Protein 3TJ0 (pdb70)

Sequence (915 aa):
TEIKKSVYNMVVKLGEFYNQMMVKAGLNDDMERNLIQNAHAVERILLAATDDKKHNKTGGTFYKMVRDDKTIYFSPIRITFLKEEVKTMYKTTMGSDGFSGLNHIMIGHSQMNDVCFQRSKALKRVGLDPSLISTFAGSTIPRRSGATGVAIKGGGTLVAEAIRFIGRAMADRGLLRDIKAKTAYEKILLNLKNKCSAPQQKALVDQVIGSRNPGIADIEDLTLLARSMVVVRPSVASKVVLPISIYAKIPQLGFNVEEYSMVGYEAMALYNMATPVSILRMGDDAKDKSQLFFMSCFGAAYEDLRVLSALTGTEFKPRSALKCKGFHVPAKEQVEGMGAALMSIKLQFWAPMTRSGGNEVGGDGGSGQISCSPVFAVERPIALSKQAVRRMLSMNIEGRDADVKGNLLKMMNDSMAKKTSGNAFIGKKMFQISDKNKTNPVEIQIKQTIPNFFFGRDPTEIKKSVYNMVVKLGEFYNQMMVKAGLNDDMERNLIQNAHAVERILLAATDDNKTGGTFYKMVRDDKTIYFSPIRITFLKEEVKTMYKTTMGSDGFSGLNHIMIGHSQMNDVCFQRSKALKRVGLDPSLISTFAGSTIPRRSGATGVAIKGGGTLVAEAIRFIGRAMADRGLLRDIKAKTAYEKILLNLKNKCSAPQQKALVDQVIGSRNPGIADIEDLTLLARSMVVVRPSVASKVVLPISIYAKIPQLGFNVEEYSMVGYEAMALYNMATPVSILRMGDDAKDKSQLFFMSCFGAAYEDLRVLSALTGTEFKPRSALKCKGFHVPAKEQVEGMGAALMSIKLQFWAPMTRSGGNEVGGDGGSGQISCSPVFAVERPIALSKQAVRRMLSMNIEGRDADVKGNLLKMMNDSMAKKTSGNAFIGKKMFQISDKNKTNPVEIQIKQTIPNFFFGRDT

Organism: NCBI:txid554810

Foldseek 3Di:
DCVQLVVLLLLLLLLVLLQVVVVVVVADPLVQLQALQSLVQVLCQQLVLQDDDPVQKDKGWGWHWDPPPDDTFIAIDIDIGHSVVSNCSSCVSNPPSSLVNNLLSLLLVQLLCLLQDQCLVLCCVLDAHSPLSLQQRQLPRDCSSPPVSLQQGGLSSLLSVLSVVLVVCVVPVCCCVPVPVVVVNVVSLVSRLQQFDAQLLVLLSVVCNVDSRRDVVNNVSSSLSSVLCVLVPGWHDWFFGARSSLSSCVCVLPDDDRGAGRQDLRSQLSVASGWHKAFFDPWADLQLVLVSNVSSRGSCQFFFQLVVCVFQVHHDAAPVPRTGHRRDDDPVDGDTGGDMGTSPGHTQWAFGHDRGSDWDPVQFDDPDDFFDDDDDDDDDDGHGTDSHVLSVVLDDDPDPSDDSSVSSVSVSVSSPVPDDDRDDPPPGAIGGSVDDPCPDGDDDDTDDPHGTHNNDDD/DVLCLLVVLLQLLLLLVLLVVLCVVVVADDLVQLLALQSLVFLLCLQLVLVDDAKDGGWGWHWDDDPVDIFIATDIDIDGSVCSNVSSCVSNPPCSLVNNLQSLLLVQLLCLQFDQCLPVCVVLPAHSPLSLQQGQLPGDCSSPPVSCLQGGLSSLLSVLSVVLVVCVVPPPPCVVVPVNVVSVVSLVSPLVQAFALLLVLLSVVCNPDSRRDPSNNVSSRLSSVLCVQVPGFHAWWFGDRSSLSNCVVVLPCQVSGHDRQFLSSQVSVQSRWHKAFFDPFADLQLVLVSNVSSRRSCQFPWQQVVCQQQVHHHDAPVVRTGHRRDDDPVDGDGGGDMDTNPTHTQWDFGGGRHPAKADCACCPPPDAFDDDDDDDDDDGRGRPRNVLNDVLNDDPDDPVCSSVSSVVVSVVSVPPPDDIDGPPPGFIGGSVDDPPPDGDDDDTDPPGDTHNHDDPD

Structure (mmCIF, N/CA/C/O backbone):
data_3TJ0
#
_entry.id   3TJ0
#
_cell.length_a   106.951
_cell.length_b   123.342
_cell.length_c   198.083
_cell.angle_alpha   90.00
_cell.angle_beta   90.00
_cell.angle_gamma   90.00
#
_symmetry.space_group_name_H-M   'I 2 2 2'
#
loop_
_atom_site.group_PDB
_atom_site.id
_atom_site.type_symbol
_atom_site.label_atom_id
_atom_site.label_alt_id
_atom_site.label_comp_id
_atom_site.label_asym_id
_atom_site.label_entity_id
_atom_site.label_seq_id
_atom_site.pdbx_PDB_ins_code
_atom_site.Cartn_x
_atom_site.Cartn_y
_atom_site.Cartn_z
_atom_site.occupancy
_atom_site.B_iso_or_equiv
_atom_site.auth_seq_id
_atom_site.auth_comp_id
_atom_site.auth_asym_id
_atom_site.auth_atom_id
_atom_site.pdbx_PDB_model_num
ATOM 1 N N . THR A 1 75 ? 50.848 5.322 29.747 1.00 93.36 73 THR A N 1
ATOM 2 C CA . THR A 1 75 ? 52.095 5.044 30.452 1.00 105.50 73 THR A CA 1
ATOM 3 C C . THR A 1 75 ? 53.143 6.123 30.190 1.00 104.30 73 THR A C 1
ATOM 4 O O . THR A 1 75 ? 53.352 7.010 31.018 1.00 96.20 73 THR A O 1
ATOM 8 N N . GLU A 1 76 ? 53.806 6.040 29.040 1.00 103.20 74 GLU A N 1
ATOM 9 C CA . GLU A 1 76 ? 54.797 7.040 28.662 1.00 98.58 74 GLU A CA 1
ATOM 10 C C . GLU A 1 76 ? 54.155 8.160 27.850 1.00 96.57 74 GLU A C 1
ATOM 11 O O . GLU A 1 76 ? 54.791 9.175 27.563 1.00 93.23 74 GLU A O 1
ATOM 17 N N . ILE A 1 77 ? 52.892 7.970 27.483 1.00 100.01 75 ILE A N 1
ATOM 18 C CA . ILE A 1 77 ? 52.170 8.952 26.683 1.00 94.75 75 ILE A CA 1
ATOM 19 C C . ILE A 1 77 ? 51.961 10.244 27.466 1.00 89.60 75 ILE A C 1
ATOM 20 O O . ILE A 1 77 ? 52.033 11.338 26.903 1.00 82.31 75 ILE A O 1
ATOM 25 N N . LYS A 1 78 ? 51.699 10.110 28.764 1.00 87.18 76 LYS A N 1
ATOM 26 C CA . LYS A 1 78 ? 51.523 11.265 29.636 1.00 81.56 76 LYS A CA 1
ATOM 27 C C . LYS A 1 78 ? 52.763 12.146 29.589 1.00 81.67 76 LYS A C 1
ATOM 28 O O . LYS A 1 78 ? 52.667 13.370 29.485 1.00 75.71 76 LYS A O 1
ATOM 34 N N . LYS A 1 79 ? 53.927 11.509 29.671 1.00 84.39 77 LYS A N 1
ATOM 35 C CA . LYS A 1 79 ? 55.201 12.210 29.609 1.00 78.66 77 LYS A CA 1
ATOM 36 C C . LYS A 1 79 ? 55.290 13.007 28.315 1.00 72.92 77 LYS A C 1
ATOM 37 O O . LYS A 1 79 ? 55.898 14.077 28.269 1.00 65.77 77 LYS A O 1
ATOM 43 N N . SER A 1 80 ? 54.673 12.477 27.266 1.00 74.59 78 SER A N 1
ATOM 44 C CA . SER A 1 80 ? 54.674 13.128 25.964 1.00 77.80 78 SER A CA 1
ATOM 45 C C . SER A 1 80 ? 53.760 14.348 25.968 1.00 75.57 78 SER A C 1
ATOM 46 O O . SER A 1 80 ? 54.129 15.418 25.481 1.00 69.29 78 SER A O 1
ATOM 49 N N . VAL A 1 81 ? 52.565 14.175 26.522 1.00 80.31 79 VAL A N 1
ATOM 50 C CA . VAL A 1 81 ? 51.589 15.253 26.617 1.00 74.28 79 VAL A CA 1
ATOM 51 C C . VAL A 1 81 ? 52.070 16.357 27.557 1.00 75.38 79 VAL A C 1
ATOM 52 O O . VAL A 1 81 ? 51.781 17.536 27.346 1.00 70.28 79 VAL A O 1
ATOM 56 N N . TYR A 1 82 ? 52.807 15.968 28.592 1.00 78.04 80 TYR A N 1
ATOM 57 C CA . TYR A 1 82 ? 53.348 16.925 29.550 1.00 74.95 80 TYR A CA 1
ATOM 58 C C . TYR A 1 82 ? 54.190 17.988 28.852 1.00 76.12 80 TYR A C 1
ATOM 59 O O . TYR A 1 82 ? 53.923 19.182 28.975 1.00 71.72 80 TYR A O 1
ATOM 68 N N . ASN A 1 83 ? 55.204 17.547 28.116 1.00 77.90 81 ASN A N 1
ATOM 69 C CA . ASN A 1 83 ? 56.064 18.468 27.384 1.00 77.50 81 ASN A CA 1
ATOM 70 C C . ASN A 1 83 ? 55.280 19.294 26.372 1.00 74.09 81 ASN A C 1
ATOM 71 O O . ASN A 1 83 ? 55.617 20.447 26.099 1.00 67.84 81 ASN A O 1
ATOM 76 N N . MET A 1 84 ? 54.224 18.698 25.828 1.00 72.81 82 MET A N 1
ATOM 77 C CA . MET A 1 84 ? 53.386 19.369 24.843 1.00 66.24 82 MET A CA 1
ATOM 78 C C . MET A 1 84 ? 52.783 20.642 25.428 1.00 68.28 82 MET A C 1
ATOM 79 O O . MET A 1 84 ? 52.860 21.709 24.819 1.00 63.14 82 MET A O 1
ATOM 84 N N . VAL A 1 85 ? 52.193 20.528 26.614 1.00 73.39 83 VAL A N 1
ATOM 85 C CA . VAL A 1 85 ? 51.554 21.672 27.261 1.00 71.66 83 VAL A CA 1
ATOM 86 C C . VAL A 1 85 ? 52.572 22.651 27.842 1.00 69.81 83 VAL A C 1
ATOM 87 O O . VAL A 1 85 ? 52.401 23.866 27.742 1.00 68.33 83 VAL A O 1
ATOM 91 N N . VAL A 1 86 ? 53.630 22.119 28.446 1.00 66.35 84 VAL A N 1
ATOM 92 C CA . VAL A 1 86 ? 54.674 22.958 29.020 1.00 64.03 84 VAL A CA 1
ATOM 93 C C . VAL A 1 86 ? 55.230 23.919 27.976 1.00 67.78 84 VAL A C 1
ATOM 94 O O . VAL A 1 86 ? 55.334 25.121 28.220 1.00 66.12 84 VAL A O 1
ATOM 98 N N . LYS A 1 87 ? 55.580 23.379 26.811 1.00 69.14 85 LYS A N 1
ATOM 99 C CA . LYS A 1 87 ? 56.123 24.183 25.721 1.00 67.94 85 LYS A CA 1
ATOM 100 C C . LYS A 1 87 ? 55.153 25.284 25.302 1.00 69.61 85 LYS A C 1
ATOM 101 O O . LYS A 1 87 ? 55.563 26.414 25.037 1.00 67.72 85 LYS A O 1
ATOM 107 N N . LEU A 1 88 ? 53.868 24.946 25.236 1.00 65.35 86 LEU A N 1
ATOM 108 C CA . LEU A 1 88 ? 52.838 25.929 24.923 1.00 63.34 86 LEU A CA 1
ATOM 109 C C . LEU A 1 88 ? 52.910 27.098 25.897 1.00 65.58 86 LEU A C 1
ATOM 110 O O . LEU A 1 88 ? 52.780 28.258 25.503 1.00 60.59 86 LEU A O 1
ATOM 115 N N . GLY A 1 89 ? 53.120 26.782 27.171 1.00 65.08 87 GLY A N 1
ATOM 116 C CA . GLY A 1 89 ? 53.276 27.800 28.192 1.00 61.79 87 GLY A CA 1
ATOM 117 C C . GLY A 1 89 ? 54.529 28.620 27.961 1.00 62.54 87 GLY A C 1
ATOM 118 O O . GLY A 1 89 ? 54.497 29.851 28.014 1.00 59.46 87 GLY A O 1
ATOM 119 N N . GLU A 1 90 ? 55.636 27.932 27.702 1.00 62.47 88 GLU A N 1
ATOM 120 C CA . GLU A 1 90 ? 56.899 28.596 27.408 1.00 61.03 88 GLU A CA 1
ATOM 121 C C . GLU A 1 90 ? 56.714 29.613 26.294 1.00 62.80 88 GLU A C 1
ATOM 122 O O . GLU A 1 90 ? 57.202 30.740 26.381 1.00 62.02 88 GLU A O 1
ATOM 128 N N . PHE A 1 91 ? 56.004 29.209 25.246 1.00 65.19 89 PHE A N 1
ATOM 129 C CA . PHE A 1 91 ? 55.723 30.103 24.132 1.00 63.32 89 PHE A CA 1
ATOM 130 C C . PHE A 1 91 ? 54.961 31.333 24.607 1.00 65.17 89 PHE A C 1
ATOM 131 O O . PHE A 1 91 ? 55.282 32.456 24.220 1.00 61.28 89 PHE A O 1
ATOM 139 N N . TYR A 1 92 ? 53.953 31.116 25.449 1.00 64.41 90 TYR A N 1
ATOM 140 C CA . TYR A 1 92 ? 53.157 32.215 25.984 1.00 61.52 90 TYR A CA 1
ATOM 141 C C . TYR A 1 92 ? 54.037 33.208 26.733 1.00 60.88 90 TYR A C 1
ATOM 142 O O . TYR A 1 92 ? 53.922 34.419 26.542 1.00 58.47 90 TYR A O 1
ATOM 151 N N . ASN A 1 93 ? 54.915 32.686 27.585 1.00 58.68 91 ASN A N 1
ATOM 152 C CA . ASN A 1 93 ? 55.856 33.523 28.319 1.00 61.69 91 ASN A CA 1
ATOM 153 C C . ASN A 1 93 ? 56.659 34.428 27.394 1.00 63.42 91 ASN A C 1
ATOM 154 O O . ASN A 1 93 ? 56.546 35.651 27.460 1.00 61.24 91 ASN A O 1
ATOM 159 N N . GLN A 1 94 ? 57.467 33.823 26.529 1.00 64.37 92 GLN A N 1
ATOM 160 C CA . GLN A 1 94 ? 58.281 34.586 25.591 1.00 64.57 92 GLN A CA 1
ATOM 161 C C . GLN A 1 94 ? 57.430 35.430 24.648 1.00 58.14 92 GLN A C 1
ATOM 162 O O . GLN A 1 94 ? 57.883 36.455 24.140 1.00 56.95 92 GLN A O 1
ATOM 168 N N . MET A 1 95 ? 56.196 34.996 24.423 1.00 58.91 93 MET A N 1
ATOM 169 C CA . MET A 1 95 ? 55.281 35.732 23.562 1.00 61.45 93 MET A CA 1
ATOM 170 C C . MET A 1 95 ? 54.872 37.033 24.239 1.00 62.91 93 MET A C 1
ATOM 171 O O . MET A 1 95 ? 54.884 38.100 23.625 1.00 56.73 93 MET A O 1
ATOM 176 N N . MET A 1 96 ? 54.511 36.932 25.514 1.00 66.92 94 MET A N 1
ATOM 177 C CA . MET A 1 96 ? 54.137 38.100 26.298 1.00 65.49 94 MET A CA 1
ATOM 178 C C . MET A 1 96 ? 55.342 39.005 26.525 1.00 69.90 94 MET A C 1
ATOM 179 O O . MET A 1 96 ? 55.207 40.228 26.583 1.00 68.88 94 MET A O 1
ATOM 184 N N . VAL A 1 97 ? 56.518 38.398 26.656 1.00 63.92 95 VAL A N 1
ATOM 185 C CA . VAL A 1 97 ? 57.755 39.153 26.816 1.00 65.43 95 VAL A CA 1
ATOM 186 C C . VAL A 1 97 ? 57.953 40.096 25.635 1.00 68.37 95 VAL A C 1
ATOM 187 O O . VAL A 1 97 ? 58.343 41.251 25.807 1.00 69.99 95 VAL A O 1
ATOM 191 N N . LYS A 1 98 ? 57.679 39.594 24.435 1.00 65.14 96 LYS A N 1
ATOM 192 C CA . LYS A 1 98 ? 57.737 40.414 23.232 1.00 67.98 96 LYS A CA 1
ATOM 193 C C . LYS A 1 98 ? 56.818 41.620 23.381 1.00 68.07 96 LYS A C 1
ATOM 194 O O . LYS A 1 98 ? 57.213 42.753 23.107 1.00 64.91 96 LYS A O 1
ATOM 200 N N . ALA A 1 99 ? 55.593 41.365 23.830 1.00 71.52 97 ALA A N 1
ATOM 201 C CA . ALA A 1 99 ? 54.595 42.415 24.000 1.00 72.97 97 ALA A CA 1
ATOM 202 C C . ALA A 1 99 ? 55.000 43.416 25.079 1.00 74.16 97 ALA A C 1
ATOM 203 O O . ALA A 1 99 ? 54.538 44.558 25.086 1.00 71.17 97 ALA A O 1
ATOM 205 N N . GLY A 1 100 ? 55.866 42.981 25.989 1.00 74.55 98 GLY A N 1
ATOM 206 C CA . GLY A 1 100 ? 56.303 43.820 27.091 1.00 74.74 98 GLY A CA 1
ATOM 207 C C . GLY A 1 100 ? 55.402 43.675 28.304 1.00 76.29 98 GLY A C 1
ATOM 208 O O . GLY A 1 100 ? 55.339 44.560 29.158 1.00 76.31 98 GLY A O 1
ATOM 209 N N . LEU A 1 101 ? 54.695 42.553 28.373 1.00 74.52 99 LEU A N 1
ATOM 210 C CA . LEU A 1 101 ? 53.795 42.286 29.486 1.00 68.48 99 LEU A CA 1
ATOM 211 C C . LEU A 1 101 ? 54.417 41.263 30.430 1.00 72.79 99 LEU A C 1
ATOM 212 O O . LEU A 1 101 ? 54.597 40.098 30.077 1.00 72.61 99 LEU A O 1
ATOM 217 N N . ASN A 1 102 ? 54.730 41.713 31.639 1.00 73.04 100 ASN A N 1
ATOM 218 C CA . ASN A 1 102 ? 55.538 40.939 32.576 1.00 70.11 100 ASN A CA 1
ATOM 219 C C . ASN A 1 102 ? 54.840 40.623 33.896 1.00 75.89 100 ASN A C 1
ATOM 220 O O . ASN A 1 102 ? 54.691 39.457 34.260 1.00 77.55 100 ASN A O 1
ATOM 225 N N . ASP A 1 103 ? 54.433 41.664 34.615 1.00 81.91 101 ASP A N 1
ATOM 226 C CA . ASP A 1 103 ? 53.839 41.497 35.936 1.00 84.23 101 ASP A CA 1
ATOM 227 C C . ASP A 1 103 ? 52.760 40.417 35.915 1.00 79.47 101 ASP A C 1
ATOM 228 O O . ASP A 1 103 ? 51.932 40.366 35.007 1.00 74.25 101 ASP A O 1
ATOM 233 N N . ASP A 1 104 ? 52.787 39.554 36.927 1.00 80.04 102 ASP A N 1
ATOM 234 C CA . ASP A 1 104 ? 51.943 38.361 36.972 1.00 79.45 102 ASP A CA 1
ATOM 235 C C . ASP A 1 104 ? 50.462 38.649 36.753 1.00 80.12 102 ASP A C 1
ATOM 236 O O . ASP A 1 104 ? 49.728 37.800 36.246 1.00 75.79 102 ASP A O 1
ATOM 241 N N . MET A 1 105 ? 50.024 39.843 37.139 1.00 81.60 103 MET A N 1
ATOM 242 C CA . MET A 1 105 ? 48.636 40.237 36.943 1.00 83.37 103 MET A CA 1
ATOM 243 C C . MET A 1 105 ? 48.288 40.155 35.460 1.00 79.67 103 MET A C 1
ATOM 244 O O . MET A 1 105 ? 47.163 39.816 35.091 1.00 77.70 103 MET A O 1
ATOM 249 N N . GLU A 1 106 ? 49.266 40.470 34.616 1.00 83.23 104 GLU A N 1
ATOM 250 C CA . GLU A 1 106 ? 49.111 40.372 33.168 1.00 75.23 104 GLU A CA 1
ATOM 251 C C . GLU A 1 106 ? 49.289 38.942 32.667 1.00 69.81 104 GLU A C 1
ATOM 252 O O . GLU A 1 106 ? 48.556 38.490 31.789 1.00 73.02 104 GLU A O 1
ATOM 258 N N . ARG A 1 107 ? 50.268 38.236 33.223 1.00 67.23 105 ARG A N 1
ATOM 259 C CA . ARG A 1 107 ? 50.560 36.871 32.796 1.00 69.41 105 ARG A CA 1
ATOM 260 C C . ARG A 1 107 ? 49.380 35.932 33.025 1.00 65.19 105 ARG A C 1
ATOM 261 O O . ARG A 1 107 ? 49.091 35.068 32.197 1.00 61.86 105 ARG A O 1
ATOM 269 N N . ASN A 1 108 ? 48.698 36.107 34.151 1.00 65.38 106 ASN A N 1
ATOM 270 C CA . ASN A 1 108 ? 47.608 35.216 34.525 1.00 66.21 106 ASN A CA 1
ATOM 271 C C . ASN A 1 108 ? 46.271 35.586 33.892 1.00 64.11 106 ASN A C 1
ATOM 272 O O . ASN A 1 108 ? 45.333 34.787 33.892 1.00 61.62 106 ASN A O 1
ATOM 277 N N . LEU A 1 109 ? 46.185 36.797 33.354 1.00 62.32 107 LEU A N 1
ATOM 278 C CA . LEU A 1 109 ? 44.969 37.240 32.687 1.00 63.70 107 LEU A CA 1
ATOM 279 C C . LEU A 1 109 ? 44.649 36.308 31.520 1.00 64.03 107 LEU A C 1
ATOM 280 O O . LEU A 1 109 ? 45.474 36.116 30.627 1.00 61.56 107 LEU A O 1
ATOM 285 N N . ILE A 1 110 ? 43.447 35.739 31.521 1.00 64.18 108 ILE A N 1
ATOM 286 C CA . ILE A 1 110 ? 43.063 34.793 30.478 1.00 63.86 108 ILE A CA 1
ATOM 287 C C . ILE A 1 110 ? 42.782 35.508 29.161 1.00 61.02 108 ILE A C 1
ATOM 288 O O . ILE A 1 110 ? 42.803 34.894 28.096 1.00 61.90 108 ILE A O 1
ATOM 293 N N . GLN A 1 111 ? 42.514 36.807 29.241 1.00 61.36 109 GLN A N 1
ATOM 294 C CA . GLN A 1 111 ? 42.310 37.616 28.048 1.00 61.61 109 GLN A CA 1
ATOM 295 C C . GLN A 1 111 ? 43.597 37.686 27.238 1.00 61.30 109 GLN A C 1
ATOM 296 O O . GLN A 1 111 ? 43.583 37.523 26.018 1.00 66.75 109 GLN A O 1
ATOM 302 N N . ASN A 1 112 ? 44.708 37.927 27.925 1.00 61.03 110 ASN A N 1
ATOM 303 C CA . ASN A 1 112 ? 46.012 37.974 27.278 1.00 62.35 110 ASN A CA 1
ATOM 304 C C . ASN A 1 112 ? 46.372 36.636 26.645 1.00 60.76 110 ASN A C 1
ATOM 305 O O . ASN A 1 112 ? 46.988 36.587 25.581 1.00 60.45 110 ASN A O 1
ATOM 310 N N . ALA A 1 113 ? 45.989 35.552 27.312 1.00 57.07 111 ALA A N 1
ATOM 311 C CA . ALA A 1 113 ? 46.136 34.214 26.755 1.00 53.94 111 ALA A CA 1
ATOM 312 C C . ALA A 1 113 ? 45.425 34.136 25.410 1.00 64.89 111 ALA A C 1
ATOM 313 O O . ALA A 1 113 ? 46.050 33.905 24.376 1.00 68.49 111 ALA A O 1
ATOM 315 N N . HIS A 1 114 ? 44.110 34.331 25.438 1.00 66.58 112 HIS A N 1
ATOM 316 C CA . HIS A 1 114 ? 43.297 34.320 24.228 1.00 62.66 112 HIS A CA 1
ATOM 317 C C . HIS A 1 114 ? 43.931 35.185 23.145 1.00 62.74 112 HIS A C 1
ATOM 318 O O . HIS A 1 114 ? 43.909 34.834 21.966 1.00 65.51 112 HIS A O 1
ATOM 325 N N . ALA A 1 115 ? 44.492 36.318 23.555 1.00 63.37 113 ALA A N 1
ATOM 326 C CA . ALA A 1 115 ? 45.122 37.252 22.630 1.00 64.02 113 ALA A CA 1
ATOM 327 C C . ALA A 1 115 ? 46.232 36.598 21.809 1.00 66.46 113 ALA A C 1
ATOM 328 O O . ALA A 1 115 ? 46.200 36.632 20.578 1.00 65.40 113 ALA A O 1
ATOM 330 N N . VAL A 1 116 ? 47.211 36.006 22.488 1.00 65.47 114 VAL A N 1
ATOM 331 C CA . VAL A 1 116 ? 48.326 35.368 21.793 1.00 68.71 114 VAL A CA 1
ATOM 332 C C . VAL A 1 116 ? 47.881 34.080 21.109 1.00 70.27 114 VAL A C 1
ATOM 333 O O . VAL A 1 116 ? 48.513 33.621 20.158 1.00 70.68 114 VAL A O 1
ATOM 337 N N . GLU A 1 117 ? 46.788 33.502 21.596 1.00 67.93 115 GLU A N 1
ATOM 338 C CA . GLU A 1 117 ? 46.223 32.312 20.975 1.00 69.51 115 GLU A CA 1
ATOM 339 C C . GLU A 1 117 ? 45.589 32.661 19.632 1.00 66.32 115 GLU A C 1
ATOM 340 O O . GLU A 1 117 ? 45.577 31.844 18.712 1.00 65.84 115 GLU A O 1
ATOM 346 N N . ARG A 1 118 ? 45.064 33.877 19.525 1.00 64.03 116 ARG A N 1
ATOM 347 C CA . ARG A 1 118 ? 44.556 34.372 18.252 1.00 67.89 116 ARG A CA 1
ATOM 348 C C . ARG A 1 118 ? 45.711 34.681 17.311 1.00 68.49 116 ARG A C 1
ATOM 349 O O . ARG A 1 118 ? 45.730 34.232 16.166 1.00 71.06 116 ARG A O 1
ATOM 357 N N . ILE A 1 119 ? 46.677 35.447 17.806 1.00 66.54 117 ILE A N 1
ATOM 358 C CA . ILE A 1 119 ? 47.815 35.862 16.997 1.00 69.00 117 ILE A CA 1
ATOM 359 C C . ILE A 1 119 ? 48.620 34.661 16.510 1.00 67.20 117 ILE A C 1
ATOM 360 O O . ILE A 1 119 ? 49.264 34.717 15.463 1.00 68.56 117 ILE A O 1
ATOM 365 N N . LEU A 1 120 ? 48.570 33.574 17.271 1.00 66.71 118 LEU A N 1
ATOM 366 C CA . LEU A 1 120 ? 49.268 32.349 16.901 1.00 66.56 118 LEU A CA 1
ATOM 367 C C . LEU A 1 120 ? 48.526 31.605 15.798 1.00 70.07 118 LEU A C 1
ATOM 368 O O . LEU A 1 120 ? 49.044 31.440 14.693 1.00 74.40 118 LEU A O 1
ATOM 373 N N . LEU A 1 121 ? 47.315 31.151 16.110 1.00 68.05 119 LEU A N 1
ATOM 374 C CA . LEU A 1 121 ? 46.505 30.399 15.158 1.00 67.97 119 LEU A CA 1
ATOM 375 C C . LEU A 1 121 ? 46.380 31.126 13.825 1.00 74.66 119 LEU A C 1
ATOM 376 O O . LEU A 1 121 ? 46.383 30.500 12.764 1.00 73.41 119 LEU A O 1
ATOM 381 N N . ALA A 1 122 ? 46.273 32.449 13.885 1.00 74.13 120 ALA A N 1
ATOM 382 C CA . ALA A 1 122 ? 46.183 33.259 12.678 1.00 78.15 120 ALA A CA 1
ATOM 383 C C . ALA A 1 122 ? 47.482 33.205 11.876 1.00 80.41 120 ALA A C 1
ATOM 384 O O . ALA A 1 122 ? 47.460 33.093 10.651 1.00 84.86 120 ALA A O 1
ATOM 386 N N . ALA A 1 123 ? 48.610 33.279 12.575 1.00 74.88 121 ALA A N 1
ATOM 387 C CA . ALA A 1 123 ? 49.915 33.304 11.921 1.00 77.29 121 ALA A CA 1
ATOM 388 C C . ALA A 1 123 ? 50.321 31.944 11.360 1.00 74.59 121 ALA A C 1
ATOM 389 O O . ALA A 1 123 ? 51.148 31.862 10.453 1.00 76.37 121 ALA A O 1
ATOM 391 N N . THR A 1 124 ? 49.742 30.878 11.902 1.00 73.11 122 THR A N 1
ATOM 392 C CA . THR A 1 124 ? 50.075 29.528 11.459 1.00 75.79 122 THR A CA 1
ATOM 393 C C . THR A 1 124 ? 49.135 29.039 10.362 1.00 81.98 122 THR A C 1
ATOM 394 O O . THR A 1 124 ? 49.235 27.898 9.911 1.00 82.31 122 THR A O 1
ATOM 398 N N . ASP A 1 125 ? 48.221 29.908 9.940 1.00 85.50 123 ASP A N 1
ATOM 399 C CA . ASP A 1 125 ? 47.258 29.566 8.899 1.00 89.34 123 ASP A CA 1
ATOM 400 C C . ASP A 1 125 ? 47.241 30.610 7.786 1.00 92.22 123 ASP A C 1
ATOM 401 O O . ASP A 1 125 ? 47.151 31.809 8.050 1.00 96.59 123 ASP A O 1
ATOM 406 N N . ASP A 1 126 ? 47.329 30.148 6.543 1.00 95.39 124 ASP A N 1
ATOM 407 C CA . ASP A 1 126 ? 47.276 31.037 5.388 1.00 110.39 124 ASP A CA 1
ATOM 408 C C . ASP A 1 126 ? 45.911 31.713 5.279 1.00 117.04 124 ASP A C 1
ATOM 409 O O . ASP A 1 126 ? 44.875 31.048 5.281 1.00 107.15 124 ASP A O 1
ATOM 414 N N . LYS A 1 127 ? 45.918 33.039 5.178 1.00 122.27 125 LYS A N 1
ATOM 415 C CA . LYS A 1 127 ? 44.683 33.810 5.125 1.00 116.52 125 LYS A CA 1
ATOM 416 C C . LYS A 1 127 ? 44.512 34.447 3.750 1.00 129.92 125 LYS A C 1
ATOM 417 O O . LYS A 1 127 ? 43.710 33.980 2.940 1.00 131.15 125 LYS A O 1
ATOM 423 N N . LYS A 1 128 ? 45.287 35.501 3.499 1.00 134.91 126 LYS A N 1
ATOM 424 C CA . LYS A 1 128 ? 45.327 36.195 2.209 1.00 132.50 126 LYS A CA 1
ATOM 425 C C . LYS A 1 128 ? 45.745 37.652 2.384 1.00 130.64 126 LYS A C 1
ATOM 426 O O . LYS A 1 128 ? 45.101 38.560 1.857 1.00 126.61 126 LYS A O 1
ATOM 432 N N . HIS A 1 149 ? 50.110 45.178 5.821 1.00 111.25 147 HIS A N 1
ATOM 433 C CA . HIS A 1 149 ? 49.478 43.882 5.608 1.00 116.05 147 HIS A CA 1
ATOM 434 C C . HIS A 1 149 ? 50.373 42.747 6.092 1.00 115.91 147 HIS A C 1
ATOM 435 O O . HIS A 1 149 ? 51.483 42.982 6.565 1.00 112.92 147 HIS A O 1
ATOM 442 N N . ASN A 1 150 ? 49.869 41.522 5.974 1.00 115.91 148 ASN A N 1
ATOM 443 C CA . ASN A 1 150 ? 50.583 40.313 6.392 1.00 115.88 148 ASN A CA 1
ATOM 444 C C . ASN A 1 150 ? 51.153 40.366 7.813 1.00 118.76 148 ASN A C 1
ATOM 445 O O . ASN A 1 150 ? 52.190 39.768 8.101 1.00 111.16 148 ASN A O 1
ATOM 450 N N . LYS A 1 151 ? 50.459 41.077 8.696 1.00 120.31 149 LYS A N 1
ATOM 451 C CA . LYS A 1 151 ? 50.829 41.124 10.107 1.00 108.91 149 LYS A CA 1
ATOM 452 C C . LYS A 1 151 ? 49.585 41.011 10.984 1.00 109.44 149 LYS A C 1
ATOM 453 O O . LYS A 1 151 ? 48.658 41.813 10.868 1.00 116.95 149 LYS A O 1
ATOM 459 N N . THR A 1 152 ? 49.570 40.012 11.860 1.00 107.34 150 THR A N 1
ATOM 460 C CA . THR A 1 152 ? 48.410 39.764 12.710 1.00 99.00 150 THR A CA 1
ATOM 461 C C . THR A 1 152 ? 48.586 40.361 14.102 1.00 94.89 150 THR A C 1
ATOM 462 O O . THR A 1 152 ? 49.570 40.088 14.790 1.00 91.47 150 THR A O 1
ATOM 466 N N . GLY A 1 153 ? 47.627 41.188 14.506 1.00 101.89 151 GLY A N 1
ATOM 467 C CA . GLY A 1 153 ? 47.639 41.786 15.828 1.00 102.24 151 GLY A CA 1
ATOM 468 C C . GLY A 1 153 ? 46.581 41.200 16.744 1.00 94.61 151 GLY A C 1
ATOM 469 O O . GLY A 1 153 ? 45.979 40.169 16.438 1.00 87.75 151 GLY A O 1
ATOM 470 N N . GLY A 1 154 ? 46.353 41.864 17.871 1.00 92.71 152 GLY A N 1
ATOM 471 C CA . GLY A 1 154 ? 45.354 41.425 18.828 1.00 93.21 152 GLY A CA 1
ATOM 472 C C . GLY A 1 154 ? 45.242 42.381 19.999 1.00 94.84 152 GLY A C 1
ATOM 473 O O . GLY A 1 154 ? 46.135 43.195 20.228 1.00 91.70 152 GLY A O 1
ATOM 474 N N . THR A 1 155 ? 44.141 42.286 20.740 1.00 93.24 153 THR A N 1
ATOM 475 C CA . THR A 1 155 ? 43.919 43.157 21.888 1.00 85.06 153 THR A CA 1
ATOM 476 C C . THR A 1 155 ? 44.529 42.568 23.156 1.00 88.10 153 THR A C 1
ATOM 477 O O . THR A 1 155 ? 44.229 41.434 23.533 1.00 83.26 153 THR A O 1
ATOM 481 N N . PHE A 1 156 ? 45.387 43.351 23.805 1.00 89.65 154 PHE A N 1
ATOM 482 C CA . PHE A 1 156 ? 46.056 42.934 25.032 1.00 79.54 154 PHE A CA 1
ATOM 483 C C . PHE A 1 156 ? 45.721 43.899 26.160 1.00 80.23 154 PHE A C 1
ATOM 484 O O . PHE A 1 156 ? 45.280 45.020 25.916 1.00 85.41 154 PHE A O 1
ATOM 492 N N . TYR A 1 157 ? 45.929 43.463 27.396 1.00 76.55 155 TYR A N 1
ATOM 493 C CA . TYR A 1 157 ? 45.611 44.297 28.547 1.00 75.05 155 TYR A CA 1
ATOM 494 C C . TYR A 1 157 ? 46.802 44.454 29.484 1.00 80.30 155 TYR A C 1
ATOM 495 O O . TYR A 1 157 ? 47.353 43.470 29.979 1.00 74.56 155 TYR A O 1
ATOM 504 N N . LYS A 1 158 ? 47.198 45.703 29.716 1.00 88.82 156 LYS A N 1
ATOM 505 C CA . LYS A 1 158 ? 48.292 46.006 30.630 1.00 89.27 156 LYS A CA 1
ATOM 506 C C . LYS A 1 158 ? 47.751 46.199 32.042 1.00 96.51 156 LYS A C 1
ATOM 507 O O . LYS A 1 158 ? 46.542 46.136 32.267 1.00 93.39 156 LYS A O 1
ATOM 513 N N . MET A 1 159 ? 48.648 46.444 32.989 1.00 98.36 157 MET A N 1
ATOM 514 C CA . MET A 1 159 ? 48.247 46.645 34.375 1.00 94.91 157 MET A CA 1
ATOM 515 C C . MET A 1 159 ? 48.526 48.075 34.822 1.00 102.08 157 MET A C 1
ATOM 516 O O . MET A 1 159 ? 49.681 48.480 34.958 1.00 102.71 157 MET A O 1
ATOM 521 N N . VAL A 1 160 ? 47.461 48.841 35.036 1.00 104.86 158 VAL A N 1
ATOM 522 C CA . VAL A 1 160 ? 47.588 50.193 35.565 1.00 109.57 158 VAL A CA 1
ATOM 523 C C . VAL A 1 160 ? 47.469 50.135 37.083 1.00 116.45 158 VAL A C 1
ATOM 524 O O . VAL A 1 160 ? 46.530 49.543 37.617 1.00 108.16 158 VAL A O 1
ATOM 528 N N . ARG A 1 161 ? 48.427 50.739 37.778 1.00 121.62 159 ARG A N 1
ATOM 529 C CA . ARG A 1 161 ? 48.491 50.596 39.226 1.00 122.80 159 ARG A CA 1
ATOM 530 C C . ARG A 1 161 ? 47.458 51.451 39.953 1.00 131.29 159 ARG A C 1
ATOM 531 O O . ARG A 1 161 ? 46.494 50.917 40.504 1.00 134.60 159 ARG A O 1
ATOM 539 N N . ASP A 1 162 ? 47.656 52.768 39.961 1.00 133.86 160 ASP A N 1
ATOM 540 C CA . ASP A 1 162 ? 46.736 53.660 40.663 1.00 138.70 160 ASP A CA 1
ATOM 541 C C . ASP A 1 162 ? 46.829 53.407 42.171 1.00 136.27 160 ASP A C 1
ATOM 542 O O . ASP A 1 162 ? 46.165 54.059 42.978 1.00 131.21 160 ASP A O 1
ATOM 547 N N . ASP A 1 163 ? 47.689 52.455 42.524 1.00 137.38 161 ASP A N 1
ATOM 548 C CA . ASP A 1 163 ? 47.767 51.869 43.858 1.00 133.71 161 ASP A CA 1
ATOM 549 C C . ASP A 1 163 ? 46.417 51.275 44.238 1.00 132.71 161 ASP A C 1
ATOM 550 O O . ASP A 1 163 ? 45.720 50.740 43.381 1.00 134.00 161 ASP A O 1
ATOM 555 N N . LYS A 1 164 ? 46.043 51.375 45.511 1.00 130.52 162 LYS A N 1
ATOM 556 C CA . LYS A 1 164 ? 44.743 50.876 45.964 1.00 129.83 162 LYS A CA 1
ATOM 557 C C . LYS A 1 164 ? 44.385 49.534 45.313 1.00 129.56 162 LYS A C 1
ATOM 558 O O . LYS A 1 164 ? 45.125 48.557 45.438 1.00 123.08 162 LYS A O 1
ATOM 564 N N . THR A 1 165 ? 43.246 49.500 44.625 1.00 132.62 163 THR A N 1
ATOM 565 C CA . THR A 1 165 ? 42.821 48.325 43.866 1.00 128.84 163 THR A CA 1
ATOM 566 C C . THR A 1 165 ? 43.562 48.254 42.528 1.00 122.77 163 THR A C 1
ATOM 567 O O . THR A 1 165 ? 44.355 49.135 42.204 1.00 119.66 163 THR A O 1
ATOM 571 N N . ILE A 1 166 ? 43.288 47.215 41.743 1.00 118.04 164 ILE A N 1
ATOM 572 C CA . ILE A 1 166 ? 43.995 47.009 40.481 1.00 109.62 164 ILE A CA 1
ATOM 573 C C . ILE A 1 166 ? 43.067 47.122 39.270 1.00 110.61 164 ILE A C 1
ATOM 574 O O . ILE A 1 166 ? 41.873 46.832 39.360 1.00 113.73 164 ILE A O 1
ATOM 579 N N . TYR A 1 167 ? 43.626 47.542 38.137 1.00 110.49 165 TYR A N 1
ATOM 580 C CA . TYR A 1 167 ? 42.846 47.736 36.917 1.00 102.01 165 TYR A CA 1
ATOM 581 C C . TYR A 1 167 ? 43.648 47.378 35.667 1.00 98.62 165 TYR A C 1
ATOM 582 O O . TYR A 1 167 ? 44.876 47.287 35.711 1.00 99.88 165 TYR A O 1
ATOM 591 N N . PHE A 1 168 ? 42.946 47.177 34.555 1.00 95.37 166 PHE A N 1
ATOM 592 C CA . PHE A 1 168 ? 43.584 46.819 33.290 1.00 90.13 166 PHE A CA 1
ATOM 593 C C . PHE A 1 168 ? 43.135 47.731 32.153 1.00 87.44 166 PHE A C 1
ATOM 594 O O . PHE A 1 168 ? 42.017 48.244 32.162 1.00 91.25 166 PHE A O 1
ATOM 602 N N . SER A 1 169 ? 44.012 47.924 31.172 1.00 88.95 167 SER A N 1
ATOM 603 C CA . SER A 1 169 ? 43.702 48.766 30.020 1.00 90.09 167 SER A CA 1
ATOM 604 C C . SER A 1 169 ? 44.071 48.089 28.700 1.00 84.79 167 SER A C 1
ATOM 605 O O . SER A 1 169 ? 45.078 47.386 28.615 1.00 74.62 167 SER A O 1
ATOM 608 N N . PRO A 1 170 ? 43.250 48.310 27.661 1.00 84.37 168 PRO A N 1
ATOM 609 C CA . PRO A 1 170 ? 43.440 47.696 26.344 1.00 87.29 168 PRO A CA 1
ATOM 610 C C . PRO A 1 170 ? 44.663 48.262 25.628 1.00 92.89 168 PRO A C 1
ATOM 611 O O . PRO A 1 170 ? 44.978 49.444 25.777 1.00 93.66 168 PRO A O 1
ATOM 615 N N . ILE A 1 171 ? 45.343 47.415 24.862 1.00 89.66 169 ILE A N 1
ATOM 616 C CA . ILE A 1 171 ? 46.589 47.795 24.209 1.00 87.00 169 ILE A CA 1
ATOM 617 C C . ILE A 1 171 ? 46.509 47.685 22.689 1.00 93.76 169 ILE A C 1
ATOM 618 O O . ILE A 1 171 ? 46.646 48.682 21.981 1.00 101.51 169 ILE A O 1
ATOM 623 N N . ARG A 1 172 ? 46.290 46.470 22.194 1.00 92.53 170 ARG A N 1
ATOM 624 C CA . ARG A 1 172 ? 46.267 46.225 20.755 1.00 99.28 170 ARG A CA 1
ATOM 625 C C . ARG A 1 172 ? 47.603 46.552 20.084 1.00 95.19 170 ARG A C 1
ATOM 626 O O . ARG A 1 172 ? 47.733 47.553 19.381 1.00 96.22 170 ARG A O 1
ATOM 634 N N . ILE A 1 173 ? 48.607 45.717 20.342 1.00 94.56 171 ILE A N 1
ATOM 635 C CA . ILE A 1 173 ? 49.859 45.783 19.596 1.00 100.91 171 ILE A CA 1
ATOM 636 C C . ILE A 1 173 ? 49.784 44.842 18.399 1.00 104.56 171 ILE A C 1
ATOM 637 O O . ILE A 1 173 ? 48.778 44.159 18.199 1.00 99.55 171 ILE A O 1
ATOM 642 N N . THR A 1 174 ? 50.852 44.803 17.609 1.00 106.42 172 THR A N 1
ATOM 643 C CA . THR A 1 174 ? 50.887 43.951 16.426 1.00 102.30 172 THR A CA 1
ATOM 644 C C . THR A 1 174 ? 52.171 43.127 16.364 1.00 95.67 172 THR A C 1
ATOM 645 O O . THR A 1 174 ? 53.224 43.561 16.831 1.00 88.15 172 THR A O 1
ATOM 649 N N . PHE A 1 175 ? 52.065 41.931 15.795 1.00 94.61 173 PHE A N 1
ATOM 650 C CA . PHE A 1 175 ? 53.214 41.053 15.606 1.00 93.94 173 PHE A CA 1
ATOM 651 C C . PHE A 1 175 ? 53.433 40.804 14.117 1.00 98.67 173 PHE A C 1
ATOM 652 O O . PHE A 1 175 ? 52.688 41.313 13.278 1.00 101.38 173 PHE A O 1
ATOM 660 N N . LEU A 1 176 ? 54.456 40.019 13.793 1.00 95.69 174 LEU A N 1
ATOM 661 C CA . LEU A 1 176 ? 54.686 39.594 12.418 1.00 95.34 174 LEU A CA 1
ATOM 662 C C . LEU A 1 176 ? 54.504 38.085 12.305 1.00 91.90 174 LEU A C 1
ATOM 663 O O . LEU A 1 176 ? 55.126 37.320 13.043 1.00 84.15 174 LEU A O 1
ATOM 668 N N . LYS A 1 177 ? 53.650 37.666 11.376 1.00 94.63 175 LYS A N 1
ATOM 669 C CA . LYS A 1 177 ? 53.300 36.257 11.232 1.00 90.62 175 LYS A CA 1
ATOM 670 C C . LYS A 1 177 ? 54.522 35.345 11.198 1.00 90.28 175 LYS A C 1
ATOM 671 O O . LYS A 1 177 ? 54.579 34.349 11.917 1.00 85.16 175 LYS A O 1
ATOM 677 N N . GLU A 1 178 ? 55.499 35.688 10.366 1.00 85.94 176 GLU A N 1
ATOM 678 C CA . GLU A 1 178 ? 56.673 34.840 10.193 1.00 88.91 176 GLU A CA 1
ATOM 679 C C . GLU A 1 178 ? 57.519 34.769 11.466 1.00 91.98 176 GLU A C 1
ATOM 680 O O . GLU A 1 178 ? 58.054 33.713 11.807 1.00 83.79 176 GLU A O 1
ATOM 686 N N . GLU A 1 179 ? 57.636 35.894 12.165 1.00 92.18 177 GLU A N 1
ATOM 687 C CA . GLU A 1 179 ? 58.363 35.934 13.429 1.00 84.45 177 GLU A CA 1
ATOM 688 C C . GLU A 1 179 ? 57.715 34.990 14.432 1.00 85.63 177 GLU A C 1
ATOM 689 O O . GLU A 1 179 ? 58.393 34.194 15.081 1.00 84.59 177 GLU A O 1
ATOM 695 N N . VAL A 1 180 ? 56.396 35.092 14.551 1.00 89.55 178 VAL A N 1
ATOM 696 C CA . VAL A 1 180 ? 55.631 34.248 15.459 1.00 84.32 178 VAL A CA 1
ATOM 697 C C . VAL A 1 180 ? 55.664 32.796 14.996 1.00 82.22 178 VAL A C 1
ATOM 698 O O . VAL A 1 180 ? 55.726 31.873 15.811 1.00 76.77 178 VAL A O 1
ATOM 702 N N . LYS A 1 181 ? 55.636 32.605 13.681 1.00 82.63 179 LYS A N 1
ATOM 703 C CA . LYS A 1 181 ? 55.578 31.274 13.087 1.00 79.72 179 LYS A CA 1
ATOM 704 C C . LYS A 1 181 ? 56.861 30.492 13.351 1.00 74.83 179 LYS A C 1
ATOM 705 O O . LYS A 1 181 ? 56.822 29.298 13.651 1.00 68.81 179 LYS A O 1
ATOM 711 N N . THR A 1 182 ? 57.999 31.169 13.242 1.00 76.45 180 THR A N 1
ATOM 712 C CA . THR A 1 182 ? 59.282 30.538 13.527 1.00 83.59 180 THR A CA 1
ATOM 713 C C . THR A 1 182 ? 59.494 30.398 15.031 1.00 74.87 180 THR A C 1
ATOM 714 O O . THR A 1 182 ? 59.946 29.358 15.511 1.00 69.28 180 THR A O 1
ATOM 718 N N . MET A 1 183 ? 59.155 31.450 15.769 1.00 75.74 181 MET A N 1
ATOM 719 C CA . MET A 1 183 ? 59.282 31.447 17.221 1.00 74.49 181 MET A CA 1
ATOM 720 C C . MET A 1 183 ? 58.545 30.261 17.833 1.00 75.65 181 MET A C 1
ATOM 721 O O . MET A 1 183 ? 59.018 29.653 18.794 1.00 71.14 181 MET A O 1
ATOM 726 N N . TYR A 1 184 ? 57.386 29.937 17.269 1.00 77.57 182 TYR A N 1
ATOM 727 C CA . TYR A 1 184 ? 56.561 28.846 17.777 1.00 73.89 182 TYR A CA 1
ATOM 728 C C . TYR A 1 184 ? 57.172 27.476 17.496 1.00 75.44 182 TYR A C 1
ATOM 729 O O . TYR A 1 184 ? 57.276 26.641 18.394 1.00 71.46 182 TYR A O 1
ATOM 738 N N . LYS A 1 185 ? 57.571 27.248 16.248 1.00 78.76 183 LYS A N 1
ATOM 739 C CA . LYS A 1 185 ? 58.106 25.951 15.847 1.00 73.00 183 LYS A CA 1
ATOM 740 C C . LYS A 1 185 ? 59.434 25.641 16.528 1.00 71.63 183 LYS A C 1
ATOM 741 O O . LYS A 1 185 ? 59.728 24.485 16.832 1.00 69.86 183 LYS A O 1
ATOM 747 N N . THR A 1 186 ? 60.234 26.677 16.755 1.00 70.44 184 THR A N 1
ATOM 748 C CA . THR A 1 186 ? 61.507 26.527 17.451 1.00 67.74 184 THR A CA 1
ATOM 749 C C . THR A 1 186 ? 61.304 25.870 18.810 1.00 71.89 184 THR A C 1
ATOM 750 O O . THR A 1 186 ? 61.811 24.779 19.067 1.00 72.44 184 THR A O 1
ATOM 754 N N . THR A 1 187 ? 60.565 26.553 19.679 1.00 71.35 185 THR A N 1
ATOM 755 C CA . THR A 1 187 ? 60.301 26.061 21.027 1.00 71.64 185 THR A CA 1
ATOM 756 C C . THR A 1 187 ? 59.413 24.817 21.040 1.00 67.32 185 THR A C 1
ATOM 757 O O . THR A 1 187 ? 59.531 23.969 21.926 1.00 64.97 185 THR A O 1
ATOM 761 N N . MET A 1 188 ? 58.522 24.708 20.061 1.00 70.95 186 MET A N 1
ATOM 762 C CA . MET A 1 188 ? 57.577 23.598 20.031 1.00 75.16 186 MET A CA 1
ATOM 763 C C . MET A 1 188 ? 58.215 22.296 19.550 1.00 77.39 186 MET A C 1
ATOM 764 O O . MET A 1 188 ? 58.048 21.246 20.173 1.00 77.43 186 MET A O 1
ATOM 769 N N . GLY A 1 189 ? 58.951 22.371 18.446 1.00 77.68 187 GLY A N 1
ATOM 770 C CA . GLY A 1 189 ? 59.585 21.199 17.870 1.00 74.89 187 GLY A CA 1
ATOM 771 C C . GLY A 1 189 ? 58.595 20.232 17.247 1.00 74.38 187 GLY A C 1
ATOM 772 O O . GLY A 1 189 ? 57.722 20.631 16.479 1.00 75.11 187 GLY A O 1
ATOM 773 N N . SER A 1 190 ? 58.736 18.954 17.582 1.00 75.01 188 SER A N 1
ATOM 774 C CA . SER A 1 190 ? 57.889 17.907 17.018 1.00 76.68 188 SER A CA 1
ATOM 775 C C . SER A 1 190 ? 56.459 17.966 17.547 1.00 82.98 188 SER A C 1
ATOM 776 O O . SER A 1 190 ? 55.564 17.306 17.017 1.00 85.13 188 SER A O 1
ATOM 779 N N . ASP A 1 191 ? 56.252 18.752 18.597 1.00 86.54 189 ASP A N 1
ATOM 780 C CA . ASP A 1 191 ? 54.937 18.881 19.216 1.00 85.28 189 ASP A CA 1
ATOM 781 C C . ASP A 1 191 ? 54.137 20.030 18.610 1.00 84.29 189 ASP A C 1
ATOM 782 O O . ASP A 1 191 ? 53.040 20.345 19.071 1.00 85.18 189 ASP A O 1
ATOM 787 N N . GLY A 1 192 ? 54.696 20.655 17.578 1.00 84.94 190 GLY A N 1
ATOM 788 C CA . GLY A 1 192 ? 54.082 21.815 16.957 1.00 85.89 190 GLY A CA 1
ATOM 789 C C . GLY A 1 192 ? 52.630 21.637 16.553 1.00 86.74 190 GLY A C 1
ATOM 790 O O . GLY A 1 192 ? 51.774 22.438 16.931 1.00 77.51 190 GLY A O 1
ATOM 791 N N . PHE A 1 193 ? 52.345 20.587 15.788 1.00 88.31 191 PHE A N 1
ATOM 792 C CA . PHE A 1 193 ? 50.994 20.369 15.278 1.00 85.14 191 PHE A CA 1
ATOM 793 C C . PHE A 1 193 ? 49.985 20.102 16.392 1.00 79.57 191 PHE A C 1
ATOM 794 O O . PHE A 1 193 ? 48.985 20.809 16.511 1.00 81.22 191 PHE A O 1
ATOM 802 N N . SER A 1 194 ? 50.253 19.088 17.209 1.00 79.05 192 SER A N 1
ATOM 803 C CA . SER A 1 194 ? 49.342 18.713 18.287 1.00 79.50 192 SER A CA 1
ATOM 804 C C . SER A 1 194 ? 49.062 19.892 19.211 1.00 74.12 192 SER A C 1
ATOM 805 O O . SER A 1 194 ? 48.020 19.946 19.866 1.00 65.41 192 SER A O 1
ATOM 808 N N . GLY A 1 195 ? 50.001 20.833 19.257 1.00 75.21 193 GLY A N 1
ATOM 809 C CA . GLY A 1 195 ? 49.855 22.016 20.082 1.00 71.93 193 GLY A CA 1
ATOM 810 C C . GLY A 1 195 ? 48.733 22.911 19.595 1.00 67.06 193 GLY A C 1
ATOM 811 O O . GLY A 1 195 ? 47.886 23.341 20.378 1.00 66.98 193 GLY A O 1
ATOM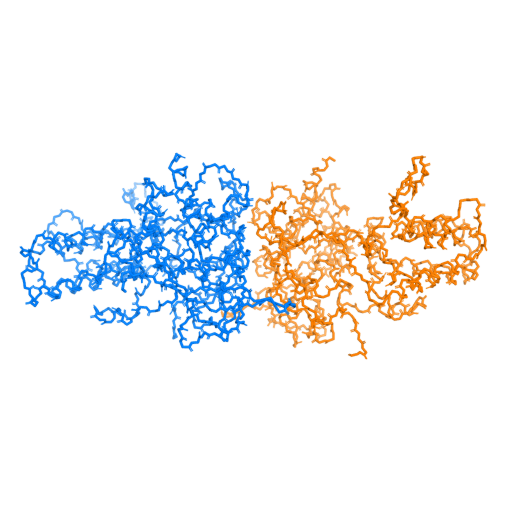 812 N N . LEU A 1 196 ? 48.725 23.191 18.295 1.00 67.01 194 LEU A N 1
ATOM 813 C CA . LEU A 1 196 ? 47.692 24.030 17.701 1.00 63.77 194 LEU A CA 1
ATOM 814 C C . LEU A 1 196 ? 46.323 23.369 17.803 1.00 62.31 194 LEU A C 1
ATOM 815 O O . LEU A 1 196 ? 45.322 24.031 18.077 1.00 62.29 194 LEU A O 1
ATOM 820 N N . ASN A 1 197 ? 46.286 22.060 17.578 1.00 63.09 195 ASN A N 1
ATOM 821 C CA . ASN A 1 197 ? 45.048 21.299 17.689 1.00 64.67 195 ASN A CA 1
ATOM 822 C C . ASN A 1 197 ? 44.465 21.385 19.093 1.00 61.31 195 ASN A C 1
ATOM 823 O O . ASN A 1 197 ? 43.257 21.541 19.269 1.00 57.11 195 ASN A O 1
ATOM 828 N N . HIS A 1 198 ? 45.337 21.285 20.090 1.00 67.59 196 HIS A N 1
ATOM 829 C CA . HIS A 1 198 ? 44.935 21.410 21.484 1.00 59.90 196 HIS A CA 1
ATOM 830 C C . HIS A 1 198 ? 44.206 22.731 21.702 1.00 59.13 196 HIS A C 1
ATOM 831 O O . HIS A 1 198 ? 43.028 22.750 22.056 1.00 61.12 196 HIS A O 1
ATOM 838 N N . ILE A 1 199 ? 44.920 23.832 21.484 1.00 55.11 197 ILE A N 1
ATOM 839 C CA . ILE A 1 199 ? 44.369 25.170 21.665 1.00 56.82 197 ILE A CA 1
ATOM 840 C C . ILE A 1 199 ? 43.015 25.334 20.978 1.00 59.60 197 ILE A C 1
ATOM 841 O O . ILE A 1 199 ? 42.084 25.898 21.552 1.00 61.71 197 ILE A O 1
ATOM 846 N N . MET A 1 200 ? 42.910 24.840 19.749 1.00 60.02 198 MET A N 1
ATOM 847 C CA . MET A 1 200 ? 41.666 24.943 18.990 1.00 64.14 198 MET A CA 1
ATOM 848 C C . MET A 1 200 ? 40.525 24.173 19.646 1.00 59.83 198 MET A C 1
ATOM 849 O O . MET A 1 200 ? 39.374 24.611 19.612 1.00 59.78 198 MET A O 1
ATOM 854 N N . ILE A 1 201 ? 40.845 23.024 20.232 1.00 59.93 199 ILE A N 1
ATOM 855 C CA . ILE A 1 201 ? 39.855 22.245 20.965 1.00 64.62 199 ILE A CA 1
ATOM 856 C C . ILE A 1 201 ? 39.378 23.026 22.186 1.00 62.68 199 ILE A C 1
ATOM 857 O O . ILE A 1 201 ? 38.244 22.865 22.640 1.00 57.21 199 ILE A O 1
ATOM 862 N N . GLY A 1 202 ? 40.253 23.878 22.712 1.00 61.65 200 GLY A N 1
ATOM 863 C CA . GLY A 1 202 ? 39.901 24.735 23.827 1.00 59.51 200 GLY A CA 1
ATOM 864 C C . GLY A 1 202 ? 38.921 25.814 23.410 1.00 58.09 200 GLY A C 1
ATOM 865 O O . GLY A 1 202 ? 37.878 25.993 24.040 1.00 59.88 200 GLY A O 1
ATOM 866 N N . HIS A 1 203 ? 39.254 26.530 22.339 1.00 59.49 201 HIS A N 1
ATOM 867 C CA . HIS A 1 203 ? 38.392 27.589 21.825 1.00 58.77 201 HIS A CA 1
ATOM 868 C C . HIS A 1 203 ? 36.991 27.075 21.519 1.00 61.37 201 HIS A C 1
ATOM 869 O O . HIS A 1 203 ? 36.002 27.728 21.840 1.00 61.86 201 HIS A O 1
ATOM 876 N N . SER A 1 204 ? 36.911 25.903 20.897 1.00 61.91 202 SER A N 1
ATOM 877 C CA . SER A 1 204 ? 35.619 25.313 20.566 1.00 64.07 202 SER A CA 1
ATOM 878 C C . SER A 1 204 ? 34.825 24.988 21.827 1.00 64.78 202 SER A C 1
ATOM 879 O O . SER A 1 204 ? 33.614 25.204 21.882 1.00 68.82 202 SER A O 1
ATOM 882 N N . GLN A 1 205 ? 35.512 24.471 22.840 1.00 60.19 203 GLN A N 1
ATOM 883 C CA . GLN A 1 205 ? 34.860 24.134 24.098 1.00 60.55 203 GLN A CA 1
ATOM 884 C C . GLN A 1 205 ? 34.363 25.383 24.824 1.00 59.58 203 GLN A C 1
ATOM 885 O O . GLN A 1 205 ? 33.386 25.327 25.571 1.00 58.66 203 GLN A O 1
ATOM 891 N N . MET A 1 206 ? 35.039 26.506 24.602 1.00 54.05 204 MET A N 1
ATOM 892 C CA . MET A 1 206 ? 34.630 27.768 25.207 1.00 52.86 204 MET A CA 1
ATOM 893 C C . MET A 1 206 ? 33.466 28.386 24.447 1.00 60.68 204 MET A C 1
ATOM 894 O O . MET A 1 206 ? 32.606 29.038 25.037 1.00 65.75 204 MET A O 1
ATOM 899 N N . ASN A 1 207 ? 33.443 28.179 23.134 1.00 67.35 205 ASN A N 1
ATOM 900 C CA . ASN A 1 207 ? 32.367 28.701 22.299 1.00 68.79 205 ASN A CA 1
ATOM 901 C C . ASN A 1 207 ? 31.046 27.987 22.542 1.00 66.78 205 ASN A C 1
ATOM 902 O O . ASN A 1 207 ? 29.987 28.610 22.528 1.00 77.96 205 ASN A O 1
ATOM 907 N N . ASP A 1 208 ? 31.110 26.678 22.757 1.00 60.22 206 ASP A N 1
ATOM 908 C CA . ASP A 1 208 ? 29.914 25.910 23.076 1.00 69.43 206 ASP A CA 1
ATOM 909 C C . ASP A 1 208 ? 29.247 26.487 24.320 1.00 71.90 206 ASP A C 1
ATOM 910 O O . ASP A 1 208 ? 28.020 26.564 24.403 1.00 70.93 206 ASP A O 1
ATOM 915 N N . VAL A 1 209 ? 30.069 26.892 25.283 1.00 70.09 207 VAL A N 1
ATOM 916 C CA . VAL A 1 209 ? 29.588 27.493 26.521 1.00 64.77 207 VAL A CA 1
ATOM 917 C C . VAL A 1 209 ? 29.082 28.923 26.329 1.00 68.99 207 VAL A C 1
ATOM 918 O O . VAL A 1 209 ? 27.969 29.257 26.735 1.00 68.20 207 VAL A O 1
ATOM 922 N N . CYS A 1 210 ? 29.904 29.757 25.700 1.00 68.89 208 CYS A N 1
ATOM 923 C CA . CYS A 1 210 ? 29.634 31.191 25.611 1.00 70.09 208 CYS A CA 1
ATOM 924 C C . CYS A 1 210 ? 28.739 31.585 24.441 1.00 73.61 208 CYS A C 1
ATOM 925 O O . CYS A 1 210 ? 28.432 32.763 24.260 1.00 76.64 208 CYS A O 1
ATOM 928 N N . PHE A 1 211 ? 28.324 30.609 23.642 1.00 74.22 209 PHE A N 1
ATOM 929 C CA . PHE A 1 211 ? 27.497 30.906 22.478 1.00 72.39 209 PHE A CA 1
ATOM 930 C C . PHE A 1 211 ? 26.397 29.882 22.246 1.00 72.52 209 PHE A C 1
ATOM 931 O O . PHE A 1 211 ? 26.636 28.674 22.280 1.00 65.85 209 PHE A O 1
ATOM 939 N N . GLN A 1 212 ? 25.189 30.383 22.010 1.00 80.61 210 GLN A N 1
ATOM 940 C CA . GLN A 1 212 ? 24.069 29.541 21.619 1.00 79.90 210 GLN A CA 1
ATOM 941 C C . GLN A 1 212 ? 24.043 29.482 20.098 1.00 76.49 210 GLN A C 1
ATOM 942 O O . GLN A 1 212 ? 23.816 30.491 19.430 1.00 81.48 210 GLN A O 1
ATOM 948 N N . ARG A 1 213 ? 24.279 28.293 19.557 1.00 77.60 211 ARG A N 1
ATOM 949 C CA . ARG A 1 213 ? 24.442 28.108 18.117 1.00 83.85 211 ARG A CA 1
ATOM 950 C C . ARG A 1 213 ? 23.126 27.805 17.400 1.00 83.54 211 ARG A C 1
ATOM 951 O O . ARG A 1 213 ? 23.120 27.482 16.212 1.00 82.79 211 ARG A O 1
ATOM 959 N N . SER A 1 214 ? 22.020 27.903 18.131 1.00 76.17 212 SER A N 1
ATOM 960 C CA . SER A 1 214 ? 20.707 27.520 17.618 1.00 73.17 212 SER A CA 1
ATOM 961 C C . SER A 1 214 ? 20.390 28.096 16.237 1.00 75.58 212 SER A C 1
ATOM 962 O O . SER A 1 214 ? 19.735 27.440 15.427 1.00 69.59 212 SER A O 1
ATOM 965 N N . LYS A 1 215 ? 20.844 29.316 15.965 1.00 82.30 213 LYS A N 1
ATOM 966 C CA . LYS A 1 215 ? 20.643 29.907 14.644 1.00 82.75 213 LYS A CA 1
ATOM 967 C C . LYS A 1 215 ? 21.296 29.052 13.563 1.00 80.31 213 LYS A C 1
ATOM 968 O O . LYS A 1 215 ? 20.673 28.732 12.550 1.00 79.70 213 LYS A O 1
ATOM 974 N N . ALA A 1 216 ? 22.554 28.684 13.785 1.00 81.70 214 ALA A N 1
ATOM 975 C CA . ALA A 1 216 ? 23.266 27.797 12.875 1.00 75.00 214 ALA A CA 1
ATOM 976 C C . ALA A 1 216 ? 22.545 26.457 12.763 1.00 70.60 214 ALA A C 1
ATOM 977 O O . ALA A 1 216 ? 22.656 25.762 11.754 1.00 73.93 214 ALA A O 1
ATOM 979 N N . LEU A 1 217 ? 21.805 26.101 13.807 1.00 73.25 215 LEU A N 1
ATOM 980 C CA . LEU A 1 217 ? 21.044 24.858 13.817 1.00 70.15 215 LEU A CA 1
ATOM 981 C C . LEU A 1 217 ? 19.792 24.947 12.952 1.00 74.10 215 LEU A C 1
ATOM 982 O O . LEU A 1 217 ? 19.265 23.926 12.522 1.00 69.51 215 LEU A O 1
ATOM 987 N N . LYS A 1 218 ? 19.308 26.166 12.726 1.00 78.26 216 LYS A N 1
ATOM 988 C CA . LYS A 1 218 ? 18.121 26.388 11.900 1.00 73.35 216 LYS A CA 1
ATOM 989 C C . LYS A 1 218 ? 18.402 26.447 10.395 1.00 72.31 216 LYS A C 1
ATOM 990 O O . LYS A 1 218 ? 17.498 26.237 9.588 1.00 79.43 216 LYS A O 1
ATOM 996 N N . ARG A 1 219 ? 19.648 26.730 10.022 1.00 67.88 217 ARG A N 1
ATOM 997 C CA . ARG A 1 219 ? 20.015 26.870 8.612 1.00 69.45 217 ARG A CA 1
ATOM 998 C C . ARG A 1 219 ? 20.085 25.506 7.933 1.00 69.98 217 ARG A C 1
ATOM 999 O O . ARG A 1 219 ? 19.667 25.331 6.793 1.00 77.48 217 ARG A O 1
ATOM 1007 N N . VAL A 1 220 ? 20.622 24.542 8.664 1.00 67.55 218 VAL A N 1
ATOM 1008 C CA . VAL A 1 220 ? 20.676 23.149 8.255 1.00 65.90 218 VAL A CA 1
ATOM 1009 C C . VAL A 1 220 ? 19.382 22.555 8.768 1.00 66.41 218 VAL A C 1
ATOM 1010 O O . VAL A 1 220 ? 19.175 21.342 8.759 1.00 64.70 218 VAL A O 1
ATOM 1014 N N . GLY A 1 221 ? 18.493 23.451 9.180 1.00 68.02 219 GLY A N 1
ATOM 1015 C CA . GLY A 1 221 ? 17.766 23.318 10.420 1.00 76.06 219 GLY A CA 1
ATOM 1016 C C . GLY A 1 221 ? 17.132 22.026 10.868 1.00 78.12 219 GLY A C 1
ATOM 1017 O O . GLY A 1 221 ? 16.342 21.381 10.178 1.00 68.32 219 GLY A O 1
ATOM 1018 N N . LEU A 1 222 ? 17.534 21.673 12.084 1.00 76.40 220 LEU A N 1
ATOM 1019 C CA . LEU A 1 222 ? 16.866 20.712 12.928 1.00 84.54 220 LEU A CA 1
ATOM 1020 C C . LEU A 1 222 ? 16.227 21.593 13.989 1.00 87.58 220 LEU A C 1
ATOM 1021 O O . LEU A 1 222 ? 16.325 22.819 13.912 1.00 80.97 220 LEU A O 1
ATOM 1026 N N . ASP A 1 223 ? 15.579 20.991 14.979 1.00 81.77 221 ASP A N 1
ATOM 1027 C CA . ASP A 1 223 ? 15.002 21.772 16.068 1.00 86.91 221 ASP A CA 1
ATOM 1028 C C . ASP A 1 223 ? 16.074 22.649 16.718 1.00 84.76 221 ASP A C 1
ATOM 1029 O O . ASP A 1 223 ? 17.251 22.287 16.729 1.00 74.70 221 ASP A O 1
ATOM 1034 N N . PRO A 1 224 ? 15.670 23.814 17.249 1.00 82.76 222 PRO A N 1
ATOM 1035 C CA . PRO A 1 224 ? 16.609 24.714 17.929 1.00 67.05 222 PRO A CA 1
ATOM 1036 C C . PRO A 1 224 ? 17.167 24.052 19.184 1.00 72.92 222 PRO A C 1
ATOM 1037 O O . PRO A 1 224 ? 18.199 24.471 19.709 1.00 69.91 222 PRO A O 1
ATOM 1041 N N . SER A 1 225 ? 16.473 23.021 19.655 1.00 79.93 223 SER A N 1
ATOM 1042 C CA . SER A 1 225 ? 17.002 22.141 20.686 1.00 68.79 223 SER A CA 1
ATOM 1043 C C . SER A 1 225 ? 17.929 21.175 19.967 1.00 74.14 223 SER A C 1
ATOM 1044 O O . SER A 1 225 ? 18.273 21.407 18.809 1.00 82.99 223 SER A O 1
ATOM 1047 N N . LEU A 1 226 ? 18.355 20.112 20.642 1.00 71.57 224 LEU A N 1
ATOM 1048 C CA . LEU A 1 226 ? 19.335 19.199 20.056 1.00 75.81 224 LEU A CA 1
ATOM 1049 C C . LEU A 1 226 ? 20.716 19.834 20.134 1.00 73.58 224 LEU A C 1
ATOM 1050 O O . LEU A 1 226 ? 21.712 19.236 19.729 1.00 68.41 224 LEU A O 1
ATOM 1055 N N . ILE A 1 227 ? 20.758 21.062 20.643 1.00 71.30 225 ILE A N 1
ATOM 1056 C CA . ILE A 1 227 ? 22.003 21.800 20.800 1.00 60.74 225 ILE A CA 1
ATOM 1057 C C . ILE A 1 227 ? 23.050 20.968 21.532 1.00 55.44 225 ILE A C 1
ATOM 1058 O O . ILE A 1 227 ? 24.245 21.096 21.274 1.00 56.97 225 ILE A O 1
ATOM 1063 N N . SER A 1 228 ? 22.595 20.113 22.443 1.00 56.09 226 SER A N 1
ATOM 1064 C CA . SER A 1 228 ? 23.500 19.266 23.213 1.00 64.26 226 SER A CA 1
ATOM 1065 C C . SER A 1 228 ? 24.324 18.338 22.321 1.00 66.23 226 SER A C 1
ATOM 1066 O O . SER A 1 228 ? 25.378 17.848 22.728 1.00 70.69 226 SER A O 1
ATOM 1069 N N . THR A 1 229 ? 23.838 18.093 21.109 1.00 61.55 227 THR A N 1
ATOM 1070 C CA . THR A 1 229 ? 24.559 17.258 20.151 1.00 70.72 227 THR A CA 1
ATOM 1071 C C . THR A 1 229 ? 25.377 18.093 19.165 1.00 65.77 227 THR A C 1
ATOM 1072 O O . THR A 1 229 ? 26.044 17.555 18.284 1.00 62.17 227 THR A O 1
ATOM 1076 N N . PHE A 1 230 ? 25.321 19.411 19.326 1.00 62.53 228 PHE A N 1
ATOM 1077 C CA . PHE A 1 230 ? 25.954 20.338 18.392 1.00 58.54 228 PHE A CA 1
ATOM 1078 C C . PHE A 1 230 ? 27.357 20.756 18.828 1.00 58.37 228 PHE A C 1
ATOM 1079 O O . PHE A 1 230 ? 27.962 21.647 18.233 1.00 58.57 228 PHE A O 1
ATOM 1087 N N . ALA A 1 231 ? 27.856 20.125 19.884 1.00 57.97 229 ALA A N 1
ATOM 1088 C CA . ALA A 1 231 ? 29.164 20.463 20.437 1.00 59.99 229 ALA A CA 1
ATOM 1089 C C . ALA A 1 231 ? 30.271 20.463 19.386 1.00 54.14 229 ALA A C 1
ATOM 1090 O O . ALA A 1 231 ? 30.328 19.585 18.528 1.00 55.76 229 ALA A O 1
ATOM 1092 N N . GLY A 1 232 ? 31.148 21.460 19.465 1.00 61.68 230 GLY A N 1
ATOM 1093 C CA . GLY A 1 232 ? 32.304 21.542 18.591 1.00 60.01 230 GLY A CA 1
ATOM 1094 C C . GLY A 1 232 ? 31.958 21.843 17.147 1.00 60.17 230 GLY A C 1
ATOM 1095 O O . GLY A 1 232 ? 32.508 21.236 16.229 1.00 63.74 230 GLY A O 1
ATOM 1096 N N . SER A 1 233 ? 31.034 22.774 16.941 1.00 61.45 231 SER A N 1
ATOM 1097 C CA . SER A 1 233 ? 30.650 23.173 15.593 1.00 59.27 231 SER A CA 1
ATOM 1098 C C . SER A 1 233 ? 31.462 24.366 15.096 1.00 57.02 231 SER A C 1
ATOM 1099 O O . SER A 1 233 ? 31.405 24.721 13.919 1.00 57.70 231 SER A O 1
ATOM 1102 N N . THR A 1 234 ? 32.220 24.980 15.998 1.00 53.94 232 THR A N 1
ATOM 1103 C CA . THR A 1 234 ? 32.995 26.171 15.665 1.00 54.04 232 THR A CA 1
ATOM 1104 C C . THR A 1 234 ? 34.454 25.863 15.334 1.00 60.17 232 THR A C 1
ATOM 1105 O O . THR A 1 234 ? 35.224 26.763 14.997 1.00 58.81 232 THR A O 1
ATOM 1109 N N . ILE A 1 235 ? 34.830 24.592 15.426 1.00 62.02 233 ILE A N 1
ATOM 1110 C CA . ILE A 1 235 ? 36.226 24.201 15.247 1.00 61.41 233 ILE A CA 1
ATOM 1111 C C . ILE A 1 235 ? 36.631 24.145 13.774 1.00 69.17 233 ILE A C 1
ATOM 1112 O O . ILE A 1 235 ? 35.958 23.512 12.958 1.00 68.77 233 ILE A O 1
ATOM 1117 N N . PRO A 1 236 ? 37.738 24.822 13.430 1.00 71.61 234 PRO A N 1
ATOM 1118 C CA . PRO A 1 236 ? 38.230 24.895 12.051 1.00 69.49 234 PRO A CA 1
ATOM 1119 C C . PRO A 1 236 ? 38.586 23.523 11.488 1.00 75.21 234 PRO A C 1
ATOM 1120 O O . PRO A 1 236 ? 38.785 22.570 12.243 1.00 71.99 234 PRO A O 1
ATOM 1124 N N . ARG A 1 237 ? 38.658 23.436 10.163 1.00 74.61 235 ARG A N 1
ATOM 1125 C CA . ARG A 1 237 ? 38.950 22.184 9.476 1.00 67.01 235 ARG A CA 1
ATOM 1126 C C . ARG A 1 237 ? 40.366 21.702 9.784 1.00 67.74 235 ARG A C 1
ATOM 1127 O O . ARG A 1 237 ? 40.663 20.510 9.687 1.00 64.61 235 ARG A O 1
ATOM 1135 N N . ARG A 1 238 ? 41.230 22.638 10.168 1.00 69.20 236 ARG A N 1
ATOM 1136 C CA . ARG A 1 238 ? 42.631 22.349 10.465 1.00 65.02 236 ARG A CA 1
ATOM 1137 C C . ARG A 1 238 ? 42.809 21.202 11.457 1.00 68.34 236 ARG A C 1
ATOM 1138 O O . ARG A 1 238 ? 43.720 20.385 11.319 1.00 67.22 236 ARG A O 1
ATOM 1146 N N . SER A 1 239 ? 41.943 21.154 12.463 1.00 72.81 237 SER A N 1
ATOM 1147 C CA . SER A 1 239 ? 42.081 20.192 13.553 1.00 72.24 237 SER A CA 1
ATOM 1148 C C . SER A 1 239 ? 42.140 18.747 13.063 1.00 74.33 237 SER A C 1
ATOM 1149 O O . SER A 1 239 ? 42.727 17.886 13.719 1.00 74.39 237 SER A O 1
ATOM 1152 N N . GLY A 1 240 ? 41.531 18.485 11.912 1.00 64.89 238 GLY A N 1
ATOM 1153 C CA . GLY A 1 240 ? 41.524 17.148 11.348 1.00 65.21 238 GLY A CA 1
ATOM 1154 C C . GLY A 1 240 ? 40.886 16.113 12.258 1.00 66.95 238 GLY A C 1
ATOM 1155 O O . GLY A 1 240 ? 39.956 16.414 13.009 1.00 63.34 238 GLY A O 1
ATOM 1156 N N . ALA A 1 241 ? 41.397 14.887 12.189 1.00 64.04 239 ALA A N 1
ATOM 1157 C CA . ALA A 1 241 ? 40.827 13.763 12.926 1.00 65.00 239 ALA A CA 1
ATOM 1158 C C . ALA A 1 241 ? 40.777 14.009 14.430 1.00 64.55 239 ALA A C 1
ATOM 1159 O O . ALA A 1 241 ? 39.911 13.477 15.125 1.00 58.47 239 ALA A O 1
ATOM 1161 N N . THR A 1 242 ? 41.711 14.811 14.929 1.00 70.60 240 THR A N 1
ATOM 1162 C CA . THR A 1 242 ? 41.757 15.119 16.353 1.00 76.94 240 THR A CA 1
ATOM 1163 C C . THR A 1 242 ? 40.650 16.100 16.732 1.00 70.74 240 THR A C 1
ATOM 1164 O O . THR A 1 242 ? 40.097 16.035 17.830 1.00 67.76 240 THR A O 1
ATOM 1168 N N . GLY A 1 243 ? 40.320 17.000 15.811 1.00 64.13 241 GLY A N 1
ATOM 1169 C CA . GLY A 1 243 ? 39.273 17.977 16.044 1.00 63.14 241 GLY A CA 1
ATOM 1170 C C . GLY A 1 243 ? 37.880 17.398 15.887 1.00 69.60 241 GLY A C 1
ATOM 1171 O O . GLY A 1 243 ? 36.956 17.777 16.609 1.00 67.31 241 GLY A O 1
ATOM 1172 N N . VAL A 1 244 ? 37.728 16.479 14.940 1.00 70.97 242 VAL A N 1
ATOM 1173 C CA . VAL A 1 244 ? 36.444 15.833 14.701 1.00 61.72 242 VAL A CA 1
ATOM 1174 C C . VAL A 1 244 ? 36.077 14.923 15.874 1.00 62.95 242 VAL A C 1
ATOM 1175 O O . VAL A 1 244 ? 34.935 14.482 15.999 1.00 61.24 242 VAL A O 1
ATOM 1179 N N . ALA A 1 245 ? 37.053 14.657 16.737 1.00 59.88 243 ALA A N 1
ATOM 1180 C CA . ALA A 1 245 ? 36.839 13.808 17.903 1.00 60.21 243 ALA A CA 1
ATOM 1181 C C . ALA A 1 245 ? 35.954 14.491 18.943 1.00 67.43 243 ALA A C 1
ATOM 1182 O O . ALA A 1 245 ? 35.206 13.831 19.666 1.00 63.15 243 ALA A O 1
ATOM 1184 N N . ILE A 1 246 ? 36.045 15.816 19.014 1.00 67.96 244 ILE A N 1
ATOM 1185 C CA . ILE A 1 246 ? 35.263 16.588 19.973 1.00 61.44 244 ILE A CA 1
ATOM 1186 C C . ILE A 1 246 ? 33.938 17.041 19.373 1.00 63.63 244 ILE A C 1
ATOM 1187 O O . ILE A 1 246 ? 33.115 17.647 20.059 1.00 65.12 244 ILE A O 1
ATOM 1192 N N . LYS A 1 247 ? 33.738 16.757 18.090 1.00 64.39 245 LYS A N 1
ATOM 1193 C CA . LYS A 1 247 ? 32.516 17.162 17.402 1.00 61.88 245 LYS A CA 1
ATOM 1194 C C . LYS A 1 247 ? 31.322 16.320 17.834 1.00 59.43 245 LYS A C 1
ATOM 1195 O O . LYS A 1 247 ? 31.412 15.098 17.922 1.00 55.88 245 LYS A O 1
ATOM 1201 N N . GLY A 1 248 ? 30.203 16.982 18.103 1.00 58.99 246 GLY A N 1
ATOM 1202 C CA . GLY A 1 248 ? 28.985 16.288 18.473 1.00 61.48 246 GLY A CA 1
ATOM 1203 C C . GLY A 1 248 ? 28.353 15.621 17.268 1.00 63.25 246 GLY A C 1
ATOM 1204 O O . GLY A 1 248 ? 28.658 15.971 16.126 1.00 58.99 246 GLY A O 1
ATOM 1205 N N . GLY A 1 249 ? 27.474 14.656 17.519 1.00 62.52 247 GLY A N 1
ATOM 1206 C CA . GLY A 1 249 ? 26.790 13.955 16.449 1.00 59.33 247 GLY A CA 1
ATOM 1207 C C . GLY A 1 249 ? 26.018 14.912 15.563 1.00 60.63 247 GLY A C 1
ATOM 1208 O O . GLY A 1 249 ? 25.949 14.734 14.347 1.00 56.64 247 GLY A O 1
ATOM 1209 N N . GLY A 1 250 ? 25.433 15.932 16.182 1.00 59.43 248 GLY A N 1
ATOM 1210 C CA . GLY A 1 250 ? 24.685 16.940 15.455 1.00 60.77 248 GLY A CA 1
ATOM 1211 C C . GLY A 1 250 ? 25.569 17.774 14.551 1.00 58.30 248 GLY A C 1
ATOM 1212 O O . GLY A 1 250 ? 25.161 18.164 13.458 1.00 54.81 248 GLY A O 1
ATOM 1213 N N . THR A 1 251 ? 26.786 18.051 15.008 1.00 58.94 249 THR A N 1
ATOM 1214 C CA . THR A 1 251 ? 27.733 18.827 14.218 1.00 58.90 249 THR A CA 1
ATOM 1215 C C . THR A 1 251 ? 28.042 18.138 12.892 1.00 59.65 249 THR A C 1
ATOM 1216 O O . THR A 1 251 ? 28.061 18.781 11.843 1.00 60.27 249 THR A O 1
ATOM 1220 N N . LEU A 1 252 ? 28.281 16.831 12.942 1.00 57.68 250 LEU A N 1
ATOM 1221 C CA . LEU A 1 252 ? 28.555 16.064 11.731 1.00 60.20 250 LEU A CA 1
ATOM 1222 C C . LEU A 1 252 ? 27.319 15.986 10.840 1.00 62.44 250 LEU A C 1
ATOM 1223 O O . LEU A 1 252 ? 27.409 16.150 9.623 1.00 57.09 250 LEU A O 1
ATOM 1228 N N . VAL A 1 253 ? 26.168 15.734 11.455 1.00 61.74 251 VAL A N 1
ATOM 1229 C CA . VAL A 1 253 ? 24.905 15.701 10.728 1.00 57.98 251 VAL A CA 1
ATOM 1230 C C . VAL A 1 253 ? 24.678 17.020 9.996 1.00 58.55 251 VAL A C 1
ATOM 1231 O O . VAL A 1 253 ? 24.208 17.039 8.859 1.00 59.68 251 VAL A O 1
ATOM 1235 N N . ALA A 1 254 ? 25.023 18.122 10.652 1.00 60.26 252 ALA A N 1
ATOM 1236 C CA . ALA A 1 254 ? 24.896 19.442 10.047 1.00 61.61 252 ALA A CA 1
ATOM 1237 C C . ALA A 1 254 ? 25.823 19.568 8.844 1.00 64.53 252 ALA A C 1
ATOM 1238 O O . ALA A 1 254 ? 25.401 19.983 7.765 1.00 65.09 252 ALA A O 1
ATOM 1240 N N . GLU A 1 255 ? 27.087 19.205 9.038 1.00 62.50 253 GLU A N 1
ATOM 1241 C CA . GLU A 1 255 ? 28.074 19.265 7.966 1.00 64.26 253 GLU A CA 1
ATOM 1242 C C . GLU A 1 255 ? 27.659 18.393 6.785 1.00 69.26 253 GLU A C 1
ATOM 1243 O O . GLU A 1 255 ? 27.747 18.813 5.630 1.00 67.17 253 GLU A O 1
ATOM 1249 N N . ALA A 1 256 ? 27.207 17.178 7.082 1.00 66.75 254 ALA A N 1
ATOM 1250 C CA . ALA A 1 256 ? 26.756 16.251 6.049 1.00 63.08 254 ALA A CA 1
ATOM 1251 C C . ALA A 1 256 ? 25.613 16.854 5.243 1.00 64.45 254 ALA A C 1
ATOM 1252 O O . ALA A 1 256 ? 25.676 16.925 4.017 1.00 67.20 254 ALA A O 1
ATOM 1254 N N . ILE A 1 257 ? 24.567 17.284 5.941 1.00 67.46 255 ILE A N 1
ATOM 1255 C CA . ILE A 1 257 ? 23.423 17.911 5.293 1.00 67.87 255 ILE A CA 1
ATOM 1256 C C . ILE A 1 257 ? 23.869 19.092 4.438 1.00 65.35 255 ILE A C 1
ATOM 1257 O O . ILE A 1 257 ? 23.460 19.222 3.285 1.00 60.80 255 ILE A O 1
ATOM 1262 N N . ARG A 1 258 ? 24.714 19.946 5.009 1.00 68.38 256 ARG A N 1
ATOM 1263 C CA . ARG A 1 258 ? 25.260 21.081 4.275 1.00 69.62 256 ARG A CA 1
ATOM 1264 C C . ARG A 1 258 ? 25.816 20.622 2.935 1.00 72.75 256 ARG A C 1
ATOM 1265 O O . ARG A 1 258 ? 25.549 21.230 1.898 1.00 72.01 256 ARG A O 1
ATOM 1273 N N . PHE A 1 259 ? 26.591 19.543 2.966 1.00 73.10 257 PHE A N 1
ATOM 1274 C CA . PHE A 1 259 ? 27.193 18.995 1.758 1.00 73.82 257 PHE A CA 1
ATOM 1275 C C . PHE A 1 259 ? 26.127 18.530 0.773 1.00 66.64 257 PHE A C 1
ATOM 1276 O O . PHE A 1 259 ? 26.096 18.973 -0.374 1.00 66.48 257 PHE A O 1
ATOM 1284 N N . ILE A 1 260 ? 25.255 17.640 1.234 1.00 68.44 258 ILE A N 1
ATOM 1285 C CA . ILE A 1 260 ? 24.212 17.067 0.390 1.00 66.17 258 ILE A CA 1
ATOM 1286 C C . ILE A 1 260 ? 23.401 18.145 -0.324 1.00 64.05 258 ILE A C 1
ATOM 1287 O O . ILE A 1 260 ? 22.982 17.963 -1.466 1.00 64.84 258 ILE A O 1
ATOM 1292 N N . GLY A 1 261 ? 23.189 19.268 0.353 1.00 65.67 259 GLY A N 1
ATOM 1293 C CA . GLY A 1 261 ? 22.443 20.373 -0.219 1.00 62.59 259 GLY A CA 1
ATOM 1294 C C . GLY A 1 261 ? 23.191 21.069 -1.342 1.00 67.31 259 GLY A C 1
ATOM 1295 O O . GLY A 1 261 ? 22.645 21.276 -2.424 1.00 72.13 259 GLY A O 1
ATOM 1296 N N . ARG A 1 262 ? 24.444 21.432 -1.087 1.00 70.90 260 ARG A N 1
ATOM 1297 C CA . ARG A 1 262 ? 25.256 22.103 -2.095 1.00 67.89 260 ARG A CA 1
ATOM 1298 C C . ARG A 1 262 ? 25.545 21.163 -3.259 1.00 67.57 260 ARG A C 1
ATOM 1299 O O . ARG A 1 262 ? 25.835 21.607 -4.371 1.00 64.85 260 ARG A O 1
ATOM 1307 N N . ALA A 1 263 ? 25.461 19.863 -2.993 1.00 67.14 261 ALA A N 1
ATOM 1308 C CA . ALA A 1 263 ? 25.720 18.846 -4.005 1.00 65.74 261 ALA A CA 1
ATOM 1309 C C . ALA A 1 263 ? 24.539 18.691 -4.960 1.00 73.68 261 ALA A C 1
ATOM 1310 O O . ALA A 1 263 ? 24.704 18.245 -6.096 1.00 74.02 261 ALA A O 1
ATOM 1312 N N . MET A 1 264 ? 23.348 19.057 -4.496 1.00 70.90 262 MET A N 1
ATOM 1313 C CA . MET A 1 264 ? 22.161 18.996 -5.340 1.00 72.94 262 MET A CA 1
ATOM 1314 C C . MET A 1 264 ? 22.122 20.168 -6.314 1.00 70.27 262 MET A C 1
ATOM 1315 O O . MET A 1 264 ? 21.589 20.052 -7.417 1.00 67.49 262 MET A O 1
ATOM 1320 N N . ALA A 1 265 ? 22.694 21.294 -5.900 1.00 68.12 263 ALA A N 1
ATOM 1321 C CA . ALA A 1 265 ? 22.806 22.457 -6.770 1.00 71.57 263 ALA A CA 1
ATOM 1322 C C . ALA A 1 265 ? 23.897 22.200 -7.804 1.00 77.89 263 ALA A C 1
ATOM 1323 O O . ALA A 1 265 ? 23.624 22.115 -9.001 1.00 83.95 263 ALA A O 1
ATOM 1325 N N . ASP A 1 266 ? 25.133 22.081 -7.333 1.00 74.53 264 ASP A N 1
ATOM 1326 C CA . ASP A 1 266 ? 26.239 21.667 -8.185 1.00 74.66 264 ASP A CA 1
ATOM 1327 C C . ASP A 1 266 ? 26.570 20.206 -7.902 1.00 70.51 264 ASP A C 1
ATOM 1328 O O . ASP A 1 266 ? 27.112 19.875 -6.850 1.00 73.51 264 ASP A O 1
ATOM 1333 N N . ARG A 1 267 ? 26.255 19.337 -8.854 1.00 69.09 265 ARG A N 1
ATOM 1334 C CA . ARG A 1 267 ? 26.400 17.901 -8.655 1.00 69.73 265 ARG A CA 1
ATOM 1335 C C . ARG A 1 267 ? 27.819 17.442 -8.974 1.00 69.79 265 ARG A C 1
ATOM 1336 O O . ARG A 1 267 ? 28.136 16.254 -8.888 1.00 72.93 265 ARG A O 1
ATOM 1344 N N . GLY A 1 268 ? 28.674 18.393 -9.335 1.00 69.87 266 GLY A N 1
ATOM 1345 C CA . GLY A 1 268 ? 30.057 18.090 -9.648 1.00 73.29 266 GLY A CA 1
ATOM 1346 C C . GLY A 1 268 ? 30.906 17.858 -8.412 1.00 82.00 266 GLY A C 1
ATOM 1347 O O . GLY A 1 268 ? 32.097 17.566 -8.514 1.00 82.03 266 GLY A O 1
ATOM 1348 N N . LEU A 1 269 ? 30.292 17.987 -7.239 1.00 81.11 267 LEU A N 1
ATOM 1349 C CA . LEU A 1 269 ? 31.002 17.766 -5.984 1.00 72.01 267 LEU A CA 1
ATOM 1350 C C . LEU A 1 269 ? 31.245 16.279 -5.752 1.00 75.30 267 LEU A C 1
ATOM 1351 O O . LEU A 1 269 ? 32.235 15.892 -5.134 1.00 85.78 267 LEU A O 1
ATOM 1356 N N . LEU A 1 270 ? 30.335 15.449 -6.250 1.00 76.80 268 LEU A N 1
ATOM 1357 C CA . LEU A 1 270 ? 30.475 14.002 -6.137 1.00 80.00 268 LEU A CA 1
ATOM 1358 C C . LEU A 1 270 ? 31.575 13.497 -7.063 1.00 82.84 268 LEU A C 1
ATOM 1359 O O . LEU A 1 270 ? 32.213 12.480 -6.791 1.00 81.61 268 LEU A O 1
ATOM 1364 N N . ARG A 1 271 ? 31.791 14.220 -8.157 1.00 86.71 269 ARG A N 1
ATOM 1365 C CA . ARG A 1 271 ? 32.778 13.839 -9.160 1.00 91.36 269 ARG A CA 1
ATOM 1366 C C . ARG A 1 271 ? 34.160 14.376 -8.787 1.00 91.09 269 ARG A C 1
ATOM 1367 O O . ARG A 1 271 ? 35.139 14.156 -9.501 1.00 94.10 269 ARG A O 1
ATOM 1375 N N . ASP A 1 272 ? 34.233 15.073 -7.658 1.00 86.26 270 ASP A N 1
ATOM 1376 C CA . ASP A 1 272 ? 35.466 15.732 -7.238 1.00 92.41 270 ASP A CA 1
ATOM 1377 C C . ASP A 1 272 ? 36.483 14.760 -6.638 1.00 95.45 270 ASP A C 1
ATOM 1378 O O . ASP A 1 272 ? 37.691 14.961 -6.767 1.00 99.06 270 ASP A O 1
ATOM 1383 N N . ILE A 1 273 ? 35.983 13.726 -5.966 1.00 88.94 271 ILE A N 1
ATOM 1384 C CA . ILE A 1 273 ? 36.824 12.701 -5.344 1.00 91.04 271 ILE A CA 1
ATOM 1385 C C . ILE A 1 273 ? 37.608 13.248 -4.153 1.00 87.36 271 ILE A C 1
ATOM 1386 O O . ILE A 1 273 ? 38.156 12.488 -3.355 1.00 85.70 271 ILE A O 1
ATOM 1391 N N . LYS A 1 274 ? 37.644 14.570 -4.030 1.00 87.87 272 LYS A N 1
ATOM 1392 C CA . LYS A 1 274 ? 38.302 15.212 -2.902 1.00 86.00 272 LYS A CA 1
ATOM 1393 C C . LYS A 1 274 ? 37.257 15.518 -1.840 1.00 87.64 272 LYS A C 1
ATOM 1394 O O . LYS A 1 274 ? 37.300 14.978 -0.734 1.00 87.06 272 LYS A O 1
ATOM 1400 N N . ALA A 1 275 ? 36.313 16.388 -2.185 1.00 89.72 273 ALA A N 1
ATOM 1401 C CA . ALA A 1 275 ? 35.185 16.677 -1.312 1.00 82.96 273 ALA A CA 1
ATOM 1402 C C . ALA A 1 275 ? 34.311 15.435 -1.178 1.00 76.08 273 ALA A C 1
ATOM 1403 O O . ALA A 1 275 ? 33.539 15.305 -0.228 1.00 73.81 273 ALA A O 1
ATOM 1405 N N . LYS A 1 276 ? 34.443 14.525 -2.138 1.00 76.25 274 LYS A N 1
ATOM 1406 C CA . LYS A 1 276 ? 33.691 13.276 -2.123 1.00 77.29 274 LYS A CA 1
ATOM 1407 C C . LYS A 1 276 ? 34.123 12.390 -0.962 1.00 76.72 274 LYS A C 1
ATOM 1408 O O . LYS A 1 276 ? 33.287 11.857 -0.233 1.00 76.79 274 LYS A O 1
ATOM 1414 N N . THR A 1 277 ? 35.432 12.231 -0.796 1.00 78.90 275 THR A N 1
ATOM 1415 C CA . THR A 1 277 ? 35.968 11.448 0.311 1.00 80.35 275 THR A CA 1
ATOM 1416 C C . THR A 1 277 ? 35.710 12.157 1.636 1.00 75.09 275 THR A C 1
ATOM 1417 O O . THR A 1 277 ? 35.392 11.519 2.639 1.00 70.65 275 THR A O 1
ATOM 1421 N N . ALA A 1 278 ? 35.845 13.480 1.630 1.00 74.37 276 ALA A N 1
ATOM 1422 C CA . ALA A 1 278 ? 35.549 14.285 2.808 1.00 71.87 276 ALA A CA 1
ATOM 1423 C C . ALA A 1 278 ? 34.115 14.043 3.266 1.00 70.42 276 ALA A C 1
ATOM 1424 O O . ALA A 1 278 ? 33.844 13.930 4.462 1.00 64.69 276 ALA A O 1
ATOM 1426 N N . TYR A 1 279 ? 33.201 13.962 2.304 1.00 76.45 277 TYR A N 1
ATOM 1427 C CA . TYR A 1 279 ? 31.804 13.676 2.597 1.00 70.14 277 TYR A CA 1
ATOM 1428 C C . TYR A 1 279 ? 31.653 12.270 3.163 1.00 67.83 277 TYR A C 1
ATOM 1429 O O . TYR A 1 279 ? 31.073 12.079 4.230 1.00 69.30 277 TYR A O 1
ATOM 1438 N N . GLU A 1 280 ? 32.188 11.289 2.445 1.00 68.23 278 GLU A N 1
ATOM 1439 C CA . GLU A 1 280 ? 32.112 9.898 2.875 1.00 68.67 278 GLU A CA 1
ATOM 1440 C C . GLU A 1 280 ? 32.703 9.703 4.268 1.00 70.55 278 GLU A C 1
ATOM 1441 O O . GLU A 1 280 ? 32.243 8.853 5.031 1.00 69.22 278 GLU A O 1
ATOM 1447 N N . LYS A 1 281 ? 33.720 10.494 4.597 1.00 69.48 279 LYS A N 1
ATOM 1448 C CA . LYS A 1 281 ? 34.380 10.383 5.893 1.00 66.14 279 LYS A CA 1
ATOM 1449 C C . LYS A 1 281 ? 33.502 10.935 7.009 1.00 62.76 279 LYS A C 1
ATOM 1450 O O . LYS A 1 281 ? 33.521 10.429 8.127 1.00 66.67 279 LYS A O 1
ATOM 1456 N N . ILE A 1 282 ? 32.736 11.977 6.702 1.00 64.88 280 ILE A N 1
ATOM 1457 C CA . ILE A 1 282 ? 31.779 12.518 7.659 1.00 61.58 280 ILE A CA 1
ATOM 1458 C C . ILE A 1 282 ? 30.809 11.424 8.087 1.00 61.37 280 ILE A C 1
ATOM 1459 O O . ILE A 1 282 ? 30.522 11.261 9.273 1.00 62.08 280 ILE A O 1
ATOM 1464 N N . LEU A 1 283 ? 30.314 10.672 7.109 1.00 61.60 281 LEU A N 1
ATOM 1465 C CA . LEU A 1 283 ? 29.390 9.575 7.374 1.00 63.58 281 LEU A CA 1
ATOM 1466 C C . LEU A 1 283 ? 30.065 8.449 8.147 1.00 67.44 281 LEU A C 1
ATOM 1467 O O . LEU A 1 283 ? 29.416 7.752 8.924 1.00 70.16 281 LEU A O 1
ATOM 1472 N N . LEU A 1 284 ? 31.363 8.264 7.917 1.00 70.13 282 LEU A N 1
ATOM 1473 C CA . LEU A 1 284 ? 32.123 7.230 8.616 1.00 67.99 282 LEU A CA 1
ATOM 1474 C C . LEU A 1 284 ? 32.570 7.687 10.002 1.00 62.79 282 LEU A C 1
ATOM 1475 O O . LEU A 1 284 ? 32.824 6.868 10.883 1.00 63.78 282 LEU A O 1
ATOM 1480 N N . ASN A 1 285 ? 32.642 9.001 10.192 1.00 61.22 283 ASN A N 1
ATOM 1481 C CA . ASN A 1 285 ? 32.952 9.578 11.492 1.00 58.05 283 ASN A CA 1
ATOM 1482 C C . ASN A 1 285 ? 31.728 9.407 12.365 1.00 66.49 283 ASN A C 1
ATOM 1483 O O . ASN A 1 285 ? 31.778 8.764 13.412 1.00 67.65 283 ASN A O 1
ATOM 1488 N N . LEU A 1 286 ? 30.627 10.006 11.932 1.00 69.46 284 LEU A N 1
ATOM 1489 C CA . LEU A 1 286 ? 29.328 9.672 12.486 1.00 64.19 284 LEU A CA 1
ATOM 1490 C C . LEU A 1 286 ? 29.167 8.164 12.320 1.00 64.93 284 LEU A C 1
ATOM 1491 O O . LEU A 1 286 ? 29.716 7.577 11.388 1.00 71.61 284 LEU A O 1
ATOM 1496 N N . LYS A 1 287 ? 28.443 7.539 13.240 1.00 56.86 285 LYS A N 1
ATOM 1497 C CA . LYS A 1 287 ? 28.328 6.082 13.308 1.00 65.71 285 LYS A CA 1
ATOM 1498 C C . LYS A 1 287 ? 29.555 5.447 13.956 1.00 75.32 285 LYS A C 1
ATOM 1499 O O . LYS A 1 287 ? 29.503 4.303 14.407 1.00 79.97 285 LYS A O 1
ATOM 1505 N N . ASN A 1 288 ? 30.656 6.188 14.012 1.00 73.51 286 ASN A N 1
ATOM 1506 C CA . ASN A 1 288 ? 31.752 5.820 14.893 1.00 68.89 286 ASN A CA 1
ATOM 1507 C C . ASN A 1 288 ? 31.403 6.338 16.274 1.00 71.83 286 ASN A C 1
ATOM 1508 O O . ASN A 1 288 ? 31.653 5.685 17.287 1.00 84.48 286 ASN A O 1
ATOM 1513 N N . LYS A 1 289 ? 30.809 7.526 16.293 1.00 68.31 287 LYS A N 1
ATOM 1514 C CA . LYS A 1 289 ? 30.354 8.144 17.526 1.00 71.10 287 LYS A CA 1
ATOM 1515 C C . LYS A 1 289 ? 29.050 7.498 17.980 1.00 74.95 287 LYS A C 1
ATOM 1516 O O . LYS A 1 289 ? 28.805 7.345 19.176 1.00 82.61 287 LYS A O 1
ATOM 1522 N N . CYS A 1 290 ? 28.218 7.113 17.017 1.00 72.10 288 CYS A N 1
ATOM 1523 C CA . CYS A 1 290 ? 26.941 6.480 17.327 1.00 74.17 288 CYS A CA 1
ATOM 1524 C C . CYS A 1 290 ? 27.129 5.124 17.998 1.00 77.21 288 CYS A C 1
ATOM 1525 O O . CYS A 1 290 ? 27.871 4.273 17.509 1.00 76.86 288 CYS A O 1
ATOM 1528 N N . SER A 1 291 ? 26.448 4.937 19.122 1.00 72.40 289 SER A N 1
ATOM 1529 C CA . SER A 1 291 ? 26.520 3.692 19.874 1.00 73.49 289 SER A CA 1
ATOM 1530 C C . SER A 1 291 ? 25.436 2.712 19.432 1.00 77.66 289 SER A C 1
ATOM 1531 O O . SER A 1 291 ? 25.734 1.622 18.946 1.00 79.92 289 SER A O 1
ATOM 1534 N N . ALA A 1 292 ? 24.180 3.106 19.617 1.00 81.39 290 ALA A N 1
ATOM 1535 C CA . ALA A 1 292 ? 23.042 2.253 19.282 1.00 84.04 290 ALA A CA 1
ATOM 1536 C C 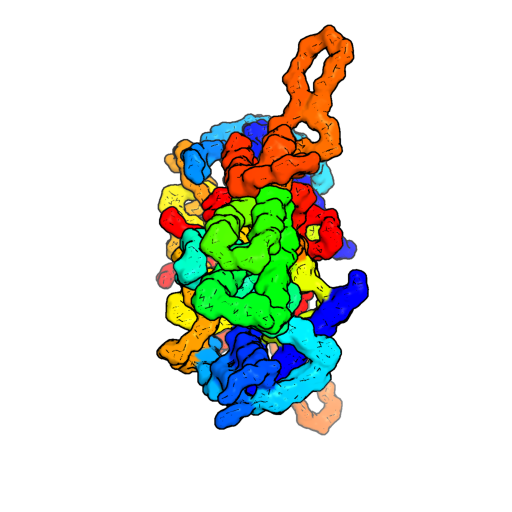. ALA A 1 292 ? 23.103 1.735 17.848 1.00 78.98 290 ALA A C 1
ATOM 1537 O O . ALA A 1 292 ? 23.382 2.493 16.919 1.00 75.96 290 ALA A O 1
ATOM 1539 N N . PRO A 1 293 ? 22.838 0.431 17.671 1.00 81.36 291 PRO A N 1
ATOM 1540 C CA . PRO A 1 293 ? 22.830 -0.229 16.362 1.00 82.00 291 PRO A CA 1
ATOM 1541 C C . PRO A 1 293 ? 21.843 0.421 15.397 1.00 81.46 291 PRO A C 1
ATOM 1542 O O . PRO A 1 293 ? 22.175 0.621 14.228 1.00 77.20 291 PRO A O 1
ATOM 1546 N N . GLN A 1 294 ? 20.646 0.742 15.881 1.00 80.98 292 GLN A N 1
ATOM 1547 C CA . GLN A 1 294 ? 19.634 1.384 15.049 1.00 75.61 292 GLN A CA 1
ATOM 1548 C C . GLN A 1 294 ? 20.158 2.687 14.455 1.00 73.39 292 GLN A C 1
ATOM 1549 O O . GLN A 1 294 ? 19.763 3.084 13.360 1.00 74.04 292 GLN A O 1
ATOM 1555 N N . GLN A 1 295 ? 21.050 3.349 15.186 1.00 74.38 293 GLN A N 1
ATOM 1556 C CA . GLN A 1 295 ? 21.658 4.586 14.712 1.00 71.88 293 GLN A CA 1
ATOM 1557 C C . GLN A 1 295 ? 22.744 4.300 13.679 1.00 75.88 293 GLN A C 1
ATOM 1558 O O . GLN A 1 295 ? 22.999 5.116 12.794 1.00 75.42 293 GLN A O 1
ATOM 1564 N N . LYS A 1 296 ? 23.377 3.137 13.794 1.00 74.51 294 LYS A N 1
ATOM 1565 C CA . LYS A 1 296 ? 24.371 2.711 12.815 1.00 70.85 294 LYS A CA 1
ATOM 1566 C C . LYS A 1 296 ? 23.687 2.289 11.522 1.00 72.77 294 LYS A C 1
ATOM 1567 O O . LYS A 1 296 ? 24.120 2.654 10.430 1.00 73.57 294 LYS A O 1
ATOM 1573 N N . ALA A 1 297 ? 22.616 1.515 11.653 1.00 73.34 295 ALA A N 1
ATOM 1574 C CA . ALA A 1 297 ? 21.859 1.055 10.496 1.00 72.65 295 ALA A CA 1
ATOM 1575 C C . ALA A 1 297 ? 21.447 2.227 9.611 1.00 70.90 295 ALA A C 1
ATOM 1576 O O . ALA A 1 297 ? 21.631 2.191 8.395 1.00 74.41 295 ALA A O 1
ATOM 1578 N N . LEU A 1 298 ? 20.890 3.263 10.230 1.00 72.24 296 LEU A N 1
ATOM 1579 C CA . LEU A 1 298 ? 20.440 4.444 9.502 1.00 69.90 296 LEU A CA 1
ATOM 1580 C C . LEU A 1 298 ? 21.564 5.051 8.674 1.00 69.44 296 LEU A C 1
ATOM 1581 O O . LEU A 1 298 ? 21.488 5.096 7.447 1.00 72.13 296 LEU A O 1
ATOM 1586 N N . VAL A 1 299 ? 22.600 5.530 9.354 1.00 68.27 297 VAL A N 1
ATOM 1587 C CA . VAL A 1 299 ? 23.739 6.140 8.679 1.00 71.50 297 VAL A CA 1
ATOM 1588 C C . VAL A 1 299 ? 24.314 5.214 7.605 1.00 69.36 297 VAL A C 1
ATOM 1589 O O . VAL A 1 299 ? 24.766 5.676 6.558 1.00 66.19 297 VAL A O 1
ATOM 1593 N N . ASP A 1 300 ? 24.284 3.909 7.863 1.00 69.05 298 ASP A N 1
ATOM 1594 C CA . ASP A 1 300 ? 24.709 2.923 6.872 1.00 66.26 298 ASP A CA 1
ATOM 1595 C C . ASP A 1 300 ? 23.883 3.048 5.598 1.00 70.08 298 ASP A C 1
ATOM 1596 O O . ASP A 1 300 ? 24.425 3.073 4.493 1.00 76.69 298 ASP A O 1
ATOM 1601 N N . GLN A 1 301 ? 22.567 3.120 5.764 1.00 68.53 299 GLN A N 1
ATOM 1602 C CA . GLN A 1 301 ? 21.662 3.319 4.642 1.00 66.46 299 GLN A CA 1
ATOM 1603 C C . GLN A 1 301 ? 22.021 4.591 3.879 1.00 74.89 299 GLN A C 1
ATOM 1604 O O . GLN A 1 301 ? 22.005 4.611 2.647 1.00 81.83 299 GLN A O 1
ATOM 1610 N N . VAL A 1 302 ? 22.351 5.647 4.616 1.00 73.31 300 VAL A N 1
ATOM 1611 C CA . VAL A 1 302 ? 22.742 6.913 4.006 1.00 72.66 300 VAL A CA 1
ATOM 1612 C C . VAL A 1 302 ? 23.993 6.729 3.152 1.00 76.41 300 VAL A C 1
ATOM 1613 O O . VAL A 1 302 ? 24.165 7.392 2.128 1.00 75.23 300 VAL A O 1
ATOM 1617 N N . ILE A 1 303 ? 24.861 5.818 3.578 1.00 78.12 301 ILE A N 1
ATOM 1618 C CA . ILE A 1 303 ? 26.074 5.503 2.836 1.00 77.38 301 ILE A CA 1
ATOM 1619 C C . ILE A 1 303 ? 25.740 4.691 1.593 1.00 82.05 301 ILE A C 1
ATOM 1620 O O . ILE A 1 303 ? 26.359 4.859 0.543 1.00 91.48 301 ILE A O 1
ATOM 1625 N N . GLY A 1 304 ? 24.748 3.814 1.719 1.00 82.38 302 GLY A N 1
ATOM 1626 C CA . GLY A 1 304 ? 24.370 2.917 0.642 1.00 90.27 302 GLY A CA 1
ATOM 1627 C C . GLY A 1 304 ? 23.846 3.610 -0.602 1.00 89.13 302 GLY A C 1
ATOM 1628 O O . GLY A 1 304 ? 23.699 2.984 -1.652 1.00 94.24 302 GLY A O 1
ATOM 1629 N N . SER A 1 305 ? 23.567 4.905 -0.489 1.00 86.11 303 SER A N 1
ATOM 1630 C CA . SER A 1 305 ? 23.057 5.675 -1.616 1.00 91.28 303 SER A CA 1
ATOM 1631 C C . SER A 1 305 ? 24.194 6.349 -2.373 1.00 101.52 303 SER A C 1
ATOM 1632 O O . SER A 1 305 ? 24.863 7.235 -1.841 1.00 110.13 303 SER A O 1
ATOM 1635 N N . ARG A 1 306 ? 24.410 5.927 -3.615 1.00 103.60 304 ARG A N 1
ATOM 1636 C CA . ARG A 1 306 ? 25.463 6.507 -4.440 1.00 108.77 304 ARG A CA 1
ATOM 1637 C C . ARG A 1 306 ? 25.116 7.946 -4.805 1.00 104.79 304 ARG A C 1
ATOM 1638 O O . ARG A 1 306 ? 25.990 8.811 -4.859 1.00 102.21 304 ARG A O 1
ATOM 1646 N N . ASN A 1 307 ? 23.833 8.194 -5.054 1.00 97.05 305 ASN A N 1
ATOM 1647 C CA . ASN A 1 307 ? 23.353 9.547 -5.315 1.00 101.60 305 ASN A CA 1
ATOM 1648 C C . ASN A 1 307 ? 22.623 10.128 -4.110 1.00 102.28 305 ASN A C 1
ATOM 1649 O O . ASN A 1 307 ? 21.499 9.728 -3.807 1.00 109.67 305 ASN A O 1
ATOM 1654 N N . PRO A 1 308 ? 23.264 11.081 -3.419 1.00 103.01 306 PRO A N 1
ATOM 1655 C CA . PRO A 1 308 ? 22.669 11.763 -2.265 1.00 94.37 306 PRO A CA 1
ATOM 1656 C C . PRO A 1 308 ? 21.451 12.579 -2.672 1.00 90.85 306 PRO A C 1
ATOM 1657 O O . PRO A 1 308 ? 21.430 13.149 -3.763 1.00 94.45 306 PRO A O 1
ATOM 1661 N N . GLY A 1 309 ? 20.451 12.631 -1.798 1.00 85.17 307 GLY A N 1
ATOM 1662 C CA . GLY A 1 309 ? 19.226 13.358 -2.076 1.00 86.91 307 GLY A CA 1
ATOM 1663 C C . GLY A 1 309 ? 18.523 13.772 -0.801 1.00 85.29 307 GLY A C 1
ATOM 1664 O O . GLY A 1 309 ? 19.047 13.572 0.295 1.00 91.46 307 GLY A O 1
ATOM 1665 N N . ILE A 1 310 ? 17.336 14.355 -0.941 1.00 88.24 308 ILE A N 1
ATOM 1666 C CA . ILE A 1 310 ? 16.561 14.800 0.213 1.00 90.81 308 ILE A CA 1
ATOM 1667 C C . ILE A 1 310 ? 16.178 13.623 1.108 1.00 83.85 308 ILE A C 1
ATOM 1668 O O . ILE A 1 310 ? 16.103 13.758 2.329 1.00 77.05 308 ILE A O 1
ATOM 1673 N N . ALA A 1 311 ? 15.942 12.469 0.490 1.00 86.35 309 ALA A N 1
ATOM 1674 C CA . ALA A 1 311 ? 15.581 11.261 1.223 1.00 80.54 309 ALA A CA 1
ATOM 1675 C C . ALA A 1 311 ? 16.615 10.937 2.294 1.00 79.86 309 ALA A C 1
ATOM 1676 O O . ALA A 1 311 ? 16.291 10.363 3.333 1.00 83.06 309 ALA A O 1
ATOM 1678 N N . ASP A 1 312 ? 17.864 11.307 2.033 1.00 79.39 310 ASP A N 1
ATOM 1679 C CA . ASP A 1 312 ? 18.938 11.093 2.994 1.00 77.55 310 ASP A CA 1
ATOM 1680 C C . ASP A 1 312 ? 18.877 12.130 4.108 1.00 75.09 310 ASP A C 1
ATOM 1681 O O . ASP A 1 312 ? 19.059 11.803 5.280 1.00 74.21 310 ASP A O 1
ATOM 1686 N N . ILE A 1 313 ? 18.614 13.379 3.736 1.00 72.51 311 ILE A N 1
ATOM 1687 C CA . ILE A 1 313 ? 18.481 14.452 4.713 1.00 70.20 311 ILE A CA 1
ATOM 1688 C C . ILE A 1 313 ? 17.423 14.104 5.757 1.00 75.73 311 ILE A C 1
ATOM 1689 O O . ILE A 1 313 ? 17.594 14.385 6.943 1.00 75.51 311 ILE A O 1
ATOM 1694 N N . GLU A 1 314 ? 16.333 13.486 5.312 1.00 76.41 312 GLU A N 1
ATOM 1695 C CA . GLU A 1 314 ? 15.286 13.049 6.227 1.00 74.25 312 GLU A CA 1
ATOM 1696 C C . GLU A 1 314 ? 15.833 12.033 7.224 1.00 71.92 312 GLU A C 1
ATOM 1697 O O . GLU A 1 314 ? 15.538 12.099 8.417 1.00 72.66 312 GLU A O 1
ATOM 1703 N N . ASP A 1 315 ? 16.634 11.096 6.728 1.00 68.03 313 ASP A N 1
ATOM 1704 C CA . ASP A 1 315 ? 17.220 10.066 7.575 1.00 69.17 313 ASP A CA 1
ATOM 1705 C C . ASP A 1 315 ? 18.182 10.670 8.593 1.00 72.54 313 ASP A C 1
ATOM 1706 O O . ASP A 1 315 ? 18.199 10.272 9.758 1.00 69.41 313 ASP A O 1
ATOM 1711 N N . LEU A 1 316 ? 18.982 11.633 8.146 1.00 72.03 314 LEU A N 1
ATOM 1712 C CA . LEU A 1 316 ? 19.963 12.276 9.014 1.00 65.67 314 LEU A CA 1
ATOM 1713 C C . LEU A 1 316 ? 19.300 13.158 10.063 1.00 68.48 314 LEU A C 1
ATOM 1714 O O . LEU A 1 316 ? 19.772 13.245 11.196 1.00 73.82 314 LEU A O 1
ATOM 1719 N N . THR A 1 317 ? 18.210 13.816 9.685 1.00 69.08 315 THR A N 1
ATOM 1720 C CA . THR A 1 317 ? 17.471 14.641 10.629 1.00 65.86 315 THR A CA 1
ATOM 1721 C C . THR A 1 317 ? 16.884 13.763 11.725 1.00 63.42 315 THR A C 1
ATOM 1722 O O . THR A 1 317 ? 16.973 14.088 12.907 1.00 66.78 315 THR A O 1
ATOM 1726 N N . LEU A 1 318 ? 16.293 12.643 11.323 1.00 64.79 316 LEU A N 1
ATOM 1727 C CA . LEU A 1 318 ? 15.724 11.698 12.275 1.00 66.54 316 LEU A CA 1
ATOM 1728 C C . LEU A 1 318 ? 16.822 11.087 13.134 1.00 66.89 316 LEU A C 1
ATOM 1729 O O . LEU A 1 318 ? 16.588 10.706 14.280 1.00 68.93 316 LEU A O 1
ATOM 1734 N N . LEU A 1 319 ? 18.022 10.995 12.570 1.00 67.28 317 LEU A N 1
ATOM 1735 C CA . LEU A 1 319 ? 19.174 10.492 13.308 1.00 70.84 317 LEU A CA 1
ATOM 1736 C C . LEU A 1 319 ? 19.608 11.498 14.365 1.00 65.75 317 LEU A C 1
ATOM 1737 O O . LEU A 1 319 ? 19.815 11.142 15.524 1.00 65.95 317 LEU A O 1
ATOM 1742 N N . ALA A 1 320 ? 19.744 12.754 13.954 1.00 64.66 318 ALA A N 1
ATOM 1743 C CA . ALA A 1 320 ? 20.154 13.826 14.854 1.00 66.79 318 ALA A CA 1
ATOM 1744 C C . ALA A 1 320 ? 19.281 13.865 16.103 1.00 72.80 318 ALA A C 1
ATOM 1745 O O . ALA A 1 320 ? 19.771 14.072 17.215 1.00 68.58 318 ALA A O 1
ATOM 1747 N N . ARG A 1 321 ? 17.983 13.660 15.909 1.00 67.89 319 ARG A N 1
ATOM 1748 C CA . ARG A 1 321 ? 17.026 13.690 17.005 1.00 60.84 319 ARG A CA 1
ATOM 1749 C C . ARG A 1 321 ? 17.177 12.477 17.917 1.00 64.52 319 ARG A C 1
ATOM 1750 O O . ARG A 1 321 ? 17.023 12.584 19.132 1.00 70.47 319 ARG A O 1
ATOM 1758 N N . SER A 1 322 ? 17.481 11.325 17.331 1.00 64.94 320 SER A N 1
ATOM 1759 C CA . SER A 1 322 ? 17.646 10.104 18.112 1.00 65.52 320 SER A CA 1
ATOM 1760 C C . SER A 1 322 ? 18.929 10.145 18.939 1.00 70.37 320 SER A C 1
ATOM 1761 O O . SER A 1 322 ? 19.110 9.346 19.857 1.00 71.44 320 SER A O 1
ATOM 1764 N N . MET A 1 323 ? 19.815 11.080 18.611 1.00 68.20 321 MET A N 1
ATOM 1765 C CA . MET A 1 323 ? 21.073 11.221 19.334 1.00 68.65 321 MET A CA 1
ATOM 1766 C C . MET A 1 323 ? 20.868 11.925 20.671 1.00 73.12 321 MET A C 1
ATOM 1767 O O . MET A 1 323 ? 21.762 11.948 21.518 1.00 75.36 321 MET A O 1
ATOM 1772 N N . VAL A 1 324 ? 19.687 12.507 20.850 1.00 71.12 322 VAL A N 1
ATOM 1773 C CA . VAL A 1 324 ? 19.320 13.112 22.124 1.00 67.50 322 VAL A CA 1
ATOM 1774 C C . VAL A 1 324 ? 18.876 12.041 23.117 1.00 70.36 322 VAL A C 1
ATOM 1775 O O . VAL A 1 324 ? 19.194 12.108 24.303 1.00 68.66 322 VAL A O 1
ATOM 1779 N N . VAL A 1 325 ? 18.137 11.055 22.618 1.00 69.53 323 VAL A N 1
ATOM 1780 C CA . VAL A 1 325 ? 17.711 9.924 23.436 1.00 66.26 323 VAL A CA 1
ATOM 1781 C C . VAL A 1 325 ? 18.900 9.010 23.702 1.00 68.14 323 VAL A C 1
ATOM 1782 O O . VAL A 1 325 ? 19.191 8.665 24.847 1.00 75.81 323 VAL A O 1
ATOM 1786 N N . VAL A 1 326 ? 19.578 8.615 22.631 1.00 69.46 324 VAL A N 1
ATOM 1787 C CA . VAL A 1 326 ? 20.821 7.864 22.740 1.00 77.48 324 VAL A CA 1
ATOM 1788 C C . VAL A 1 326 ? 21.970 8.716 22.212 1.00 79.57 324 VAL A C 1
ATOM 1789 O O . VAL A 1 326 ? 22.082 8.954 21.010 1.00 77.75 324 VAL A O 1
ATOM 1793 N N . ARG A 1 327 ? 22.826 9.165 23.123 1.00 77.78 325 ARG A N 1
ATOM 1794 C CA . ARG A 1 327 ? 23.875 10.124 22.796 1.00 76.26 325 ARG A CA 1
ATOM 1795 C C . ARG A 1 327 ? 25.115 9.446 22.224 1.00 80.16 325 ARG A C 1
ATOM 1796 O O . ARG A 1 327 ? 25.527 8.390 22.703 1.00 78.73 325 ARG A O 1
ATOM 1804 N N . PRO A 1 328 ? 25.713 10.059 21.189 1.00 81.48 326 PRO A N 1
ATOM 1805 C CA . PRO A 1 328 ? 26.928 9.543 20.552 1.00 75.54 326 PRO A CA 1
ATOM 1806 C C . PRO A 1 328 ? 28.144 9.741 21.448 1.00 77.96 326 PRO A C 1
ATOM 1807 O O . PRO A 1 328 ? 28.013 10.268 22.552 1.00 77.59 326 PRO A O 1
ATOM 1811 N N . SER A 1 329 ? 29.313 9.326 20.972 1.00 75.41 327 SER A N 1
ATOM 1812 C CA . SER A 1 329 ? 30.535 9.425 21.757 1.00 69.88 327 SER A CA 1
ATOM 1813 C C . SER A 1 329 ? 31.391 10.597 21.299 1.00 70.84 327 SER A C 1
ATOM 1814 O O . SER A 1 329 ? 31.966 10.572 20.213 1.00 76.77 327 SER A O 1
ATOM 1817 N N . VAL A 1 330 ? 31.474 11.619 22.143 1.00 68.52 328 VAL A N 1
ATOM 1818 C CA . VAL A 1 330 ? 32.271 12.802 21.859 1.00 71.51 328 VAL A CA 1
ATOM 1819 C C . VAL A 1 330 ? 33.417 12.915 22.857 1.00 73.45 328 VAL A C 1
ATOM 1820 O O . VAL A 1 330 ? 33.228 12.714 24.053 1.00 77.35 328 VAL A O 1
ATOM 1824 N N . ALA A 1 331 ? 34.608 13.237 22.365 1.00 77.15 329 ALA A N 1
ATOM 1825 C CA . ALA A 1 331 ? 35.768 13.364 23.236 1.00 71.00 329 ALA A CA 1
ATOM 1826 C C . ALA A 1 331 ? 35.630 14.593 24.127 1.00 73.34 329 ALA A C 1
ATOM 1827 O O . ALA A 1 331 ? 35.434 15.706 23.639 1.00 76.79 329 ALA A O 1
ATOM 1829 N N . SER A 1 332 ? 35.724 14.382 25.435 1.00 77.57 330 SER A N 1
ATOM 1830 C CA . SER A 1 332 ? 35.659 15.476 26.396 1.00 72.64 330 SER A CA 1
ATOM 1831 C C . SER A 1 332 ? 37.020 15.649 27.060 1.00 65.34 330 SER A C 1
ATOM 1832 O O . SER A 1 332 ? 37.473 14.776 27.799 1.00 69.62 330 SER A O 1
ATOM 1835 N N . LYS A 1 333 ? 37.671 16.775 26.790 1.00 60.40 331 LYS A N 1
ATOM 1836 C CA . LYS A 1 333 ? 39.019 17.012 27.292 1.00 63.02 331 LYS A CA 1
ATOM 1837 C C . LYS A 1 333 ? 39.126 18.329 28.053 1.00 59.81 331 LYS A C 1
ATOM 1838 O O . LYS A 1 333 ? 38.352 19.258 27.818 1.00 55.70 331 LYS A O 1
ATOM 1844 N N . VAL A 1 334 ? 40.089 18.400 28.967 1.00 55.95 332 VAL A N 1
ATOM 1845 C CA . VAL A 1 334 ? 40.367 19.635 29.689 1.00 53.33 332 VAL A CA 1
ATOM 1846 C C . VAL A 1 334 ? 41.441 20.435 28.967 1.00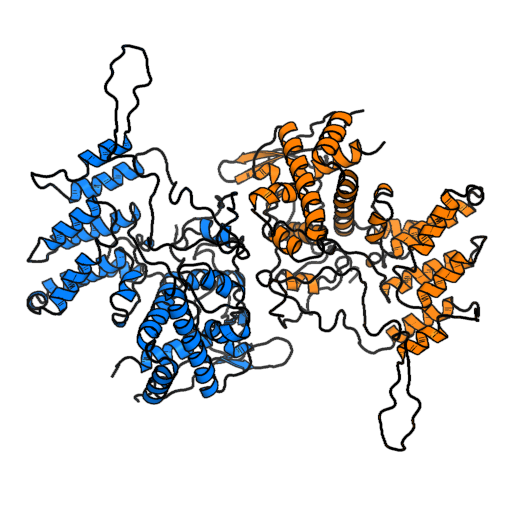 57.08 332 VAL A C 1
ATOM 1847 O O . VAL A 1 334 ? 42.588 20.000 28.858 1.00 59.57 332 VAL A O 1
ATOM 1851 N N . VAL A 1 335 ? 41.060 21.606 28.471 1.00 57.00 333 VAL A N 1
ATOM 1852 C CA . VAL A 1 335 ? 42.005 22.498 27.815 1.00 59.16 333 VAL A CA 1
ATOM 1853 C C . VAL A 1 335 ? 41.996 23.855 28.509 1.00 58.91 333 VAL A C 1
ATOM 1854 O O . VAL A 1 335 ? 40.953 24.500 28.622 1.00 63.34 333 VAL A O 1
ATOM 1858 N N . LEU A 1 336 ? 43.166 24.284 28.969 1.00 54.51 334 LEU A N 1
ATOM 1859 C CA . LEU A 1 336 ? 43.288 25.519 29.730 1.00 55.06 334 LEU A CA 1
ATOM 1860 C C . LEU A 1 336 ? 44.077 26.546 28.934 1.00 56.94 334 LEU A C 1
ATOM 1861 O O . LEU A 1 336 ? 44.891 26.182 28.087 1.00 62.02 334 LEU A O 1
ATOM 1866 N N . PRO A 1 337 ? 43.836 27.837 29.200 1.00 54.08 335 PRO A N 1
ATOM 1867 C CA . PRO A 1 337 ? 44.609 28.885 28.527 1.00 57.68 335 PRO A CA 1
ATOM 1868 C C . PRO A 1 337 ? 46.096 28.711 28.817 1.00 62.85 335 PRO A C 1
ATOM 1869 O O . PRO A 1 337 ? 46.460 28.368 29.942 1.00 57.45 335 PRO A O 1
ATOM 1873 N N . ILE A 1 338 ? 46.938 28.940 27.813 1.00 67.80 336 ILE A N 1
ATOM 1874 C CA . ILE A 1 338 ? 48.374 28.707 27.948 1.00 64.47 336 ILE A CA 1
ATOM 1875 C C . ILE A 1 338 ? 49.011 29.568 29.034 1.00 63.82 336 ILE A C 1
ATOM 1876 O O . ILE A 1 338 ? 50.145 29.321 29.444 1.00 66.30 336 ILE A O 1
ATOM 1881 N N . SER A 1 339 ? 48.281 30.579 29.493 1.00 62.26 337 SER A N 1
ATOM 1882 C CA . SER A 1 339 ? 48.743 31.411 30.596 1.00 63.44 337 SER A CA 1
ATOM 1883 C C . SER A 1 339 ? 48.961 30.544 31.831 1.00 67.19 337 SER A C 1
ATOM 1884 O O . SER A 1 339 ? 49.871 30.786 32.624 1.00 68.48 337 SER A O 1
ATOM 1887 N N . ILE A 1 340 ? 48.114 29.531 31.987 1.00 64.44 338 ILE A N 1
ATOM 1888 C CA . ILE A 1 340 ? 48.236 28.593 33.095 1.00 62.19 338 ILE A CA 1
ATOM 1889 C C . ILE A 1 340 ? 49.339 27.572 32.829 1.00 63.16 338 ILE A C 1
ATOM 1890 O O . ILE A 1 340 ? 50.090 27.211 33.734 1.00 63.55 338 ILE A O 1
ATOM 1895 N N . TYR A 1 341 ? 49.431 27.108 31.586 1.00 65.15 339 TYR A N 1
ATOM 1896 C CA . TYR A 1 341 ? 50.479 26.168 31.200 1.00 62.77 339 TYR A CA 1
ATOM 1897 C C . TYR A 1 341 ? 51.849 26.774 31.466 1.00 62.57 339 TYR A C 1
ATOM 1898 O O . TYR A 1 341 ? 52.797 26.071 31.813 1.00 61.90 339 TYR A O 1
ATOM 1907 N N . ALA A 1 342 ? 51.943 28.089 31.305 1.00 61.00 340 ALA A N 1
ATOM 1908 C CA . ALA A 1 342 ? 53.195 28.802 31.515 1.00 63.21 340 ALA A CA 1
ATOM 1909 C C . ALA A 1 342 ? 53.653 28.725 32.968 1.00 66.64 340 ALA A C 1
ATOM 1910 O O . ALA A 1 342 ? 54.840 28.866 33.260 1.00 72.16 340 ALA A O 1
ATOM 1912 N N . LYS A 1 343 ? 52.707 28.497 33.874 1.00 67.49 341 LYS A N 1
ATOM 1913 C CA . LYS A 1 343 ? 53.002 28.474 35.303 1.00 65.24 341 LYS A CA 1
ATOM 1914 C C . LYS A 1 343 ? 53.292 27.067 35.822 1.00 64.98 341 LYS A C 1
ATOM 1915 O O . LYS A 1 343 ? 53.529 26.878 37.012 1.00 69.58 341 LYS A O 1
ATOM 1921 N N . ILE A 1 344 ? 53.273 26.084 34.928 1.00 67.80 342 ILE A N 1
ATOM 1922 C CA . ILE A 1 344 ? 53.534 24.701 35.320 1.00 67.91 342 ILE A CA 1
ATOM 1923 C C . ILE A 1 344 ? 54.845 24.554 36.094 1.00 71.68 342 ILE A C 1
ATOM 1924 O O . ILE A 1 344 ? 54.875 23.909 37.142 1.00 77.11 342 ILE A O 1
ATOM 1929 N N . PRO A 1 345 ? 55.935 25.152 35.584 1.00 75.21 343 PRO A N 1
ATOM 1930 C CA . PRO A 1 345 ? 57.201 25.120 36.325 1.00 75.36 343 PRO A CA 1
ATOM 1931 C C . PRO A 1 345 ? 57.110 25.869 37.654 1.00 74.70 343 PRO A C 1
ATOM 1932 O O . PRO A 1 345 ? 57.666 25.411 38.651 1.00 77.81 343 PRO A O 1
ATOM 1936 N N . GLN A 1 346 ? 56.415 27.003 37.664 1.00 70.36 344 GLN A N 1
ATOM 1937 C CA . GLN A 1 346 ? 56.353 27.853 38.851 1.00 68.13 344 GLN A CA 1
ATOM 1938 C C . GLN A 1 346 ? 55.473 27.295 39.970 1.00 70.64 344 GLN A C 1
ATOM 1939 O O . GLN A 1 346 ? 55.655 27.645 41.135 1.00 82.44 344 GLN A O 1
ATOM 1945 N N . LEU A 1 347 ? 54.517 26.441 39.622 1.00 74.41 345 LEU A N 1
ATOM 1946 C CA . LEU A 1 347 ? 53.776 25.721 40.646 1.00 75.85 345 LEU A CA 1
ATOM 1947 C C . LEU A 1 347 ? 54.783 24.822 41.343 1.00 89.05 345 LEU A C 1
ATOM 1948 O O . LEU A 1 347 ? 54.728 24.621 42.556 1.00 106.34 345 LEU A O 1
ATOM 1953 N N . GLY A 1 348 ? 55.703 24.283 40.551 1.00 87.16 346 GLY A N 1
ATOM 1954 C CA . GLY A 1 348 ? 56.927 23.698 41.065 1.00 107.44 346 GLY A CA 1
ATOM 1955 C C . GLY A 1 348 ? 56.860 22.269 41.562 1.00 125.76 346 GLY A C 1
ATOM 1956 O O . GLY A 1 348 ? 57.891 21.603 41.661 1.00 123.60 346 GLY A O 1
ATOM 1957 N N . PHE A 1 349 ? 55.663 21.786 41.873 1.00 127.37 347 PHE A N 1
ATOM 1958 C CA . PHE A 1 349 ? 55.534 20.407 42.324 1.00 129.90 347 PHE A CA 1
ATOM 1959 C C . PHE A 1 349 ? 54.974 19.533 41.215 1.00 125.28 347 PHE A C 1
ATOM 1960 O O . PHE A 1 349 ? 53.784 19.587 40.908 1.00 124.29 347 PHE A O 1
ATOM 1968 N N . ASN A 1 350 ? 55.843 18.717 40.628 1.00 126.65 348 ASN A N 1
ATOM 1969 C CA . ASN A 1 350 ? 55.439 17.791 39.582 1.00 125.48 348 ASN A CA 1
ATOM 1970 C C . ASN A 1 350 ? 56.418 16.641 39.396 1.00 119.87 348 ASN A C 1
ATOM 1971 O O . ASN A 1 350 ? 57.593 16.736 39.755 1.00 104.44 348 ASN A O 1
ATOM 1976 N N . VAL A 1 351 ? 55.913 15.553 38.828 1.00 121.61 349 VAL A N 1
ATOM 1977 C CA . VAL A 1 351 ? 56.750 14.568 38.173 1.00 119.16 349 VAL A CA 1
ATOM 1978 C C . VAL A 1 351 ? 56.619 14.969 36.714 1.00 113.18 349 VAL A C 1
ATOM 1979 O O . VAL A 1 351 ? 55.983 15.981 36.416 1.00 108.08 349 VAL A O 1
ATOM 1983 N N . GLU A 1 352 ? 57.197 14.211 35.793 1.00 111.68 350 GLU A N 1
ATOM 1984 C CA . GLU A 1 352 ? 57.015 14.563 34.394 1.00 102.13 350 GLU A CA 1
ATOM 1985 C C . GLU A 1 352 ? 55.972 13.656 33.753 1.00 95.43 350 GLU A C 1
ATOM 1986 O O . GLU A 1 352 ? 56.236 12.493 33.451 1.00 103.19 350 GLU A O 1
ATOM 1992 N N . GLU A 1 353 ? 54.784 14.218 33.550 1.00 89.22 351 GLU A N 1
ATOM 1993 C CA . GLU A 1 353 ? 53.683 13.549 32.867 1.00 88.95 351 GLU A CA 1
ATOM 1994 C C . GLU A 1 353 ? 52.448 14.438 32.958 1.00 84.18 351 GLU A C 1
ATOM 1995 O O . GLU A 1 353 ? 52.369 15.307 33.827 1.00 83.86 351 GLU A O 1
ATOM 2001 N N . TYR A 1 354 ? 51.483 14.220 32.073 1.00 80.63 352 TYR A N 1
ATOM 2002 C CA . TYR A 1 354 ? 50.256 15.007 32.095 1.00 71.88 352 TYR A CA 1
ATOM 2003 C C . TYR A 1 354 ? 49.092 14.256 31.458 1.00 73.92 352 TYR A C 1
ATOM 2004 O O . TYR A 1 354 ? 49.283 13.470 30.528 1.00 74.23 352 TYR A O 1
ATOM 2013 N N . SER A 1 355 ? 47.887 14.501 31.962 1.00 70.62 353 SER A N 1
ATOM 2014 C CA . SER A 1 355 ? 46.684 13.930 31.371 1.00 67.15 353 SER A CA 1
ATOM 2015 C C . SER A 1 355 ? 45.573 14.968 31.287 1.00 64.46 353 SER A C 1
ATOM 2016 O O . SER A 1 355 ? 45.126 15.492 32.306 1.00 64.59 353 SER A O 1
ATOM 2019 N N . MET A 1 356 ? 45.129 15.259 30.069 1.00 63.38 354 MET A N 1
ATOM 2020 C CA . MET A 1 356 ? 44.025 16.186 29.862 1.00 64.39 354 MET A CA 1
ATOM 2021 C C . MET A 1 356 ? 42.710 15.430 29.973 1.00 64.65 354 MET A C 1
ATOM 2022 O O . MET A 1 356 ? 41.633 16.026 30.017 1.00 60.89 354 MET A O 1
ATOM 2027 N N . VAL A 1 357 ? 42.816 14.105 29.992 1.00 66.36 355 VAL A N 1
ATOM 2028 C CA . VAL A 1 357 ? 41.668 13.223 30.161 1.00 64.93 355 VAL A CA 1
ATOM 2029 C C . VAL A 1 357 ? 41.533 12.762 31.614 1.00 68.26 355 VAL A C 1
ATOM 2030 O O . VAL A 1 357 ? 40.641 11.980 31.946 1.00 66.69 355 VAL A O 1
ATOM 2034 N N . GLY A 1 358 ? 42.408 13.265 32.482 1.00 63.26 356 GLY A N 1
ATOM 2035 C CA . GLY A 1 358 ? 42.558 12.702 33.813 1.00 56.32 356 GLY A CA 1
ATOM 2036 C C . GLY A 1 358 ? 43.092 13.637 34.883 1.00 61.98 356 GLY A C 1
ATOM 2037 O O . GLY A 1 358 ? 43.197 14.848 34.684 1.00 60.69 356 GLY A O 1
ATOM 2038 N N . TYR A 1 359 ? 43.419 13.053 36.033 1.00 60.49 357 TYR A N 1
ATOM 2039 C CA . TYR A 1 359 ? 43.770 13.798 37.241 1.00 64.75 357 TYR A CA 1
ATOM 2040 C C . TYR A 1 359 ? 44.768 14.937 37.036 1.00 63.32 357 TYR A C 1
ATOM 2041 O O . TYR A 1 359 ? 44.587 16.026 37.578 1.00 61.26 357 TYR A O 1
ATOM 2050 N N . GLU A 1 360 ? 45.824 14.687 36.270 1.00 63.07 358 GLU A N 1
ATOM 2051 C CA . GLU A 1 360 ? 46.883 15.679 36.093 1.00 61.31 358 GLU A CA 1
ATOM 2052 C C . GLU A 1 360 ? 46.335 17.063 35.749 1.00 61.16 358 GLU A C 1
ATOM 2053 O O . GLU A 1 360 ? 46.748 18.064 36.336 1.00 58.67 358 GLU A O 1
ATOM 2059 N N . ALA A 1 361 ? 45.405 17.115 34.800 1.00 63.53 359 ALA A N 1
ATOM 2060 C CA . ALA A 1 361 ? 44.777 18.373 34.414 1.00 62.36 359 ALA A CA 1
ATOM 2061 C C . ALA A 1 361 ? 43.869 18.894 35.525 1.00 60.97 359 ALA A C 1
ATOM 2062 O O . ALA A 1 361 ? 43.789 20.100 35.762 1.00 58.66 359 ALA A O 1
ATOM 2064 N N . MET A 1 362 ? 43.187 17.975 36.202 1.00 58.07 360 MET A N 1
ATOM 2065 C CA . MET A 1 362 ? 42.298 18.329 37.302 1.00 60.43 360 MET A CA 1
ATOM 2066 C C . MET A 1 362 ? 43.051 19.104 38.379 1.00 59.55 360 MET A C 1
ATOM 2067 O O . MET A 1 362 ? 42.628 20.181 38.800 1.00 54.95 360 MET A O 1
ATOM 2072 N N . ALA A 1 363 ? 44.172 18.543 38.821 1.00 56.99 361 ALA A N 1
ATOM 2073 C CA . ALA A 1 363 ? 44.989 19.171 39.849 1.00 57.24 361 ALA A CA 1
ATOM 2074 C C . ALA A 1 363 ? 45.549 20.505 39.367 1.00 59.92 361 ALA A C 1
ATOM 2075 O O . ALA A 1 363 ? 45.663 21.456 40.140 1.00 63.77 361 ALA A O 1
ATOM 2077 N N . LEU A 1 364 ? 45.893 20.568 38.084 1.00 57.15 362 LEU A N 1
ATOM 2078 C CA . LEU A 1 364 ? 46.453 21.782 37.501 1.00 57.39 362 LEU A CA 1
ATOM 2079 C C . LEU A 1 364 ? 45.452 22.933 37.501 1.00 57.22 362 LEU A C 1
ATOM 2080 O O . LEU A 1 364 ? 45.813 24.080 37.766 1.00 55.37 362 LEU A O 1
ATOM 2085 N N . TYR A 1 365 ? 44.195 22.625 37.198 1.00 59.49 363 TYR A N 1
ATOM 2086 C CA . TYR A 1 365 ? 43.147 23.639 37.182 1.00 60.99 363 TYR A CA 1
ATOM 2087 C C . TYR A 1 365 ? 43.034 24.333 38.537 1.00 65.86 363 TYR A C 1
ATOM 2088 O O . TYR A 1 365 ? 43.054 25.562 38.618 1.00 67.15 363 TYR A O 1
ATOM 2097 N N . ASN A 1 366 ? 42.924 23.540 39.599 1.00 58.05 364 ASN A N 1
ATOM 2098 C CA . ASN A 1 366 ? 42.786 24.087 40.944 1.00 56.31 364 ASN A CA 1
ATOM 2099 C C . ASN A 1 366 ? 44.001 24.879 41.410 1.00 66.55 364 ASN A C 1
ATOM 2100 O O . ASN A 1 366 ? 43.868 25.998 41.903 1.00 69.51 364 ASN A O 1
ATOM 2105 N N . MET A 1 367 ? 45.185 24.294 41.260 1.00 65.79 365 MET A N 1
ATOM 2106 C CA . MET A 1 367 ? 46.411 24.933 41.729 1.00 63.20 365 MET A CA 1
ATOM 2107 C C . MET A 1 367 ? 46.738 26.205 40.952 1.00 64.49 365 MET A C 1
ATOM 2108 O O . MET A 1 367 ? 47.622 26.967 41.342 1.00 62.69 365 MET A O 1
ATOM 2113 N N . ALA A 1 368 ? 46.016 26.437 39.860 1.00 66.56 366 ALA A N 1
ATOM 2114 C CA . ALA A 1 368 ? 46.250 27.620 39.040 1.00 68.84 366 ALA A CA 1
ATOM 2115 C C . ALA A 1 368 ? 45.658 28.870 39.683 1.00 67.51 366 ALA A C 1
ATOM 2116 O O . ALA A 1 368 ? 45.000 28.797 40.720 1.00 70.35 366 ALA A O 1
ATOM 2118 N N . THR A 1 369 ? 45.894 30.016 39.054 1.00 65.61 367 THR A N 1
ATOM 2119 C CA . THR A 1 369 ? 45.353 31.281 39.538 1.00 66.69 367 THR A CA 1
ATOM 2120 C C . THR A 1 369 ? 44.942 32.190 38.380 1.00 66.25 367 THR A C 1
ATOM 2121 O O . THR A 1 369 ? 45.509 33.268 38.194 1.00 68.38 367 THR A O 1
ATOM 2125 N N . PRO A 1 370 ? 43.942 31.756 37.599 1.00 63.29 368 PRO A N 1
ATOM 2126 C CA . PRO A 1 370 ? 43.471 32.511 36.434 1.00 55.50 368 PRO A CA 1
ATOM 2127 C C . PRO A 1 370 ? 42.697 33.757 36.843 1.00 59.68 368 PRO A C 1
ATOM 2128 O O . PRO A 1 370 ? 41.929 33.713 37.802 1.00 70.24 368 PRO A O 1
ATOM 2132 N N . VAL A 1 371 ? 42.892 34.851 36.118 1.00 56.23 369 VAL A N 1
ATOM 2133 C CA . VAL A 1 371 ? 42.132 36.071 36.364 1.00 62.86 369 VAL A CA 1
ATOM 2134 C C . VAL A 1 371 ? 41.609 36.657 35.048 1.00 66.66 369 VAL A C 1
ATOM 2135 O O . VAL A 1 371 ? 42.343 36.757 34.066 1.00 62.35 369 VAL A O 1
ATOM 2139 N N . SER A 1 372 ? 40.333 37.029 35.030 1.00 61.55 370 SER A N 1
ATOM 2140 C CA . SER A 1 372 ? 39.694 37.501 33.805 1.00 63.05 370 SER A CA 1
ATOM 2141 C C . SER A 1 372 ? 39.193 38.936 33.913 1.00 66.70 370 SER A C 1
ATOM 2142 O O . SER A 1 372 ? 38.935 39.436 35.007 1.00 61.75 370 SER A O 1
ATOM 2145 N N . ILE A 1 373 ? 39.057 39.589 32.764 1.00 65.53 371 ILE A N 1
ATOM 2146 C CA . ILE A 1 373 ? 38.517 40.940 32.703 1.00 62.44 371 ILE A CA 1
ATOM 2147 C C . ILE A 1 373 ? 37.008 40.899 32.908 1.00 67.13 371 ILE A C 1
ATOM 2148 O O . ILE A 1 373 ? 36.363 39.895 32.609 1.00 65.80 371 ILE A O 1
ATOM 2153 N N . LEU A 1 374 ? 36.451 41.991 33.422 1.00 72.83 372 LEU A N 1
ATOM 2154 C CA . LEU A 1 374 ? 35.017 42.073 33.671 1.00 70.03 372 LEU A CA 1
ATOM 2155 C C . LEU A 1 374 ? 34.396 43.322 33.059 1.00 71.76 372 LEU A C 1
ATOM 2156 O O . LEU A 1 374 ? 34.831 44.442 33.333 1.00 71.83 372 LEU A O 1
ATOM 2161 N N . ARG A 1 375 ? 33.374 43.120 32.233 1.00 76.26 373 ARG A N 1
ATOM 2162 C CA . ARG A 1 375 ? 32.619 44.229 31.664 1.00 80.83 373 ARG A CA 1
ATOM 2163 C C . ARG A 1 375 ? 31.575 44.702 32.666 1.00 80.35 373 ARG A C 1
ATOM 2164 O O . ARG A 1 375 ? 31.579 44.283 33.824 1.00 80.60 373 ARG A O 1
ATOM 2172 N N . MET A 1 376 ? 30.677 45.571 32.212 1.00 82.75 374 MET A N 1
ATOM 2173 C CA . MET A 1 376 ? 29.564 46.018 33.040 1.00 88.00 374 MET A CA 1
ATOM 2174 C C . MET A 1 376 ? 28.680 44.825 33.388 1.00 86.46 374 MET A C 1
ATOM 2175 O O . MET A 1 376 ? 28.613 43.855 32.631 1.00 75.27 374 MET A O 1
ATOM 2180 N N . GLY A 1 377 ? 27.996 44.899 34.526 1.00 85.41 375 GLY A N 1
ATOM 2181 C CA . GLY A 1 377 ? 27.312 43.736 35.058 1.00 72.85 375 GLY A CA 1
ATOM 2182 C C . GLY A 1 377 ? 28.375 42.732 35.451 1.00 80.73 375 GLY A C 1
ATOM 2183 O O . GLY A 1 377 ? 29.247 43.032 36.269 1.00 83.45 375 GLY A O 1
ATOM 2184 N N . ASP A 1 378 ? 28.311 41.539 34.871 1.00 79.98 376 ASP A N 1
ATOM 2185 C CA . ASP A 1 378 ? 29.389 40.570 35.029 1.00 79.72 376 ASP A CA 1
ATOM 2186 C C . ASP A 1 378 ? 29.628 40.168 36.483 1.00 73.24 376 ASP A C 1
ATOM 2187 O O . ASP A 1 378 ? 30.627 40.560 37.088 1.00 63.17 376 ASP A O 1
ATOM 2192 N N . ASP A 1 379 ? 28.701 39.401 37.046 1.00 70.23 377 ASP A N 1
ATOM 2193 C CA . ASP A 1 379 ? 28.905 38.828 38.369 1.00 68.90 377 ASP A CA 1
ATOM 2194 C C . ASP A 1 379 ? 30.136 37.925 38.335 1.00 69.51 377 ASP A C 1
ATOM 2195 O O . ASP A 1 379 ? 30.217 37.004 37.522 1.00 69.77 377 ASP A O 1
ATOM 2200 N N . ALA A 1 380 ? 31.087 38.188 39.225 1.00 70.31 378 ALA A N 1
ATOM 2201 C CA . ALA A 1 380 ? 32.352 37.462 39.233 1.00 62.35 378 ALA A CA 1
ATOM 2202 C C . ALA A 1 380 ? 32.156 35.969 39.467 1.00 66.83 378 ALA A C 1
ATOM 2203 O O . ALA A 1 380 ? 32.912 35.148 38.949 1.00 66.17 378 ALA A O 1
ATOM 2205 N N . LYS A 1 381 ? 31.139 35.622 40.249 1.00 75.23 379 LYS A N 1
ATOM 2206 C CA . LYS A 1 381 ? 30.861 34.224 40.549 1.00 72.48 379 LYS A CA 1
ATOM 2207 C C . LYS A 1 381 ? 30.415 33.494 39.285 1.00 73.96 379 LYS A C 1
ATOM 2208 O O . LYS A 1 381 ? 30.957 32.443 38.941 1.00 74.41 379 LYS A O 1
ATOM 2214 N N . ASP A 1 382 ? 29.431 34.062 38.594 1.00 71.45 380 ASP A N 1
ATOM 2215 C CA . ASP A 1 382 ? 28.939 33.480 37.351 1.00 71.53 380 ASP A CA 1
ATOM 2216 C C . ASP A 1 382 ? 30.031 33.465 36.289 1.00 71.76 380 ASP A C 1
ATOM 2217 O O . ASP A 1 382 ? 30.159 32.504 35.530 1.00 70.35 380 ASP A O 1
ATOM 2222 N N . LYS A 1 383 ? 30.813 34.538 36.241 1.00 70.21 381 LYS A N 1
ATOM 2223 C CA . LYS A 1 383 ? 31.918 34.644 35.299 1.00 68.24 381 LYS A CA 1
ATOM 2224 C C . LYS A 1 383 ? 32.843 33.448 35.463 1.00 66.39 381 LYS A C 1
ATOM 2225 O O . LYS A 1 383 ? 33.315 32.873 34.482 1.00 62.52 381 LYS A O 1
ATOM 2231 N N . SER A 1 384 ? 33.095 33.079 36.715 1.00 65.99 382 SER A N 1
ATOM 2232 C CA . SER A 1 384 ? 33.942 31.936 37.030 1.00 66.47 382 SER A CA 1
ATOM 2233 C C . SER A 1 384 ? 33.313 30.642 36.529 1.00 64.61 382 SER A C 1
ATOM 2234 O O . SER A 1 384 ? 34.013 29.724 36.102 1.00 65.09 382 SER A O 1
ATOM 2237 N N . GLN A 1 385 ? 31.987 30.576 36.586 1.00 64.77 383 GLN A N 1
ATOM 2238 C CA . GLN A 1 385 ? 31.268 29.389 36.145 1.00 61.60 383 GLN A CA 1
ATOM 2239 C C . GLN A 1 385 ? 31.479 29.147 34.655 1.00 61.25 383 GLN A C 1
ATOM 2240 O O . GLN A 1 385 ? 31.730 28.019 34.232 1.00 62.44 383 GLN A O 1
ATOM 2246 N N . LEU A 1 386 ? 31.380 30.210 33.863 1.00 59.71 384 LEU A N 1
ATOM 2247 C CA . LEU A 1 386 ? 31.623 30.110 32.429 1.00 60.65 384 LEU A CA 1
ATOM 2248 C C . LEU A 1 386 ? 33.020 29.567 32.163 1.00 60.67 384 LEU A C 1
ATOM 2249 O O . LEU A 1 386 ? 33.199 28.666 31.346 1.00 58.46 384 LEU A O 1
ATOM 2254 N N . PHE A 1 387 ? 34.007 30.122 32.861 1.00 57.63 385 PHE A N 1
ATOM 2255 C CA . PHE A 1 387 ? 35.393 29.711 32.682 1.00 51.48 385 PHE A CA 1
ATOM 2256 C C . PHE A 1 387 ? 35.589 28.239 33.025 1.00 52.65 385 PHE A C 1
ATOM 2257 O O . PHE A 1 387 ? 36.232 27.504 32.277 1.00 56.36 385 PHE A O 1
ATOM 2265 N N . PHE A 1 388 ? 35.038 27.810 34.155 1.00 51.26 386 PHE A N 1
ATOM 2266 C CA . PHE A 1 388 ? 35.141 26.411 34.549 1.00 51.91 386 PHE A CA 1
ATOM 2267 C C . PHE A 1 388 ? 34.568 25.521 33.455 1.00 55.87 386 PHE A C 1
ATOM 2268 O O . PHE A 1 388 ? 35.250 24.632 32.943 1.00 56.86 386 PHE A O 1
ATOM 2276 N N . MET A 1 389 ? 33.312 25.771 33.099 1.00 57.99 387 MET A N 1
ATOM 2277 C CA . MET A 1 389 ? 32.642 24.999 32.060 1.00 61.06 387 MET A CA 1
ATOM 2278 C C . MET A 1 389 ? 33.448 25.009 30.766 1.00 58.91 387 MET A C 1
ATOM 2279 O O . MET A 1 389 ? 33.555 23.991 30.086 1.00 61.02 387 MET A O 1
ATOM 2284 N N . SER A 1 390 ? 34.015 26.164 30.435 1.00 56.68 388 SER A N 1
ATOM 2285 C CA . SER A 1 390 ? 34.878 26.282 29.268 1.00 52.36 388 SER A CA 1
ATOM 2286 C C . SER A 1 390 ? 36.008 25.265 29.339 1.00 56.39 388 SER A C 1
ATOM 2287 O O . SER A 1 390 ? 36.095 24.359 28.510 1.00 60.20 388 SER A O 1
ATOM 2290 N N . CYS A 1 391 ? 36.869 25.419 30.340 1.00 53.67 389 CYS A N 1
ATOM 2291 C CA . CYS A 1 391 ? 38.034 24.556 30.503 1.00 55.05 389 CYS A CA 1
ATOM 2292 C C . CYS A 1 391 ? 37.683 23.074 30.419 1.00 58.16 389 CYS A C 1
ATOM 2293 O O . CYS A 1 391 ? 38.429 22.283 29.839 1.00 60.13 389 CYS A O 1
ATOM 2296 N N . PHE A 1 392 ? 36.551 22.703 31.006 1.00 54.49 390 PHE A N 1
ATOM 2297 C CA . PHE A 1 392 ? 36.136 21.304 31.054 1.00 55.55 390 PHE A CA 1
ATOM 2298 C C . PHE A 1 392 ? 35.182 20.907 29.926 1.00 61.34 390 PHE A C 1
ATOM 2299 O O . PHE A 1 392 ? 34.704 19.773 29.886 1.00 65.34 390 PHE A O 1
ATOM 2307 N N . GLY A 1 393 ? 34.907 21.836 29.016 1.00 56.19 391 GLY A N 1
ATOM 2308 C CA . GLY A 1 393 ? 33.974 21.581 27.931 1.00 56.47 391 GLY A CA 1
ATOM 2309 C C . GLY A 1 393 ? 32.676 21.002 28.461 1.00 63.44 391 GLY A C 1
ATOM 2310 O O . GLY A 1 393 ? 32.113 20.071 27.888 1.00 66.04 391 GLY A O 1
ATOM 2311 N N . ALA A 1 394 ? 32.200 21.573 29.562 1.00 60.56 392 ALA A N 1
ATOM 2312 C CA . ALA A 1 394 ? 31.056 21.039 30.293 1.00 59.42 392 ALA A CA 1
ATOM 2313 C C . ALA A 1 394 ? 29.723 21.646 29.862 1.00 60.87 392 ALA A C 1
ATOM 2314 O O . ALA A 1 394 ? 28.694 21.395 30.489 1.00 60.85 392 ALA A O 1
ATOM 2316 N N . ALA A 1 395 ? 29.744 22.447 28.802 1.00 64.40 393 ALA A N 1
ATOM 2317 C CA . ALA A 1 395 ? 28.559 23.192 28.382 1.00 65.38 393 ALA A CA 1
ATOM 2318 C C . ALA A 1 395 ? 27.294 22.336 28.382 1.00 61.76 393 ALA A C 1
ATOM 2319 O O . ALA A 1 395 ? 26.254 22.756 28.888 1.00 61.55 393 ALA A O 1
ATOM 2321 N N . TYR A 1 396 ? 27.386 21.136 27.820 1.00 59.93 394 TYR A N 1
ATOM 2322 C CA . TYR A 1 396 ? 26.221 20.262 27.712 1.00 63.78 394 TYR A CA 1
ATOM 2323 C C . TYR A 1 396 ? 26.119 19.238 28.842 1.00 63.04 394 TYR A C 1
ATOM 2324 O O . TYR A 1 396 ? 25.201 18.422 28.864 1.00 63.76 394 TYR A O 1
ATOM 2333 N N . GLU A 1 397 ? 27.060 19.289 29.778 1.00 58.54 395 GLU A N 1
ATOM 2334 C CA . GLU A 1 397 ? 27.050 18.389 30.926 1.00 54.56 395 GLU A CA 1
ATOM 2335 C C . GLU A 1 397 ? 25.953 18.779 31.915 1.00 63.32 395 GLU A C 1
ATOM 2336 O O . GLU A 1 397 ? 25.480 19.916 31.912 1.00 68.58 395 GLU A O 1
ATOM 2342 N N . ASP A 1 398 ? 25.549 17.832 32.756 1.00 61.47 396 ASP A N 1
ATOM 2343 C CA . ASP A 1 398 ? 24.513 18.078 33.751 1.00 59.33 396 ASP A CA 1
ATOM 2344 C C . ASP A 1 398 ? 25.021 19.039 34.822 1.00 60.90 396 ASP A C 1
ATOM 2345 O O . ASP A 1 398 ? 26.044 18.787 35.457 1.00 60.48 396 ASP A O 1
ATOM 2350 N N . LEU A 1 399 ? 24.298 20.137 35.022 1.00 62.58 397 LEU A N 1
ATOM 2351 C CA . LEU A 1 399 ? 24.676 21.134 36.017 1.00 64.05 397 LEU A CA 1
ATOM 2352 C C . LEU A 1 399 ? 24.738 20.521 37.413 1.00 69.05 397 LEU A C 1
ATOM 2353 O O . LEU A 1 399 ? 25.490 20.979 38.274 1.00 66.81 397 LEU A O 1
ATOM 2358 N N . ARG A 1 400 ? 23.939 19.483 37.629 1.00 68.92 398 ARG A N 1
ATOM 2359 C CA . ARG A 1 400 ? 23.910 18.796 38.911 1.00 67.81 398 ARG A CA 1
ATOM 2360 C C . ARG A 1 400 ? 25.231 18.084 39.173 1.00 62.59 398 ARG A C 1
ATOM 2361 O O . ARG A 1 400 ? 25.759 18.124 40.284 1.00 65.40 398 ARG A O 1
ATOM 2369 N N . VAL A 1 401 ? 25.764 17.439 38.140 1.00 62.80 399 VAL A N 1
ATOM 2370 C CA . VAL A 1 401 ? 27.027 16.721 38.257 1.00 67.34 399 VAL A CA 1
ATOM 2371 C C . VAL A 1 401 ? 28.182 17.678 38.541 1.00 66.91 399 VAL A C 1
ATOM 2372 O O . VAL A 1 401 ? 29.058 17.384 39.356 1.00 63.48 399 VAL A O 1
ATOM 2376 N N . LEU A 1 402 ? 28.178 18.824 37.867 1.00 61.72 400 LEU A N 1
ATOM 2377 C CA . LEU A 1 402 ? 29.188 19.846 38.104 1.00 59.96 400 LEU A CA 1
ATOM 2378 C C . LEU A 1 402 ? 29.106 20.362 39.537 1.00 65.13 400 LEU A C 1
ATOM 2379 O O . LEU A 1 402 ? 30.108 20.402 40.252 1.00 62.98 400 LEU A O 1
ATOM 2384 N N . SER A 1 403 ? 27.903 20.749 39.950 1.00 66.72 401 SER A N 1
ATOM 2385 C CA . SER A 1 403 ? 27.688 21.327 41.272 1.00 64.55 401 SER A CA 1
ATOM 2386 C C . SER A 1 403 ? 28.160 20.409 42.396 1.00 65.72 401 SER A C 1
ATOM 2387 O O . SER A 1 403 ? 28.592 20.879 43.448 1.00 67.77 4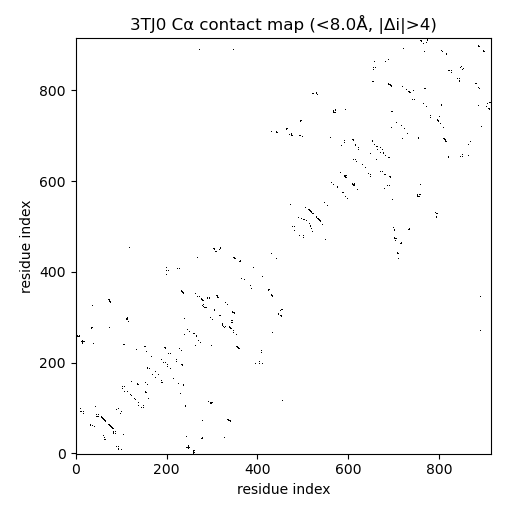01 SER A O 1
ATOM 2390 N N . ALA A 1 404 ? 28.076 19.102 42.172 1.00 63.88 402 ALA A N 1
ATOM 2391 C CA . ALA A 1 404 ? 28.511 18.132 43.170 1.00 63.32 402 ALA A CA 1
ATOM 2392 C C . ALA A 1 404 ? 30.029 18.121 43.308 1.00 67.31 402 ALA A C 1
ATOM 2393 O O . ALA A 1 404 ? 30.559 18.073 44.417 1.00 63.59 402 ALA A O 1
ATOM 2395 N N . LEU A 1 405 ? 30.721 18.169 42.173 1.00 71.28 403 LEU A N 1
ATOM 2396 C CA . LEU A 1 405 ? 32.180 18.139 42.151 1.00 64.49 403 LEU A CA 1
ATOM 2397 C C . LEU A 1 405 ? 32.781 19.419 42.718 1.00 62.10 403 LEU A C 1
ATOM 2398 O O . LEU A 1 405 ? 33.721 19.376 43.510 1.00 62.03 403 LEU A O 1
ATOM 2403 N N . THR A 1 406 ? 32.239 20.557 42.299 1.00 61.30 404 THR A N 1
ATOM 2404 C CA . THR A 1 406 ? 32.751 21.853 42.728 1.00 60.64 404 THR A CA 1
ATOM 2405 C C . THR A 1 406 ? 32.157 22.285 44.063 1.00 62.48 404 THR A C 1
ATOM 2406 O O . THR A 1 406 ? 32.654 23.212 44.701 1.00 63.95 404 THR A O 1
ATOM 2410 N N . GLY A 1 407 ? 31.090 21.612 44.478 1.00 62.93 405 GLY A N 1
ATOM 2411 C CA . GLY A 1 407 ? 30.434 21.928 45.733 1.00 64.97 405 GLY A CA 1
ATOM 2412 C C . GLY A 1 407 ? 29.698 23.254 45.699 1.00 65.88 405 GLY A C 1
ATOM 2413 O O . GLY A 1 407 ? 29.158 23.697 46.710 1.00 70.29 405 GLY A O 1
ATOM 2414 N N . THR A 1 408 ? 29.671 23.887 44.531 1.00 65.45 406 THR A N 1
ATOM 2415 C CA . THR A 1 408 ? 28.984 25.164 44.370 1.00 64.12 406 THR A CA 1
ATOM 2416 C C . THR A 1 408 ? 27.825 25.033 43.388 1.00 65.37 406 THR A C 1
ATOM 2417 O O . THR A 1 408 ? 27.813 24.135 42.548 1.00 67.80 406 THR A O 1
ATOM 2421 N N . GLU A 1 409 ? 26.850 25.930 43.502 1.00 65.42 407 GLU A N 1
ATOM 2422 C CA . GLU A 1 409 ? 25.653 25.870 42.669 1.00 68.72 407 GLU A CA 1
ATOM 2423 C C . GLU A 1 409 ? 25.875 26.441 41.271 1.00 69.23 407 GLU A C 1
ATOM 2424 O O . GLU A 1 409 ? 26.244 27.605 41.115 1.00 68.60 407 GLU A O 1
ATOM 2430 N N . PHE A 1 410 ? 25.641 25.611 40.259 1.00 70.38 408 PHE A N 1
ATOM 2431 C CA . PHE A 1 410 ? 25.704 26.051 38.869 1.00 70.90 408 PHE A CA 1
ATOM 2432 C C . PHE A 1 410 ? 24.329 26.505 38.393 1.00 70.53 408 PHE A C 1
ATOM 2433 O O . PHE A 1 410 ? 23.317 25.871 38.695 1.00 69.24 408 PHE A O 1
ATOM 2441 N N . LYS A 1 411 ? 24.296 27.598 37.639 1.00 64.90 409 LYS A N 1
ATOM 2442 C CA . LYS A 1 411 ? 23.037 28.156 37.165 1.00 64.92 409 LYS A CA 1
ATOM 2443 C C . LYS A 1 411 ? 22.950 28.094 35.644 1.00 75.18 409 LYS A C 1
ATOM 2444 O O . LYS A 1 411 ? 23.965 28.200 34.955 1.00 78.95 409 LYS A O 1
ATOM 2450 N N . PRO A 1 412 ? 21.730 27.920 35.115 1.00 70.08 410 PRO A N 1
ATOM 2451 C CA . PRO A 1 412 ? 21.502 27.953 33.669 1.00 69.01 410 PRO A CA 1
ATOM 2452 C C . PRO A 1 412 ? 21.945 29.291 33.091 1.00 72.19 410 PRO A C 1
ATOM 2453 O O . PRO A 1 412 ? 22.034 30.272 33.827 1.00 72.81 410 PRO A O 1
ATOM 2457 N N . ARG A 1 413 ? 22.220 29.325 31.792 1.00 73.09 411 ARG A N 1
ATOM 2458 C CA . ARG A 1 413 ? 22.695 30.541 31.142 1.00 74.63 411 ARG A CA 1
ATOM 2459 C C . ARG A 1 413 ? 21.762 31.719 31.407 1.00 72.99 411 ARG A C 1
ATOM 2460 O O . ARG A 1 413 ? 22.212 32.853 31.563 1.00 76.71 411 ARG A O 1
ATOM 2468 N N . SER A 1 414 ? 20.463 31.444 31.457 1.00 69.18 412 SER A N 1
ATOM 2469 C CA . SER A 1 414 ? 19.479 32.484 31.731 1.00 74.76 412 SER A CA 1
ATOM 2470 C C . SER A 1 414 ? 19.741 33.135 33.085 1.00 77.84 412 SER A C 1
ATOM 2471 O O . SER A 1 414 ? 19.743 34.361 33.204 1.00 83.13 412 SER A O 1
ATOM 2474 N N . ALA A 1 415 ? 19.968 32.307 34.099 1.00 72.68 413 ALA A N 1
ATOM 2475 C CA . ALA A 1 415 ? 20.206 32.794 35.453 1.00 69.31 413 ALA A CA 1
ATOM 2476 C C . ALA A 1 415 ? 21.540 33.525 35.563 1.00 75.12 413 ALA A C 1
ATOM 2477 O O . ALA A 1 415 ? 21.645 34.540 36.251 1.00 78.29 413 ALA A O 1
ATOM 2479 N N . LEU A 1 416 ? 22.556 33.004 34.881 1.00 78.70 414 LEU A N 1
ATOM 2480 C CA . LEU A 1 416 ? 23.887 33.599 34.914 1.00 74.48 414 LEU A CA 1
ATOM 2481 C C . LEU A 1 416 ? 23.858 35.044 34.437 1.00 72.45 414 LEU A C 1
ATOM 2482 O O . LEU A 1 416 ? 23.362 35.333 33.348 1.00 73.74 414 LEU A O 1
ATOM 2487 N N . LYS A 1 417 ? 24.391 35.952 35.247 1.00 71.42 415 LYS A N 1
ATOM 2488 C CA . LYS A 1 417 ? 24.516 37.337 34.819 1.00 71.21 415 LYS A CA 1
ATOM 2489 C C . LYS A 1 417 ? 25.975 37.660 34.527 1.00 74.37 415 LYS A C 1
ATOM 2490 O O . LYS A 1 417 ? 26.779 37.846 35.441 1.00 75.67 415 LYS A O 1
ATOM 2496 N N . CYS A 1 418 ? 26.295 37.741 33.239 1.00 77.62 416 CYS A N 1
ATOM 2497 C CA . CYS A 1 418 ? 27.633 38.079 32.766 1.00 73.12 416 CYS A CA 1
ATOM 2498 C C . CYS A 1 418 ? 27.676 37.922 31.249 1.00 69.50 416 CYS A C 1
ATOM 2499 O O . CYS A 1 418 ? 26.811 37.271 30.663 1.00 65.94 416 CYS A O 1
ATOM 2502 N N . LYS A 1 419 ? 28.678 38.519 30.615 1.00 68.41 417 LYS A N 1
ATOM 2503 C CA . LYS A 1 419 ? 28.858 38.378 29.173 1.00 74.31 417 LYS A CA 1
ATOM 2504 C C . LYS A 1 419 ? 30.056 37.495 28.826 1.00 73.32 417 LYS A C 1
ATOM 2505 O O . LYS A 1 419 ? 30.715 36.951 29.712 1.00 68.35 417 LYS A O 1
ATOM 2511 N N . GLY A 1 420 ? 30.328 37.352 27.533 1.00 72.01 418 GLY A N 1
ATOM 2512 C CA . GLY A 1 420 ? 31.437 36.538 27.069 1.00 74.02 418 GLY A CA 1
ATOM 2513 C C . GLY A 1 420 ? 32.788 37.040 27.542 1.00 71.59 418 GLY A C 1
ATOM 2514 O O . GLY A 1 420 ? 32.916 38.174 28.005 1.00 71.69 418 GLY A O 1
ATOM 2515 N N . PHE A 1 421 ? 33.802 36.189 27.421 1.00 67.58 419 PHE A N 1
ATOM 2516 C CA . PHE A 1 421 ? 35.145 36.530 27.876 1.00 65.51 419 PHE A CA 1
ATOM 2517 C C . PHE A 1 421 ? 35.801 37.577 26.982 1.00 74.97 419 PHE A C 1
ATOM 2518 O O . PHE A 1 421 ? 36.539 38.438 27.463 1.00 67.91 419 PHE A O 1
ATOM 2526 N N . HIS A 1 422 ? 35.532 37.501 25.682 1.00 77.94 420 HIS A N 1
ATOM 2527 C CA . HIS A 1 422 ? 36.081 38.468 24.740 1.00 75.09 420 HIS A CA 1
ATOM 2528 C C . HIS A 1 422 ? 35.393 39.819 24.879 1.00 76.83 420 HIS A C 1
ATOM 2529 O O . HIS A 1 422 ? 34.170 39.911 24.788 1.00 79.39 420 HIS A O 1
ATOM 2536 N N . VAL A 1 423 ? 36.185 40.866 25.087 1.00 78.18 421 VAL A N 1
ATOM 2537 C CA . VAL A 1 423 ? 35.643 42.211 25.238 1.00 82.01 421 VAL A CA 1
ATOM 2538 C C . VAL A 1 423 ? 35.634 42.925 23.895 1.00 88.58 421 VAL A C 1
ATOM 2539 O O . VAL A 1 423 ? 36.686 43.303 23.381 1.00 92.38 421 VAL A O 1
ATOM 2543 N N . PRO A 1 424 ? 34.435 43.125 23.330 1.00 85.94 422 PRO A N 1
ATOM 2544 C CA . PRO A 1 424 ? 34.263 43.731 22.007 1.00 89.65 422 PRO A CA 1
ATOM 2545 C C . PRO A 1 424 ? 34.822 45.148 21.939 1.00 96.61 422 PRO A C 1
ATOM 2546 O O . PRO A 1 424 ? 34.866 45.849 22.950 1.00 90.39 422 PRO A O 1
ATOM 2550 N N . ALA A 1 425 ? 35.249 45.554 20.747 1.00 104.08 423 ALA A N 1
ATOM 2551 C CA . ALA A 1 425 ? 35.811 46.883 20.544 1.00 102.77 423 ALA A CA 1
ATOM 2552 C C . ALA A 1 425 ? 34.865 47.958 21.062 1.00 105.16 423 ALA A C 1
ATOM 2553 O O . ALA A 1 425 ? 35.299 48.943 21.659 1.00 99.47 423 ALA A O 1
ATOM 2555 N N . LYS A 1 426 ? 33.570 47.757 20.835 1.00 115.08 424 LYS A N 1
ATOM 2556 C CA . LYS A 1 426 ? 32.562 48.729 21.244 1.00 115.95 424 LYS A CA 1
ATOM 2557 C C . LYS A 1 426 ? 32.745 49.154 22.698 1.00 102.88 424 LYS A C 1
ATOM 2558 O O . LYS A 1 426 ? 32.688 50.346 23.009 1.00 95.34 424 LYS A O 1
ATOM 2564 N N . GLU A 1 427 ? 32.963 48.190 23.589 1.00 103.22 425 GLU A N 1
ATOM 2565 C CA . GLU A 1 427 ? 33.318 48.536 24.959 1.00 107.35 425 GLU A CA 1
ATOM 2566 C C . GLU A 1 427 ? 34.742 48.096 25.283 1.00 109.10 425 GLU A C 1
ATOM 2567 O O . GLU A 1 427 ? 35.003 46.920 25.536 1.00 104.93 425 GLU A O 1
ATOM 2573 N N . GLN A 1 428 ? 35.656 49.060 25.279 1.00 113.44 426 GLN A N 1
ATOM 2574 C CA . GLN A 1 428 ? 36.993 48.887 25.826 1.00 103.95 426 GLN A CA 1
ATOM 2575 C C . GLN A 1 428 ? 37.404 50.200 26.475 1.00 98.50 426 GLN A C 1
ATOM 2576 O O . GLN A 1 428 ? 37.423 51.238 25.813 1.00 103.98 426 GLN A O 1
ATOM 2582 N N . VAL A 1 429 ? 37.748 50.168 27.756 1.00 94.24 427 VAL A N 1
ATOM 2583 C CA . VAL A 1 429 ? 38.117 51.398 28.442 1.00 99.90 427 VAL A CA 1
ATOM 2584 C C . VAL A 1 429 ? 39.393 51.220 29.246 1.00 95.29 427 VAL A C 1
ATOM 2585 O O . VAL A 1 429 ? 39.938 50.121 29.327 1.00 94.92 427 VAL A O 1
ATOM 2589 N N . GLU A 1 430 ? 39.861 52.304 29.850 1.00 92.02 428 GLU A N 1
ATOM 2590 C CA . GLU A 1 430 ? 41.063 52.242 30.663 1.00 99.83 428 GLU A CA 1
ATOM 2591 C C . GLU A 1 430 ? 40.701 51.939 32.111 1.00 102.97 428 GLU A C 1
ATOM 2592 O O . GLU A 1 430 ? 39.796 52.554 32.680 1.00 101.58 428 GLU A O 1
ATOM 2598 N N . GLY A 1 431 ? 41.401 50.975 32.696 1.00 101.29 429 GLY A N 1
ATOM 2599 C CA . GLY A 1 431 ? 41.196 50.623 34.087 1.00 102.64 429 GLY A CA 1
ATOM 2600 C C . GLY A 1 431 ? 39.900 49.883 34.357 1.00 103.25 429 GLY A C 1
ATOM 2601 O O . GLY A 1 431 ? 39.241 50.125 35.369 1.00 105.50 429 GLY A O 1
ATOM 2602 N N . MET A 1 432 ? 39.529 48.979 33.456 1.00 95.80 430 MET A N 1
ATOM 2603 C CA . MET A 1 432 ? 38.352 48.146 33.672 1.00 94.03 430 MET A CA 1
ATOM 2604 C C . MET A 1 432 ? 38.673 46.995 34.624 1.00 90.01 430 MET A C 1
ATOM 2605 O O . MET A 1 432 ? 39.794 46.486 34.646 1.00 89.30 430 MET A O 1
ATOM 2610 N N . GLY A 1 433 ? 37.680 46.597 35.413 1.00 88.18 431 GLY A N 1
ATOM 2611 C CA . GLY A 1 433 ? 37.883 45.636 36.482 1.00 84.28 431 GLY A CA 1
ATOM 2612 C C . GLY A 1 433 ? 38.164 44.213 36.040 1.00 70.35 431 GLY A C 1
ATOM 2613 O O . GLY A 1 433 ? 37.810 43.807 34.934 1.00 68.08 431 GLY A O 1
ATOM 2614 N N . ALA A 1 434 ? 38.801 43.452 36.924 1.00 71.03 432 ALA A N 1
ATOM 2615 C CA . ALA A 1 434 ? 39.116 42.054 36.664 1.00 67.75 432 ALA A CA 1
ATOM 2616 C C . ALA A 1 434 ? 38.946 41.227 37.935 1.00 66.06 432 ALA A C 1
ATOM 2617 O O . ALA A 1 434 ? 38.926 41.771 39.039 1.00 69.10 432 ALA A O 1
ATOM 2619 N N . ALA A 1 435 ? 38.815 39.915 37.776 1.00 62.81 433 ALA A N 1
ATOM 2620 C CA . ALA A 1 435 ? 38.638 39.021 38.915 1.00 59.91 433 ALA A CA 1
ATOM 2621 C C . ALA A 1 435 ? 39.133 37.613 38.601 1.00 57.98 433 ALA A C 1
ATOM 2622 O O . ALA A 1 435 ? 39.146 37.197 37.445 1.00 62.78 433 ALA A O 1
ATOM 2624 N N . LEU A 1 436 ? 39.532 36.879 39.635 1.00 57.02 434 LEU A N 1
ATOM 2625 C CA . LEU A 1 436 ? 39.945 35.492 39.464 1.00 61.84 434 LEU A CA 1
ATOM 2626 C C . LEU A 1 436 ? 38.749 34.650 39.057 1.00 60.26 434 LEU A C 1
ATOM 2627 O O . LEU A 1 436 ? 37.605 35.048 39.267 1.00 62.83 434 LEU A O 1
ATOM 2632 N N . MET A 1 437 ? 39.012 33.489 38.469 1.00 59.67 435 MET A N 1
ATOM 2633 C CA . MET A 1 437 ? 37.953 32.519 38.243 1.00 65.32 435 MET A CA 1
ATOM 2634 C C . MET A 1 437 ? 37.967 31.599 39.454 1.00 63.97 435 MET A C 1
ATOM 2635 O O . MET A 1 437 ? 38.893 30.809 39.640 1.00 61.95 435 MET A O 1
ATOM 2640 N N . SER A 1 438 ? 36.924 31.711 40.270 1.00 62.80 436 SER A N 1
ATOM 2641 C CA . SER A 1 438 ? 36.967 31.242 41.651 1.00 57.62 436 SER A CA 1
ATOM 2642 C C . SER A 1 438 ? 36.411 29.844 41.913 1.00 58.44 436 SER A C 1
ATOM 2643 O O . SER A 1 438 ? 36.452 29.366 43.045 1.00 62.96 436 SER A O 1
ATOM 2646 N N . ILE A 1 439 ? 35.907 29.178 40.882 1.00 61.42 437 ILE A N 1
ATOM 2647 C CA . ILE A 1 439 ? 35.276 27.881 41.098 1.00 60.39 437 ILE A CA 1
ATOM 2648 C C . ILE A 1 439 ? 36.282 26.748 40.949 1.00 60.50 437 ILE A C 1
ATOM 2649 O O . ILE A 1 439 ? 36.774 26.474 39.854 1.00 62.48 437 ILE A O 1
ATOM 2654 N N . LYS A 1 440 ? 36.579 26.091 42.064 1.00 59.77 438 LYS A N 1
ATOM 2655 C CA . LYS A 1 440 ? 37.551 25.007 42.078 1.00 62.17 438 LYS A CA 1
ATOM 2656 C C . LYS A 1 440 ? 36.869 23.650 42.179 1.00 61.69 438 LYS A C 1
ATOM 2657 O O . LYS A 1 440 ? 35.644 23.560 42.262 1.00 61.40 438 LYS A O 1
ATOM 2663 N N . LEU A 1 441 ? 37.675 22.595 42.176 1.00 59.26 439 LEU A N 1
ATOM 2664 C CA . LEU A 1 441 ? 37.162 21.242 42.300 1.00 62.07 439 LEU A CA 1
ATOM 2665 C C . LEU A 1 441 ? 37.372 20.733 43.714 1.00 68.76 439 LEU A C 1
ATOM 2666 O O . LEU A 1 441 ? 38.507 20.529 44.143 1.00 71.23 439 LEU A O 1
ATOM 2671 N N . GLN A 1 442 ? 36.280 20.542 44.443 1.00 65.87 440 GLN A N 1
ATOM 2672 C CA . GLN A 1 442 ? 36.358 19.864 45.725 1.00 64.91 440 GLN A CA 1
ATOM 2673 C C . GLN A 1 442 ? 36.535 18.383 45.437 1.00 64.48 440 GLN A C 1
ATOM 2674 O O . GLN A 1 442 ? 37.184 17.657 46.190 1.00 68.23 440 GLN A O 1
ATOM 2680 N N . PHE A 1 443 ? 35.960 17.950 44.322 1.00 66.16 441 PHE A N 1
ATOM 2681 C CA . PHE A 1 443 ? 36.048 16.563 43.899 1.00 69.61 441 PHE A CA 1
ATOM 2682 C C . PHE A 1 443 ? 36.461 16.466 42.433 1.00 70.38 441 PHE A C 1
ATOM 2683 O O . PHE A 1 443 ? 36.627 17.482 41.757 1.00 66.59 441 PHE A O 1
ATOM 2691 N N . TRP A 1 444 ? 36.626 15.242 41.944 1.00 68.29 442 TRP A N 1
ATOM 2692 C CA . TRP A 1 444 ? 36.999 15.033 40.552 1.00 70.50 442 TRP A CA 1
ATOM 2693 C C . TRP A 1 444 ? 36.609 13.641 40.069 1.00 73.13 442 TRP A C 1
ATOM 2694 O O . TRP A 1 444 ? 36.425 12.722 40.865 1.00 73.59 442 TRP A O 1
ATOM 2705 N N . ALA A 1 445 ? 36.484 13.499 38.755 1.00 75.43 443 ALA A N 1
ATOM 2706 C CA . ALA A 1 445 ? 36.246 12.207 38.132 1.00 69.08 443 ALA A CA 1
ATOM 2707 C C . ALA A 1 445 ? 36.949 12.193 36.787 1.00 73.18 443 ALA A C 1
ATOM 2708 O O . ALA A 1 445 ? 37.056 13.231 36.134 1.00 75.37 443 ALA A O 1
ATOM 2710 N N . PRO A 1 446 ? 37.434 11.019 36.361 1.00 72.87 444 PRO A N 1
ATOM 2711 C CA . PRO A 1 446 ? 38.075 10.980 35.045 1.00 64.00 444 PRO A CA 1
ATOM 2712 C C . PRO A 1 446 ? 37.038 11.236 33.964 1.00 71.37 444 PRO A C 1
ATOM 2713 O O . PRO A 1 446 ? 35.982 10.609 33.977 1.00 77.87 444 PRO A O 1
ATOM 2717 N N . MET A 1 447 ? 37.327 12.146 33.043 1.00 72.68 445 MET A N 1
ATOM 2718 C CA . MET A 1 447 ? 36.430 12.380 31.923 1.00 73.76 445 MET A CA 1
ATOM 2719 C C . MET A 1 447 ? 36.716 11.312 30.884 1.00 75.34 445 MET A C 1
ATOM 2720 O O . MET A 1 447 ? 37.874 11.032 30.588 1.00 76.58 445 MET A O 1
ATOM 2725 N N . THR A 1 448 ? 35.671 10.702 30.337 1.00 79.44 446 THR A N 1
ATOM 2726 C CA . THR A 1 448 ? 35.885 9.574 29.445 1.00 95.91 446 THR A CA 1
ATOM 2727 C C . THR A 1 448 ? 35.193 9.735 28.103 1.00 99.58 446 THR A C 1
ATOM 2728 O O . THR A 1 448 ? 33.966 9.665 28.029 1.00 91.22 446 THR A O 1
ATOM 2732 N N . ARG A 1 449 ? 35.977 9.974 27.050 1.00 104.80 447 ARG A N 1
ATOM 2733 C CA . ARG A 1 449 ? 35.523 9.753 25.677 1.00 100.48 447 ARG A CA 1
ATOM 2734 C C . ARG A 1 449 ? 34.058 10.139 25.591 1.00 92.19 447 ARG A C 1
ATOM 2735 O O . ARG A 1 449 ? 33.661 11.209 26.055 1.00 88.65 447 ARG A O 1
ATOM 2743 N N . SER A 1 450 ? 33.261 9.263 24.989 1.00 85.68 448 SER A N 1
ATOM 2744 C CA . SER A 1 450 ? 31.856 9.135 25.359 1.00 91.90 448 SER A CA 1
ATOM 2745 C C . SER A 1 450 ? 31.194 10.469 25.676 1.00 93.86 448 SER A C 1
ATOM 2746 O O . SER A 1 450 ? 30.903 10.759 26.837 1.00 88.92 448 SER A O 1
ATOM 2749 N N . GLY A 1 451 ? 30.971 11.285 24.653 1.00 99.20 449 GLY A N 1
ATOM 2750 C CA . GLY A 1 451 ? 30.311 12.560 24.851 1.00 97.37 449 GLY A CA 1
ATOM 2751 C C . GLY A 1 451 ? 29.049 12.336 25.654 1.00 99.13 449 GLY A C 1
ATOM 2752 O O . GLY A 1 451 ? 28.587 13.225 26.365 1.00 102.98 449 GLY A O 1
ATOM 2753 N N . GLY A 1 452 ? 28.501 11.129 25.544 1.00 101.41 450 GLY A N 1
ATOM 2754 C CA . GLY A 1 452 ? 27.367 10.726 26.352 1.00 100.49 450 GLY A CA 1
ATOM 2755 C C . GLY A 1 452 ? 27.338 9.228 26.572 1.00 99.46 450 GLY A C 1
ATOM 2756 O O . GLY A 1 452 ? 27.896 8.461 25.785 1.00 95.23 450 GLY A O 1
ATOM 2757 N N . ASN A 1 453 ? 26.693 8.812 27.657 1.00 95.72 451 ASN A N 1
ATOM 2758 C CA . ASN A 1 453 ? 26.538 7.396 27.963 1.00 103.25 451 ASN A CA 1
ATOM 2759 C C . ASN A 1 453 ? 25.183 7.080 28.587 1.00 96.06 451 ASN A C 1
ATOM 2760 O O . ASN A 1 453 ? 24.739 7.761 29.510 1.00 90.31 451 ASN A O 1
ATOM 2765 N N . GLU A 1 454 ? 24.522 6.055 28.065 1.00 96.86 452 GLU A N 1
ATOM 2766 C CA . GLU A 1 45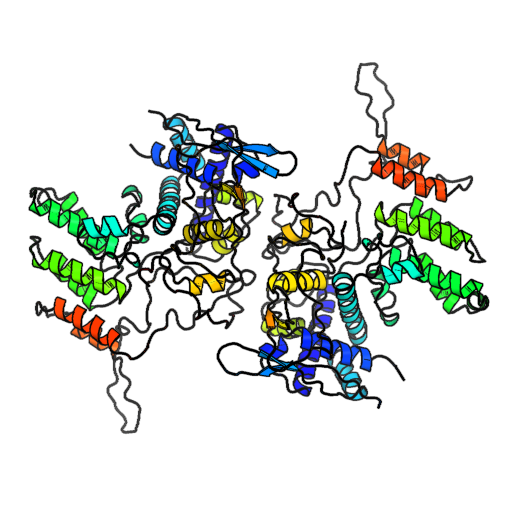4 ? 23.317 5.540 28.693 1.00 95.78 452 GLU A CA 1
ATOM 2767 C C . GLU A 1 454 ? 23.590 4.116 29.149 1.00 103.29 452 GLU A C 1
ATOM 2768 O O . GLU A 1 454 ? 23.663 3.200 28.332 1.00 107.97 452 GLU A O 1
ATOM 2774 N N . VAL A 1 455 ? 23.722 3.928 30.456 1.00 119.63 453 VAL A N 1
ATOM 2775 C CA . VAL A 1 455 ? 24.027 2.614 31.006 1.00 127.25 453 VAL A CA 1
ATOM 2776 C C . VAL A 1 455 ? 22.777 2.025 31.653 1.00 131.51 453 VAL A C 1
ATOM 2777 O O . VAL A 1 455 ? 21.709 2.636 31.617 1.00 129.59 453 VAL A O 1
ATOM 2781 N N . GLY A 1 456 ? 22.905 0.841 32.240 1.00 136.54 454 GLY A N 1
ATOM 2782 C CA . GLY A 1 456 ? 21.742 0.119 32.715 1.00 137.26 454 GLY A CA 1
ATOM 2783 C C . GLY A 1 456 ? 21.035 -0.475 31.516 1.00 149.91 454 GLY A C 1
ATOM 2784 O O . GLY A 1 456 ? 19.902 -0.946 31.611 1.00 147.36 454 GLY A O 1
ATOM 2785 N N . GLY A 1 457 ? 21.723 -0.448 30.377 1.00 144.37 455 GLY A N 1
ATOM 2786 C CA . GLY A 1 457 ? 21.203 -1.008 29.146 1.00 134.38 455 GLY A CA 1
ATOM 2787 C C . GLY A 1 457 ? 20.755 -2.437 29.366 1.00 140.67 455 GLY A C 1
ATOM 2788 O O . GLY A 1 457 ? 21.328 -3.155 30.186 1.00 147.24 455 GLY A O 1
ATOM 2789 N N . ASP A 1 458 ? 19.728 -2.851 28.635 1.00 138.75 456 ASP A N 1
ATOM 2790 C CA . ASP A 1 458 ? 19.115 -4.153 28.866 1.00 136.62 456 ASP A CA 1
ATOM 2791 C C . ASP A 1 458 ? 20.148 -5.275 28.901 1.00 140.97 456 ASP A C 1
ATOM 2792 O O . ASP A 1 458 ? 20.975 -5.403 27.999 1.00 140.77 456 ASP A O 1
ATOM 2797 N N . GLY A 1 459 ? 20.102 -6.082 29.956 1.00 136.74 457 GLY A N 1
ATOM 2798 C CA . GLY A 1 459 ? 20.975 -7.235 30.052 1.00 132.13 457 GLY A CA 1
ATOM 2799 C C . GLY A 1 459 ? 20.601 -8.200 28.950 1.00 125.99 457 GLY A C 1
ATOM 2800 O O . GLY A 1 459 ? 19.451 -8.623 28.859 1.00 121.78 457 GLY A O 1
ATOM 2801 N N . GLY A 1 460 ? 21.568 -8.547 28.107 1.00 122.14 458 GLY A N 1
ATOM 2802 C CA . GLY A 1 460 ? 21.292 -9.381 26.954 1.00 111.29 458 GLY A CA 1
ATOM 2803 C C . GLY A 1 460 ? 22.510 -10.109 26.426 1.00 104.83 458 GLY A C 1
ATOM 2804 O O . GLY A 1 460 ? 23.587 -10.054 27.021 1.00 105.24 458 GLY A O 1
ATOM 2805 N N . SER A 1 461 ? 22.328 -10.795 25.302 1.00 110.61 459 SER A N 1
ATOM 2806 C CA . SER A 1 461 ? 23.371 -11.625 24.704 1.00 112.66 459 SER A CA 1
ATOM 2807 C C . SER A 1 461 ? 23.678 -12.830 25.590 1.00 107.95 459 SER A C 1
ATOM 2808 O O . SER A 1 461 ? 24.387 -13.753 25.182 1.00 100.92 459 SER A O 1
ATOM 2811 N N . GLY A 1 462 ? 23.137 -12.807 26.805 1.00 100.49 460 GLY A N 1
ATOM 2812 C CA . GLY A 1 462 ? 23.171 -13.953 27.694 1.00 92.64 460 GLY A CA 1
ATOM 2813 C C . GLY A 1 462 ? 21.778 -14.543 27.776 1.00 82.02 460 GLY A C 1
ATOM 2814 O O . GLY A 1 462 ? 20.901 -14.158 27.004 1.00 82.08 460 GLY A O 1
ATOM 2815 N N . GLN A 1 463 ? 21.558 -15.464 28.709 1.00 81.68 461 GLN A N 1
ATOM 2816 C CA . GLN A 1 463 ? 20.240 -16.069 28.842 1.00 78.95 461 GLN A CA 1
ATOM 2817 C C . GLN A 1 463 ? 19.238 -15.007 29.274 1.00 78.27 461 GLN A C 1
ATOM 2818 O O . GLN A 1 463 ? 19.408 -14.368 30.312 1.00 79.51 461 GLN A O 1
ATOM 2824 N N . ILE A 1 464 ? 18.199 -14.814 28.468 1.00 80.27 462 ILE A N 1
ATOM 2825 C CA . ILE A 1 464 ? 17.194 -13.796 28.761 1.00 85.63 462 ILE A CA 1
ATOM 2826 C C . ILE A 1 464 ? 15.907 -14.344 29.384 1.00 81.15 462 ILE A C 1
ATOM 2827 O O . ILE A 1 464 ? 15.014 -13.579 29.753 1.00 79.84 462 ILE A O 1
ATOM 2832 N N . SER A 1 465 ? 15.821 -15.664 29.511 1.00 76.88 463 SER A N 1
ATOM 2833 C CA . SER A 1 465 ? 14.598 -16.296 29.991 1.00 81.45 463 SER A CA 1
ATOM 2834 C C . SER A 1 465 ? 14.869 -17.699 30.525 1.00 80.61 463 SER A C 1
ATOM 2835 O O . SER A 1 465 ? 16.000 -18.181 30.475 1.00 75.94 463 SER A O 1
ATOM 2838 N N . CYS A 1 466 ? 13.827 -18.356 31.025 1.00 76.20 464 CYS A N 1
ATOM 2839 C CA . CYS A 1 466 ? 13.975 -19.693 31.589 1.00 70.79 464 CYS A CA 1
ATOM 2840 C C . CYS A 1 466 ? 13.071 -20.720 30.917 1.00 73.29 464 CYS A C 1
ATOM 2841 O O . CYS A 1 466 ? 11.996 -20.390 30.420 1.00 75.40 464 CYS A O 1
ATOM 2844 N N . SER A 1 467 ? 13.530 -21.968 30.899 1.00 73.97 465 SER A N 1
ATOM 2845 C CA . SER A 1 467 ? 12.721 -23.088 30.439 1.00 72.71 465 SER A CA 1
ATOM 2846 C C . SER A 1 467 ? 12.457 -24.028 31.609 1.00 73.67 465 SER A C 1
ATOM 2847 O O . SER A 1 467 ? 13.363 -24.721 32.073 1.00 69.82 465 SER A O 1
ATOM 2850 N N . PRO A 1 468 ? 11.208 -24.050 32.090 1.00 74.58 466 PRO A N 1
ATOM 2851 C CA . PRO A 1 468 ? 10.814 -24.813 33.279 1.00 68.88 466 PRO A CA 1
ATOM 2852 C C . PRO A 1 468 ? 11.092 -26.310 33.161 1.00 76.14 466 PRO A C 1
ATOM 2853 O O . PRO A 1 468 ? 10.790 -26.925 32.134 1.00 71.99 466 PRO A O 1
ATOM 2857 N N . VAL A 1 469 ? 11.668 -26.878 34.219 1.00 71.38 467 VAL A N 1
ATOM 2858 C CA . VAL A 1 469 ? 11.866 -28.321 34.331 1.00 70.07 467 VAL A CA 1
ATOM 2859 C C . VAL A 1 469 ? 10.988 -28.889 35.445 1.00 67.40 467 VAL A C 1
ATOM 2860 O O . VAL A 1 469 ? 10.133 -29.735 35.196 1.00 68.61 467 VAL A O 1
ATOM 2864 N N . PHE A 1 470 ? 11.217 -28.437 36.674 1.00 68.76 468 PHE A N 1
ATOM 2865 C CA . PHE A 1 470 ? 10.346 -28.783 37.792 1.00 71.81 468 PHE A CA 1
ATOM 2866 C C . PHE A 1 470 ? 9.031 -28.021 37.677 1.00 69.19 468 PHE A C 1
ATOM 2867 O O . PHE A 1 470 ? 9.004 -26.889 37.189 1.00 66.22 468 PHE A O 1
ATOM 2875 N N . ALA A 1 471 ? 7.943 -28.631 38.134 1.00 68.22 469 ALA A N 1
ATOM 2876 C CA . ALA A 1 471 ? 6.658 -27.950 38.126 1.00 69.09 469 ALA A CA 1
ATOM 2877 C C . ALA A 1 471 ? 6.345 -27.436 39.522 1.00 69.89 469 ALA A C 1
ATOM 2878 O O . ALA A 1 471 ? 5.996 -28.203 40.419 1.00 71.14 469 ALA A O 1
ATOM 2880 N N . VAL A 1 472 ? 6.472 -26.125 39.691 1.00 69.93 470 VAL A N 1
ATOM 2881 C CA . VAL A 1 472 ? 6.183 -25.470 40.958 1.00 75.74 470 VAL A CA 1
ATOM 2882 C C . VAL A 1 472 ? 5.860 -24.002 40.700 1.00 77.50 470 VAL A C 1
ATOM 2883 O O . VAL A 1 472 ? 6.314 -23.428 39.711 1.00 77.85 470 VAL A O 1
ATOM 2887 N N . GLU A 1 473 ? 5.082 -23.394 41.588 1.00 81.94 471 GLU A N 1
ATOM 2888 C CA . GLU A 1 473 ? 4.724 -21.990 41.440 1.00 82.67 471 GLU A CA 1
ATOM 2889 C C . GLU A 1 473 ? 5.973 -21.114 41.504 1.00 76.66 471 GLU A C 1
ATOM 2890 O O . GLU A 1 473 ? 6.891 -21.395 42.273 1.00 79.35 471 GLU A O 1
ATOM 2896 N N . ARG A 1 474 ? 6.004 -20.054 40.702 1.00 81.35 472 ARG A N 1
ATOM 2897 C CA . ARG A 1 474 ? 7.179 -19.185 40.634 1.00 90.79 472 ARG A CA 1
ATOM 2898 C C . ARG A 1 474 ? 6.978 -17.977 39.713 1.00 98.69 472 ARG A C 1
ATOM 2899 O O . ARG A 1 474 ? 6.215 -18.040 38.748 1.00 98.16 472 ARG A O 1
ATOM 2907 N N . PRO A 1 475 ? 7.680 -16.872 40.015 1.00 105.17 473 PRO A N 1
ATOM 2908 C CA . PRO A 1 475 ? 7.531 -15.541 39.409 1.00 107.77 473 PRO A CA 1
ATOM 2909 C C . PRO A 1 475 ? 7.672 -15.478 37.884 1.00 108.10 473 PRO A C 1
ATOM 2910 O O . PRO A 1 475 ? 7.244 -14.484 37.297 1.00 109.92 473 PRO A O 1
ATOM 2914 N N . ILE A 1 476 ? 8.243 -16.502 37.257 1.00 109.48 474 ILE A N 1
ATOM 2915 C CA . ILE A 1 476 ? 8.509 -16.465 35.816 1.00 116.69 474 ILE A CA 1
ATOM 2916 C C . ILE A 1 476 ? 9.479 -15.346 35.434 1.00 113.09 474 ILE A C 1
ATOM 2917 O O . ILE A 1 476 ? 9.087 -14.344 34.835 1.00 102.46 474 ILE A O 1
ATOM 2922 N N . ALA A 1 477 ? 10.745 -15.522 35.799 1.00 115.16 475 ALA A N 1
ATOM 2923 C CA . ALA A 1 477 ? 11.785 -14.552 35.471 1.00 105.08 475 ALA A CA 1
ATOM 2924 C C . ALA A 1 477 ? 11.889 -14.306 33.967 1.00 103.86 475 ALA A C 1
ATOM 2925 O O . ALA A 1 477 ? 11.981 -15.245 33.175 1.00 99.41 475 ALA A O 1
ATOM 2927 N N . LEU A 1 478 ? 11.866 -13.033 33.584 1.00 103.63 476 LEU A N 1
ATOM 2928 C CA . LEU A 1 478 ? 12.037 -12.642 32.190 1.00 102.30 476 LEU A CA 1
ATOM 2929 C C . LEU A 1 478 ? 12.565 -11.212 32.103 1.00 105.25 476 LEU A C 1
ATOM 2930 O O . LEU A 1 478 ? 12.379 -10.418 33.027 1.00 109.53 476 LEU A O 1
ATOM 2935 N N . SER A 1 479 ? 13.219 -10.885 30.993 1.00 97.65 477 SER A N 1
ATOM 2936 C CA . SER A 1 479 ? 13.740 -9.539 30.788 1.00 99.22 477 SER A CA 1
ATOM 2937 C C . SER A 1 479 ? 13.016 -8.843 29.642 1.00 106.36 477 SER A C 1
ATOM 2938 O O . SER A 1 479 ? 13.167 -9.217 28.478 1.00 106.13 477 SER A O 1
ATOM 2941 N N . LYS A 1 480 ? 12.232 -7.827 29.980 1.00 110.70 478 LYS A N 1
ATOM 2942 C CA . LYS A 1 480 ? 11.412 -7.129 28.999 1.00 112.67 478 LYS A CA 1
ATOM 2943 C C . LYS A 1 480 ? 12.229 -6.233 28.079 1.00 115.41 478 LYS A C 1
ATOM 2944 O O . LYS A 1 480 ? 12.092 -6.294 26.858 1.00 116.61 478 LYS A O 1
ATOM 2950 N N . GLN A 1 481 ? 13.078 -5.401 28.670 1.00 113.87 479 GLN A N 1
ATOM 2951 C CA . GLN A 1 481 ? 13.844 -4.431 27.899 1.00 118.62 479 GLN A CA 1
ATOM 2952 C C . GLN A 1 481 ? 14.738 -5.116 26.865 1.00 115.81 479 GLN A C 1
ATOM 2953 O O . GLN A 1 481 ? 15.170 -4.493 25.896 1.00 114.54 479 GLN A O 1
ATOM 2959 N N . ALA A 1 482 ? 15.000 -6.404 27.069 1.00 109.65 480 ALA A N 1
ATOM 2960 C CA . ALA A 1 482 ? 15.892 -7.154 26.190 1.00 109.15 480 ALA A CA 1
ATOM 2961 C C . ALA A 1 482 ? 15.233 -7.597 24.883 1.00 113.33 480 ALA A C 1
ATOM 2962 O O . ALA A 1 482 ? 15.861 -7.564 23.824 1.00 107.57 480 ALA A O 1
ATOM 2964 N N . VAL A 1 483 ? 13.975 -8.019 24.957 1.00 114.04 481 VAL A N 1
ATOM 2965 C CA . VAL A 1 483 ? 13.271 -8.496 23.770 1.00 106.56 481 VAL A CA 1
ATOM 2966 C C . VAL A 1 483 ? 12.938 -7.353 22.814 1.00 105.76 481 VAL A C 1
ATOM 2967 O O . VAL A 1 483 ? 12.891 -7.545 21.600 1.00 107.78 481 VAL A O 1
ATOM 2971 N N . ARG A 1 484 ? 12.708 -6.166 23.366 1.00 104.47 482 ARG A N 1
ATOM 2972 C CA . ARG A 1 484 ? 12.477 -4.983 22.546 1.00 105.19 482 ARG A CA 1
ATOM 2973 C C . ARG A 1 484 ? 13.746 -4.621 21.783 1.00 110.92 482 ARG A C 1
ATOM 2974 O O . ARG A 1 484 ? 13.713 -3.834 20.838 1.00 111.09 482 ARG A O 1
ATOM 2982 N N . ARG A 1 485 ? 14.866 -5.200 22.204 1.00 111.54 483 ARG A N 1
ATOM 2983 C CA . ARG A 1 485 ? 16.139 -5.003 21.524 1.00 109.71 483 ARG A CA 1
ATOM 2984 C C . ARG A 1 485 ? 16.205 -5.859 20.265 1.00 106.19 483 ARG A C 1
ATOM 2985 O O . ARG A 1 485 ? 16.677 -5.411 19.220 1.00 108.21 483 ARG A O 1
ATOM 2993 N N . MET A 1 486 ? 15.722 -7.093 20.371 1.00 102.50 484 MET A N 1
ATOM 2994 C CA . MET A 1 486 ? 15.738 -8.026 19.252 1.00 102.85 484 MET A CA 1
ATOM 2995 C C . MET A 1 486 ? 14.772 -7.594 18.157 1.00 106.94 484 MET A C 1
ATOM 2996 O O . MET A 1 486 ? 15.143 -7.501 16.985 1.00 108.33 484 MET A O 1
ATOM 3001 N N . LEU A 1 487 ? 13.528 -7.340 18.547 1.00 104.44 485 LEU A N 1
ATOM 3002 C CA . LEU A 1 487 ? 12.498 -6.929 17.604 1.00 104.60 485 LEU A CA 1
ATOM 3003 C C . LEU A 1 487 ? 12.904 -5.649 16.886 1.00 106.62 485 LEU A C 1
ATOM 3004 O O . LEU A 1 487 ? 12.660 -5.490 15.690 1.00 104.83 485 LEU A O 1
ATOM 3009 N N . SER A 1 488 ? 13.531 -4.740 17.626 1.00 109.49 486 SER A N 1
ATOM 3010 C CA . SER A 1 488 ? 13.926 -3.452 17.075 1.00 108.37 486 SER A CA 1
ATOM 3011 C C . SER A 1 488 ? 15.177 -3.541 16.207 1.00 106.75 486 SER A C 1
ATOM 3012 O O . SER A 1 488 ? 15.286 -2.840 15.203 1.00 99.93 486 SER A O 1
ATOM 3015 N N . MET A 1 489 ? 16.125 -4.395 16.584 1.00 110.82 487 MET A N 1
ATOM 3016 C CA . MET A 1 489 ? 17.408 -4.378 15.892 1.00 114.81 487 MET A CA 1
ATOM 3017 C C . MET A 1 489 ? 17.728 -5.602 15.030 1.00 120.70 487 MET A C 1
ATOM 3018 O O . MET A 1 489 ? 18.076 -6.671 15.533 1.00 119.35 487 MET A O 1
ATOM 3023 N N . ASN A 1 490 ? 17.569 -5.421 13.722 1.00 124.72 488 ASN A N 1
ATOM 3024 C CA . ASN A 1 490 ? 18.433 -6.008 12.696 1.00 130.53 488 ASN A CA 1
ATOM 3025 C C . ASN A 1 490 ? 19.018 -7.409 12.896 1.00 134.99 488 ASN A C 1
ATOM 3026 O O . ASN A 1 490 ? 20.228 -7.540 13.084 1.00 142.54 488 ASN A O 1
ATOM 3031 N N . ILE A 1 491 ? 18.197 -8.452 12.854 1.00 129.46 489 ILE A N 1
ATOM 3032 C CA . ILE A 1 491 ? 18.771 -9.792 12.782 1.00 131.59 489 ILE A CA 1
ATOM 3033 C C . ILE A 1 491 ? 19.326 -9.939 11.369 1.00 130.33 489 ILE A C 1
ATOM 3034 O O . ILE A 1 491 ? 19.205 -9.014 10.565 1.00 134.76 489 ILE A O 1
ATOM 3039 N N . GLU A 1 492 ? 19.926 -11.079 11.045 1.00 125.40 490 GLU A N 1
ATOM 3040 C CA . GLU A 1 492 ? 20.593 -11.185 9.752 1.00 132.95 490 GLU A CA 1
ATOM 3041 C C . GLU A 1 492 ? 19.695 -11.780 8.665 1.00 138.64 490 GLU A C 1
ATOM 3042 O O . GLU A 1 492 ? 19.406 -12.977 8.655 1.00 132.18 490 GLU A O 1
ATOM 3048 N N . GLY A 1 493 ? 19.261 -10.914 7.753 1.00 133.67 491 GLY A N 1
ATOM 3049 C CA . GLY A 1 493 ? 18.526 -11.307 6.564 1.00 125.78 491 GLY A CA 1
ATOM 3050 C C . GLY A 1 493 ? 17.545 -10.211 6.188 1.00 145.16 491 GLY A C 1
ATOM 3051 O O . GLY A 1 493 ? 17.416 -9.228 6.916 1.00 151.85 491 GLY A O 1
ATOM 3052 N N . ARG A 1 494 ? 16.870 -10.370 5.051 1.00 146.64 492 ARG A N 1
ATOM 3053 C CA . ARG A 1 494 ? 15.654 -9.608 4.731 1.00 140.75 492 ARG A CA 1
ATOM 3054 C C . ARG A 1 494 ? 15.831 -8.090 4.628 1.00 144.50 492 ARG A C 1
ATOM 3055 O O . ARG A 1 494 ? 14.902 -7.381 4.240 1.00 140.83 492 ARG A O 1
ATOM 3063 N N . ASP A 1 495 ? 17.016 -7.598 4.975 1.00 144.25 493 ASP A N 1
ATOM 3064 C CA . ASP A 1 495 ? 17.216 -6.172 5.221 1.00 136.37 493 ASP A CA 1
ATOM 3065 C C . ASP A 1 495 ? 16.200 -5.695 6.260 1.00 140.56 493 ASP A C 1
ATOM 3066 O O . ASP A 1 495 ? 15.919 -6.411 7.221 1.00 146.01 493 ASP A O 1
ATOM 3071 N N . ALA A 1 496 ? 15.644 -4.502 6.065 1.00 134.75 494 ALA A N 1
ATOM 3072 C CA . ALA A 1 496 ? 14.638 -3.972 6.988 1.00 124.01 494 ALA A CA 1
ATOM 3073 C C . ALA A 1 496 ? 14.228 -2.541 6.659 1.00 121.30 494 ALA A C 1
ATOM 3074 O O . ALA A 1 496 ? 14.782 -1.913 5.756 1.00 123.75 494 ALA A O 1
ATOM 3076 N N . ASP A 1 497 ? 13.243 -2.039 7.398 1.00 115.86 495 ASP A N 1
ATOM 3077 C CA . ASP A 1 497 ? 12.898 -0.624 7.368 1.00 116.26 495 ASP A CA 1
ATOM 3078 C C . ASP A 1 497 ? 13.618 0.067 8.519 1.00 107.95 495 ASP A C 1
ATOM 3079 O O . ASP A 1 497 ? 13.305 -0.165 9.686 1.00 101.05 495 ASP A O 1
ATOM 3084 N N . VAL A 1 498 ? 14.582 0.918 8.182 1.00 108.88 496 VAL A N 1
ATOM 3085 C CA . VAL A 1 498 ? 15.450 1.529 9.184 1.00 99.42 496 VAL A CA 1
ATOM 3086 C C . VAL A 1 498 ? 14.751 2.598 10.019 1.00 96.31 496 VAL A C 1
ATOM 3087 O O . VAL A 1 498 ? 14.792 2.557 11.248 1.00 93.28 496 VAL A O 1
ATOM 3091 N N . LYS A 1 499 ? 14.113 3.553 9.348 1.00 96.72 497 LYS A N 1
ATOM 3092 C CA . LYS A 1 499 ? 13.452 4.657 10.036 1.00 92.63 497 LYS A CA 1
ATOM 3093 C C . LYS A 1 499 ? 12.504 4.153 11.117 1.00 91.95 497 LYS A C 1
ATOM 3094 O O . LYS A 1 499 ? 12.348 4.783 12.162 1.00 82.91 497 LYS A O 1
ATOM 3100 N N . GLY A 1 500 ? 11.874 3.012 10.859 1.00 96.21 498 GLY A N 1
ATOM 3101 C CA . GLY A 1 500 ? 10.959 2.414 11.812 1.00 97.42 498 GLY A CA 1
ATOM 3102 C C . GLY A 1 500 ? 11.653 1.971 13.085 1.00 88.96 498 GLY A C 1
ATOM 3103 O O . GLY A 1 500 ? 11.241 2.336 14.186 1.00 91.18 498 GLY A O 1
ATOM 3104 N N . ASN A 1 501 ? 12.711 1.180 12.934 1.00 86.90 499 ASN A N 1
ATOM 3105 C CA . ASN A 1 501 ? 13.453 0.662 14.078 1.00 85.86 499 ASN A CA 1
ATOM 3106 C C . ASN A 1 501 ? 14.161 1.766 14.854 1.00 84.77 499 ASN A C 1
ATOM 3107 O O . ASN A 1 501 ? 14.236 1.725 16.082 1.00 83.62 499 ASN A O 1
ATOM 3112 N N . LEU A 1 502 ? 14.677 2.751 14.128 1.00 84.55 500 LEU A N 1
ATOM 3113 C CA . LEU A 1 502 ? 15.342 3.894 14.740 1.00 78.41 500 LEU A CA 1
ATOM 3114 C C . LEU A 1 502 ? 14.334 4.718 15.529 1.00 83.84 500 LEU A C 1
ATOM 3115 O O . LEU A 1 502 ? 14.658 5.286 16.571 1.00 85.24 500 LEU A O 1
ATOM 3120 N N . LEU A 1 503 ? 13.105 4.773 15.025 1.00 86.67 501 LEU A N 1
ATOM 3121 C CA . LEU A 1 503 ? 12.035 5.494 15.701 1.00 87.62 501 LEU A CA 1
ATOM 3122 C C . LEU A 1 503 ? 11.527 4.688 16.896 1.00 87.37 501 LEU A C 1
ATOM 3123 O O . LEU A 1 503 ? 11.334 5.231 17.985 1.00 84.30 501 LEU A O 1
ATOM 3128 N N . LYS A 1 504 ? 11.319 3.391 16.686 1.00 86.63 502 LYS A N 1
ATOM 3129 C CA . LYS A 1 504 ? 10.850 2.511 17.751 1.00 89.00 502 LYS A CA 1
ATOM 3130 C C . LYS A 1 504 ? 11.837 2.472 18.913 1.00 92.39 502 LYS A C 1
ATOM 3131 O O . LYS A 1 504 ? 11.436 2.403 20.075 1.00 97.26 502 LYS A O 1
ATOM 3137 N N . MET A 1 505 ? 13.128 2.517 18.599 1.00 87.11 503 MET A N 1
ATOM 3138 C CA . MET A 1 505 ? 14.160 2.491 19.631 1.00 86.91 503 MET A CA 1
ATOM 3139 C C . MET A 1 505 ? 14.011 3.671 20.585 1.00 87.42 503 MET A C 1
ATOM 3140 O O . MET A 1 505 ? 14.330 3.567 21.768 1.00 90.12 503 MET A O 1
ATOM 3145 N N . MET A 1 506 ? 13.527 4.792 20.060 1.00 83.46 504 MET A N 1
ATOM 3146 C CA . MET A 1 506 ? 13.337 5.992 20.865 1.00 83.22 504 MET A CA 1
ATOM 3147 C C . MET A 1 506 ? 12.137 5.864 21.800 1.00 92.84 504 MET A C 1
ATOM 3148 O O . MET A 1 506 ? 12.220 6.203 22.981 1.00 95.27 504 MET A O 1
ATOM 3153 N N . ASN A 1 507 ? 11.023 5.372 21.268 1.00 94.27 505 ASN A N 1
ATOM 3154 C CA . ASN A 1 507 ? 9.820 5.178 22.069 1.00 93.50 505 ASN A CA 1
ATOM 3155 C C . ASN A 1 507 ? 10.031 4.144 23.170 1.00 98.62 505 ASN A C 1
ATOM 3156 O O . ASN A 1 507 ? 9.615 4.345 24.309 1.00 104.58 505 ASN A O 1
ATOM 3161 N N . ASP A 1 508 ? 10.684 3.040 22.821 1.00 93.36 506 ASP A N 1
ATOM 3162 C CA . ASP A 1 508 ? 10.956 1.969 23.773 1.00 94.99 506 ASP A CA 1
ATOM 3163 C C . ASP A 1 508 ? 11.875 2.438 24.896 1.00 98.15 506 ASP A C 1
ATOM 3164 O O . ASP A 1 508 ? 11.882 1.869 25.988 1.00 100.66 506 ASP A O 1
ATOM 3169 N N . SER A 1 509 ? 12.656 3.476 24.619 1.00 95.86 507 SER A N 1
ATOM 3170 C CA . SER A 1 509 ? 13.596 4.005 25.597 1.00 94.63 507 SER A CA 1
ATOM 3171 C C . SER A 1 509 ? 12.871 4.784 26.686 1.00 102.71 507 SER A C 1
ATOM 3172 O O . SER A 1 509 ? 13.230 4.709 27.861 1.00 116.21 507 SER A O 1
ATOM 3175 N N . MET A 1 510 ? 11.847 5.531 26.286 1.00 98.90 508 MET A N 1
ATOM 3176 C CA . MET A 1 510 ? 11.106 6.382 27.210 1.00 106.00 508 MET A CA 1
ATOM 3177 C C . MET A 1 510 ? 9.937 5.649 27.856 1.00 113.86 508 MET A C 1
ATOM 3178 O O . MET A 1 510 ? 9.319 6.152 28.797 1.00 116.35 508 MET A O 1
ATOM 3183 N N . ALA A 1 511 ? 9.642 4.457 27.350 1.00 115.25 509 ALA A N 1
ATOM 3184 C CA . ALA A 1 511 ? 8.462 3.713 27.777 1.00 115.99 509 ALA A CA 1
ATOM 3185 C C . ALA A 1 511 ? 8.731 2.775 28.952 1.00 126.67 509 ALA A C 1
ATOM 3186 O O . ALA A 1 511 ? 7.829 2.070 29.402 1.00 129.20 509 ALA A O 1
ATOM 3188 N N . LYS A 1 512 ? 9.965 2.762 29.447 1.00 123.58 510 LYS A N 1
ATOM 3189 C CA . LYS A 1 512 ? 10.301 1.899 30.574 1.00 129.74 510 LYS A CA 1
ATOM 3190 C C . LYS A 1 512 ? 10.398 2.698 31.867 1.00 135.62 510 LYS A C 1
ATOM 3191 O O . LYS A 1 512 ? 11.367 3.427 32.086 1.00 136.25 510 LYS A O 1
ATOM 3197 N N . LYS A 1 513 ? 9.385 2.553 32.719 1.00 137.02 511 LYS A N 1
ATOM 3198 C CA . LYS A 1 513 ? 9.367 3.197 34.027 1.00 134.11 511 LYS A CA 1
ATOM 3199 C C . LYS A 1 513 ? 9.875 4.625 33.908 1.00 136.46 511 LYS A C 1
ATOM 3200 O O . LYS A 1 513 ? 9.493 5.367 33.003 1.00 139.89 511 LYS A O 1
ATOM 3206 N N . THR A 1 514 ? 10.746 4.997 34.838 1.00 137.45 512 THR A N 1
ATOM 3207 C CA . THR A 1 514 ? 11.640 6.127 34.657 1.00 138.51 512 THR A CA 1
ATOM 3208 C C . THR A 1 514 ? 13.013 5.682 35.143 1.00 136.90 512 THR A C 1
ATOM 3209 O O . THR A 1 514 ? 13.196 5.402 36.329 1.00 131.64 512 THR A O 1
ATOM 3213 N N . SER A 1 515 ? 13.975 5.605 34.231 1.00 132.19 513 SER A N 1
ATOM 3214 C CA . SER A 1 515 ? 15.306 5.133 34.593 1.00 134.98 513 SER A CA 1
ATOM 3215 C C . SER A 1 515 ? 16.393 6.049 34.047 1.00 125.26 513 SER A C 1
ATOM 3216 O O . SER A 1 515 ? 16.583 6.154 32.836 1.00 122.03 513 SER A O 1
ATOM 3219 N N . GLY A 1 516 ? 17.106 6.711 34.952 1.00 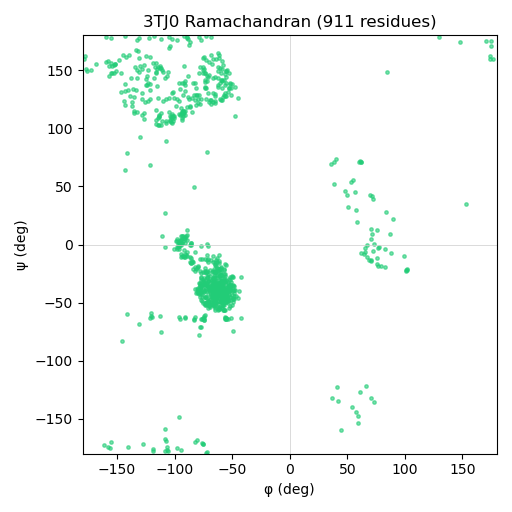113.40 514 GLY A N 1
ATOM 3220 C CA . GLY A 1 516 ? 18.180 7.603 34.567 1.00 98.74 514 GLY A CA 1
ATOM 3221 C C . GLY A 1 516 ? 19.573 7.121 34.925 1.00 99.19 514 GLY A C 1
ATOM 3222 O O . GLY A 1 516 ? 20.543 7.852 34.749 1.00 104.40 514 GLY A O 1
ATOM 3223 N N . ASN A 1 517 ? 19.695 5.893 35.414 1.00 95.48 515 ASN A N 1
ATOM 3224 C CA . ASN A 1 517 ? 20.995 5.441 35.904 1.00 99.22 515 ASN A CA 1
ATOM 3225 C C . ASN A 1 517 ? 21.979 5.030 34.810 1.00 104.77 515 ASN A C 1
ATOM 3226 O O . ASN A 1 517 ? 21.710 4.133 34.011 1.00 109.86 515 ASN A O 1
ATOM 3231 N N . ALA A 1 518 ? 23.123 5.707 34.792 1.00 96.92 516 ALA A N 1
ATOM 3232 C CA . ALA A 1 518 ? 24.191 5.434 33.839 1.00 94.31 516 ALA A CA 1
ATOM 3233 C C . ALA A 1 518 ? 25.520 5.748 34.506 1.00 91.31 516 ALA A C 1
ATOM 3234 O O . ALA A 1 518 ? 25.559 6.506 35.474 1.00 96.05 516 ALA A O 1
ATOM 3236 N N . PHE A 1 519 ? 26.605 5.171 33.996 1.00 90.10 517 PHE A N 1
ATOM 3237 C CA . PHE A 1 519 ? 27.922 5.387 34.589 1.00 81.79 517 PHE A CA 1
ATOM 3238 C C . PHE A 1 519 ? 28.055 4.643 35.914 1.00 77.11 517 PHE A C 1
ATOM 3239 O O . PHE A 1 519 ? 29.088 4.719 36.578 1.00 80.25 517 PHE A O 1
ATOM 3247 N N . ILE A 1 520 ? 26.994 3.942 36.297 1.00 80.23 518 ILE A N 1
ATOM 3248 C CA . ILE A 1 520 ? 26.924 3.290 37.600 1.00 82.82 518 ILE A CA 1
ATOM 3249 C C . ILE A 1 520 ? 28.168 2.451 37.888 1.00 84.88 518 ILE A C 1
ATOM 3250 O O . ILE A 1 520 ? 28.693 1.765 37.009 1.00 79.65 518 ILE A O 1
ATOM 3255 N N . GLY A 1 521 ? 28.644 2.533 39.127 1.00 85.86 519 GLY A N 1
ATOM 3256 C CA . GLY A 1 521 ? 29.873 1.874 39.527 1.00 90.50 519 GLY A CA 1
ATOM 3257 C C . GLY A 1 521 ? 31.022 2.863 39.577 1.00 93.26 519 GLY A C 1
ATOM 3258 O O . GLY A 1 521 ? 32.024 2.639 40.259 1.00 88.74 519 GLY A O 1
ATOM 3259 N N . LYS A 1 522 ? 30.869 3.966 38.851 1.00 91.88 520 LYS A N 1
ATOM 3260 C CA . LYS A 1 522 ? 31.855 5.038 38.868 1.00 88.24 520 LYS A CA 1
ATOM 3261 C C . LYS A 1 522 ? 31.538 6.028 39.982 1.00 85.96 520 LYS A C 1
ATOM 3262 O O . LYS A 1 522 ? 30.419 6.532 40.077 1.00 83.46 520 LYS A O 1
ATOM 3268 N N . LYS A 1 523 ? 32.528 6.301 40.824 1.00 82.65 521 LYS A N 1
ATOM 3269 C CA . LYS A 1 523 ? 32.344 7.205 41.950 1.00 81.14 521 LYS A CA 1
ATOM 3270 C C . LYS A 1 523 ? 33.197 8.454 41.775 1.00 82.17 521 LYS A C 1
ATOM 3271 O O . LYS A 1 523 ? 34.232 8.422 41.108 1.00 78.21 521 LYS A O 1
ATOM 3277 N N . MET A 1 524 ? 32.756 9.557 42.370 1.00 84.68 522 MET A N 1
ATOM 3278 C CA . MET A 1 524 ? 33.533 10.788 42.345 1.00 80.48 522 MET A CA 1
ATOM 3279 C C . MET A 1 524 ? 34.659 10.703 43.369 1.00 80.95 522 MET A C 1
ATOM 3280 O O . MET A 1 524 ? 34.551 9.992 44.367 1.00 83.73 522 MET A O 1
ATOM 3285 N N . PHE A 1 525 ? 35.745 11.419 43.109 1.00 80.57 523 PHE A N 1
ATOM 3286 C CA . PHE A 1 525 ? 36.909 11.383 43.983 1.00 75.49 523 PHE A CA 1
ATOM 3287 C C . PHE A 1 525 ? 37.322 12.784 44.397 1.00 73.67 523 PHE A C 1
ATOM 3288 O O . PHE A 1 525 ? 36.614 13.748 44.133 1.00 74.51 523 PHE A O 1
ATOM 3296 N N . GLN A 1 526 ? 38.468 12.885 45.058 1.00 75.76 524 GLN A N 1
ATOM 3297 C CA . GLN A 1 526 ? 38.909 14.135 45.658 1.00 77.09 524 GLN A CA 1
ATOM 3298 C C . GLN A 1 526 ? 40.219 14.612 45.048 1.00 83.18 524 GLN A C 1
ATOM 3299 O O . GLN A 1 526 ? 41.096 13.808 44.736 1.00 86.46 524 GLN A O 1
ATOM 3305 N N . ILE A 1 527 ? 40.348 15.925 44.891 1.00 81.64 525 ILE A N 1
ATOM 3306 C CA . ILE A 1 527 ? 41.531 16.510 44.269 1.00 81.43 525 ILE A CA 1
ATOM 3307 C C . ILE A 1 527 ? 42.828 16.126 44.978 1.00 85.41 525 ILE A C 1
ATOM 3308 O O . ILE A 1 527 ? 43.905 16.195 44.389 1.00 88.68 525 ILE A O 1
ATOM 3313 N N . SER A 1 528 ? 42.722 15.727 46.242 1.00 86.64 526 SER A N 1
ATOM 3314 C CA . SER A 1 528 ? 43.887 15.275 46.996 1.00 90.96 526 SER A CA 1
ATOM 3315 C C . SER A 1 528 ? 44.196 13.815 46.685 1.00 90.00 526 SER A C 1
ATOM 3316 O O . SER A 1 528 ? 45.309 13.341 46.918 1.00 90.52 526 SER A O 1
ATOM 3319 N N . ASP A 1 529 ? 43.202 13.107 46.156 1.00 81.10 527 ASP A N 1
ATOM 3320 C CA . ASP A 1 529 ? 43.345 11.685 45.869 1.00 83.59 527 ASP A CA 1
ATOM 3321 C C . ASP A 1 529 ? 43.757 11.419 44.430 1.00 89.29 527 ASP A C 1
ATOM 3322 O O . ASP A 1 529 ? 43.029 11.736 43.489 1.00 91.63 527 ASP A O 1
ATOM 3327 N N . LYS A 1 530 ? 44.933 10.826 44.274 1.00 93.53 528 LYS A N 1
ATOM 3328 C CA . LYS A 1 530 ? 45.358 10.286 42.997 1.00 89.67 528 LYS A CA 1
ATOM 3329 C C . LYS A 1 530 ? 45.346 8.768 43.135 1.00 97.82 528 LYS A C 1
ATOM 3330 O O . LYS A 1 530 ? 45.560 8.244 44.228 1.00 102.12 528 LYS A O 1
ATOM 3336 N N . ASN A 1 531 ? 45.071 8.071 42.038 1.00 100.14 529 ASN A N 1
ATOM 3337 C CA . ASN A 1 531 ? 44.960 6.612 42.050 1.00 106.48 529 ASN A CA 1
ATOM 3338 C C . ASN A 1 531 ? 43.579 6.137 42.504 1.00 105.49 529 ASN A C 1
ATOM 3339 O O . ASN A 1 531 ? 43.292 4.939 42.505 1.00 108.51 529 ASN A O 1
ATOM 3344 N N . LYS A 1 532 ? 42.734 7.087 42.897 1.00 98.37 530 LYS A N 1
ATOM 3345 C CA . LYS A 1 532 ? 41.334 6.805 43.205 1.00 97.30 530 LYS A CA 1
ATOM 3346 C C . LYS A 1 532 ? 41.158 5.678 44.219 1.00 96.80 530 LYS A C 1
ATOM 3347 O O . LYS A 1 532 ? 40.443 4.710 43.960 1.00 97.53 530 LYS A O 1
ATOM 3353 N N . THR A 1 533 ? 41.811 5.804 45.369 1.00 95.73 531 THR A N 1
ATOM 3354 C CA . THR A 1 533 ? 41.737 4.773 46.400 1.00 97.56 531 THR A CA 1
ATOM 3355 C C . THR A 1 533 ? 40.544 4.949 47.341 1.00 93.93 531 THR A C 1
ATOM 3356 O O . THR A 1 533 ? 40.187 4.028 48.077 1.00 86.37 531 THR A O 1
ATOM 3360 N N . ASN A 1 534 ? 39.927 6.128 47.311 1.00 95.56 532 ASN A N 1
ATOM 3361 C CA . ASN A 1 534 ? 38.833 6.443 48.229 1.00 93.55 532 ASN A CA 1
ATOM 3362 C C . ASN A 1 534 ? 37.584 7.010 47.554 1.00 90.58 532 ASN A C 1
ATOM 3363 O O . ASN A 1 534 ? 37.480 8.220 47.353 1.00 90.01 532 ASN A O 1
ATOM 3368 N N . PRO A 1 535 ? 36.633 6.132 47.201 1.00 86.84 533 PRO A N 1
ATOM 3369 C CA . PRO A 1 535 ? 35.368 6.515 46.561 1.00 80.44 533 PRO A CA 1
ATOM 3370 C C . PRO A 1 535 ? 34.517 7.449 47.424 1.00 80.39 533 PRO A C 1
ATOM 3371 O O . PRO A 1 535 ? 34.422 7.246 48.635 1.00 83.77 533 PRO A O 1
ATOM 3375 N N . VAL A 1 536 ? 33.908 8.455 46.801 1.00 83.36 534 VAL A N 1
ATOM 3376 C CA . VAL A 1 536 ? 32.975 9.347 47.489 1.00 84.09 534 VAL A CA 1
ATOM 3377 C C . VAL A 1 536 ? 31.535 8.916 47.214 1.00 90.18 534 VAL A C 1
ATOM 3378 O O . VAL A 1 536 ? 31.086 8.896 46.068 1.00 89.55 534 VAL A O 1
ATOM 3382 N N . GLU A 1 537 ? 30.823 8.570 48.281 1.00 94.57 535 GLU A N 1
ATOM 3383 C CA . GLU A 1 537 ? 29.542 7.873 48.183 1.00 106.37 535 GLU A CA 1
ATOM 3384 C C . GLU A 1 537 ? 28.248 8.693 48.276 1.00 116.12 535 GLU A C 1
ATOM 3385 O O . GLU A 1 537 ? 27.165 8.107 48.291 1.00 126.07 535 GLU A O 1
ATOM 3391 N N . ILE A 1 538 ? 28.322 10.020 48.338 1.00 114.80 536 ILE A N 1
ATOM 3392 C CA . ILE A 1 538 ? 27.151 10.755 48.821 1.00 118.09 536 ILE A CA 1
ATOM 3393 C C . ILE A 1 538 ? 26.016 10.942 47.802 1.00 111.28 536 ILE A C 1
ATOM 3394 O O . ILE A 1 538 ? 25.022 10.214 47.865 1.00 88.80 536 ILE A O 1
ATOM 3399 N N . GLN A 1 539 ? 26.154 11.884 46.869 1.00 111.72 537 GLN A N 1
ATOM 3400 C CA . GLN A 1 539 ? 25.134 12.072 45.831 1.00 110.58 537 GLN A CA 1
ATOM 3401 C C . GLN A 1 539 ? 25.323 13.329 44.975 1.00 100.54 537 GLN A C 1
ATOM 3402 O O . GLN A 1 539 ? 26.213 14.143 45.225 1.00 96.25 537 GLN A O 1
ATOM 3408 N N . ILE A 1 540 ? 24.470 13.466 43.962 1.00 97.22 538 ILE A N 1
ATOM 3409 C CA . ILE A 1 540 ? 24.340 14.701 43.194 1.00 98.32 538 ILE A CA 1
ATOM 3410 C C . ILE A 1 540 ? 23.035 15.427 43.552 1.00 98.17 538 ILE A C 1
ATOM 3411 O O . ILE A 1 540 ? 22.015 14.793 43.827 1.00 91.94 538 ILE A O 1
ATOM 3416 N N . LYS A 1 541 ? 23.076 16.757 43.546 1.00 94.98 539 LYS A N 1
ATOM 3417 C CA . LYS A 1 541 ? 21.946 17.580 43.991 1.00 105.36 539 LYS A CA 1
ATOM 3418 C C . LYS A 1 541 ? 20.755 17.543 43.029 1.00 94.26 539 LYS A C 1
ATOM 3419 O O . LYS A 1 541 ? 20.915 17.746 41.827 1.00 97.68 539 LYS A O 1
ATOM 3425 N N . GLN A 1 542 ? 19.562 17.293 43.563 1.00 86.93 540 GLN A N 1
ATOM 3426 C CA . GLN A 1 542 ? 18.367 17.146 42.729 1.00 98.39 540 GLN A CA 1
ATOM 3427 C C . GLN A 1 542 ? 17.527 18.416 42.583 1.00 94.32 540 GLN A C 1
ATOM 3428 O O . GLN A 1 542 ? 16.535 18.424 41.854 1.00 87.61 540 GLN A O 1
ATOM 3434 N N . THR A 1 543 ? 17.910 19.482 43.276 1.00 101.27 541 THR A N 1
ATOM 3435 C CA . THR A 1 543 ? 17.128 20.717 43.245 1.00 98.48 541 THR A CA 1
ATOM 3436 C C . THR A 1 543 ? 17.569 21.674 42.140 1.00 94.73 541 THR A C 1
ATOM 3437 O O . THR A 1 543 ? 16.890 22.660 41.854 1.00 97.65 541 THR A O 1
ATOM 3441 N N . ILE A 1 544 ? 18.707 21.381 41.523 1.00 86.14 542 ILE A N 1
ATOM 3442 C CA . ILE A 1 544 ? 19.256 22.246 40.487 1.00 84.47 542 ILE A CA 1
ATOM 3443 C C . ILE A 1 544 ? 18.768 21.831 39.101 1.00 85.17 542 ILE A C 1
ATOM 3444 O O . ILE A 1 544 ? 18.640 20.642 38.815 1.00 82.82 542 ILE A O 1
ATOM 3449 N N . PRO A 1 545 ? 18.467 22.817 38.242 1.00 80.24 543 PRO A N 1
ATOM 3450 C CA . PRO A 1 545 ? 18.143 22.510 36.847 1.00 77.87 543 PRO A CA 1
ATOM 3451 C C . PRO A 1 545 ? 19.312 21.787 36.188 1.00 75.54 543 PRO A C 1
ATOM 3452 O O . PRO A 1 545 ? 20.465 22.121 36.460 1.00 74.63 543 PRO A O 1
ATOM 3456 N N . ASN A 1 546 ? 19.017 20.804 35.343 1.00 72.61 544 ASN A N 1
ATOM 3457 C CA . ASN A 1 546 ? 20.056 20.003 34.704 1.00 69.66 544 ASN A CA 1
ATOM 3458 C C . ASN A 1 546 ? 20.712 20.694 33.513 1.00 69.00 544 ASN A C 1
ATOM 3459 O O . ASN A 1 546 ? 21.916 20.565 33.294 1.00 64.32 544 ASN A O 1
ATOM 3464 N N . PHE A 1 547 ? 19.908 21.426 32.749 1.00 68.47 545 PHE A N 1
ATOM 3465 C CA . PHE A 1 547 ? 20.338 21.952 31.458 1.00 62.14 545 PHE A CA 1
ATOM 3466 C C . PHE A 1 547 ? 20.844 23.390 31.525 1.00 58.73 545 PHE A C 1
ATOM 3467 O O . PHE A 1 547 ? 20.137 24.292 31.970 1.00 58.24 545 PHE A O 1
ATOM 3475 N N . PHE A 1 548 ? 22.075 23.593 31.072 1.00 61.13 546 PHE A N 1
ATOM 3476 C CA . PHE A 1 548 ? 22.677 24.918 31.053 1.00 62.65 546 PHE A CA 1
ATOM 3477 C C . PHE A 1 548 ? 21.903 25.843 30.121 1.00 64.76 546 PHE A C 1
ATOM 3478 O O . PHE A 1 548 ? 21.608 26.986 30.469 1.00 64.64 546 PHE A O 1
ATOM 3486 N N . PHE A 1 549 ? 21.569 25.335 28.939 1.00 70.93 547 PHE A N 1
ATOM 3487 C CA . PHE A 1 549 ? 20.858 26.115 27.931 1.00 68.37 547 PHE A CA 1
ATOM 3488 C C . PHE A 1 549 ? 19.344 25.904 27.967 1.00 73.28 547 PHE A C 1
ATOM 3489 O O . PHE A 1 549 ? 18.612 26.475 27.158 1.00 78.16 547 PHE A O 1
ATOM 3497 N N . GLY A 1 550 ? 18.879 25.083 28.904 1.00 70.47 548 GLY A N 1
ATOM 3498 C CA . GLY A 1 550 ? 17.456 24.849 29.062 1.00 70.13 548 GLY A CA 1
ATOM 3499 C C . GLY A 1 550 ? 16.704 26.147 29.285 1.00 83.30 548 GLY A C 1
ATOM 3500 O O . GLY A 1 550 ? 17.157 27.011 30.036 1.00 79.90 548 GLY A O 1
ATOM 3501 N N . ARG A 1 551 ? 15.555 26.290 28.631 1.00 89.98 549 ARG A N 1
ATOM 3502 C CA . ARG A 1 551 ? 14.762 27.508 28.758 1.00 94.83 549 ARG A CA 1
ATOM 3503 C C . ARG A 1 551 ? 13.269 27.204 28.829 1.00 102.24 549 ARG A C 1
ATOM 3504 O O . ARG A 1 551 ? 12.866 26.043 28.894 1.00 100.37 549 ARG A O 1
ATOM 3512 N N . ASP A 1 552 ? 12.459 28.259 28.822 1.00 109.25 550 ASP A N 1
ATOM 3513 C CA . ASP A 1 552 ? 11.005 28.133 28.827 1.00 104.11 550 ASP A CA 1
ATOM 3514 C C . ASP A 1 552 ? 10.514 27.332 30.031 1.00 103.75 550 ASP A C 1
ATOM 3515 O O . ASP A 1 552 ? 10.494 26.101 30.008 1.00 100.12 550 ASP A O 1
ATOM 3520 N N . PRO B 1 74 ? 54.065 12.924 68.669 1.00 115.25 72 PRO B N 1
ATOM 3521 C CA . PRO B 1 74 ? 54.634 12.316 67.460 1.00 116.69 72 PRO B CA 1
ATOM 3522 C C . PRO B 1 74 ? 54.350 13.156 66.218 1.00 108.66 72 PRO B C 1
ATOM 3523 O O . PRO B 1 74 ? 54.861 12.860 65.137 1.00 103.85 72 PRO B O 1
ATOM 3527 N N . THR B 1 75 ? 53.528 14.187 66.386 1.00 112.08 73 THR B N 1
ATOM 3528 C CA . THR B 1 75 ? 53.066 15.034 65.289 1.00 111.59 73 THR B CA 1
ATOM 3529 C C . THR B 1 75 ? 52.342 14.180 64.249 1.00 107.05 73 THR B C 1
ATOM 3530 O O . THR B 1 75 ? 52.160 14.583 63.100 1.00 96.10 73 THR B O 1
ATOM 3534 N N . GLU B 1 76 ? 51.924 12.995 64.679 1.00 109.50 74 GLU B N 1
ATOM 3535 C CA . GLU B 1 76 ? 51.003 12.164 63.920 1.00 109.83 74 GLU B CA 1
ATOM 3536 C C . GLU B 1 76 ? 49.610 12.372 64.506 1.00 110.18 74 GLU B C 1
ATOM 3537 O O . GLU B 1 76 ? 48.635 11.753 64.081 1.00 111.79 74 GLU B O 1
ATOM 3543 N N . ILE B 1 77 ? 49.538 13.270 65.485 1.00 101.80 75 ILE B N 1
ATOM 3544 C CA . ILE B 1 77 ? 48.319 13.513 66.249 1.00 95.65 75 ILE B CA 1
ATOM 3545 C C . ILE B 1 77 ? 47.111 13.737 65.347 1.00 100.98 75 ILE B C 1
ATOM 3546 O O . ILE B 1 77 ? 45.978 13.452 65.737 1.00 99.37 75 ILE B O 1
ATOM 3551 N N . LYS B 1 78 ? 47.354 14.239 64.140 1.00 102.40 76 LYS B N 1
ATOM 3552 C CA . LYS B 1 78 ? 46.282 14.419 63.172 1.00 93.03 76 LYS B CA 1
ATOM 3553 C C . LYS B 1 78 ? 45.481 13.129 63.068 1.00 92.39 76 LYS B C 1
ATOM 3554 O O . LYS B 1 78 ? 44.263 13.150 62.895 1.00 93.68 76 LYS B O 1
ATOM 3560 N N . LYS B 1 79 ? 46.179 12.006 63.190 1.00 91.01 77 LYS B N 1
ATOM 3561 C CA . LYS B 1 79 ? 45.554 10.693 63.138 1.00 93.49 77 LYS B CA 1
ATOM 3562 C C . LYS B 1 79 ? 44.599 10.484 64.310 1.00 90.54 77 LYS B C 1
ATOM 3563 O O . LYS B 1 79 ? 43.479 10.007 64.131 1.00 86.55 77 LYS B O 1
ATOM 3569 N N . SER B 1 80 ? 45.047 10.845 65.508 1.00 96.82 78 SER B N 1
ATOM 3570 C CA . SER B 1 80 ? 44.240 10.677 66.714 1.00 96.97 78 SER B CA 1
ATOM 3571 C C . SER B 1 80 ? 43.009 11.579 66.701 1.00 90.93 78 SER B C 1
ATOM 3572 O O . SER B 1 80 ? 41.887 11.117 66.915 1.00 85.43 78 SER B O 1
ATOM 3575 N N . VAL B 1 81 ? 43.229 12.867 66.453 1.00 89.49 79 VAL B N 1
ATOM 3576 C CA . VAL B 1 81 ? 42.138 13.828 66.353 1.00 84.87 79 VAL B CA 1
ATOM 3577 C C . VAL B 1 81 ? 41.114 13.351 65.332 1.00 86.50 79 VAL B C 1
ATOM 3578 O O . VAL B 1 81 ? 39.911 13.558 65.496 1.00 82.12 79 VAL B O 1
ATOM 3582 N N . TYR B 1 82 ? 41.604 12.708 64.278 1.00 84.93 80 TYR B N 1
ATOM 3583 C CA . TYR B 1 82 ? 40.741 12.150 63.247 1.00 82.70 80 TYR B CA 1
ATOM 3584 C C . TYR B 1 82 ? 39.765 11.147 63.849 1.00 84.62 80 TYR B C 1
ATOM 3585 O O . TYR B 1 82 ? 38.552 11.288 63.706 1.00 85.11 80 TYR B O 1
ATOM 3594 N N . ASN B 1 83 ? 40.300 10.135 64.527 1.00 86.94 81 ASN B N 1
ATOM 3595 C CA . ASN B 1 83 ? 39.465 9.120 65.159 1.00 91.70 81 ASN B CA 1
ATOM 3596 C C . ASN B 1 83 ? 38.479 9.728 66.150 1.00 86.70 81 ASN B C 1
ATOM 3597 O O . ASN B 1 83 ? 37.420 9.158 66.419 1.00 80.01 81 ASN B O 1
ATOM 3602 N N . MET B 1 84 ? 38.832 10.893 66.681 1.00 85.65 82 MET B N 1
ATOM 3603 C CA . MET B 1 84 ? 38.015 11.559 67.687 1.00 87.28 82 MET B CA 1
ATOM 3604 C C . MET B 1 84 ? 36.718 12.102 67.090 1.00 84.96 82 MET B C 1
ATOM 3605 O O . MET B 1 84 ? 35.637 11.880 67.634 1.00 86.33 82 MET B O 1
ATOM 3610 N N . VAL B 1 85 ? 36.830 12.806 65.967 1.00 82.50 83 VAL B N 1
ATOM 3611 C CA . VAL B 1 85 ? 35.659 13.383 65.312 1.00 79.99 83 VAL B CA 1
ATOM 3612 C C . VAL B 1 85 ? 34.828 12.327 64.589 1.00 76.89 83 VAL B C 1
ATOM 3613 O O . VAL B 1 85 ? 33.604 12.430 64.527 1.00 78.47 83 VAL B O 1
ATOM 3617 N N . VAL B 1 86 ? 35.494 11.314 64.045 1.00 78.37 84 VAL B N 1
ATOM 3618 C CA . VAL B 1 86 ? 34.793 10.238 63.352 1.00 79.33 84 VAL B CA 1
ATOM 3619 C C . VAL B 1 86 ? 33.890 9.473 64.313 1.00 83.81 84 VAL B C 1
ATOM 3620 O O . VAL B 1 86 ? 32.725 9.218 64.010 1.00 84.45 84 VAL B O 1
ATOM 3624 N N . LYS B 1 87 ? 34.429 9.114 65.474 1.00 82.75 85 LYS B N 1
ATOM 3625 C CA . LYS B 1 87 ? 33.644 8.423 66.490 1.00 83.63 85 LYS B CA 1
ATOM 3626 C C . LYS B 1 87 ? 32.466 9.280 66.942 1.00 84.30 85 LYS B C 1
ATOM 3627 O O . LYS B 1 87 ? 31.369 8.771 67.171 1.00 87.09 85 LYS B O 1
ATOM 3633 N N . LEU B 1 88 ? 32.698 10.584 67.066 1.00 82.04 86 LEU B N 1
ATOM 3634 C CA . LEU B 1 88 ? 31.631 11.520 67.401 1.00 80.11 86 LEU B CA 1
ATOM 3635 C C . LEU B 1 88 ? 30.501 11.416 66.384 1.00 79.92 86 LEU B C 1
ATOM 3636 O O . LEU B 1 88 ? 29.330 11.315 66.749 1.00 79.89 86 LEU B O 1
ATOM 3641 N N . GLY B 1 89 ? 30.865 11.439 65.106 1.00 79.43 87 GLY B N 1
ATOM 3642 C CA . GLY B 1 89 ? 29.897 11.317 64.033 1.00 81.40 87 GLY B CA 1
ATOM 3643 C C . GLY B 1 89 ? 29.204 9.969 64.040 1.00 83.75 87 GLY B C 1
ATOM 3644 O O . GLY B 1 89 ? 28.003 9.875 63.781 1.00 79.64 87 GLY B O 1
ATOM 3645 N N . GLU B 1 90 ? 29.966 8.921 64.337 1.00 83.77 88 GLU B N 1
ATOM 3646 C CA . GLU B 1 90 ? 29.416 7.574 64.418 1.00 84.87 88 GLU B CA 1
ATOM 3647 C C . GLU B 1 90 ? 28.343 7.512 65.494 1.00 81.17 88 GLU B C 1
ATOM 3648 O O . GLU B 1 90 ? 27.340 6.814 65.348 1.00 79.50 88 GLU B O 1
ATOM 3654 N N . PHE B 1 91 ? 28.562 8.250 66.577 1.00 80.99 89 PHE B N 1
ATOM 3655 C CA . PHE B 1 91 ? 27.588 8.330 67.655 1.00 83.05 89 PHE B CA 1
ATOM 3656 C C . PHE B 1 91 ? 26.342 9.077 67.195 1.00 82.43 89 PHE B C 1
ATOM 3657 O O . PHE B 1 91 ? 25.218 8.669 67.488 1.00 79.97 89 PHE B O 1
ATOM 3665 N N . TYR B 1 92 ? 26.549 10.170 66.468 1.00 80.67 90 TYR B N 1
ATOM 3666 C CA . TYR B 1 92 ? 25.442 10.958 65.941 1.00 80.13 90 TYR B CA 1
ATOM 3667 C C . TYR B 1 92 ? 24.526 10.106 65.069 1.00 83.06 90 TYR B C 1
ATOM 3668 O O . TYR B 1 92 ? 23.303 10.246 65.113 1.00 80.19 90 TYR B O 1
ATOM 3677 N N . ASN B 1 93 ? 25.126 9.224 64.277 1.00 85.25 91 ASN B N 1
ATOM 3678 C CA . ASN B 1 93 ? 24.363 8.350 63.397 1.00 84.31 91 ASN B CA 1
ATOM 3679 C C . ASN B 1 93 ? 23.440 7.409 64.164 1.00 84.54 91 ASN B C 1
ATOM 3680 O O . ASN B 1 93 ? 22.236 7.373 63.916 1.00 81.27 91 ASN B O 1
ATOM 3685 N N . GLN B 1 94 ? 24.009 6.657 65.102 1.00 89.21 92 GLN B N 1
ATOM 3686 C CA . GLN B 1 94 ? 23.235 5.704 65.890 1.00 87.90 92 GLN B CA 1
ATOM 3687 C C . GLN B 1 94 ? 22.243 6.409 66.810 1.00 86.29 92 GLN B C 1
ATOM 3688 O O . GLN B 1 94 ? 21.235 5.829 67.215 1.00 85.28 92 GLN B O 1
ATOM 3694 N N . MET B 1 95 ? 22.534 7.664 67.137 1.00 84.44 93 MET B N 1
ATOM 3695 C CA . MET B 1 95 ? 21.630 8.462 67.951 1.00 82.02 93 MET B CA 1
ATOM 3696 C C . MET B 1 95 ? 20.415 8.848 67.115 1.00 82.73 93 MET B C 1
ATOM 3697 O O . MET B 1 95 ? 19.277 8.749 67.572 1.00 83.50 93 MET B O 1
ATOM 3702 N N . MET B 1 96 ? 20.667 9.282 65.883 1.00 89.97 94 MET B N 1
ATOM 3703 C CA . MET B 1 96 ? 19.597 9.627 64.952 1.00 85.71 94 MET B CA 1
ATOM 3704 C C . MET B 1 96 ? 18.763 8.400 64.599 1.00 86.04 94 MET B C 1
ATOM 3705 O O . MET B 1 96 ? 17.534 8.458 64.587 1.00 86.76 94 MET B O 1
ATOM 3710 N N . VAL B 1 97 ? 19.440 7.293 64.310 1.00 90.30 95 VAL B N 1
ATOM 3711 C CA . VAL B 1 97 ? 18.769 6.031 64.015 1.00 91.87 95 VAL B CA 1
ATOM 3712 C C . VAL B 1 97 ? 17.824 5.650 65.150 1.00 88.35 95 VAL B C 1
ATOM 3713 O O . VAL B 1 97 ? 16.701 5.201 64.913 1.00 87.50 95 VAL B O 1
ATOM 3717 N N . LYS B 1 98 ? 18.288 5.831 66.382 1.00 86.43 96 LYS B N 1
ATOM 3718 C CA . LYS B 1 98 ? 17.461 5.581 67.556 1.00 92.79 96 LYS B CA 1
ATOM 3719 C C . LYS B 1 98 ? 16.237 6.489 67.553 1.00 90.18 96 LYS B C 1
ATOM 3720 O O . LYS B 1 98 ? 15.126 6.054 67.855 1.00 86.88 96 LYS B O 1
ATOM 3726 N N . ALA B 1 99 ? 16.450 7.755 67.206 1.00 87.62 97 ALA B N 1
ATOM 3727 C CA . ALA B 1 99 ? 15.364 8.722 67.126 1.00 86.53 97 ALA B CA 1
ATOM 3728 C C . ALA B 1 99 ? 14.385 8.348 66.019 1.00 87.78 97 ALA B C 1
ATOM 3729 O O . ALA B 1 99 ? 13.256 8.835 65.983 1.00 89.53 97 ALA B O 1
ATOM 3731 N N . GLY B 1 100 ? 14.828 7.482 65.114 1.00 89.48 98 GLY B N 1
ATOM 3732 C CA . GLY B 1 100 ? 13.985 7.007 64.034 1.00 86.30 98 GLY B CA 1
ATOM 3733 C C . GLY B 1 100 ? 14.003 7.907 62.815 1.00 84.86 98 GLY B C 1
ATOM 3734 O O . GLY B 1 100 ? 13.211 7.726 61.891 1.00 90.25 98 GLY B O 1
ATOM 3735 N N . LEU B 1 101 ? 14.908 8.881 62.808 1.00 82.91 99 LEU B N 1
ATOM 3736 C CA . LEU B 1 101 ? 15.018 9.799 61.681 1.00 89.93 99 LEU B CA 1
ATOM 3737 C C . LEU B 1 101 ? 16.199 9.441 60.786 1.00 91.91 99 LEU B C 1
ATOM 3738 O O . LEU B 1 101 ? 17.357 9.632 61.162 1.00 89.14 99 LEU B O 1
ATOM 3743 N N . ASN B 1 102 ? 15.903 8.927 59.597 1.00 86.49 100 ASN B N 1
ATOM 3744 C CA . ASN B 1 102 ? 16.955 8.579 58.652 1.00 86.58 100 ASN B CA 1
ATOM 3745 C C . ASN B 1 102 ? 16.728 9.180 57.268 1.00 91.69 100 ASN B C 1
ATOM 3746 O O . ASN B 1 102 ? 15.805 8.793 56.550 1.00 96.56 100 ASN B O 1
ATOM 3751 N N . ASP B 1 103 ? 17.590 10.126 56.908 1.00 87.69 101 ASP B N 1
ATOM 3752 C CA . ASP B 1 103 ? 17.565 10.777 55.605 1.00 83.24 101 ASP B CA 1
ATOM 3753 C C . ASP B 1 103 ? 18.639 11.856 55.602 1.00 79.78 101 ASP B C 1
ATOM 3754 O O . ASP B 1 103 ? 19.052 12.321 56.660 1.00 81.74 101 ASP B O 1
ATOM 3759 N N . ASP B 1 104 ? 19.069 12.281 54.421 1.00 87.41 102 ASP B N 1
ATOM 3760 C CA . ASP B 1 104 ? 20.151 13.256 54.331 1.00 92.35 102 ASP B CA 1
ATOM 3761 C C . ASP B 1 104 ? 19.694 14.652 54.748 1.00 89.53 102 ASP B C 1
ATOM 3762 O O . ASP B 1 104 ? 20.470 15.422 55.312 1.00 86.87 102 ASP B O 1
ATOM 3767 N N . MET B 1 105 ? 18.433 14.970 54.473 1.00 85.92 103 MET B N 1
ATOM 3768 C CA . MET B 1 105 ? 17.874 16.265 54.842 1.00 85.04 103 MET B CA 1
ATOM 3769 C C . MET B 1 105 ? 17.804 16.408 56.357 1.00 81.89 103 MET B C 1
ATOM 3770 O O . MET B 1 105 ? 18.011 17.494 56.901 1.00 78.85 103 MET B O 1
ATOM 3775 N N . GLU B 1 106 ? 17.499 15.305 57.031 1.00 79.25 104 GLU B N 1
ATOM 3776 C CA . GLU B 1 106 ? 17.427 15.288 58.486 1.00 76.25 104 GLU B CA 1
ATOM 3777 C C . GLU B 1 106 ? 18.820 15.282 59.113 1.00 80.03 104 GLU B C 1
ATOM 3778 O O . GLU B 1 106 ? 19.109 16.068 60.016 1.00 74.45 104 GLU B O 1
ATOM 3784 N N . ARG B 1 107 ? 19.680 14.395 58.621 1.00 82.15 105 ARG B N 1
ATOM 3785 C CA . ARG B 1 107 ? 21.036 14.261 59.144 1.00 74.01 105 ARG B CA 1
ATOM 3786 C C . ARG B 1 107 ? 21.832 15.547 58.964 1.00 73.66 105 ARG B C 1
ATOM 3787 O O . ARG B 1 107 ? 22.392 16.080 59.921 1.00 77.57 105 ARG B O 1
ATOM 3795 N N . ASN B 1 108 ? 21.878 16.044 57.733 1.00 73.69 106 ASN B N 1
ATOM 3796 C CA . ASN B 1 108 ? 22.625 17.259 57.427 1.00 76.75 106 ASN B CA 1
ATOM 3797 C C . ASN B 1 108 ? 22.087 18.487 58.153 1.00 72.06 106 ASN B C 1
ATOM 3798 O O . ASN B 1 108 ? 22.755 19.519 58.220 1.00 68.98 106 ASN B O 1
ATOM 3803 N N . LEU B 1 109 ? 20.879 18.375 58.697 1.00 70.61 107 LEU B N 1
ATOM 3804 C CA . LEU B 1 109 ? 20.285 19.477 59.441 1.00 69.08 107 LEU B CA 1
ATOM 3805 C C . LEU B 1 109 ? 21.036 19.652 60.753 1.00 68.61 107 LEU B C 1
ATOM 3806 O O . LEU B 1 109 ? 21.130 18.718 61.549 1.00 73.28 107 LEU B O 1
ATOM 3811 N N . ILE B 1 110 ? 21.565 20.850 60.980 1.00 65.25 108 ILE B N 1
ATOM 3812 C CA . ILE B 1 110 ? 22.400 21.094 62.151 1.00 68.30 108 ILE B CA 1
ATOM 3813 C C . ILE B 1 110 ? 21.593 21.123 63.446 1.00 69.22 108 ILE B C 1
ATOM 3814 O O . ILE B 1 110 ? 22.134 20.884 64.524 1.00 70.78 108 ILE B O 1
ATOM 3819 N N . GLN B 1 111 ? 20.300 21.413 63.340 1.00 65.24 109 GLN B N 1
ATOM 3820 C CA . GLN B 1 111 ? 19.438 21.429 64.515 1.00 62.43 109 GLN B CA 1
ATOM 3821 C C . GLN B 1 111 ? 19.382 20.057 65.176 1.00 67.83 109 GLN B C 1
ATOM 3822 O O . GLN B 1 111 ? 19.458 19.949 66.400 1.00 73.51 109 GLN B O 1
ATOM 3828 N N . ASN B 1 112 ? 19.253 19.011 64.366 1.00 64.34 110 ASN B N 1
ATOM 3829 C CA . ASN B 1 112 ? 19.262 17.650 64.889 1.00 67.14 110 ASN B CA 1
ATOM 3830 C C . ASN B 1 112 ? 20.592 17.320 65.554 1.00 71.82 110 ASN B C 1
ATOM 3831 O O . ASN B 1 112 ? 20.638 16.586 66.542 1.00 74.21 110 ASN B O 1
ATOM 3836 N N . ALA B 1 113 ? 21.671 17.866 65.005 1.00 68.06 111 ALA B N 1
ATOM 3837 C CA . ALA B 1 113 ? 22.991 17.715 65.602 1.00 71.11 111 ALA B CA 1
ATOM 3838 C C . ALA B 1 113 ? 23.028 18.413 66.958 1.00 74.10 111 ALA B C 1
ATOM 3839 O O . ALA B 1 113 ? 23.458 17.833 67.955 1.00 74.16 111 ALA B O 1
ATOM 3841 N N . HIS B 1 114 ? 22.565 19.659 66.986 1.00 72.83 112 HIS B N 1
ATOM 3842 C CA . HIS B 1 114 ? 22.495 20.431 68.221 1.00 70.75 112 HIS B CA 1
ATOM 3843 C C . HIS B 1 114 ? 21.714 19.679 69.288 1.00 74.76 112 HIS B C 1
ATOM 3844 O O . HIS B 1 114 ? 22.146 19.584 70.437 1.00 77.90 112 HIS B O 1
ATOM 3851 N N . ALA B 1 115 ? 20.558 19.148 68.902 1.00 70.17 113 ALA B N 1
ATOM 3852 C CA . ALA B 1 115 ? 19.714 18.405 69.827 1.00 74.05 113 ALA B CA 1
ATOM 3853 C C . ALA B 1 115 ? 20.450 17.200 70.404 1.00 78.56 113 ALA B C 1
ATOM 3854 O O . ALA B 1 115 ? 20.466 16.995 71.619 1.00 79.98 113 ALA B O 1
ATOM 3856 N N . VAL B 1 116 ? 21.059 16.407 69.528 1.00 72.61 114 VAL B N 1
ATOM 3857 C CA . VAL B 1 116 ? 21.780 15.213 69.953 1.00 72.97 114 VAL B CA 1
ATOM 3858 C C . VAL B 1 116 ? 22.916 15.556 70.912 1.00 75.56 114 VAL B C 1
ATOM 3859 O O . VAL B 1 116 ? 23.202 14.804 71.843 1.00 77.34 114 VAL B O 1
ATOM 3863 N N . GLU B 1 117 ? 23.555 16.699 70.683 1.00 78.03 115 GLU B N 1
ATOM 3864 C CA . GLU B 1 117 ? 24.661 17.138 71.528 1.00 73.24 115 GLU B CA 1
ATOM 3865 C C . GLU B 1 117 ? 24.186 17.533 72.925 1.00 75.50 115 GLU B C 1
ATOM 3866 O O . GLU B 1 117 ? 24.880 17.299 73.913 1.00 74.18 115 GLU B O 1
ATOM 3872 N N . ARG B 1 118 ? 22.999 18.126 73.003 1.00 83.06 116 ARG B N 1
ATOM 3873 C CA . ARG B 1 118 ? 22.421 18.499 74.290 1.00 83.42 116 ARG B CA 1
ATOM 3874 C C . ARG B 1 118 ? 22.070 17.269 75.122 1.00 82.20 116 ARG B C 1
ATOM 3875 O O . ARG B 1 118 ? 22.352 17.217 76.319 1.00 81.70 116 ARG B O 1
ATOM 3883 N N . ILE B 1 119 ? 21.456 16.281 74.478 1.00 80.86 117 ILE B N 1
ATOM 3884 C CA . ILE B 1 119 ? 21.111 15.029 75.140 1.00 78.44 117 ILE B CA 1
ATOM 3885 C C . ILE B 1 119 ? 22.367 14.300 75.611 1.00 82.15 117 ILE B C 1
ATOM 3886 O O . ILE B 1 119 ? 22.329 13.533 76.573 1.00 89.52 117 ILE B O 1
ATOM 3891 N N . LEU B 1 120 ? 23.482 14.550 74.932 1.00 80.43 118 LEU B N 1
ATOM 3892 C CA . LEU B 1 120 ? 24.754 13.947 75.307 1.00 81.75 118 LEU B CA 1
ATOM 3893 C C . LEU B 1 120 ? 25.359 14.640 76.526 1.00 82.79 118 LEU B C 1
ATOM 3894 O O . LEU B 1 120 ? 25.516 14.028 77.582 1.00 85.49 118 LEU B O 1
ATOM 3899 N N . LEU B 1 121 ? 25.700 15.917 76.370 1.00 78.55 119 LEU B N 1
ATOM 3900 C CA . LEU B 1 121 ? 26.296 16.694 77.453 1.00 82.78 119 LEU B CA 1
ATOM 3901 C C . LEU B 1 121 ? 25.476 16.602 78.737 1.00 86.44 119 LEU B C 1
ATOM 3902 O O . LEU B 1 121 ? 26.028 16.608 79.839 1.00 83.17 119 LEU B O 1
ATOM 3907 N N . ALA B 1 122 ? 24.158 16.518 78.589 1.00 84.69 120 ALA B N 1
ATOM 3908 C CA . ALA B 1 122 ? 23.267 16.429 79.739 1.00 84.65 120 ALA B CA 1
ATOM 3909 C C . ALA B 1 122 ? 23.315 15.046 80.379 1.00 87.73 120 ALA B C 1
ATOM 3910 O O . ALA B 1 122 ? 23.202 14.915 81.597 1.00 96.25 120 ALA B O 1
ATOM 3912 N N . ALA B 1 123 ? 23.487 14.018 79.554 1.00 84.60 121 ALA B N 1
ATOM 3913 C CA . ALA B 1 123 ? 23.514 12.642 80.042 1.00 90.66 121 ALA B CA 1
ATOM 3914 C C . ALA B 1 123 ? 24.864 12.265 80.651 1.00 89.56 121 ALA B C 1
ATOM 3915 O O . ALA B 1 123 ? 24.961 11.304 81.414 1.00 87.51 121 ALA B O 1
ATOM 3917 N N . THR B 1 124 ? 25.902 13.022 80.312 1.00 88.36 122 THR B N 1
ATOM 3918 C CA . THR B 1 124 ? 27.237 12.758 80.840 1.00 92.50 122 THR B CA 1
ATOM 3919 C C . THR B 1 124 ? 27.526 13.596 82.081 1.00 89.25 122 THR B C 1
ATOM 3920 O O . THR B 1 124 ? 28.601 13.496 82.673 1.00 86.57 122 THR B O 1
ATOM 3924 N N . ASP B 1 125 ? 26.560 14.421 82.469 1.00 89.85 123 ASP B N 1
ATOM 3925 C CA . ASP B 1 125 ? 26.708 15.278 83.639 1.00 92.18 123 ASP B CA 1
ATOM 3926 C C . ASP B 1 125 ? 25.688 14.904 84.708 1.00 94.98 123 ASP B C 1
ATOM 3927 O O . ASP B 1 125 ? 24.579 14.469 84.396 1.00 93.59 123 ASP B O 1
ATOM 3932 N N . ASP B 1 126 ? 26.070 15.079 85.969 1.00 97.72 124 ASP B N 1
ATOM 3933 C CA . ASP B 1 126 ? 25.203 14.750 87.095 1.00 103.79 124 ASP B CA 1
ATOM 3934 C C . ASP B 1 126 ? 23.796 15.314 86.909 1.00 105.25 124 ASP B C 1
ATOM 3935 O O . ASP B 1 126 ? 23.358 16.179 87.667 1.00 100.77 124 ASP B O 1
ATOM 3940 N N . ASN B 1 150 ? 16.707 11.826 85.558 1.00 83.34 148 ASN B N 1
ATOM 3941 C CA . ASN B 1 150 ? 16.337 10.471 85.161 1.00 94.33 148 ASN B CA 1
ATOM 3942 C C . ASN B 1 150 ? 16.535 10.216 83.666 1.00 102.38 148 ASN B C 1
ATOM 3943 O O . ASN B 1 150 ? 17.442 9.484 83.270 1.00 102.52 148 ASN B O 1
ATOM 3948 N N . LYS B 1 151 ? 15.683 10.821 82.843 1.00 106.49 149 LYS B N 1
ATOM 3949 C CA . LYS B 1 151 ? 15.809 10.708 81.393 1.00 98.93 149 LYS B CA 1
ATOM 3950 C C . LYS B 1 151 ? 15.556 12.056 80.725 1.00 99.04 149 LYS B C 1
ATOM 3951 O O . LYS B 1 151 ? 14.702 12.827 81.164 1.00 95.78 149 LYS B O 1
ATOM 3957 N N . THR B 1 152 ? 16.298 12.333 79.657 1.00 101.24 150 THR B N 1
ATOM 3958 C CA . THR B 1 152 ? 16.230 13.635 79.001 1.00 103.81 150 THR B CA 1
ATOM 3959 C C . THR B 1 152 ? 16.068 13.516 77.489 1.00 97.66 150 THR B C 1
ATOM 3960 O O . THR B 1 152 ? 16.241 12.441 76.915 1.00 97.52 150 THR B O 1
ATOM 3964 N N . GLY B 1 153 ? 15.729 14.632 76.852 1.00 94.08 151 GLY B N 1
ATOM 3965 C CA . GLY B 1 153 ? 15.624 14.687 75.406 1.00 99.73 151 GLY B CA 1
ATOM 3966 C C . GLY B 1 153 ? 15.499 16.108 74.894 1.00 97.99 151 GLY B C 1
ATOM 3967 O O . GLY B 1 153 ? 15.059 17.003 75.619 1.00 100.98 151 GLY B O 1
ATOM 3968 N N . GLY B 1 154 ? 15.890 16.318 73.641 1.00 93.88 152 GLY B N 1
ATOM 3969 C CA . GLY B 1 154 ? 15.788 17.626 73.021 1.00 95.29 152 GLY B CA 1
ATOM 3970 C C . GLY B 1 154 ? 14.667 17.690 72.003 1.00 95.62 152 GLY B C 1
ATOM 3971 O O . GLY B 1 154 ? 13.900 16.738 71.849 1.00 89.35 152 GLY B O 1
ATOM 3972 N N . THR B 1 155 ? 14.569 18.816 71.304 1.00 92.09 153 THR B N 1
ATOM 3973 C CA . THR B 1 155 ? 13.576 18.966 70.250 1.00 87.35 153 THR B CA 1
ATOM 3974 C C . THR B 1 155 ? 14.209 18.660 68.897 1.00 88.07 153 THR B C 1
ATOM 3975 O O . THR B 1 155 ? 15.069 19.401 68.422 1.00 83.25 153 THR B O 1
ATOM 3979 N N . PHE B 1 156 ? 13.779 17.563 68.281 1.00 92.31 154 PHE B N 1
ATOM 3980 C CA . PHE B 1 156 ? 14.333 17.135 67.002 1.00 84.50 154 PHE B CA 1
ATOM 3981 C C . PHE B 1 156 ? 13.495 17.640 65.837 1.00 86.58 154 PHE B C 1
ATOM 3982 O O . PHE B 1 156 ? 12.517 18.361 66.029 1.00 87.77 154 PHE B O 1
ATOM 3990 N N . TYR B 1 157 ? 13.883 17.254 64.626 1.00 87.17 155 TYR B N 1
ATOM 3991 C CA . TYR B 1 157 ? 13.168 17.676 63.427 1.00 90.14 155 TYR B CA 1
ATOM 3992 C C . TYR B 1 157 ? 13.015 16.561 62.398 1.00 89.92 155 TYR B C 1
ATOM 3993 O O . TYR B 1 157 ? 13.990 15.917 62.012 1.00 84.34 155 TYR B O 1
ATOM 4002 N N . LYS B 1 158 ? 11.780 16.346 61.958 1.00 92.24 156 LYS B N 1
ATOM 4003 C CA . LYS B 1 158 ? 11.495 15.373 60.914 1.00 92.66 156 LYS B CA 1
ATOM 4004 C C . LYS B 1 158 ? 11.189 16.106 59.616 1.00 96.51 156 LYS B C 1
ATOM 4005 O O . LYS B 1 158 ? 10.657 17.217 59.630 1.00 90.82 156 LYS B O 1
ATOM 4011 N N . MET B 1 159 ? 11.536 15.484 58.495 1.00 102.76 157 MET B N 1
ATOM 4012 C CA . MET B 1 159 ? 11.404 16.130 57.196 1.00 94.51 157 MET B CA 1
ATOM 4013 C C . MET B 1 159 ? 10.058 15.849 56.535 1.00 99.89 157 MET B C 1
ATOM 4014 O O . MET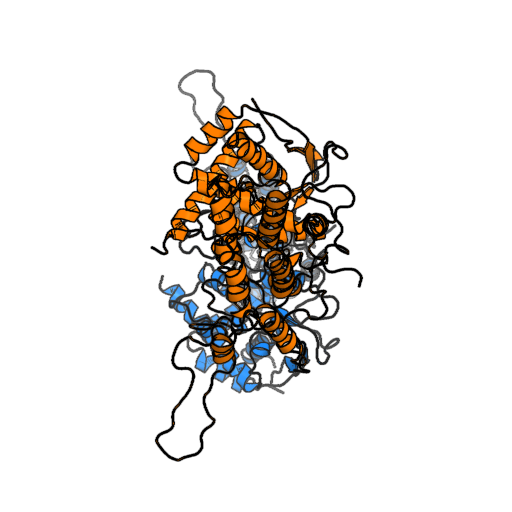 B 1 159 ? 9.753 14.713 56.173 1.00 103.42 157 MET B O 1
ATOM 4019 N N . VAL B 1 160 ? 9.259 16.902 56.388 1.00 103.94 158 VAL B N 1
ATOM 4020 C CA . VAL B 1 160 ? 7.998 16.837 55.659 1.00 108.99 158 VAL B CA 1
ATOM 4021 C C . VAL B 1 160 ? 8.062 17.852 54.526 1.00 107.61 158 VAL B C 1
ATOM 4022 O O . VAL B 1 160 ? 8.461 18.996 54.733 1.00 107.51 158 VAL B O 1
ATOM 4026 N N . ARG B 1 161 ? 7.675 17.441 53.325 1.00 110.22 159 ARG B N 1
ATOM 4027 C CA . ARG B 1 161 ? 7.929 18.272 52.156 1.00 116.68 159 ARG B CA 1
ATOM 4028 C C . ARG B 1 161 ? 6.765 18.388 51.180 1.00 124.30 159 ARG B C 1
ATOM 4029 O O . ARG B 1 161 ? 6.123 17.396 50.830 1.00 116.93 159 ARG B O 1
ATOM 4037 N N . ASP B 1 162 ? 6.497 19.619 50.757 1.00 128.78 160 ASP B N 1
ATOM 4038 C CA . ASP B 1 162 ? 5.663 19.858 49.593 1.00 128.26 160 ASP B CA 1
ATOM 4039 C C . ASP B 1 162 ? 6.422 19.221 48.440 1.00 130.12 160 ASP B C 1
ATOM 4040 O O . ASP B 1 162 ? 7.652 19.174 48.458 1.00 131.03 160 ASP B O 1
ATOM 4045 N N . ASP B 1 163 ? 5.700 18.728 47.442 1.00 132.57 161 ASP B N 1
ATOM 4046 C CA . ASP B 1 163 ? 6.323 17.947 46.379 1.00 132.22 161 ASP B CA 1
ATOM 4047 C C . ASP B 1 163 ? 7.558 18.627 45.786 1.00 131.54 161 ASP B C 1
ATOM 4048 O O . ASP B 1 163 ? 8.524 17.958 45.420 1.00 131.62 161 ASP B O 1
ATOM 4053 N N . LYS B 1 164 ? 7.526 19.952 45.692 1.00 129.05 162 LYS B N 1
ATOM 4054 C CA . LYS B 1 164 ? 8.647 20.698 45.124 1.00 127.74 162 LYS B CA 1
ATOM 4055 C C . LYS B 1 164 ? 9.818 20.966 46.084 1.00 126.15 162 LYS B C 1
ATOM 4056 O O . LYS B 1 164 ? 10.979 20.838 45.695 1.00 117.55 162 LYS B O 1
ATOM 4062 N N . THR B 1 165 ? 9.517 21.330 47.329 1.00 128.61 163 THR B N 1
ATOM 4063 C CA . THR B 1 165 ? 10.555 21.759 48.271 1.00 122.07 163 THR B CA 1
ATOM 4064 C C . THR B 1 165 ? 10.462 21.056 49.629 1.00 113.01 163 THR B C 1
ATOM 4065 O O . THR B 1 165 ? 9.418 20.515 49.989 1.00 111.94 163 THR B O 1
ATOM 4069 N N . ILE B 1 166 ? 11.561 21.078 50.380 1.00 110.82 164 ILE B N 1
ATOM 4070 C CA . ILE B 1 166 ? 11.655 20.378 51.660 1.00 109.31 164 ILE B CA 1
ATOM 4071 C C . ILE B 1 166 ? 11.371 21.276 52.866 1.00 105.08 164 ILE B C 1
ATOM 4072 O O . ILE B 1 166 ? 11.811 22.425 52.917 1.00 99.15 164 ILE B O 1
ATOM 4077 N N . TYR B 1 167 ? 10.642 20.733 53.837 1.00 100.63 165 TYR B N 1
ATOM 4078 C CA . TYR B 1 167 ? 10.319 21.447 55.068 1.00 92.80 165 TYR B CA 1
ATOM 4079 C C . TYR B 1 167 ? 10.556 20.539 56.276 1.00 92.47 165 TYR B C 1
ATOM 4080 O O . TYR B 1 167 ? 10.748 19.332 56.121 1.00 93.86 165 TYR B O 1
ATOM 4089 N N . PHE B 1 168 ? 10.552 21.118 57.474 1.00 86.39 166 PHE B N 1
ATOM 4090 C CA . PHE B 1 168 ? 10.778 20.342 58.691 1.00 80.16 166 PHE B CA 1
ATOM 4091 C C . PHE B 1 168 ? 9.758 20.655 59.777 1.00 77.45 166 PHE B C 1
ATOM 4092 O O . PHE B 1 168 ? 9.246 21.770 59.859 1.00 77.17 166 PHE B O 1
ATOM 4100 N N . SER B 1 169 ? 9.476 19.663 60.617 1.00 81.71 167 SER B N 1
ATOM 4101 C CA . SER B 1 169 ? 8.547 19.838 61.727 1.00 80.25 167 SER B CA 1
ATOM 4102 C C . SER B 1 169 ? 9.198 19.452 63.051 1.00 82.65 167 SER B C 1
ATOM 4103 O O . SER B 1 169 ? 9.969 18.494 63.113 1.00 84.30 167 SER B O 1
ATOM 4106 N N . PRO B 1 170 ? 8.882 20.197 64.121 1.00 78.43 168 PRO B N 1
ATOM 4107 C CA . PRO B 1 170 ? 9.419 19.922 65.458 1.00 78.76 168 PRO B CA 1
ATOM 4108 C C . PRO B 1 170 ? 8.912 18.591 66.016 1.00 82.86 168 PRO B C 1
ATOM 4109 O O . PRO B 1 170 ? 7.758 18.231 65.790 1.00 80.64 168 PRO B O 1
ATOM 4113 N N . ILE B 1 171 ? 9.769 17.878 66.742 1.00 87.38 169 ILE B N 1
ATOM 4114 C CA . ILE B 1 171 ? 9.431 16.553 67.261 1.00 88.60 169 ILE B CA 1
ATOM 4115 C C . ILE B 1 171 ? 9.511 16.461 68.785 1.00 99.62 169 ILE B C 1
ATOM 4116 O O . ILE B 1 171 ? 8.513 16.175 69.448 1.00 100.81 169 ILE B O 1
ATOM 4121 N N . ARG B 1 172 ? 10.704 16.683 69.331 1.00 97.50 170 ARG B N 1
ATOM 4122 C CA . ARG B 1 172 ? 10.916 16.584 70.774 1.00 99.78 170 ARG B CA 1
ATOM 4123 C C . ARG B 1 172 ? 10.625 15.183 71.323 1.00 97.70 170 ARG B C 1
ATOM 4124 O O . ARG B 1 172 ? 9.614 14.956 71.988 1.00 97.72 170 ARG B O 1
ATOM 4132 N N . ILE B 1 173 ? 11.503 14.235 71.006 1.00 98.55 171 ILE B N 1
ATOM 4133 C CA . ILE B 1 173 ? 11.460 12.923 71.644 1.00 98.11 171 ILE B CA 1
ATOM 4134 C C . ILE B 1 173 ? 12.464 12.861 72.790 1.00 96.29 171 ILE B C 1
ATOM 4135 O O . ILE B 1 173 ? 13.228 13.802 73.008 1.00 88.22 171 ILE B O 1
ATOM 4140 N N . THR B 1 174 ? 12.473 11.741 73.507 1.00 102.05 172 THR B N 1
ATOM 4141 C CA . THR B 1 174 ? 13.305 11.600 74.698 1.00 100.05 172 THR B CA 1
ATOM 4142 C C . THR B 1 174 ? 13.714 10.153 74.948 1.00 98.97 172 THR B C 1
ATOM 4143 O O . THR B 1 174 ? 12.984 9.223 74.606 1.00 105.51 172 THR B O 1
ATOM 4147 N N . PHE B 1 175 ? 14.886 9.970 75.548 1.00 94.58 173 PHE B N 1
ATOM 4148 C CA . PHE B 1 175 ? 15.318 8.649 75.992 1.00 98.12 173 PHE B CA 1
ATOM 4149 C C . PHE B 1 175 ? 16.087 8.721 77.309 1.00 101.75 173 PHE B C 1
ATOM 4150 O O . PHE B 1 175 ? 16.284 9.799 77.869 1.00 102.87 173 PHE B O 1
ATOM 4158 N N . LEU B 1 176 ? 16.517 7.562 77.795 1.00 102.58 174 LEU B N 1
ATOM 4159 C CA . LEU B 1 176 ? 17.152 7.458 79.104 1.00 101.69 174 LEU B CA 1
ATOM 4160 C C . LEU B 1 176 ? 18.570 8.015 79.097 1.00 99.32 174 LEU B C 1
ATOM 4161 O O . LEU B 1 176 ? 19.351 7.733 78.188 1.00 98.83 174 LEU B O 1
ATOM 4166 N N . LYS B 1 177 ? 18.902 8.798 80.120 1.00 100.76 175 LYS B N 1
ATOM 4167 C CA . LYS B 1 177 ? 20.238 9.374 80.241 1.00 103.57 175 LYS B CA 1
ATOM 4168 C C . LYS B 1 177 ? 21.312 8.298 80.351 1.00 103.06 175 LYS B C 1
ATOM 4169 O O . LYS B 1 177 ? 22.499 8.573 80.170 1.00 98.00 175 LYS B O 1
ATOM 4175 N N . GLU B 1 178 ? 20.890 7.073 80.644 1.00 106.21 176 GLU B N 1
ATOM 4176 C CA . GLU B 1 178 ? 21.823 5.965 80.797 1.00 104.38 176 GLU B CA 1
ATOM 4177 C C . GLU B 1 178 ? 22.199 5.377 79.442 1.00 101.61 176 GLU B C 1
ATOM 4178 O O . GLU B 1 178 ? 23.365 5.403 79.054 1.00 103.37 176 GLU B O 1
ATOM 4184 N N . GLU B 1 179 ? 21.211 4.841 78.730 1.00 99.75 177 GLU B N 1
ATOM 4185 C CA . GLU B 1 179 ? 21.452 4.294 77.399 1.00 99.96 177 GLU B CA 1
ATOM 4186 C C . GLU B 1 179 ? 22.252 5.274 76.551 1.00 98.46 177 GLU B C 1
ATOM 4187 O O . GLU B 1 179 ? 23.127 4.870 75.789 1.00 97.98 177 GLU B O 1
ATOM 4193 N N . VAL B 1 180 ? 21.945 6.560 76.683 1.00 97.85 178 VAL B N 1
ATOM 4194 C CA . VAL B 1 180 ? 22.678 7.594 75.961 1.00 97.40 178 VAL B CA 1
ATOM 4195 C C . VAL B 1 180 ? 24.164 7.569 76.307 1.00 97.67 178 VAL B C 1
ATOM 4196 O O . VAL B 1 180 ? 25.015 7.522 75.419 1.00 93.89 178 VAL B O 1
ATOM 4200 N N . LYS B 1 181 ? 24.471 7.598 77.601 1.00 100.91 179 LYS B N 1
ATOM 4201 C CA . LYS B 1 181 ? 25.858 7.603 78.058 1.00 98.83 179 LYS B CA 1
ATOM 4202 C C . LYS B 1 181 ? 26.575 6.301 77.711 1.00 99.62 179 LYS B C 1
ATOM 4203 O O . LYS B 1 181 ? 27.710 6.316 77.234 1.00 97.82 179 LYS B O 1
ATOM 4209 N N . THR B 1 182 ? 25.908 5.177 77.954 1.00 102.96 180 THR B N 1
ATOM 4210 C CA . THR B 1 182 ? 26.476 3.870 77.647 1.00 102.13 180 THR B CA 1
ATOM 4211 C C . THR B 1 182 ? 26.722 3.726 76.150 1.00 96.04 180 THR B C 1
ATOM 4212 O O . THR B 1 182 ? 27.802 3.319 75.725 1.00 94.37 180 THR B O 1
ATOM 4216 N N . MET B 1 183 ? 25.710 4.067 75.357 1.00 98.28 181 MET B N 1
ATOM 4217 C CA . MET B 1 183 ? 25.820 4.024 73.904 1.00 100.21 181 MET B CA 1
ATOM 4218 C C . MET B 1 183 ? 26.984 4.886 73.427 1.00 101.59 181 MET B C 1
ATOM 4219 O O . MET B 1 183 ? 27.699 4.521 72.493 1.00 98.42 181 MET B O 1
ATOM 4224 N N . TYR B 1 184 ? 27.168 6.030 74.080 1.00 101.12 182 TYR B N 1
ATOM 4225 C CA . TYR B 1 184 ? 28.235 6.959 73.724 1.00 94.37 182 TYR B CA 1
ATOM 4226 C C . TYR B 1 184 ? 29.615 6.419 74.081 1.00 93.19 182 TYR B C 1
ATOM 4227 O O . TYR B 1 184 ? 30.506 6.369 73.235 1.00 91.98 182 TYR B O 1
ATOM 4236 N N . LYS B 1 185 ? 29.788 6.017 75.335 1.00 98.53 183 LYS B N 1
ATOM 4237 C CA . LYS B 1 185 ? 31.089 5.560 75.810 1.00 102.14 183 LYS B CA 1
ATOM 4238 C C . LYS B 1 185 ? 31.551 4.305 75.078 1.00 102.01 183 LYS B C 1
ATOM 4239 O O . LYS B 1 185 ? 32.729 4.168 74.746 1.00 100.37 183 LYS B O 1
ATOM 4245 N N . THR B 1 186 ? 30.618 3.391 74.832 1.00 98.64 184 THR B N 1
ATOM 4246 C CA . THR B 1 186 ? 30.916 2.175 74.085 1.00 96.78 184 THR B CA 1
ATOM 4247 C C . THR B 1 186 ? 31.623 2.509 72.778 1.00 94.84 184 THR B C 1
ATOM 4248 O O . THR B 1 186 ? 32.770 2.120 72.561 1.00 92.37 184 THR B O 1
ATOM 4252 N N . THR B 1 187 ? 30.925 3.233 71.910 1.00 96.16 185 THR B N 1
ATOM 4253 C CA . THR B 1 187 ? 31.452 3.592 70.599 1.00 97.58 185 THR B CA 1
ATOM 4254 C C . THR B 1 187 ? 32.618 4.580 70.675 1.00 93.82 185 THR B C 1
ATOM 4255 O O . THR B 1 187 ? 33.510 4.562 69.827 1.00 98.32 185 THR B O 1
ATOM 4259 N N . MET B 1 188 ? 32.614 5.435 71.692 1.00 93.97 186 MET B N 1
ATOM 4260 C CA . MET B 1 188 ? 33.610 6.500 71.787 1.00 98.72 186 MET B CA 1
ATOM 4261 C C . MET B 1 188 ? 34.973 6.007 72.281 1.00 102.14 186 MET B C 1
ATOM 4262 O O . MET B 1 188 ? 36.013 6.427 71.772 1.00 99.44 186 MET B O 1
ATOM 4267 N N . GLY B 1 189 ? 34.960 5.124 73.275 1.00 104.75 187 GLY B N 1
ATOM 4268 C CA . GLY B 1 189 ? 36.182 4.561 73.822 1.00 101.40 187 GLY B CA 1
ATOM 4269 C C . GLY B 1 189 ? 36.989 5.529 74.671 1.00 97.78 187 GLY B C 1
ATOM 4270 O O . GLY B 1 189 ? 36.438 6.252 75.503 1.00 96.76 187 GLY B O 1
ATOM 4271 N N . SER B 1 190 ? 38.302 5.539 74.458 1.00 100.46 188 SER B N 1
ATOM 4272 C CA . SER B 1 190 ? 39.213 6.346 75.267 1.00 107.86 188 SER B CA 1
ATOM 4273 C C . SER B 1 190 ? 39.130 7.835 74.939 1.00 106.90 188 SER B C 1
ATOM 4274 O O . SER B 1 190 ? 39.647 8.675 75.679 1.00 103.09 188 SER B O 1
ATOM 4277 N N . ASP B 1 191 ? 38.476 8.156 73.828 1.00 108.24 189 ASP B N 1
ATOM 4278 C CA . ASP B 1 191 ? 38.350 9.539 73.380 1.00 104.29 189 ASP B CA 1
ATOM 4279 C C . ASP B 1 191 ? 37.086 10.210 73.914 1.00 100.32 189 ASP B C 1
ATOM 4280 O O . ASP B 1 191 ? 36.774 11.341 73.543 1.00 95.21 189 ASP B O 1
ATOM 4285 N N . GLY B 1 192 ? 36.363 9.506 74.779 1.00 102.52 190 GLY B N 1
ATOM 4286 C CA . GLY B 1 192 ? 35.119 10.011 75.332 1.00 95.55 190 GLY B CA 1
ATOM 4287 C C . GLY B 1 192 ? 35.233 11.414 75.897 1.00 93.83 190 GLY B C 1
ATOM 4288 O O . GLY B 1 192 ? 34.442 12.291 75.551 1.00 90.74 190 GLY B O 1
ATOM 4289 N N . PHE B 1 193 ? 36.216 11.628 76.767 1.00 99.21 191 PHE B N 1
ATOM 4290 C CA . PHE B 1 193 ? 36.437 12.947 77.353 1.00 96.10 191 PHE B CA 1
ATOM 4291 C C . PHE B 1 193 ? 36.757 13.986 76.283 1.00 92.83 191 PHE B C 1
ATOM 4292 O O . PHE B 1 193 ? 36.091 15.017 76.190 1.00 85.91 191 PHE B O 1
ATOM 4300 N N . SER B 1 194 ? 37.778 13.709 75.478 1.00 94.27 192 SER B N 1
ATOM 4301 C CA . SER B 1 194 ? 38.180 14.619 74.409 1.00 89.05 192 SER B CA 1
ATOM 4302 C C . SER B 1 194 ? 37.000 14.963 73.507 1.00 86.18 192 SER B C 1
ATOM 4303 O O . SER B 1 194 ? 36.907 16.074 72.987 1.00 78.93 192 SER B O 1
ATOM 4306 N N . GLY B 1 195 ? 36.102 14.001 73.328 1.00 86.38 193 GLY B N 1
ATOM 4307 C CA . GLY B 1 195 ? 34.917 14.202 72.517 1.00 79.84 193 GLY B CA 1
ATOM 4308 C C . GLY B 1 195 ? 33.969 15.209 73.136 1.00 77.11 193 GLY B C 1
ATOM 4309 O O . GLY B 1 195 ? 33.553 16.166 72.484 1.00 77.05 193 GLY B O 1
ATOM 4310 N N . LEU B 1 196 ? 33.629 14.996 74.402 1.00 80.59 194 LEU B N 1
ATOM 4311 C CA . LEU B 1 196 ? 32.741 15.907 75.114 1.00 82.46 194 LEU B CA 1
ATOM 4312 C C . LEU B 1 196 ? 33.315 17.318 75.154 1.00 78.71 194 LEU B C 1
ATOM 4313 O O . LEU B 1 196 ? 32.599 18.297 74.947 1.00 76.83 194 LEU B O 1
ATOM 4318 N N . ASN B 1 197 ? 34.613 17.414 75.422 1.00 78.15 195 ASN B N 1
ATOM 4319 C CA . ASN B 1 197 ? 35.290 18.704 75.474 1.00 81.52 195 ASN B CA 1
ATOM 4320 C C . ASN B 1 197 ? 35.255 19.416 74.127 1.00 74.70 195 ASN B C 1
ATOM 4321 O O . ASN B 1 197 ? 35.024 20.623 74.056 1.00 69.23 195 ASN B O 1
ATOM 4326 N N . HIS B 1 198 ? 35.487 18.658 73.061 1.00 76.19 196 HIS B N 1
ATOM 4327 C CA . HIS B 1 198 ? 35.416 19.192 71.707 1.00 77.79 196 HIS B CA 1
ATOM 4328 C C . HIS B 1 198 ? 34.051 19.823 71.446 1.00 72.26 196 HIS B C 1
ATOM 4329 O O . HIS B 1 198 ? 33.945 21.028 71.213 1.00 66.95 196 HIS B O 1
ATOM 4336 N N . ILE B 1 199 ? 33.011 18.995 71.483 1.00 69.47 197 ILE B N 1
ATOM 4337 C CA . ILE B 1 199 ? 31.644 19.456 71.284 1.00 68.63 197 ILE B CA 1
ATOM 4338 C C . ILE B 1 199 ? 31.352 20.678 72.145 1.00 70.62 197 ILE B C 1
ATOM 4339 O O . ILE B 1 199 ? 30.712 21.631 71.699 1.00 63.33 197 ILE B O 1
ATOM 4344 N N . MET B 1 200 ? 31.834 20.639 73.382 1.00 74.73 198 MET B N 1
ATOM 4345 C CA . MET B 1 200 ? 31.587 21.702 74.346 1.00 71.31 198 MET B CA 1
ATOM 4346 C C . MET B 1 200 ? 32.251 23.006 73.912 1.00 66.80 198 MET B C 1
ATOM 4347 O O . MET B 1 200 ? 31.680 24.085 74.065 1.00 64.77 198 MET B O 1
ATOM 4352 N N . ILE B 1 201 ? 33.459 22.897 73.368 1.00 66.99 199 ILE B N 1
ATOM 4353 C CA . ILE B 1 201 ? 34.174 24.058 72.851 1.00 69.29 199 ILE B CA 1
ATOM 4354 C C . ILE B 1 201 ? 33.397 24.709 71.712 1.00 67.35 199 ILE B C 1
ATOM 4355 O O . ILE B 1 201 ? 33.366 25.934 71.585 1.00 64.55 199 ILE B O 1
ATOM 4360 N N . GLY B 1 202 ? 32.769 23.878 70.886 1.00 68.44 200 GLY B N 1
ATOM 4361 C CA . GLY B 1 202 ? 31.963 24.367 69.785 1.00 64.02 200 GLY B CA 1
ATOM 4362 C C . GLY B 1 202 ? 30.831 25.254 70.265 1.00 64.34 200 GLY B C 1
ATOM 4363 O O . GLY B 1 202 ? 30.696 26.394 69.822 1.00 64.72 200 GLY B O 1
ATOM 4364 N N . HIS B 1 203 ? 30.022 24.734 71.183 1.00 60.27 201 HIS B N 1
ATOM 4365 C CA . HIS B 1 203 ? 28.875 25.473 71.697 1.00 59.97 201 HIS B CA 1
ATOM 4366 C C . HIS B 1 203 ? 29.275 26.862 72.183 1.00 62.72 201 HIS B C 1
ATOM 4367 O O . HIS B 1 203 ? 28.538 27.827 71.996 1.00 65.60 201 HIS B O 1
ATOM 4374 N N . SER B 1 204 ? 30.447 26.957 72.801 1.00 65.65 202 SER B N 1
ATOM 4375 C CA . SER B 1 204 ? 30.939 28.232 73.307 1.00 66.87 202 SER B CA 1
ATOM 4376 C C . SER B 1 204 ? 31.255 29.194 72.168 1.00 69.60 202 SER B C 1
ATOM 4377 O O . SER B 1 204 ? 30.820 30.345 72.181 1.00 71.13 202 SER B O 1
ATOM 4380 N N . GLN B 1 205 ? 32.019 28.717 71.188 1.00 66.31 203 GLN B N 1
ATOM 4381 C CA . GLN B 1 205 ? 32.382 29.535 70.035 1.00 63.08 203 GLN B CA 1
ATOM 4382 C C . GLN B 1 205 ? 31.142 30.093 69.350 1.00 64.72 203 GLN B C 1
ATOM 4383 O O . GLN B 1 205 ? 31.080 31.278 69.023 1.00 64.84 203 GLN B O 1
ATOM 4389 N N . MET B 1 206 ? 30.158 29.227 69.132 1.00 62.61 204 MET B N 1
ATOM 4390 C CA . MET B 1 206 ? 28.885 29.641 68.561 1.00 60.37 204 MET B CA 1
ATOM 4391 C C . MET B 1 206 ? 28.197 30.634 69.489 1.00 67.68 204 MET B C 1
ATOM 4392 O O . MET B 1 206 ? 27.665 31.649 69.042 1.00 69.47 204 MET B O 1
ATOM 4397 N N . ASN B 1 207 ? 28.218 30.335 70.784 1.00 66.02 205 ASN B N 1
ATOM 4398 C CA . ASN B 1 207 ? 27.586 31.190 71.782 1.00 66.24 205 ASN B CA 1
ATOM 4399 C C . ASN B 1 207 ? 28.108 32.621 71.764 1.00 68.95 205 ASN B C 1
ATOM 4400 O O . ASN B 1 207 ? 27.332 33.570 71.855 1.00 73.99 205 ASN B O 1
ATOM 4405 N N . ASP B 1 208 ? 29.424 32.771 71.654 1.00 63.82 206 ASP B N 1
ATOM 4406 C CA . ASP B 1 208 ? 30.037 34.094 71.631 1.00 61.45 206 ASP B CA 1
ATOM 4407 C C . ASP B 1 208 ? 29.519 34.901 70.445 1.00 66.35 206 ASP B C 1
ATOM 4408 O O . ASP B 1 208 ? 29.377 36.121 70.523 1.00 67.75 206 ASP B O 1
ATOM 4413 N N . VAL B 1 209 ? 29.238 34.207 69.347 1.00 64.12 207 VAL B N 1
ATOM 4414 C CA . VAL B 1 209 ? 28.744 34.844 68.133 1.00 61.27 207 VAL B CA 1
ATOM 4415 C C . VAL B 1 209 ? 27.275 35.238 68.250 1.00 66.67 207 VAL B C 1
ATOM 4416 O O . VAL B 1 209 ? 26.898 36.377 67.970 1.00 69.49 207 VAL B O 1
ATOM 4420 N N . CYS B 1 210 ? 26.451 34.286 68.676 1.00 67.15 208 CYS B N 1
ATOM 4421 C CA . CYS B 1 210 ? 25.003 34.459 68.676 1.00 66.01 208 CYS B CA 1
ATOM 4422 C C . CYS B 1 210 ? 24.512 35.376 69.790 1.00 74.91 208 CYS B C 1
ATOM 4423 O O . CYS B 1 210 ? 23.540 36.111 69.613 1.00 75.71 208 CYS B O 1
ATOM 4426 N N . PHE B 1 211 ? 25.190 35.337 70.933 1.00 79.72 209 PHE B N 1
ATOM 4427 C CA . PHE B 1 211 ? 24.741 36.068 72.114 1.00 70.81 209 PHE B CA 1
ATOM 4428 C C . PHE B 1 211 ? 25.651 37.238 72.465 1.00 66.62 209 PHE B C 1
ATOM 4429 O O . PHE B 1 211 ? 26.851 37.211 72.200 1.00 61.67 209 PHE B O 1
ATOM 4437 N N . GLN B 1 212 ? 25.064 38.266 73.066 1.00 79.10 210 GLN B N 1
ATOM 4438 C CA . GLN B 1 212 ? 25.823 39.419 73.525 1.00 82.36 210 GLN B CA 1
ATOM 4439 C C . GLN B 1 212 ? 26.053 39.301 75.027 1.00 86.63 210 GLN B C 1
ATOM 4440 O O . GLN B 1 212 ? 25.120 39.416 75.822 1.00 98.29 210 GLN B O 1
ATOM 4446 N N . ARG B 1 213 ? 27.302 39.072 75.410 1.00 79.09 211 ARG B N 1
ATOM 4447 C CA . ARG B 1 213 ? 27.648 38.861 76.809 1.00 89.48 211 ARG B CA 1
ATOM 4448 C C . ARG B 1 213 ? 28.008 40.170 77.506 1.00 89.69 211 ARG B C 1
ATOM 4449 O O . ARG B 1 213 ? 28.437 40.172 78.661 1.00 84.65 211 ARG B O 1
ATOM 4457 N N . SER B 1 214 ? 27.833 41.279 76.793 1.00 88.26 212 SER B N 1
ATOM 4458 C CA . SER B 1 214 ? 28.147 42.601 77.325 1.00 86.40 212 SER B CA 1
ATOM 4459 C C . SER B 1 214 ? 27.409 42.872 78.634 1.00 85.53 212 SER B C 1
ATOM 4460 O O . SER B 1 214 ? 27.777 43.770 79.390 1.00 84.90 212 SER B O 1
ATOM 4463 N N . LYS B 1 215 ? 26.366 42.091 78.894 1.00 89.30 213 LYS B N 1
ATOM 4464 C CA . LYS B 1 215 ? 25.618 42.205 80.140 1.00 94.15 213 LYS B CA 1
ATOM 4465 C C . LYS B 1 215 ? 26.428 41.608 81.287 1.00 83.33 213 LYS B C 1
ATOM 4466 O O . LYS B 1 215 ? 26.763 42.303 82.244 1.00 79.28 213 LYS B O 1
ATOM 4472 N N . ALA B 1 216 ? 26.730 40.316 81.190 1.00 85.15 214 ALA B N 1
ATOM 4473 C CA . ALA B 1 216 ? 27.531 39.630 82.202 1.00 85.83 214 ALA B CA 1
ATOM 4474 C C . ALA B 1 216 ? 28.843 40.361 82.494 1.00 78.87 214 ALA B C 1
ATOM 4475 O O . ALA B 1 216 ? 29.381 40.263 83.597 1.00 73.16 214 ALA B O 1
ATOM 4477 N N . LEU B 1 217 ? 29.357 41.085 81.504 1.00 80.00 215 LEU B N 1
ATOM 4478 C CA . LEU B 1 217 ? 30.550 41.904 81.700 1.00 72.65 215 LEU B CA 1
ATOM 4479 C C . LEU B 1 217 ? 30.297 42.991 82.735 1.00 73.27 215 LEU B C 1
ATOM 4480 O O . LEU B 1 217 ? 31.158 43.282 83.564 1.00 70.58 215 LEU B O 1
ATOM 4485 N N . LYS B 1 218 ? 29.113 43.595 82.677 1.00 79.66 216 LYS B N 1
ATOM 4486 C CA . LYS B 1 218 ? 28.724 44.619 83.639 1.00 78.01 216 LYS B CA 1
ATOM 4487 C C . LYS B 1 218 ? 28.588 44.029 85.037 1.00 69.22 216 LYS B C 1
ATOM 4488 O O . LYS B 1 218 ? 28.975 44.654 86.023 1.00 69.33 216 LYS B O 1
ATOM 4494 N N . ARG B 1 219 ? 28.034 42.822 85.112 1.00 66.69 217 ARG B N 1
ATOM 4495 C CA . ARG B 1 219 ? 27.813 42.149 86.387 1.00 69.79 217 ARG B CA 1
ATOM 4496 C C . ARG B 1 219 ? 29.113 41.913 87.154 1.00 71.25 217 ARG B C 1
ATOM 4497 O O . ARG B 1 219 ? 29.113 41.850 88.381 1.00 71.26 217 ARG B O 1
ATOM 4505 N N . VAL B 1 220 ? 30.218 41.774 86.429 1.00 72.59 218 VAL B N 1
ATOM 4506 C CA . VAL B 1 220 ? 31.517 41.583 87.065 1.00 61.88 218 VAL B CA 1
ATOM 4507 C C . VAL B 1 220 ? 32.275 42.903 87.200 1.00 62.61 218 VAL B C 1
ATOM 4508 O O . VAL B 1 220 ? 33.382 42.940 87.735 1.00 68.03 218 VAL B O 1
ATOM 4512 N N . GLY B 1 221 ? 31.678 43.983 86.707 1.00 65.40 219 GLY B N 1
ATOM 4513 C CA . GLY B 1 221 ? 32.253 45.308 86.863 1.00 65.56 219 GLY B CA 1
ATOM 4514 C C . GLY B 1 221 ? 33.017 45.826 85.659 1.00 71.06 219 GLY B C 1
ATOM 4515 O O . GLY B 1 221 ? 33.388 46.997 85.614 1.00 77.64 219 GLY B O 1
ATOM 4516 N N . LEU B 1 222 ? 33.261 44.954 84.688 1.00 74.60 220 LEU B N 1
ATOM 4517 C CA . LEU B 1 222 ? 33.996 45.328 83.481 1.00 74.03 220 LEU B CA 1
ATOM 4518 C C . LEU B 1 222 ? 33.166 46.154 82.497 1.00 81.48 220 LEU B C 1
ATOM 4519 O O . LEU B 1 222 ? 31.936 46.166 82.559 1.00 78.70 220 LEU B O 1
ATOM 4524 N N . ASP B 1 223 ? 33.860 46.847 81.597 1.00 88.86 221 ASP B N 1
ATOM 4525 C CA . ASP B 1 223 ? 33.227 47.691 80.584 1.00 92.23 221 ASP B CA 1
ATOM 4526 C C . ASP B 1 223 ? 32.364 46.903 79.600 1.00 86.43 221 ASP B C 1
ATOM 4527 O O . ASP B 1 223 ? 32.529 45.692 79.452 1.00 81.16 221 ASP B O 1
ATOM 4532 N N . PRO B 1 224 ? 31.438 47.598 78.919 1.00 91.59 222 PRO B N 1
ATOM 4533 C CA . PRO B 1 224 ? 30.583 46.977 77.901 1.00 96.40 222 PRO B CA 1
ATOM 4534 C C . PRO B 1 224 ? 31.421 46.499 76.723 1.00 96.05 222 PRO B C 1
ATOM 4535 O O . PRO B 1 224 ? 31.138 45.452 76.139 1.00 95.22 222 PRO B O 1
ATOM 4539 N N . SER B 1 225 ? 32.453 47.265 76.388 1.00 91.76 223 SER B N 1
ATOM 4540 C CA . SER B 1 225 ? 33.436 46.828 75.412 1.00 86.99 223 SER B CA 1
ATOM 4541 C C . SER B 1 225 ? 34.322 45.805 76.107 1.00 88.18 223 SER B C 1
ATOM 4542 O O . SER B 1 225 ? 34.019 45.390 77.226 1.00 89.85 223 SER B O 1
ATOM 4545 N N . LEU B 1 226 ? 35.400 45.388 75.450 1.00 80.47 224 LEU B N 1
ATOM 4546 C CA . LEU B 1 226 ? 36.243 44.321 75.985 1.00 80.74 224 LEU B CA 1
ATOM 4547 C C . LEU B 1 226 ? 35.570 42.976 75.753 1.00 76.64 224 LEU B C 1
ATOM 4548 O O . LEU B 1 226 ? 36.108 41.930 76.112 1.00 74.45 224 LEU B O 1
ATOM 4553 N N . ILE B 1 227 ? 34.375 43.019 75.174 1.00 75.48 225 ILE B N 1
ATOM 4554 C CA . ILE B 1 227 ? 33.647 41.808 74.824 1.00 74.29 225 ILE B CA 1
ATOM 4555 C C . ILE B 1 227 ? 34.534 40.877 73.999 1.00 72.36 225 ILE B C 1
ATOM 4556 O O . ILE B 1 227 ? 34.401 39.655 74.068 1.00 70.24 225 ILE B O 1
ATOM 4561 N N . SER B 1 228 ? 35.447 41.463 73.230 1.00 70.90 226 SER B N 1
ATOM 4562 C CA . SER B 1 228 ? 36.372 40.692 72.405 1.00 70.30 226 SER B CA 1
ATOM 4563 C C . SER B 1 228 ? 37.326 39.855 73.256 1.00 66.90 226 SER B C 1
ATOM 4564 O O . SER B 1 228 ? 37.870 38.853 72.792 1.00 65.65 226 SER B O 1
ATOM 4567 N N . THR B 1 229 ? 37.524 40.275 74.500 1.00 69.26 227 THR B N 1
ATOM 4568 C CA . THR B 1 229 ? 38.391 39.559 75.428 1.00 67.94 227 THR B CA 1
ATOM 4569 C C . THR B 1 229 ? 37.576 38.601 76.289 1.00 66.37 227 THR B C 1
ATOM 4570 O O . THR B 1 229 ? 38.116 37.904 77.147 1.00 65.42 227 THR B O 1
ATOM 4574 N N . PHE B 1 230 ? 36.270 38.570 76.044 1.00 67.21 228 PHE B N 1
ATOM 4575 C CA . PHE B 1 230 ? 35.339 37.813 76.875 1.00 69.72 228 PHE B CA 1
ATOM 4576 C C . PHE B 1 230 ? 35.080 36.406 76.341 1.00 69.76 228 PHE B C 1
ATOM 4577 O O . PHE B 1 230 ? 34.218 35.689 76.850 1.00 71.49 228 PHE B O 1
ATOM 4585 N N . ALA B 1 231 ? 35.826 36.022 75.311 1.00 66.87 229 ALA B N 1
ATOM 4586 C CA . ALA B 1 231 ? 35.611 34.750 74.624 1.00 68.47 229 ALA B CA 1
ATOM 4587 C C . ALA B 1 231 ? 35.541 33.552 75.568 1.00 66.21 229 ALA B C 1
ATOM 4588 O O . ALA B 1 231 ? 36.354 33.417 76.480 1.00 67.35 229 ALA B O 1
ATOM 4590 N N . GLY B 1 232 ? 34.557 32.688 75.337 1.00 70.90 230 GLY B N 1
ATOM 4591 C CA . GLY B 1 232 ? 34.429 31.444 76.076 1.00 70.64 230 GLY B CA 1
ATOM 4592 C C . GLY B 1 232 ? 34.002 31.600 77.522 1.00 67.89 230 GLY B C 1
ATOM 4593 O O . GLY B 1 232 ? 34.528 30.927 78.406 1.00 68.66 230 GLY B O 1
ATOM 4594 N N . SER B 1 233 ? 33.048 32.490 77.771 1.00 67.63 231 SER B N 1
ATOM 4595 C CA . SER B 1 233 ? 32.564 32.714 79.127 1.00 62.28 231 SER B CA 1
ATOM 4596 C C . SER B 1 233 ? 31.358 31.845 79.481 1.00 58.18 231 SER B C 1
ATOM 4597 O O . SER B 1 233 ? 30.961 31.771 80.642 1.00 66.83 231 SER B O 1
ATOM 4600 N N . THR B 1 234 ? 30.773 31.192 78.483 1.00 64.04 232 THR B N 1
ATOM 4601 C CA . THR B 1 234 ? 29.611 30.341 78.718 1.00 64.39 232 THR B CA 1
ATOM 4602 C C . THR B 1 234 ? 29.993 28.873 78.849 1.00 64.19 232 THR B C 1
ATOM 4603 O O . THR B 1 234 ? 29.139 28.023 79.094 1.00 69.59 232 THR B O 1
ATOM 4607 N N . ILE B 1 235 ? 31.277 28.577 78.688 1.00 65.64 233 ILE B N 1
ATOM 4608 C CA . ILE B 1 235 ? 31.739 27.193 78.680 1.00 68.74 233 ILE B CA 1
ATOM 4609 C C . ILE B 1 235 ? 31.882 26.624 80.091 1.00 67.79 233 ILE B C 1
ATOM 4610 O O . ILE B 1 235 ? 32.524 27.230 80.949 1.00 66.54 233 ILE B O 1
ATOM 4615 N N . PRO B 1 236 ? 31.270 25.453 80.331 1.00 65.61 234 PRO B N 1
ATOM 4616 C CA . PRO B 1 236 ? 31.297 24.750 81.619 1.00 69.97 234 PRO B CA 1
ATOM 4617 C C . PRO B 1 236 ? 32.711 24.424 82.096 1.00 73.87 234 PRO B C 1
ATOM 4618 O O . PRO B 1 236 ? 33.633 24.287 81.292 1.00 71.71 234 PRO B O 1
ATOM 4622 N N . ARG B 1 237 ? 32.864 24.297 83.409 1.00 77.03 235 ARG B N 1
ATOM 4623 C CA . ARG B 1 237 ? 34.144 23.963 84.020 1.00 77.27 235 ARG B CA 1
ATOM 4624 C C . ARG B 1 237 ? 34.511 22.503 83.752 1.00 75.70 235 ARG B C 1
ATOM 4625 O O . ARG B 1 237 ? 35.629 22.069 84.034 1.00 70.37 235 ARG B O 1
ATOM 4633 N N . ARG B 1 238 ? 33.564 21.754 83.195 1.00 75.27 236 ARG B N 1
ATOM 4634 C CA . ARG B 1 238 ? 33.780 20.349 82.863 1.00 74.61 236 ARG B CA 1
ATOM 4635 C C . ARG B 1 238 ? 34.918 20.179 81.862 1.00 74.58 236 ARG B C 1
ATOM 4636 O O . ARG B 1 238 ? 35.642 19.183 81.892 1.00 70.80 236 ARG B O 1
ATOM 4644 N N . SER B 1 239 ? 35.064 21.156 80.972 1.00 76.51 237 SER B N 1
ATOM 4645 C CA . SER B 1 239 ? 36.076 21.106 79.923 1.00 72.25 237 SER B CA 1
ATOM 4646 C C . SER B 1 239 ? 37.493 21.143 80.488 1.00 74.97 237 SER B C 1
ATOM 4647 O O . SER B 1 239 ? 38.456 20.841 79.788 1.00 76.77 237 SER B O 1
ATOM 4650 N N . GLY B 1 240 ? 37.613 21.520 81.756 1.00 72.20 238 GLY B N 1
ATOM 4651 C CA . GLY B 1 240 ? 38.900 21.545 82.422 1.00 74.26 238 GLY B CA 1
ATOM 4652 C C . GLY B 1 240 ? 39.911 22.456 81.755 1.00 73.99 238 GLY B C 1
ATOM 4653 O O . GLY B 1 240 ? 39.548 23.427 81.090 1.00 65.05 238 GLY B O 1
ATOM 4654 N N . ALA B 1 241 ? 41.189 22.135 81.934 1.00 78.37 239 ALA B N 1
ATOM 4655 C CA . ALA B 1 241 ? 42.276 22.954 81.411 1.00 77.57 239 ALA B CA 1
ATOM 4656 C C . ALA B 1 241 ? 42.254 23.038 79.886 1.00 75.74 239 ALA B C 1
ATOM 4657 O O . ALA B 1 241 ? 42.836 23.949 79.298 1.00 72.73 239 ALA B O 1
ATOM 4659 N N . THR B 1 242 ? 41.588 22.081 79.247 1.00 72.99 240 THR B N 1
ATOM 4660 C CA . THR B 1 242 ? 41.452 22.098 77.795 1.00 77.84 240 THR B CA 1
ATOM 4661 C C . THR B 1 242 ? 40.395 23.116 77.379 1.00 72.59 240 THR B C 1
ATOM 4662 O O . THR B 1 242 ? 40.445 23.667 76.280 1.00 68.43 240 THR B O 1
ATOM 4666 N N . GLY B 1 243 ? 39.438 23.354 78.271 1.00 73.80 241 GLY B N 1
ATOM 4667 C CA . GLY B 1 243 ? 38.391 24.331 78.038 1.00 66.81 241 GLY B CA 1
ATOM 4668 C C . GLY B 1 243 ? 38.849 25.759 78.253 1.00 68.58 241 GLY B C 1
ATOM 4669 O O . GLY B 1 243 ? 38.459 26.662 77.514 1.00 65.17 241 GLY B O 1
ATOM 4670 N N . VAL B 1 244 ? 39.676 25.973 79.271 1.00 70.40 242 VAL B N 1
ATOM 4671 C CA . VAL B 1 244 ? 40.183 27.310 79.554 1.00 69.76 242 VAL B CA 1
ATOM 4672 C C . VAL B 1 244 ? 40.968 27.838 78.357 1.00 72.45 242 VAL B C 1
ATOM 4673 O O . VAL B 1 244 ? 41.160 29.044 78.210 1.00 71.30 242 VAL B O 1
ATOM 4677 N N . ALA B 1 245 ? 41.415 26.925 77.499 1.00 71.22 243 ALA B N 1
ATOM 4678 C CA . ALA B 1 245 ? 42.167 27.298 76.307 1.00 69.89 243 ALA B CA 1
ATOM 4679 C C . ALA B 1 245 ? 41.399 28.315 75.472 1.00 69.91 243 ALA B C 1
ATOM 4680 O O . ALA B 1 245 ? 41.963 29.308 75.011 1.00 71.85 243 ALA B O 1
ATOM 4682 N N . ILE B 1 246 ? 40.109 28.063 75.282 1.00 68.62 244 ILE B N 1
ATOM 4683 C CA . ILE B 1 246 ? 39.270 28.945 74.482 1.00 67.23 244 ILE B CA 1
ATOM 4684 C C . ILE B 1 246 ? 38.781 30.134 75.303 1.00 72.49 244 ILE B C 1
ATOM 4685 O O . ILE B 1 246 ? 38.145 31.045 74.770 1.00 71.11 244 ILE B O 1
ATOM 4690 N N . LYS B 1 247 ? 39.074 30.117 76.602 1.00 71.02 245 LYS B N 1
ATOM 4691 C CA . LYS B 1 247 ? 38.688 31.211 77.487 1.00 63.96 245 LYS B CA 1
ATOM 4692 C C . LYS B 1 247 ? 39.564 32.439 77.259 1.00 64.02 245 LYS B C 1
ATOM 4693 O O . LYS B 1 247 ? 40.786 32.333 77.158 1.00 62.31 245 LYS B O 1
ATOM 4699 N N . GLY B 1 248 ? 38.929 33.602 77.178 1.00 62.09 246 GLY B N 1
ATOM 4700 C CA . GLY B 1 248 ? 39.635 34.840 76.912 1.00 59.41 246 GLY B CA 1
ATOM 4701 C C . GLY B 1 248 ? 40.165 35.479 78.177 1.00 61.08 246 GLY B C 1
ATOM 4702 O O . GLY B 1 248 ? 39.890 35.012 79.282 1.00 59.35 246 GLY B O 1
ATOM 4703 N N . GLY B 1 249 ? 40.928 36.554 78.014 1.00 65.47 247 GLY B N 1
ATOM 4704 C CA . GLY B 1 249 ? 41.514 37.248 79.144 1.00 65.07 247 GLY B CA 1
ATOM 4705 C C . GLY B 1 249 ? 40.459 37.780 80.091 1.00 60.59 247 GLY B C 1
ATOM 4706 O O . GLY B 1 249 ? 40.491 37.502 81.289 1.00 65.80 247 GLY B O 1
ATOM 4707 N N . GLY B 1 250 ? 39.521 38.549 79.549 1.00 60.33 248 GLY B N 1
ATOM 4708 C CA . GLY B 1 250 ? 38.436 39.098 80.339 1.00 60.23 248 GLY B CA 1
ATOM 4709 C C . GLY B 1 250 ? 37.691 38.025 81.108 1.00 56.98 248 GLY B C 1
ATOM 4710 O O . GLY B 1 250 ? 37.318 38.227 82.262 1.00 55.51 248 GLY B O 1
ATOM 4711 N N . THR B 1 251 ? 37.477 36.882 80.464 1.00 58.70 249 THR B N 1
ATOM 4712 C CA . THR B 1 251 ? 36.778 35.767 81.090 1.00 61.54 249 THR B CA 1
ATOM 4713 C C . THR B 1 251 ? 37.438 35.368 82.404 1.00 62.59 249 THR B C 1
ATOM 4714 O O . THR B 1 251 ? 36.762 35.165 83.412 1.00 66.45 249 THR B O 1
ATOM 4718 N N . LEU B 1 252 ? 38.762 35.256 82.387 1.00 62.82 250 LEU B N 1
ATOM 4719 C CA . LEU B 1 252 ? 39.507 34.875 83.582 1.00 63.84 250 LEU B CA 1
ATOM 4720 C C . LEU B 1 252 ? 39.505 35.993 84.619 1.00 62.33 250 LEU B C 1
ATOM 4721 O O . LEU B 1 252 ? 39.220 35.758 85.792 1.00 64.71 250 LEU B O 1
ATOM 4726 N N . VAL B 1 253 ? 39.824 37.208 84.182 1.00 59.28 251 VAL B N 1
ATOM 4727 C CA . VAL B 1 253 ? 39.766 38.372 85.057 1.00 57.48 251 VAL B CA 1
ATOM 4728 C C . VAL B 1 253 ? 38.396 38.458 85.717 1.00 61.79 251 VAL B C 1
ATOM 4729 O O . VAL B 1 253 ? 38.280 38.838 86.880 1.00 68.23 251 VAL B O 1
ATOM 4733 N N . ALA B 1 254 ? 37.361 38.095 84.968 1.00 60.92 252 ALA B N 1
ATOM 4734 C CA . ALA B 1 254 ? 36.005 38.074 85.500 1.00 64.89 252 ALA B CA 1
ATOM 4735 C C . ALA B 1 254 ? 35.864 37.001 86.576 1.00 65.91 252 ALA B C 1
ATOM 4736 O O . ALA B 1 254 ? 35.367 37.266 87.670 1.00 65.56 252 ALA B O 1
ATOM 4738 N N . GLU B 1 255 ? 36.309 35.789 86.257 1.00 62.97 253 GLU B N 1
ATOM 4739 C CA . GLU B 1 255 ? 36.240 34.675 87.196 1.00 69.64 253 GLU B CA 1
ATOM 4740 C C . GLU B 1 255 ? 36.989 34.992 88.488 1.00 72.17 253 GLU B C 1
ATOM 4741 O O . GLU B 1 255 ? 36.592 34.562 89.573 1.00 68.90 253 GLU B O 1
ATOM 4747 N N . ALA B 1 256 ? 38.076 35.745 88.363 1.00 71.47 254 ALA B N 1
ATOM 4748 C CA . ALA B 1 256 ? 38.850 36.161 89.523 1.00 66.41 254 ALA B CA 1
ATOM 4749 C C . ALA B 1 256 ? 38.075 37.188 90.341 1.00 67.00 254 ALA B C 1
ATOM 4750 O O . ALA B 1 256 ? 37.905 37.028 91.548 1.00 73.19 254 ALA B O 1
ATOM 4752 N N . ILE B 1 257 ? 37.597 38.235 89.674 1.00 63.20 255 ILE B N 1
ATOM 4753 C CA . ILE B 1 257 ? 36.871 39.308 90.345 1.00 63.79 255 ILE B CA 1
ATOM 4754 C C . ILE B 1 257 ? 35.665 38.786 91.121 1.00 66.91 255 ILE B C 1
ATOM 4755 O O . ILE B 1 257 ? 35.437 39.178 92.266 1.00 64.40 255 ILE B O 1
ATOM 4760 N N . ARG B 1 258 ? 34.897 37.901 90.498 1.00 73.32 256 ARG B N 1
ATOM 4761 C CA . ARG B 1 258 ? 33.717 37.341 91.146 1.00 76.23 256 ARG B CA 1
ATOM 4762 C C . ARG B 1 258 ? 34.101 36.501 92.361 1.00 67.27 256 ARG B C 1
ATOM 4763 O O . ARG B 1 258 ? 33.356 36.436 93.336 1.00 72.14 256 ARG B O 1
ATOM 4771 N N . PHE B 1 259 ? 35.268 35.866 92.306 1.00 65.15 257 PHE B N 1
ATOM 4772 C CA . PHE B 1 259 ? 35.752 35.082 93.437 1.00 74.04 257 PHE B CA 1
ATOM 4773 C C . PHE B 1 259 ? 36.202 35.990 94.574 1.00 69.16 257 PHE B C 1
ATOM 4774 O O . PHE B 1 259 ? 35.804 35.804 95.723 1.00 70.06 257 PHE B O 1
ATOM 4782 N N . ILE B 1 260 ? 37.040 36.968 94.247 1.00 66.36 258 ILE B N 1
ATOM 4783 C CA . ILE B 1 260 ? 37.500 37.943 95.227 1.00 64.10 258 ILE B CA 1
ATOM 4784 C C . ILE B 1 260 ? 36.312 38.580 95.938 1.00 71.90 258 ILE B C 1
ATOM 4785 O O . ILE B 1 260 ? 36.355 38.829 97.143 1.00 71.46 258 ILE B O 1
ATOM 4790 N N . GLY B 1 261 ? 35.248 38.833 95.183 1.00 75.79 259 GLY B N 1
ATOM 4791 C CA . GLY B 1 261 ? 34.034 39.399 95.741 1.00 71.09 259 GLY B CA 1
ATOM 4792 C C . GLY B 1 261 ? 33.337 38.439 96.686 1.00 74.54 259 GLY B C 1
ATOM 4793 O O . GLY B 1 261 ? 32.908 38.827 97.772 1.00 76.67 259 GLY B O 1
ATOM 4794 N N . ARG B 1 262 ? 33.222 37.181 96.272 1.00 73.06 260 ARG B N 1
ATOM 4795 C CA . ARG B 1 262 ? 32.575 36.164 97.094 1.00 76.83 260 ARG B CA 1
ATOM 4796 C C . ARG B 1 262 ? 33.416 35.821 98.318 1.00 81.62 260 ARG B C 1
ATOM 4797 O O . ARG B 1 262 ? 32.902 35.306 99.311 1.00 81.58 260 ARG B O 1
ATOM 4805 N N . ALA B 1 263 ? 34.712 36.109 98.237 1.00 76.45 261 ALA B N 1
ATOM 4806 C CA . ALA B 1 263 ? 35.620 35.874 99.352 1.00 71.44 261 ALA B CA 1
ATOM 4807 C C . ALA B 1 263 ? 35.465 36.962 100.408 1.00 77.56 261 ALA B C 1
ATOM 4808 O O . ALA B 1 263 ? 35.603 36.705 101.604 1.00 80.57 261 ALA B O 1
ATOM 4810 N N . MET B 1 264 ? 35.180 38.181 99.961 1.00 77.16 262 MET B N 1
ATOM 4811 C CA . MET B 1 264 ? 34.975 39.293 100.879 1.00 76.65 262 MET B CA 1
ATOM 4812 C C . MET B 1 264 ? 33.683 39.109 101.664 1.00 72.87 262 MET B C 1
ATOM 4813 O O . MET B 1 264 ? 33.687 39.142 102.894 1.00 70.60 262 MET B O 1
ATOM 4818 N N . ALA B 1 265 ? 32.582 38.906 100.947 1.00 75.64 263 ALA B N 1
ATOM 4819 C CA . ALA B 1 265 ? 31.292 38.665 101.581 1.00 79.26 263 ALA B CA 1
ATOM 4820 C C . ALA B 1 265 ? 31.396 37.471 102.516 1.00 86.32 263 ALA B C 1
ATOM 4821 O O . ALA B 1 265 ? 30.951 37.523 103.662 1.00 85.62 263 ALA B O 1
ATOM 4823 N N . ASP B 1 266 ? 31.989 36.394 102.015 1.00 84.73 264 ASP B N 1
ATOM 4824 C CA . ASP B 1 266 ? 32.211 35.207 102.824 1.00 81.89 264 ASP B CA 1
ATOM 4825 C C . ASP B 1 266 ? 33.670 34.783 102.786 1.00 80.16 264 ASP B C 1
ATOM 4826 O O . ASP B 1 266 ? 34.181 34.359 101.751 1.00 87.77 264 ASP B O 1
ATOM 4831 N N . ARG B 1 267 ? 34.331 34.891 103.930 1.00 81.85 265 ARG B N 1
ATOM 4832 C CA . ARG B 1 267 ? 35.647 34.314 104.101 1.00 80.41 265 ARG B CA 1
ATOM 4833 C C . ARG B 1 267 ? 35.385 32.834 104.271 1.00 89.06 265 ARG B C 1
ATOM 4834 O O . ARG B 1 267 ? 34.265 32.370 104.076 1.00 87.79 265 ARG B O 1
ATOM 4842 N N . GLY B 1 268 ? 36.412 32.083 104.627 1.00 87.83 266 GLY B N 1
ATOM 4843 C CA . GLY B 1 268 ? 36.223 30.669 104.866 1.00 96.71 266 GLY B CA 1
ATOM 4844 C C . GLY B 1 268 ? 36.684 29.837 103.693 1.00 107.07 266 GLY B C 1
ATOM 4845 O O . GLY B 1 268 ? 36.993 28.657 103.858 1.00 115.14 266 GLY B O 1
ATOM 4846 N N . LEU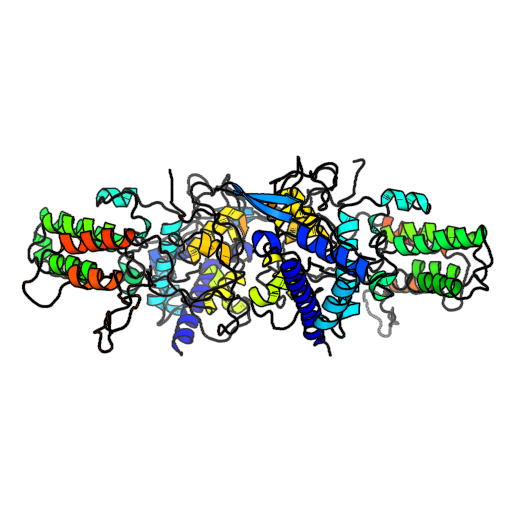 B 1 269 ? 36.734 30.426 102.502 1.00 101.36 267 LEU B N 1
ATOM 4847 C CA . LEU B 1 269 ? 37.499 29.761 101.471 1.00 100.98 267 LEU B CA 1
ATOM 4848 C C . LEU B 1 269 ? 38.769 30.556 101.240 1.00 95.66 267 LEU B C 1
ATOM 4849 O O . LEU B 1 269 ? 38.837 31.456 100.407 1.00 90.35 267 LEU B O 1
ATOM 4854 N N . LEU B 1 270 ? 39.771 30.185 102.023 1.00 99.99 268 LEU B N 1
ATOM 4855 C CA . LEU B 1 270 ? 41.186 30.313 101.759 1.00 104.25 268 LEU B CA 1
ATOM 4856 C C . LEU B 1 270 ? 41.622 28.999 102.365 1.00 106.73 268 LEU B C 1
ATOM 4857 O O . LEU B 1 270 ? 42.192 28.119 101.718 1.00 107.44 268 LEU B O 1
ATOM 4862 N N . ARG B 1 271 ? 41.313 28.921 103.657 1.00 104.27 269 ARG B N 1
ATOM 4863 C CA . ARG B 1 271 ? 41.460 27.749 104.504 1.00 119.86 269 ARG B CA 1
ATOM 4864 C C . ARG B 1 271 ? 40.857 26.512 103.847 1.00 121.75 269 ARG B C 1
ATOM 4865 O O . ARG B 1 271 ? 41.287 25.389 104.105 1.00 125.87 269 ARG B O 1
ATOM 4873 N N . ASP B 1 272 ? 39.857 26.720 102.997 1.00 111.36 270 ASP B N 1
ATOM 4874 C CA . ASP B 1 272 ? 39.234 25.620 102.268 1.00 106.95 270 ASP B CA 1
ATOM 4875 C C . ASP B 1 272 ? 40.283 24.883 101.436 1.00 110.16 270 ASP B C 1
ATOM 4876 O O . ASP B 1 272 ? 40.273 23.655 101.352 1.00 110.19 270 ASP B O 1
ATOM 4881 N N . ILE B 1 273 ? 41.180 25.653 100.825 1.00 108.09 271 ILE B N 1
ATOM 4882 C CA . ILE B 1 273 ? 42.311 25.126 100.056 1.00 103.84 271 ILE B CA 1
ATOM 4883 C C . ILE B 1 273 ? 41.902 24.464 98.740 1.00 99.39 271 ILE B C 1
ATOM 4884 O O . ILE B 1 273 ? 42.737 24.230 97.866 1.00 99.12 271 ILE B O 1
ATOM 4889 N N . LYS B 1 274 ? 40.613 24.190 98.588 1.00 98.68 272 LYS B N 1
ATOM 4890 C CA . LYS B 1 274 ? 40.105 23.624 97.348 1.00 97.09 272 LYS B CA 1
ATOM 4891 C C . LYS B 1 274 ? 39.871 24.753 96.356 1.00 100.81 272 LYS B C 1
ATOM 4892 O O . LYS B 1 274 ? 40.523 24.828 95.314 1.00 100.15 272 LYS B O 1
ATOM 4898 N N . ALA B 1 275 ? 38.935 25.633 96.696 1.00 98.86 273 ALA B N 1
ATOM 4899 C CA . ALA B 1 275 ? 38.634 26.794 95.869 1.00 100.46 273 ALA B CA 1
ATOM 4900 C C . ALA B 1 275 ? 39.749 27.833 95.944 1.00 93.19 273 ALA B C 1
ATOM 4901 O O . ALA B 1 275 ? 39.796 28.764 95.140 1.00 88.85 273 ALA B O 1
ATOM 4903 N N . LYS B 1 276 ? 40.644 27.671 96.914 1.00 95.27 274 LYS B N 1
ATOM 4904 C CA . LYS B 1 276 ? 41.751 28.604 97.089 1.00 95.41 274 LYS B CA 1
ATOM 4905 C C . LYS B 1 276 ? 42.790 28.442 95.986 1.00 98.22 274 LYS B C 1
ATOM 4906 O O . LYS B 1 276 ? 43.182 29.417 95.345 1.00 95.51 274 LYS B O 1
ATOM 4912 N N . THR B 1 277 ? 43.236 27.208 95.768 1.00 102.74 275 THR B N 1
ATOM 4913 C CA . THR B 1 277 ? 44.155 26.923 94.673 1.00 98.73 275 THR B CA 1
ATOM 4914 C C . THR B 1 277 ? 43.413 27.028 93.346 1.00 94.98 275 THR B C 1
ATOM 4915 O O . THR B 1 277 ? 44.005 27.354 92.317 1.00 93.82 275 THR B O 1
ATOM 4919 N N . ALA B 1 278 ? 42.112 26.752 93.382 1.00 93.61 276 ALA B N 1
ATOM 4920 C CA . ALA B 1 278 ? 41.265 26.891 92.206 1.00 85.66 276 ALA B CA 1
ATOM 4921 C C . ALA B 1 278 ? 41.270 28.339 91.740 1.00 81.37 276 ALA B C 1
ATOM 4922 O O . ALA B 1 278 ? 41.273 28.619 90.542 1.00 81.45 276 ALA B O 1
ATOM 4924 N N . TYR B 1 279 ? 41.272 29.259 92.698 1.00 80.96 277 TYR B N 1
ATOM 4925 C CA . TYR B 1 279 ? 41.362 30.679 92.393 1.00 76.16 277 TYR B CA 1
ATOM 4926 C C . TYR B 1 279 ? 42.727 31.022 91.808 1.00 77.11 277 TYR B C 1
ATOM 4927 O O . TYR B 1 279 ? 42.824 31.746 90.820 1.00 74.06 277 TYR B O 1
ATOM 4936 N N . GLU B 1 280 ? 43.780 30.491 92.421 1.00 83.87 278 GLU B N 1
ATOM 4937 C CA . GLU B 1 280 ? 45.145 30.776 91.992 1.00 85.89 278 GLU B CA 1
ATOM 4938 C C . GLU B 1 280 ? 45.437 30.264 90.583 1.00 83.54 278 GLU B C 1
ATOM 4939 O O . GLU B 1 280 ? 46.132 30.923 89.808 1.00 77.32 278 GLU B O 1
ATOM 4945 N N . LYS B 1 281 ? 44.907 29.090 90.253 1.00 85.45 279 LYS B N 1
ATOM 4946 C CA . LYS B 1 281 ? 45.133 28.500 88.938 1.00 83.13 279 LYS B CA 1
ATOM 4947 C C . LYS B 1 281 ? 44.579 29.406 87.842 1.00 80.10 279 LYS B C 1
ATOM 4948 O O . LYS B 1 281 ? 45.059 29.394 86.710 1.00 76.73 279 LYS B O 1
ATOM 4954 N N . ILE B 1 282 ? 43.565 30.192 88.192 1.00 81.03 280 ILE B N 1
ATOM 4955 C CA . ILE B 1 282 ? 42.999 31.173 87.274 1.00 75.14 280 ILE B CA 1
ATOM 4956 C C . ILE B 1 282 ? 44.010 32.284 87.011 1.00 80.00 280 ILE B C 1
ATOM 4957 O O . ILE B 1 282 ? 44.119 32.788 85.892 1.00 79.66 280 ILE B O 1
ATOM 4962 N N . LEU B 1 283 ? 44.750 32.660 88.049 1.00 76.56 281 LEU B N 1
ATOM 4963 C CA . LEU B 1 283 ? 45.770 33.695 87.927 1.00 80.05 281 LEU B CA 1
ATOM 4964 C C . LEU B 1 283 ? 46.999 33.175 87.188 1.00 79.92 281 LEU B C 1
ATOM 4965 O O . LEU B 1 283 ? 47.711 33.939 86.534 1.00 70.31 281 LEU B O 1
ATOM 4970 N N . LEU B 1 284 ? 47.246 31.873 87.303 1.00 84.00 282 LEU B N 1
ATOM 4971 C CA . LEU B 1 284 ? 48.357 31.242 86.597 1.00 84.96 282 LEU B CA 1
ATOM 4972 C C . LEU B 1 284 ? 48.001 31.000 85.135 1.00 84.33 282 LEU B C 1
ATOM 4973 O O . LEU B 1 284 ? 48.817 31.235 84.244 1.00 85.39 282 LEU B O 1
ATOM 4978 N N . ASN B 1 285 ? 46.783 30.525 84.892 1.00 78.50 283 ASN B N 1
ATOM 4979 C CA . ASN B 1 285 ? 46.278 30.410 83.531 1.00 73.04 283 ASN B CA 1
ATOM 4980 C C . ASN B 1 285 ? 46.343 31.772 82.864 1.00 77.00 283 ASN B C 1
ATOM 4981 O O . ASN B 1 285 ? 46.763 31.898 81.714 1.00 83.62 283 ASN B O 1
ATOM 4986 N N . LEU B 1 286 ? 45.922 32.795 83.599 1.00 73.87 284 LEU B N 1
ATOM 4987 C CA . LEU B 1 286 ? 46.154 34.168 83.187 1.00 77.46 284 LEU B CA 1
ATOM 4988 C C . LEU B 1 286 ? 47.656 34.410 83.277 1.00 83.55 284 LEU B C 1
ATOM 4989 O O . LEU B 1 286 ? 48.351 33.724 84.028 1.00 84.90 284 LEU B O 1
ATOM 4994 N N . LYS B 1 287 ? 48.154 35.368 82.504 1.00 79.44 285 LYS B N 1
ATOM 4995 C CA . LYS B 1 287 ? 49.588 35.648 82.420 1.00 85.41 285 LYS B CA 1
ATOM 4996 C C . LYS B 1 287 ? 50.311 34.612 81.564 1.00 86.46 285 LYS B C 1
ATOM 4997 O O . LYS B 1 287 ? 51.417 34.854 81.082 1.00 88.59 285 LYS B O 1
ATOM 5003 N N . ASN B 1 288 ? 49.673 33.466 81.359 1.00 88.66 286 ASN B N 1
ATOM 5004 C CA . ASN B 1 288 ? 50.157 32.493 80.393 1.00 86.50 286 ASN B CA 1
ATOM 5005 C C . ASN B 1 288 ? 49.704 32.944 79.020 1.00 84.91 286 ASN B C 1
ATOM 5006 O O . ASN B 1 288 ? 50.430 32.826 78.034 1.00 93.33 286 ASN B O 1
ATOM 5011 N N . LYS B 1 289 ? 48.483 33.465 78.976 1.00 79.17 287 LYS B N 1
ATOM 5012 C CA . LYS B 1 289 ? 47.916 34.003 77.754 1.00 84.37 287 LYS B CA 1
ATOM 5013 C C . LYS B 1 289 ? 48.344 35.455 77.566 1.00 84.65 287 LYS B C 1
ATOM 5014 O O . LYS B 1 289 ? 48.230 36.008 76.475 1.00 89.67 287 LYS B O 1
ATOM 5020 N N . CYS B 1 290 ? 48.853 36.064 78.632 1.00 79.21 288 CYS B N 1
ATOM 5021 C CA . CYS B 1 290 ? 49.312 37.446 78.567 1.00 82.01 288 CYS B CA 1
ATOM 5022 C C . CYS B 1 290 ? 50.711 37.527 77.971 1.00 83.45 288 CYS B C 1
ATOM 5023 O O . CYS B 1 290 ? 51.628 36.838 78.418 1.00 85.89 288 CYS B O 1
ATOM 5026 N N . SER B 1 291 ? 50.867 38.376 76.962 1.00 84.41 289 SER B N 1
ATOM 5027 C CA . SER B 1 291 ? 52.141 38.521 76.268 1.00 89.89 289 SER B CA 1
ATOM 5028 C C . SER B 1 291 ? 53.013 39.608 76.890 1.00 88.13 289 SER B C 1
ATOM 5029 O O . SER B 1 291 ? 54.098 39.328 77.401 1.00 90.05 289 SER B O 1
ATOM 5032 N N . ALA B 1 292 ? 52.531 40.846 76.841 1.00 86.20 290 ALA B N 1
ATOM 5033 C CA . ALA B 1 292 ? 53.294 41.991 77.327 1.00 82.65 290 ALA B CA 1
ATOM 5034 C C . ALA B 1 292 ? 53.801 41.769 78.747 1.00 88.53 290 ALA B C 1
ATOM 5035 O O . ALA B 1 292 ? 53.084 41.236 79.594 1.00 88.45 290 ALA B O 1
ATOM 5037 N N . PRO B 1 293 ? 55.051 42.181 79.006 1.00 89.82 291 PRO B N 1
ATOM 5038 C CA . PRO B 1 293 ? 55.684 42.031 80.320 1.00 88.85 291 PRO B CA 1
ATOM 5039 C C . PRO B 1 293 ? 54.884 42.734 81.410 1.00 87.41 291 PRO B C 1
ATOM 5040 O O . PRO B 1 293 ? 54.674 42.163 82.481 1.00 90.19 291 PRO B O 1
ATOM 5044 N N . GLN B 1 294 ? 54.441 43.956 81.133 1.00 82.50 292 GLN B N 1
ATOM 5045 C CA . GLN B 1 294 ? 53.684 44.738 82.103 1.00 80.13 292 GLN B CA 1
ATOM 5046 C C . GLN B 1 294 ? 52.504 43.949 82.658 1.00 83.42 292 GLN B C 1
ATOM 5047 O O . GLN B 1 294 ? 52.193 44.033 83.845 1.00 93.27 292 GLN B O 1
ATOM 5053 N N . GLN B 1 295 ? 51.853 43.180 81.792 1.00 81.78 293 GLN B N 1
ATOM 5054 C CA . GLN B 1 295 ? 50.680 42.405 82.181 1.00 85.28 293 GLN B CA 1
ATOM 5055 C C . GLN B 1 295 ? 51.053 41.210 83.048 1.00 88.80 293 GLN B C 1
ATOM 5056 O O . GLN B 1 295 ? 50.464 40.993 84.108 1.00 86.21 293 GLN B O 1
ATOM 5062 N N . LYS B 1 296 ? 52.028 40.432 82.588 1.00 88.73 294 LYS B N 1
ATOM 5063 C CA . LYS B 1 296 ? 52.496 39.274 83.337 1.00 89.55 294 LYS B CA 1
ATOM 5064 C C . LYS B 1 296 ? 53.048 39.720 84.686 1.00 90.78 294 LYS B C 1
ATOM 5065 O O . LYS B 1 296 ? 53.099 38.942 85.640 1.00 89.99 294 LYS B O 1
ATOM 5071 N N . ALA B 1 297 ? 53.462 40.981 84.754 1.00 88.51 295 ALA B N 1
ATOM 5072 C CA . ALA B 1 297 ? 53.933 41.574 85.999 1.00 88.53 295 ALA B CA 1
ATOM 5073 C C . ALA B 1 297 ? 52.759 41.986 86.881 1.00 93.97 295 ALA B C 1
ATOM 5074 O O . ALA B 1 297 ? 52.780 41.783 88.096 1.00 97.16 295 ALA B O 1
ATOM 5076 N N . LEU B 1 298 ? 51.733 42.562 86.260 1.00 91.65 296 LEU B N 1
ATOM 5077 C CA . LEU B 1 298 ? 50.573 43.053 86.995 1.00 88.29 296 LEU B CA 1
ATOM 5078 C C . LEU B 1 298 ? 49.799 41.920 87.660 1.00 91.65 296 LEU B C 1
ATOM 5079 O O . LEU B 1 298 ? 49.214 42.101 88.727 1.00 99.73 296 LEU B O 1
ATOM 5084 N N . VAL B 1 299 ? 49.795 40.755 87.025 1.00 91.47 297 VAL B N 1
ATOM 5085 C CA . VAL B 1 299 ? 49.149 39.583 87.600 1.00 92.07 297 VAL B CA 1
ATOM 5086 C C . VAL B 1 299 ? 50.003 39.009 88.730 1.00 93.70 297 VAL B C 1
ATOM 5087 O O . VAL B 1 299 ? 49.480 38.433 89.685 1.00 91.53 297 VAL B O 1
ATOM 5091 N N . ASP B 1 300 ? 51.319 39.179 88.617 1.00 90.39 298 ASP B N 1
ATOM 5092 C CA . ASP B 1 300 ? 52.246 38.738 89.655 1.00 94.01 298 ASP B CA 1
ATOM 5093 C C . ASP B 1 300 ? 51.925 39.407 90.983 1.00 96.08 298 ASP B C 1
ATOM 5094 O O . ASP B 1 300 ? 51.870 38.750 92.023 1.00 97.37 298 ASP B O 1
ATOM 5099 N N . GLN B 1 301 ? 51.717 40.719 90.941 1.00 94.33 299 GLN B N 1
ATOM 5100 C CA . GLN B 1 301 ? 51.360 41.473 92.135 1.00 97.61 299 GLN B CA 1
ATOM 5101 C C . GLN B 1 301 ? 50.108 40.895 92.786 1.00 98.61 299 GLN B C 1
ATOM 5102 O O . GLN B 1 301 ? 50.012 40.823 94.012 1.00 101.14 299 GLN B O 1
ATOM 5108 N N . VAL B 1 302 ? 49.154 40.478 91.960 1.00 94.62 300 VAL B N 1
ATOM 5109 C CA . VAL B 1 302 ? 47.909 39.904 92.457 1.00 95.16 300 VAL B CA 1
ATOM 5110 C C . VAL B 1 302 ? 48.146 38.545 93.111 1.00 97.66 300 VAL B C 1
ATOM 5111 O O . VAL B 1 302 ? 47.511 38.204 94.109 1.00 96.54 300 VAL B O 1
ATOM 5115 N N . ILE B 1 303 ? 49.066 37.775 92.541 1.00 99.58 301 ILE B N 1
ATOM 5116 C CA . ILE B 1 303 ? 49.411 36.464 93.078 1.00 102.63 301 ILE B CA 1
ATOM 5117 C C . ILE B 1 303 ? 50.157 36.596 94.401 1.00 107.46 301 ILE B C 1
ATOM 5118 O O . ILE B 1 303 ? 49.938 35.820 95.331 1.00 109.65 301 ILE B O 1
ATOM 5123 N N . GLY B 1 304 ? 51.035 37.591 94.478 1.00 104.63 302 GLY B N 1
ATOM 5124 C CA . GLY B 1 304 ? 51.882 37.782 95.641 1.00 107.96 302 GLY B CA 1
ATOM 5125 C C . GLY B 1 304 ? 51.152 38.288 96.871 1.00 114.20 302 GLY B C 1
ATOM 5126 O O . GLY B 1 304 ? 51.764 38.500 97.919 1.00 116.40 302 GLY B O 1
ATOM 5127 N N . SER B 1 305 ? 49.843 38.482 96.750 1.00 104.33 303 SER B N 1
ATOM 5128 C CA . SER B 1 305 ? 49.046 38.956 97.875 1.00 106.55 303 SER B CA 1
ATOM 5129 C C . SER B 1 305 ? 48.280 37.808 98.524 1.00 108.27 303 SER B C 1
ATOM 5130 O O . SER B 1 305 ? 47.348 37.260 97.936 1.00 107.14 303 SER B O 1
ATOM 5133 N N . ARG B 1 306 ? 48.681 37.452 99.741 1.00 108.27 304 ARG B N 1
ATOM 5134 C CA . ARG B 1 306 ? 48.048 36.358 100.467 1.00 101.03 304 ARG B CA 1
ATOM 5135 C C . ARG B 1 306 ? 46.582 36.687 100.728 1.00 103.52 304 ARG B C 1
ATOM 5136 O O . ARG B 1 306 ? 45.708 35.829 100.597 1.00 101.68 304 ARG B O 1
ATOM 5144 N N . ASN B 1 307 ? 46.324 37.936 101.102 1.00 103.45 305 ASN B N 1
ATOM 5145 C CA . ASN B 1 307 ? 44.962 38.429 101.271 1.00 100.71 305 ASN B CA 1
ATOM 5146 C C . ASN B 1 307 ? 44.574 39.384 100.146 1.00 104.96 305 ASN B C 1
ATOM 5147 O O . ASN B 1 307 ? 45.269 40.371 99.900 1.00 105.52 305 ASN B O 1
ATOM 5152 N N . PRO B 1 308 ? 43.457 39.093 99.460 1.00 104.72 306 PRO B N 1
ATOM 5153 C CA . PRO B 1 308 ? 43.013 39.851 98.285 1.00 97.02 306 PRO B CA 1
ATOM 5154 C C . PRO B 1 308 ? 42.483 41.237 98.641 1.00 95.37 306 PRO B C 1
ATOM 5155 O O . PRO B 1 308 ? 41.271 41.433 98.710 1.00 95.61 306 PRO B O 1
ATOM 5159 N N . GLY B 1 309 ? 43.391 42.182 98.865 1.00 97.45 307 GLY B N 1
ATOM 5160 C CA . GLY B 1 309 ? 43.013 43.549 99.177 1.00 97.59 307 GLY B CA 1
ATOM 5161 C C . GLY B 1 309 ? 42.523 44.324 97.967 1.00 90.43 307 GLY B C 1
ATOM 5162 O O . GLY B 1 309 ? 42.334 43.758 96.890 1.00 90.07 307 GLY B O 1
ATOM 5163 N N . ILE B 1 310 ? 42.324 45.626 98.147 1.00 90.97 308 ILE B N 1
ATOM 5164 C CA . ILE B 1 310 ? 41.785 46.484 97.094 1.00 94.06 308 ILE B CA 1
ATOM 5165 C C . ILE B 1 310 ? 42.744 46.614 95.914 1.00 97.01 308 ILE B C 1
ATOM 5166 O O . ILE B 1 310 ? 42.319 46.821 94.776 1.00 91.57 308 ILE B O 1
ATOM 5171 N N . ALA B 1 311 ? 44.038 46.488 96.193 1.00 101.13 309 ALA B N 1
ATOM 5172 C CA . ALA B 1 311 ? 45.064 46.616 95.164 1.00 98.05 309 ALA B CA 1
ATOM 5173 C C . ALA B 1 311 ? 44.880 45.587 94.053 1.00 93.70 309 ALA B C 1
ATOM 5174 O O . ALA B 1 311 ? 45.280 45.814 92.912 1.00 89.75 309 ALA B O 1
ATOM 5176 N N . ASP B 1 312 ? 44.261 44.460 94.388 1.00 94.95 310 ASP B N 1
ATOM 5177 C CA . ASP B 1 312 ? 44.083 43.372 93.434 1.00 91.88 310 ASP B CA 1
ATOM 5178 C C . ASP B 1 312 ? 43.007 43.688 92.399 1.00 92.78 310 ASP B C 1
ATOM 5179 O O . ASP B 1 312 ? 43.298 43.809 91.208 1.00 90.08 310 ASP B O 1
ATOM 5184 N N . ILE B 1 313 ? 41.764 43.813 92.854 1.00 91.72 311 ILE B N 1
ATOM 5185 C CA . ILE B 1 313 ? 40.657 44.137 91.961 1.00 91.47 311 ILE B CA 1
ATOM 5186 C C . ILE B 1 313 ? 40.958 45.401 91.163 1.00 90.31 311 ILE B C 1
ATOM 5187 O O . ILE B 1 313 ? 40.549 45.536 90.010 1.00 85.74 311 ILE B O 1
ATOM 5192 N N . GLU B 1 314 ? 41.686 46.322 91.784 1.00 97.62 312 GLU B N 1
ATOM 5193 C CA . GLU B 1 314 ? 42.073 47.563 91.128 1.00 100.07 312 GLU B CA 1
ATOM 5194 C C . GLU B 1 314 ? 42.952 47.274 89.916 1.00 95.49 312 GLU B C 1
ATOM 5195 O O . GLU B 1 314 ? 42.817 47.916 88.874 1.00 90.20 312 GLU B O 1
ATOM 5201 N N . ASP B 1 315 ? 43.850 46.303 90.061 1.00 93.04 313 ASP B N 1
ATOM 5202 C CA . ASP B 1 315 ? 44.747 45.905 88.981 1.00 88.44 313 ASP B CA 1
ATOM 5203 C C . ASP B 1 315 ? 44.015 45.134 87.891 1.00 87.72 313 ASP B C 1
ATOM 5204 O O . ASP B 1 315 ? 44.138 45.445 86.706 1.00 83.86 313 ASP B O 1
ATOM 5209 N N . LEU B 1 316 ? 43.255 44.124 88.302 1.00 84.06 314 LEU B N 1
ATOM 5210 C CA . LEU B 1 316 ? 42.551 43.258 87.365 1.00 75.53 314 LEU B CA 1
ATOM 5211 C C . LEU B 1 316 ? 41.727 44.056 86.361 1.00 78.41 314 LEU B C 1
ATOM 5212 O O . LEU B 1 316 ? 41.659 43.703 85.184 1.00 76.13 314 LEU B O 1
ATOM 5217 N N . THR B 1 317 ? 41.104 45.133 86.829 1.00 79.80 315 THR B N 1
ATOM 5218 C CA . THR B 1 317 ? 40.302 45.979 85.955 1.00 81.50 315 THR B CA 1
ATOM 5219 C C . THR B 1 317 ? 41.182 46.686 84.934 1.00 77.13 315 THR B C 1
ATOM 5220 O O . THR B 1 317 ? 40.844 46.756 83.752 1.00 78.24 315 THR B O 1
ATOM 5224 N N . LEU B 1 318 ? 42.311 47.213 85.396 1.00 75.56 316 LEU B N 1
ATOM 5225 C CA . LEU B 1 318 ? 43.271 47.845 84.505 1.00 74.64 316 LEU B CA 1
ATOM 5226 C C . LEU B 1 318 ? 43.821 46.808 83.535 1.00 76.51 316 LEU B C 1
ATOM 5227 O O . LEU B 1 318 ? 44.054 47.100 82.363 1.00 78.85 316 LEU B O 1
ATOM 5232 N N . LEU B 1 319 ? 44.023 45.593 84.035 1.00 75.89 317 LEU B N 1
ATOM 5233 C CA . LEU B 1 319 ? 44.503 44.495 83.207 1.00 74.20 317 LEU B CA 1
ATOM 5234 C C . LEU B 1 319 ? 43.480 44.156 82.133 1.00 71.66 317 LEU B C 1
ATOM 5235 O O . LEU B 1 319 ? 43.832 43.920 80.979 1.00 75.06 317 LEU B O 1
ATOM 5240 N N . ALA B 1 320 ? 42.210 44.132 82.522 1.00 72.85 318 ALA B N 1
ATOM 5241 C CA . ALA B 1 320 ? 41.136 43.841 81.583 1.00 71.06 318 ALA B CA 1
ATOM 5242 C C . ALA B 1 320 ? 41.191 44.791 80.394 1.00 69.06 318 ALA B C 1
ATOM 5243 O O . ALA B 1 320 ? 41.149 44.358 79.243 1.00 71.35 318 ALA B O 1
ATOM 5245 N N . ARG B 1 321 ? 41.294 46.085 80.677 1.00 70.14 319 ARG B N 1
ATOM 5246 C CA . ARG B 1 321 ? 41.364 47.089 79.623 1.00 75.17 319 ARG B CA 1
ATOM 5247 C C . ARG B 1 321 ? 42.582 46.871 78.732 1.00 71.19 319 ARG B C 1
ATOM 5248 O O . ARG B 1 321 ? 42.492 46.973 77.511 1.00 75.02 319 ARG B O 1
ATOM 5256 N N . SER B 1 322 ? 43.720 46.572 79.350 1.00 69.17 320 SER B N 1
ATOM 5257 C CA . SER B 1 322 ? 44.972 46.424 78.614 1.00 71.32 320 SER B CA 1
ATOM 5258 C C . SER B 1 322 ? 44.929 45.276 77.608 1.00 74.00 320 SER B C 1
ATOM 5259 O O . SER B 1 322 ? 45.694 45.262 76.644 1.00 74.25 320 SER B O 1
ATOM 5262 N N . MET B 1 323 ? 44.033 44.320 77.831 1.00 71.86 321 MET B N 1
ATOM 5263 C CA . MET B 1 323 ? 43.926 43.162 76.948 1.00 69.69 321 MET B CA 1
ATOM 5264 C C . MET B 1 323 ? 43.217 43.505 75.640 1.00 74.63 321 MET B C 1
ATOM 5265 O O . MET B 1 323 ? 43.233 42.722 74.689 1.00 76.65 321 MET B O 1
ATOM 5270 N N . VAL B 1 324 ? 42.593 44.677 75.599 1.00 72.49 322 VAL B N 1
ATOM 5271 C CA . VAL B 1 324 ? 41.971 45.161 74.374 1.00 71.88 322 VAL B CA 1
ATOM 5272 C C . VAL B 1 324 ? 43.003 45.882 73.510 1.00 77.01 322 VAL B C 1
ATOM 5273 O O . VAL B 1 324 ? 42.784 46.110 72.320 1.00 81.44 322 VAL B O 1
ATOM 5277 N N . VAL B 1 325 ? 44.131 46.231 74.124 1.00 76.41 323 VAL B N 1
ATOM 5278 C CA . VAL B 1 325 ? 45.245 46.854 73.416 1.00 77.18 323 VAL B CA 1
ATOM 5279 C C . VAL B 1 325 ? 46.264 45.791 73.030 1.00 77.60 323 VAL B C 1
ATOM 5280 O O . VAL B 1 325 ? 46.524 45.566 71.849 1.00 88.95 323 VAL B O 1
ATOM 5284 N N . VAL B 1 326 ? 46.847 45.145 74.033 1.00 72.23 324 VAL B N 1
ATOM 5285 C CA . VAL B 1 326 ? 47.699 43.991 73.791 1.00 79.26 324 VAL B CA 1
ATOM 5286 C C . VAL B 1 326 ? 46.888 42.735 74.077 1.00 79.73 324 VAL B C 1
ATOM 5287 O O . VAL B 1 326 ? 46.602 42.414 75.230 1.00 75.54 324 VAL B O 1
ATOM 5291 N N . ARG B 1 327 ? 46.538 42.018 73.014 1.00 80.59 325 ARG B N 1
ATOM 5292 C CA . ARG B 1 327 ? 45.586 40.918 73.102 1.00 80.17 325 ARG B CA 1
ATOM 5293 C C . ARG B 1 327 ? 46.234 39.619 73.560 1.00 83.67 325 ARG B C 1
ATOM 5294 O O . ARG B 1 327 ? 47.241 39.188 72.997 1.00 85.67 325 ARG B O 1
ATOM 5302 N N . PRO B 1 328 ? 45.648 38.988 74.587 1.00 80.56 326 PRO B N 1
ATOM 5303 C CA . PRO B 1 328 ? 46.169 37.735 75.141 1.00 78.37 326 PRO B CA 1
ATOM 5304 C C . PRO B 1 328 ? 46.018 36.576 74.166 1.00 75.70 326 PRO B C 1
ATOM 5305 O O . PRO B 1 328 ? 45.466 36.748 73.081 1.00 77.63 326 PRO B O 1
ATOM 5309 N N . SER B 1 329 ? 46.497 35.402 74.564 1.00 78.85 327 SER B N 1
ATOM 5310 C CA . SER B 1 329 ? 46.484 34.234 73.694 1.00 84.54 327 SER B CA 1
ATOM 5311 C C . SER B 1 329 ? 45.255 33.372 73.942 1.00 77.62 327 SER B C 1
ATOM 5312 O O . SER B 1 329 ? 45.118 32.755 74.998 1.00 72.73 327 SER B O 1
ATOM 5315 N N . VAL B 1 330 ? 44.367 33.330 72.955 1.00 72.74 328 VAL B N 1
ATOM 5316 C CA . VAL B 1 330 ? 43.172 32.503 73.035 1.00 70.86 328 VAL B CA 1
ATOM 5317 C C . VAL B 1 330 ? 43.210 31.435 71.948 1.00 70.28 328 VAL B C 1
ATOM 5318 O O . VAL B 1 330 ? 43.182 31.748 70.757 1.00 71.57 328 VAL B O 1
ATOM 5322 N N . ALA B 1 331 ? 43.283 30.175 72.363 1.00 65.79 329 ALA B N 1
ATOM 5323 C CA . ALA B 1 331 ? 43.348 29.073 71.414 1.00 66.70 329 ALA B CA 1
ATOM 5324 C C . ALA B 1 331 ? 42.122 29.073 70.513 1.00 67.13 329 ALA B C 1
ATOM 5325 O O . ALA B 1 331 ? 40.990 29.029 70.992 1.00 71.45 329 ALA B O 1
ATOM 5327 N N . SER B 1 332 ? 42.355 29.107 69.205 1.00 70.88 330 SER B N 1
ATOM 5328 C CA . SER B 1 332 ? 41.268 29.129 68.235 1.00 63.13 330 SER B CA 1
ATOM 5329 C C . SER B 1 332 ? 41.216 27.806 67.481 1.00 61.69 330 SER B C 1
ATOM 5330 O O . SER B 1 332 ? 42.200 27.390 66.872 1.00 72.43 330 SER B O 1
ATOM 5333 N N . LYS B 1 333 ? 40.066 27.146 67.532 1.00 58.42 331 LYS B N 1
ATOM 5334 C CA . LYS B 1 333 ? 39.905 25.846 66.893 1.00 65.66 331 LYS B CA 1
ATOM 5335 C C . LYS B 1 333 ? 38.655 25.792 66.023 1.00 72.20 331 LYS B C 1
ATOM 5336 O O . LYS B 1 333 ? 37.687 26.514 66.261 1.00 70.61 331 LYS B O 1
ATOM 5342 N N . VAL B 1 334 ? 38.685 24.933 65.009 1.00 65.76 332 VAL B N 1
ATOM 5343 C CA . VAL B 1 334 ? 37.523 24.720 64.158 1.00 65.44 332 VAL B CA 1
ATOM 5344 C C . VAL B 1 334 ? 36.682 23.558 64.678 1.00 64.75 332 VAL B C 1
ATOM 5345 O O . VAL B 1 334 ? 37.131 22.411 64.695 1.00 61.19 332 VAL B O 1
ATOM 5349 N N . VAL B 1 335 ? 35.461 23.866 65.104 1.00 63.51 333 VAL B N 1
ATOM 5350 C CA . VAL B 1 335 ? 34.549 22.853 65.616 1.00 62.44 333 VAL B CA 1
ATOM 5351 C C . VAL B 1 335 ? 33.265 22.835 64.796 1.00 61.76 333 VAL B C 1
ATOM 5352 O O . VAL B 1 335 ? 32.601 23.861 64.642 1.00 58.10 333 VAL B O 1
ATOM 5356 N N . LEU B 1 336 ? 32.925 21.663 64.269 1.00 62.90 334 LEU B N 1
ATOM 5357 C CA . LEU B 1 336 ? 31.723 21.500 63.460 1.00 61.64 334 LEU B CA 1
ATOM 5358 C C . LEU B 1 336 ? 30.760 20.526 64.130 1.00 60.91 334 LEU B C 1
ATOM 5359 O O . LEU B 1 336 ? 31.184 19.640 64.872 1.00 61.57 334 LEU B O 1
ATOM 5364 N N . PRO B 1 337 ? 29.455 20.686 63.866 1.00 59.80 335 PRO B N 1
ATOM 5365 C CA . PRO B 1 337 ? 28.441 19.785 64.424 1.00 64.08 335 PRO B CA 1
ATOM 5366 C C . PRO B 1 337 ? 28.711 18.335 64.037 1.00 67.05 335 PRO B C 1
ATOM 5367 O O . PRO B 1 337 ? 29.125 18.074 62.909 1.00 64.61 335 PRO B O 1
ATOM 5371 N N . ILE B 1 338 ? 28.478 17.410 64.963 1.00 70.45 336 ILE B N 1
ATOM 5372 C CA . ILE B 1 338 ? 28.759 15.995 64.729 1.00 74.02 336 ILE B CA 1
ATOM 5373 C C . ILE B 1 338 ? 28.027 15.445 63.504 1.00 77.03 336 ILE B C 1
ATOM 5374 O O . ILE B 1 338 ? 28.422 14.421 62.943 1.00 77.84 336 ILE B O 1
ATOM 5379 N N . SER B 1 339 ? 26.962 16.126 63.094 1.00 73.67 337 SER B N 1
ATOM 5380 C CA . SER B 1 339 ? 26.230 15.744 61.893 1.00 73.94 337 SER B CA 1
ATOM 5381 C C . SER B 1 339 ? 27.143 15.794 60.670 1.00 76.67 337 SER B C 1
ATOM 5382 O O . SER B 1 339 ? 26.972 15.026 59.722 1.00 75.22 337 SER B O 1
ATOM 5385 N N . ILE B 1 340 ? 28.111 16.705 60.698 1.00 73.27 338 ILE B N 1
ATOM 5386 C CA . ILE B 1 340 ? 29.117 16.791 59.646 1.00 69.52 338 ILE B CA 1
ATOM 5387 C C . ILE B 1 340 ? 30.176 15.713 59.838 1.00 71.58 338 ILE B C 1
ATOM 5388 O O . ILE B 1 340 ? 30.620 15.086 58.876 1.00 71.00 338 ILE B O 1
ATOM 5393 N N . TYR B 1 341 ? 30.574 15.499 61.089 1.00 69.41 339 TYR B N 1
ATOM 5394 C CA . TYR B 1 341 ? 31.577 14.492 61.415 1.00 70.46 339 TYR B CA 1
ATOM 5395 C C . TYR B 1 341 ? 31.091 13.090 61.073 1.00 74.57 339 TYR B C 1
ATOM 5396 O O . TYR B 1 341 ? 31.889 12.164 60.929 1.00 76.36 339 TYR B O 1
ATOM 5405 N N . ALA B 1 342 ? 29.777 12.938 60.946 1.00 76.84 340 ALA B N 1
ATOM 5406 C CA . ALA B 1 342 ? 29.185 11.650 60.612 1.00 78.01 340 ALA B CA 1
ATOM 5407 C C . ALA B 1 342 ? 29.332 11.341 59.125 1.00 76.43 340 ALA B C 1
ATOM 5408 O O . ALA B 1 342 ? 29.287 10.181 58.716 1.00 76.93 340 ALA B O 1
ATOM 5410 N N . LYS B 1 343 ? 29.511 12.384 58.321 1.00 73.99 341 LYS B N 1
ATOM 5411 C CA . LYS B 1 343 ? 29.642 12.226 56.876 1.00 75.57 341 LYS B CA 1
ATOM 5412 C C . LYS B 1 343 ? 31.091 12.020 56.449 1.00 75.06 341 LYS B C 1
ATOM 5413 O O . LYS B 1 343 ? 31.366 11.757 55.281 1.00 75.35 341 LYS B O 1
ATOM 5419 N N . ILE B 1 344 ? 32.014 12.141 57.397 1.00 74.89 342 ILE B N 1
ATOM 5420 C CA . ILE B 1 344 ? 33.437 11.988 57.100 1.00 76.88 342 ILE B CA 1
ATOM 5421 C C . ILE B 1 344 ? 33.754 10.703 56.324 1.00 77.42 342 ILE B C 1
ATOM 5422 O O . ILE B 1 344 ? 34.478 10.743 55.329 1.00 74.25 342 ILE B O 1
ATOM 5427 N N . PRO B 1 345 ? 33.215 9.560 56.777 1.00 76.16 343 PRO B N 1
ATOM 5428 C CA . PRO B 1 345 ? 33.436 8.306 56.047 1.00 77.12 343 PRO B CA 1
ATOM 5429 C C . PRO B 1 345 ? 32.798 8.324 54.658 1.00 81.49 343 PRO B C 1
ATOM 5430 O O . PRO B 1 345 ? 33.335 7.718 53.731 1.00 82.38 343 PRO B O 1
ATOM 5434 N N . GLN B 1 346 ? 31.667 9.011 54.521 1.00 83.81 344 GLN B N 1
ATOM 5435 C CA . GLN B 1 346 ? 30.970 9.090 53.240 1.00 86.46 344 GLN B CA 1
ATOM 5436 C C . GLN B 1 346 ? 31.647 10.076 52.291 1.00 81.84 344 GLN B C 1
ATOM 5437 O O . GLN B 1 346 ? 31.694 9.854 51.082 1.00 80.24 344 GLN B O 1
ATOM 5443 N N . LEU B 1 347 ? 32.161 11.169 52.846 1.00 78.91 345 LEU B N 1
ATOM 5444 C CA . LEU B 1 347 ? 32.910 12.145 52.062 1.00 74.24 345 LEU B CA 1
ATOM 5445 C C . LEU B 1 347 ? 34.172 11.487 51.531 1.00 76.99 345 LEU B C 1
ATOM 5446 O O . LEU B 1 347 ? 34.863 12.028 50.673 1.00 81.06 345 LEU B O 1
ATOM 5451 N N . GLY B 1 348 ? 34.473 10.317 52.078 1.00 78.71 346 GLY B N 1
ATOM 5452 C CA . GLY B 1 348 ? 35.607 9.528 51.647 1.00 82.20 346 GLY B CA 1
ATOM 5453 C C . GLY B 1 348 ? 36.874 9.974 52.345 1.00 99.60 346 GLY B C 1
ATOM 5454 O O . GLY B 1 348 ? 37.018 11.146 52.698 1.00 105.08 346 GLY B O 1
ATOM 5455 N N . PHE B 1 349 ? 37.776 9.024 52.566 1.00 104.12 347 PHE B N 1
ATOM 5456 C CA . PHE B 1 349 ? 39.145 9.273 53.011 1.00 98.05 347 PHE B CA 1
ATOM 5457 C C . PHE B 1 349 ? 39.193 10.300 54.139 1.00 97.59 347 PHE B C 1
ATOM 5458 O O . PHE B 1 349 ? 38.199 10.523 54.831 1.00 94.66 347 PHE B O 1
ATOM 5466 N N . ASN B 1 350 ? 40.361 10.912 54.332 1.00 103.25 348 ASN B N 1
ATOM 5467 C CA . ASN B 1 350 ? 40.548 12.354 54.335 1.00 105.50 348 ASN B CA 1
ATOM 5468 C C . ASN B 1 350 ? 41.933 12.588 53.735 1.00 107.31 348 ASN B C 1
ATOM 5469 O O . ASN B 1 350 ? 42.086 12.879 52.550 1.00 107.48 348 ASN B O 1
ATOM 5474 N N . VAL B 1 351 ? 42.947 12.461 54.587 1.00 113.01 349 VAL B N 1
ATOM 5475 C CA . VAL B 1 351 ? 44.214 11.825 54.258 1.00 117.02 349 VAL B CA 1
ATOM 5476 C C . VAL B 1 351 ? 44.222 10.495 55.013 1.00 111.19 349 VAL B C 1
ATOM 5477 O O . VAL B 1 351 ? 45.152 9.695 54.896 1.00 100.81 349 VAL B O 1
ATOM 5481 N N . GLU B 1 352 ? 43.149 10.282 55.776 1.00 106.99 350 GLU B N 1
ATOM 5482 C CA . GLU B 1 352 ? 43.114 9.372 56.925 1.00 100.86 350 GLU B CA 1
ATOM 5483 C C . GLU B 1 352 ? 43.559 10.124 58.186 1.00 99.57 350 GLU B C 1
ATOM 5484 O O . GLU B 1 352 ? 43.471 9.608 59.303 1.00 85.97 350 GLU B O 1
ATOM 5490 N N . GLU B 1 353 ? 44.021 11.357 57.992 1.00 104.96 351 GLU B N 1
ATOM 5491 C CA . GLU B 1 353 ? 44.420 12.231 59.091 1.00 95.23 351 GLU B CA 1
ATOM 5492 C C . GLU B 1 353 ? 43.459 13.412 59.190 1.00 94.41 351 GLU B C 1
ATOM 5493 O O . GLU B 1 353 ? 42.870 13.822 58.190 1.00 101.00 351 GLU B O 1
ATOM 5499 N N . TYR B 1 354 ? 43.297 13.959 60.391 1.00 85.16 352 TYR B N 1
ATOM 5500 C CA . TYR B 1 354 ? 42.474 15.153 60.570 1.00 83.91 352 TYR B CA 1
ATOM 5501 C C . TYR B 1 354 ? 43.028 16.115 61.618 1.00 79.83 352 TYR B C 1
ATOM 5502 O O . TYR B 1 354 ? 43.484 15.699 62.681 1.00 82.97 352 TYR B O 1
ATOM 5511 N N . SER B 1 355 ? 42.979 17.407 61.306 1.00 78.26 353 SER B N 1
ATOM 5512 C CA . SER B 1 355 ? 43.416 18.449 62.229 1.00 76.77 353 SER B CA 1
ATOM 5513 C C . SER B 1 355 ? 42.412 19.596 62.264 1.00 76.33 353 SER B C 1
ATOM 5514 O O . SER B 1 355 ? 42.059 20.150 61.224 1.00 81.79 353 SER B O 1
ATOM 5517 N N . MET B 1 356 ? 41.958 19.955 63.460 1.00 74.96 354 MET B N 1
ATOM 5518 C CA . MET B 1 356 ? 40.953 21.004 63.605 1.00 74.45 354 MET B CA 1
ATOM 5519 C C . MET B 1 356 ? 41.560 22.402 63.512 1.00 66.38 354 MET B C 1
ATOM 5520 O O . MET B 1 356 ? 40.852 23.382 63.286 1.00 65.03 354 MET B O 1
ATOM 5525 N N . VAL B 1 357 ? 42.870 22.494 63.703 1.00 63.57 355 VAL B N 1
ATOM 5526 C CA . VAL B 1 357 ? 43.564 23.769 63.573 1.00 68.86 355 VAL B CA 1
ATOM 5527 C C . VAL B 1 357 ? 44.130 23.962 62.163 1.00 72.80 355 VAL B C 1
ATOM 5528 O O . VAL B 1 357 ? 44.577 25.054 61.804 1.00 67.82 355 VAL B O 1
ATOM 5532 N N . GLY B 1 358 ? 44.093 22.901 61.361 1.00 68.78 356 GLY B N 1
ATOM 5533 C CA . GLY B 1 358 ? 44.743 22.910 60.062 1.00 73.69 356 GLY B CA 1
ATOM 5534 C C . GLY B 1 358 ? 43.841 22.959 58.841 1.00 78.94 356 GLY B C 1
ATOM 5535 O O . GLY B 1 358 ? 42.683 23.372 58.912 1.00 72.84 356 GLY B O 1
ATOM 5536 N N . TYR B 1 359 ? 44.393 22.531 57.709 1.00 79.82 357 TYR B N 1
ATOM 5537 C CA . TYR B 1 359 ? 43.673 22.522 56.442 1.00 72.46 357 TYR B CA 1
ATOM 5538 C C . TYR B 1 359 ? 42.593 21.444 56.404 1.00 69.77 357 TYR B C 1
ATOM 5539 O O . TYR B 1 359 ? 41.549 21.625 55.778 1.00 71.29 357 TYR B O 1
ATOM 5548 N N . GLU B 1 360 ? 42.846 20.324 57.073 1.00 66.15 358 GLU B N 1
ATOM 5549 C CA . GLU B 1 360 ? 41.891 19.221 57.099 1.00 72.55 358 GLU B CA 1
ATOM 5550 C C . GLU B 1 360 ? 40.486 19.697 57.471 1.00 76.86 358 GLU B C 1
ATOM 5551 O O . GLU B 1 360 ? 39.501 19.289 56.855 1.00 68.74 358 GLU B O 1
ATOM 5557 N N . ALA B 1 361 ? 40.401 20.565 58.475 1.00 77.29 359 ALA B N 1
ATOM 5558 C CA . ALA B 1 361 ? 39.120 21.108 58.913 1.00 68.91 359 ALA B CA 1
ATOM 5559 C C . ALA B 1 361 ? 38.580 22.114 57.903 1.00 69.77 359 ALA B C 1
ATOM 5560 O O . ALA B 1 361 ? 37.369 22.218 57.701 1.00 64.80 359 ALA B O 1
ATOM 5562 N N . MET B 1 362 ? 39.489 22.855 57.276 1.00 73.63 360 MET B N 1
ATOM 5563 C CA . MET B 1 362 ? 39.124 23.831 56.256 1.00 71.31 360 MET B CA 1
ATOM 5564 C C . MET B 1 362 ? 38.351 23.158 55.126 1.00 70.14 360 MET B C 1
ATOM 5565 O O . MET B 1 362 ? 37.290 23.629 54.716 1.00 68.75 360 MET B O 1
ATOM 5570 N N . ALA B 1 363 ? 38.894 22.050 54.630 1.00 66.52 361 ALA B N 1
ATOM 5571 C CA . ALA B 1 363 ? 38.250 21.288 53.568 1.00 64.32 361 ALA B CA 1
ATOM 5572 C C . ALA B 1 363 ? 36.921 20.709 54.035 1.00 63.53 361 ALA B C 1
ATOM 5573 O O . ALA B 1 363 ? 35.911 20.814 53.341 1.00 64.56 361 ALA B O 1
ATOM 5575 N N . LEU B 1 364 ? 36.929 20.101 55.217 1.00 72.46 362 LEU B N 1
ATOM 5576 C CA . LEU B 1 364 ? 35.737 19.459 55.760 1.00 66.91 362 LEU B CA 1
ATOM 5577 C C . LEU B 1 364 ? 34.558 20.421 55.838 1.00 66.26 362 LEU B C 1
ATOM 5578 O O . LEU B 1 364 ? 33.416 20.028 55.611 1.00 71.76 362 LEU B O 1
ATOM 5583 N N . TYR B 1 365 ? 34.838 21.680 56.160 1.00 63.43 363 TYR B N 1
ATOM 5584 C CA . TYR B 1 365 ? 33.789 22.688 56.234 1.00 65.51 363 TYR B CA 1
ATOM 5585 C C . TYR B 1 365 ? 33.163 22.953 54.866 1.00 68.81 363 TYR B C 1
ATOM 5586 O O . TYR B 1 365 ? 31.939 22.946 54.721 1.00 71.01 363 TYR B O 1
ATOM 5595 N N . ASN B 1 366 ? 34.006 23.190 53.868 1.00 63.37 364 ASN B N 1
ATOM 5596 C CA . ASN B 1 366 ? 33.531 23.458 52.515 1.00 66.63 364 ASN B CA 1
ATOM 5597 C C . ASN B 1 366 ? 32.875 22.240 51.870 1.00 68.03 364 ASN B C 1
ATOM 5598 O O . ASN B 1 366 ? 31.859 22.362 51.186 1.00 73.21 364 ASN B O 1
ATOM 5603 N N . MET B 1 367 ? 33.460 21.066 52.089 1.00 66.11 365 MET B N 1
ATOM 5604 C CA . MET B 1 367 ? 32.897 19.826 51.570 1.00 64.39 365 MET B CA 1
ATOM 5605 C C . MET B 1 367 ? 31.510 19.582 52.145 1.00 68.65 365 MET B C 1
ATOM 5606 O O . MET B 1 367 ? 30.607 19.122 51.444 1.00 68.84 365 MET B O 1
ATOM 5611 N N . ALA B 1 368 ? 31.352 19.893 53.427 1.00 68.66 366 ALA B N 1
ATOM 5612 C CA . ALA B 1 368 ? 30.096 19.664 54.130 1.00 69.16 366 ALA B CA 1
ATOM 5613 C C . ALA B 1 368 ? 28.946 20.425 53.483 1.00 71.35 366 ALA B C 1
ATOM 5614 O O . ALA B 1 368 ? 29.135 21.514 52.942 1.00 71.02 366 ALA B O 1
ATOM 5616 N N . THR B 1 369 ? 27.755 19.843 53.546 1.00 70.99 367 THR B N 1
ATOM 5617 C CA . THR B 1 369 ? 26.561 20.474 52.999 1.00 74.94 367 THR B CA 1
ATOM 5618 C C . THR B 1 369 ? 25.510 20.665 54.095 1.00 73.31 367 THR B C 1
ATOM 5619 O O . THR B 1 369 ? 24.462 20.019 54.081 1.00 70.19 367 THR B O 1
ATOM 5623 N N . PRO B 1 370 ? 25.798 21.562 55.052 1.00 72.63 368 PRO B N 1
ATOM 5624 C CA . PRO B 1 370 ? 24.967 21.796 56.240 1.00 67.31 368 PRO B CA 1
ATOM 5625 C C . PRO B 1 370 ? 23.673 22.545 55.933 1.00 64.26 368 PRO B C 1
ATOM 5626 O O . PRO B 1 370 ? 23.667 23.466 55.117 1.00 67.77 368 PRO B O 1
ATOM 5630 N N . VAL B 1 371 ? 22.592 22.156 56.599 1.00 61.29 369 VAL B N 1
ATOM 5631 C CA . VAL B 1 371 ? 21.318 22.851 56.463 1.00 65.75 369 VAL B CA 1
ATOM 5632 C C . VAL B 1 371 ? 20.814 23.297 57.833 1.00 67.48 369 VAL B C 1
ATOM 5633 O O . VAL B 1 371 ? 20.898 22.550 58.808 1.00 63.78 369 VAL B O 1
ATOM 5637 N N . SER B 1 372 ? 20.295 24.519 57.903 1.00 65.11 370 SER B N 1
ATOM 5638 C CA . SER B 1 372 ? 19.799 25.067 59.159 1.00 63.46 370 SER B CA 1
ATOM 5639 C C . SER B 1 372 ? 18.342 25.502 59.061 1.00 69.10 370 SER B C 1
ATOM 5640 O O . SER B 1 372 ? 17.922 26.090 58.063 1.00 69.60 370 SER B O 1
ATOM 5643 N N . ILE B 1 373 ? 17.575 25.212 60.107 1.00 66.60 371 ILE B N 1
ATOM 5644 C CA . ILE B 1 373 ? 16.191 25.653 60.175 1.00 63.28 371 ILE B CA 1
ATOM 5645 C C . ILE B 1 373 ? 16.144 27.174 60.170 1.00 67.23 371 ILE B C 1
ATOM 5646 O O . ILE B 1 373 ? 16.921 27.831 60.866 1.00 68.70 371 ILE B O 1
ATOM 5651 N N . LEU B 1 374 ? 15.240 27.730 59.372 1.00 66.02 372 LEU B N 1
ATOM 5652 C CA . LEU B 1 374 ? 15.070 29.173 59.302 1.00 68.08 372 LEU B CA 1
ATOM 5653 C C . LEU B 1 374 ? 13.840 29.605 60.087 1.00 66.00 372 LEU B C 1
ATOM 5654 O O . LEU B 1 374 ? 12.762 29.035 59.928 1.00 70.33 372 LEU B O 1
ATOM 5659 N N . ARG B 1 375 ? 14.006 30.607 60.943 1.00 69.19 373 ARG B N 1
ATOM 5660 C CA . ARG B 1 375 ? 12.870 31.189 61.642 1.00 70.85 373 ARG B CA 1
ATOM 5661 C C . ARG B 1 375 ? 12.297 32.322 60.802 1.00 68.28 373 ARG B C 1
ATOM 5662 O O . ARG B 1 375 ? 12.819 32.631 59.732 1.00 71.17 373 ARG B O 1
ATOM 5670 N N . MET B 1 376 ? 11.228 32.942 61.287 1.00 65.07 374 MET B N 1
ATOM 5671 C CA . MET B 1 376 ? 10.592 34.028 60.555 1.00 68.51 374 MET B CA 1
ATOM 5672 C C . MET B 1 376 ? 11.537 35.213 60.381 1.00 72.54 374 MET B C 1
ATOM 5673 O O . MET B 1 376 ? 12.258 35.586 61.307 1.00 71.11 374 MET B O 1
ATOM 5678 N N . GLY B 1 377 ? 11.535 35.793 59.185 1.00 79.10 375 GLY B N 1
ATOM 5679 C CA . GLY B 1 377 ? 12.355 36.955 58.896 1.00 77.53 375 GLY B CA 1
ATOM 5680 C C . GLY B 1 377 ? 13.839 36.650 58.815 1.00 75.75 375 GLY B C 1
ATOM 5681 O O . GLY B 1 377 ? 14.666 37.561 58.818 1.00 80.36 375 GLY B O 1
ATOM 5682 N N . ASP B 1 378 ? 14.178 35.367 58.741 1.00 74.83 376 ASP B N 1
ATOM 5683 C CA . ASP B 1 378 ? 15.574 34.953 58.655 1.00 71.89 376 ASP B CA 1
ATOM 5684 C C . ASP B 1 378 ? 16.103 35.042 57.232 1.00 74.17 376 ASP B C 1
ATOM 5685 O O . ASP B 1 378 ? 15.540 34.447 56.314 1.00 80.01 376 ASP B O 1
ATOM 5690 N N . ASP B 1 379 ? 17.189 35.787 57.055 1.00 73.81 377 ASP B N 1
ATOM 5691 C CA . ASP B 1 379 ? 17.860 35.858 55.765 1.00 72.51 377 ASP B CA 1
ATOM 5692 C C . ASP B 1 379 ? 18.856 34.709 55.662 1.00 71.46 377 ASP B C 1
ATOM 5693 O O . ASP B 1 379 ? 19.800 34.626 56.447 1.00 71.53 377 ASP B O 1
ATOM 5698 N N . ALA B 1 380 ? 18.643 33.827 54.691 1.00 69.14 378 ALA B N 1
ATOM 5699 C CA . ALA B 1 380 ? 19.485 32.647 54.531 1.00 67.30 378 ALA B CA 1
ATOM 5700 C C . ALA B 1 380 ? 20.961 33.023 54.474 1.00 72.10 378 ALA B C 1
ATOM 5701 O O . ALA B 1 380 ? 21.800 32.385 55.110 1.00 69.79 378 ALA B O 1
ATOM 5703 N N . LYS B 1 381 ? 21.270 34.063 53.706 1.00 73.45 379 LYS B N 1
ATOM 5704 C CA . LYS B 1 381 ? 22.637 34.556 53.599 1.00 74.29 379 LYS B CA 1
ATOM 5705 C C . LYS B 1 381 ? 23.187 34.900 54.983 1.00 73.38 379 LYS B C 1
ATOM 5706 O O . LYS B 1 381 ? 24.152 34.290 55.446 1.00 70.27 379 LYS B O 1
ATOM 5712 N N . ASP B 1 382 ? 22.568 35.880 55.635 1.00 72.40 380 ASP B N 1
ATOM 5713 C CA . ASP B 1 382 ? 22.990 36.315 56.964 1.00 73.35 380 ASP B CA 1
ATOM 5714 C C . ASP B 1 382 ? 23.086 35.157 57.954 1.00 70.97 380 ASP B C 1
ATOM 5715 O O . ASP B 1 382 ? 24.030 35.077 58.741 1.00 68.15 380 ASP B O 1
ATOM 5720 N N . LYS B 1 383 ? 22.101 34.266 57.914 1.00 69.56 381 LYS B N 1
ATOM 5721 C CA . LYS B 1 383 ? 22.092 33.088 58.774 1.00 70.03 381 LYS B CA 1
ATOM 5722 C C . LYS B 1 383 ? 23.326 32.229 58.515 1.00 67.09 381 LYS B C 1
ATOM 5723 O O . LYS B 1 383 ? 23.939 31.702 59.443 1.00 60.87 381 LYS B O 1
ATOM 5729 N N . SER B 1 384 ? 23.681 32.090 57.242 1.00 73.20 382 SER B N 1
ATOM 5730 C CA . SER B 1 384 ? 24.831 31.287 56.848 1.00 72.17 382 SER B CA 1
ATOM 5731 C C . SER B 1 384 ? 26.130 31.867 57.398 1.00 67.67 382 SER B C 1
ATOM 5732 O O . SER B 1 384 ? 27.077 31.132 57.676 1.00 68.05 382 SER B O 1
ATOM 5735 N N . GLN B 1 385 ? 26.168 33.187 57.554 1.00 65.82 383 GLN B N 1
ATOM 5736 C CA . GLN B 1 385 ? 27.339 33.848 58.117 1.00 63.40 383 GLN B CA 1
ATOM 5737 C C . GLN B 1 385 ? 27.541 33.431 59.568 1.00 64.42 383 GLN B C 1
ATOM 5738 O O . GLN B 1 385 ? 28.656 33.111 59.981 1.00 60.32 383 GLN B O 1
ATOM 5744 N N . LEU B 1 386 ? 26.456 33.433 60.337 1.00 66.61 384 LEU B N 1
ATOM 5745 C CA . LEU B 1 386 ? 26.511 33.020 61.736 1.00 64.97 384 LEU B CA 1
ATOM 5746 C C . LEU B 1 386 ? 27.089 31.618 61.865 1.00 63.57 384 LEU B C 1
ATOM 5747 O O . LEU B 1 386 ? 27.917 31.358 62.736 1.00 64.99 384 LEU B O 1
ATOM 5752 N N . PHE B 1 387 ? 26.652 30.718 60.992 1.00 60.91 385 PHE B N 1
ATOM 5753 C CA . PHE B 1 387 ? 27.136 29.347 61.018 1.00 56.75 385 PHE B CA 1
ATOM 5754 C C . PHE B 1 387 ? 28.628 29.297 60.712 1.00 61.71 385 PHE B C 1
ATOM 5755 O O . PHE B 1 387 ? 29.364 28.503 61.298 1.00 63.47 385 PHE B O 1
ATOM 5763 N N . PHE B 1 388 ? 29.071 30.153 59.797 1.00 59.16 386 PHE B N 1
ATOM 5764 C CA . PHE B 1 388 ? 30.485 30.232 59.459 1.00 60.36 386 PHE B CA 1
ATOM 5765 C C . PHE B 1 388 ? 31.294 30.709 60.659 1.00 64.75 386 PHE B C 1
ATOM 5766 O O . PHE B 1 388 ? 32.287 30.088 61.039 1.00 64.54 386 PHE B O 1
ATOM 5774 N N . MET B 1 389 ? 30.860 31.816 61.251 1.00 62.42 387 MET B N 1
ATOM 5775 C CA . MET B 1 389 ? 31.551 32.396 62.395 1.00 59.32 387 MET B CA 1
ATOM 5776 C C . MET B 1 389 ? 31.536 31.455 63.593 1.00 58.70 387 MET B C 1
ATOM 5777 O O . MET B 1 389 ? 32.505 31.379 64.346 1.00 59.89 387 MET B O 1
ATOM 5782 N N . SER B 1 390 ? 30.432 30.738 63.766 1.00 57.91 388 SER B N 1
ATOM 5783 C CA . SER B 1 390 ? 30.297 29.806 64.878 1.00 64.46 388 SER B CA 1
ATOM 5784 C C . SER B 1 390 ? 31.283 28.651 64.762 1.00 61.71 388 SER B C 1
ATOM 5785 O O . SER B 1 390 ? 31.822 28.177 65.762 1.00 59.04 388 SER B O 1
ATOM 5788 N N . CYS B 1 391 ? 31.514 28.197 63.536 1.00 58.92 389 CYS B N 1
ATOM 5789 C CA . CYS B 1 391 ? 32.403 27.067 63.306 1.00 62.64 389 CYS B CA 1
ATOM 5790 C C . CYS B 1 391 ? 33.866 27.451 63.493 1.00 62.54 389 CYS B C 1
ATOM 5791 O O . CYS B 1 391 ? 34.653 26.682 64.045 1.00 64.51 389 CYS B O 1
ATOM 5794 N N . PHE B 1 392 ? 34.222 28.645 63.035 1.00 59.14 390 PHE B N 1
ATOM 5795 C CA . PHE B 1 392 ? 35.603 29.107 63.101 1.00 60.01 390 PHE B CA 1
ATOM 5796 C C . PHE B 1 392 ? 35.893 29.952 64.340 1.00 59.46 390 PHE B C 1
ATOM 5797 O O . PHE B 1 392 ? 36.997 30.472 64.494 1.00 64.17 390 PHE B O 1
ATOM 5805 N N . GLY B 1 393 ? 34.903 30.089 65.217 1.00 59.85 391 GLY B N 1
ATOM 5806 C CA . GLY B 1 393 ? 35.050 30.917 66.402 1.00 57.57 391 GLY B CA 1
ATOM 5807 C C . GLY B 1 393 ? 35.409 32.335 66.007 1.00 58.97 391 GLY B C 1
ATOM 5808 O O . GLY B 1 393 ? 36.067 33.062 66.752 1.00 59.91 391 GLY B O 1
ATOM 5809 N N . ALA B 1 394 ? 34.944 32.724 64.826 1.00 58.16 392 ALA B N 1
ATOM 5810 C CA . ALA B 1 394 ? 35.306 33.985 64.188 1.00 57.63 392 ALA B CA 1
ATOM 5811 C C . ALA B 1 394 ? 34.707 35.210 64.872 1.00 61.60 392 ALA B C 1
ATOM 5812 O O . ALA B 1 394 ? 34.950 36.339 64.448 1.00 63.53 392 ALA B O 1
ATOM 5814 N N . ALA B 1 395 ? 33.924 34.985 65.923 1.00 66.50 393 ALA B N 1
ATOM 5815 C CA . ALA B 1 395 ? 33.146 36.046 66.559 1.00 63.77 393 ALA B CA 1
ATOM 5816 C C . ALA B 1 395 ? 33.931 37.347 66.707 1.00 64.88 393 ALA B C 1
ATOM 5817 O O . ALA B 1 395 ? 33.558 38.374 66.137 1.00 63.25 393 ALA B O 1
ATOM 5819 N N . TYR B 1 396 ? 35.006 37.309 67.483 1.00 61.57 394 TYR B N 1
ATOM 5820 C CA . TYR B 1 396 ? 35.782 38.513 67.760 1.00 65.31 394 TYR B CA 1
ATOM 5821 C C . TYR B 1 396 ? 36.835 38.801 66.689 1.00 66.30 394 TYR B C 1
ATOM 5822 O O . TYR B 1 396 ? 37.584 39.770 66.793 1.00 69.08 394 TYR B O 1
ATOM 5831 N N . GLU B 1 397 ? 36.881 37.962 65.658 1.00 68.56 395 GLU B N 1
ATOM 5832 C CA . GLU B 1 397 ? 37.817 38.151 64.551 1.00 63.65 395 GLU B CA 1
ATOM 5833 C C . GLU B 1 397 ? 37.383 39.284 63.622 1.00 63.36 395 GLU B C 1
ATOM 5834 O O . GLU B 1 397 ? 36.193 39.555 63.470 1.00 64.64 395 GLU B O 1
ATOM 5840 N N . ASP B 1 398 ? 38.360 39.944 63.007 1.00 66.80 396 ASP B N 1
ATOM 5841 C CA . ASP B 1 398 ? 38.098 41.016 62.054 1.00 72.54 396 ASP B CA 1
ATOM 5842 C C . ASP B 1 398 ? 37.198 40.523 60.923 1.00 71.92 396 ASP B C 1
ATOM 5843 O O . ASP B 1 398 ? 37.456 39.479 60.323 1.00 67.67 396 ASP B O 1
ATOM 5848 N N . LEU B 1 399 ? 36.143 41.280 60.637 1.00 72.80 397 LEU B N 1
ATOM 5849 C CA . LEU B 1 399 ? 35.206 40.917 59.580 1.00 74.30 397 LEU B CA 1
ATOM 5850 C C . LEU B 1 399 ? 35.833 41.047 58.193 1.00 71.54 397 LEU B C 1
ATOM 5851 O O . LEU B 1 399 ? 35.433 40.356 57.256 1.00 70.35 397 LEU B O 1
ATOM 5856 N N . ARG B 1 400 ? 36.813 41.935 58.068 1.00 69.71 398 ARG B N 1
ATOM 5857 C CA . ARG B 1 400 ? 37.513 42.119 56.802 1.00 70.77 398 ARG B CA 1
ATOM 5858 C C . ARG B 1 400 ? 38.292 40.865 56.421 1.00 68.61 398 ARG B C 1
ATOM 5859 O O . ARG B 1 400 ? 38.205 40.390 55.290 1.00 76.15 398 ARG B O 1
ATOM 5867 N N . VAL B 1 401 ? 39.051 40.329 57.371 1.00 66.52 399 VAL B N 1
ATOM 5868 C CA . VAL B 1 401 ? 39.772 39.081 57.157 1.00 64.48 399 VAL B CA 1
ATOM 5869 C C . VAL B 1 401 ? 38.800 37.963 56.782 1.00 68.03 399 VAL B C 1
ATOM 5870 O O . VAL B 1 401 ? 39.119 37.094 55.969 1.00 64.50 399 VAL B O 1
ATOM 5874 N N . LEU B 1 402 ? 37.611 37.999 57.376 1.00 70.25 400 LEU B N 1
ATOM 5875 C CA . LEU B 1 402 ? 36.579 37.005 57.096 1.00 68.90 400 LEU B CA 1
ATOM 5876 C C . LEU B 1 402 ? 35.968 37.221 55.717 1.00 67.55 400 LEU B C 1
ATOM 5877 O O . LEU B 1 402 ? 35.701 36.265 54.989 1.00 67.28 400 LEU B O 1
ATOM 5882 N N . SER B 1 403 ? 35.750 38.484 55.365 1.00 69.03 401 SER B N 1
ATOM 5883 C CA . SER B 1 403 ? 35.156 38.830 54.079 1.00 72.97 401 SER B CA 1
ATOM 5884 C C . SER B 1 403 ? 36.057 38.430 52.918 1.00 72.15 401 SER B C 1
ATOM 5885 O O . SER B 1 403 ? 35.584 38.196 51.807 1.00 78.49 401 SER B O 1
ATOM 5888 N N . ALA B 1 404 ? 37.356 38.355 53.185 1.00 71.88 402 ALA B N 1
ATOM 5889 C CA . ALA B 1 404 ? 38.336 37.992 52.168 1.00 71.35 402 ALA B CA 1
ATOM 5890 C C . ALA B 1 404 ? 38.296 36.498 51.889 1.00 70.54 402 ALA B C 1
ATOM 5891 O O . ALA B 1 404 ? 37.991 36.069 50.777 1.00 75.92 402 ALA B O 1
ATOM 5893 N N . LEU B 1 405 ? 38.621 35.715 52.911 1.00 65.81 403 LEU B N 1
ATOM 5894 C CA . LEU B 1 405 ? 38.671 34.264 52.798 1.00 62.45 403 LEU B CA 1
ATOM 5895 C C . LEU B 1 405 ? 37.416 33.689 52.145 1.00 67.72 403 LEU B C 1
ATOM 5896 O O . LEU B 1 405 ? 37.498 32.754 51.355 1.00 71.51 403 LEU B O 1
ATOM 5901 N N . THR B 1 406 ? 36.257 34.247 52.480 1.00 66.16 404 THR B N 1
ATOM 5902 C CA . THR B 1 406 ? 34.990 33.748 51.953 1.00 70.05 404 THR B CA 1
ATOM 5903 C C . THR B 1 406 ? 34.630 34.342 50.591 1.00 76.89 404 THR B C 1
ATOM 5904 O O . THR B 1 406 ? 33.758 33.824 49.891 1.00 73.21 404 THR B O 1
ATOM 5908 N N . GLY B 1 407 ? 35.299 35.428 50.221 1.00 78.21 405 GLY B N 1
ATOM 5909 C CA . GLY B 1 407 ? 35.003 36.116 48.978 1.00 70.63 405 GLY B CA 1
ATOM 5910 C C . GLY B 1 407 ? 33.677 36.853 49.024 1.00 69.70 405 GLY B C 1
ATOM 5911 O O . GLY B 1 407 ? 33.198 37.348 48.005 1.00 68.89 405 GLY B O 1
ATOM 5912 N N . THR B 1 408 ? 33.083 36.925 50.212 1.00 74.86 406 THR B N 1
ATOM 5913 C CA . THR B 1 408 ? 31.812 37.619 50.403 1.00 78.58 406 THR B CA 1
ATOM 5914 C C . THR B 1 408 ? 31.925 38.677 51.495 1.00 75.45 406 THR B C 1
ATOM 5915 O O . THR B 1 408 ? 32.845 38.641 52.309 1.00 74.06 406 THR B O 1
ATOM 5919 N N . GLU B 1 409 ? 30.981 39.611 51.514 1.00 73.30 407 GLU B N 1
ATOM 5920 C CA . GLU B 1 409 ? 31.014 40.712 52.471 1.00 76.06 407 GLU B CA 1
ATOM 5921 C C . GLU B 1 409 ? 30.288 40.366 53.767 1.00 79.32 407 GLU B C 1
ATOM 5922 O O . GLU B 1 409 ? 29.086 40.100 53.764 1.00 82.79 407 GLU B O 1
ATOM 5928 N N . PHE B 1 410 ? 31.029 40.378 54.871 1.00 74.58 408 PHE B N 1
ATOM 5929 C CA . PHE B 1 410 ? 30.470 40.073 56.186 1.00 74.36 408 PHE B CA 1
ATOM 5930 C C . PHE B 1 410 ? 29.838 41.297 56.847 1.00 73.71 408 PHE B C 1
ATOM 5931 O O . PHE B 1 410 ? 30.470 42.346 56.975 1.00 77.17 408 PHE B O 1
ATOM 5939 N N . LYS B 1 411 ? 28.581 41.155 57.253 1.00 71.06 409 LYS B N 1
ATOM 5940 C CA . LYS B 1 411 ? 27.861 42.227 57.932 1.00 77.70 409 LYS B CA 1
ATOM 5941 C C . LYS B 1 411 ? 28.006 42.139 59.453 1.00 79.19 409 LYS B C 1
ATOM 5942 O O . LYS B 1 411 ? 28.224 41.056 59.997 1.00 77.69 409 LYS B O 1
ATOM 5948 N N . PRO B 1 412 ? 27.895 43.286 60.141 1.00 79.88 410 PRO B N 1
ATOM 5949 C CA . PRO B 1 412 ? 27.912 43.340 61.608 1.00 72.95 410 PRO B CA 1
ATOM 5950 C C . PRO B 1 412 ? 26.658 42.707 62.199 1.00 73.06 410 PRO B C 1
ATOM 5951 O O . PRO B 1 412 ? 25.670 42.537 61.486 1.00 69.36 410 PRO B O 1
ATOM 5955 N N . ARG B 1 413 ? 26.698 42.370 63.485 1.00 73.97 411 ARG B N 1
ATOM 5956 C CA . ARG B 1 413 ? 25.567 41.730 64.151 1.00 76.18 411 ARG B CA 1
ATOM 5957 C C . ARG B 1 413 ? 24.312 42.600 64.093 1.00 76.55 411 ARG B C 1
ATOM 5958 O O . ARG B 1 413 ? 23.191 42.099 64.193 1.00 69.73 411 ARG B O 1
ATOM 5966 N N . SER B 1 414 ? 24.507 43.904 63.929 1.00 77.09 412 SER B N 1
ATOM 5967 C CA . SER B 1 414 ? 23.392 44.840 63.859 1.00 77.34 412 SER B CA 1
ATOM 5968 C C . SER B 1 414 ? 22.680 44.735 62.514 1.00 81.44 412 SER B C 1
ATOM 5969 O O . SER B 1 414 ? 21.504 44.374 62.449 1.00 75.97 412 SER B O 1
ATOM 5972 N N . ALA B 1 415 ? 23.400 45.063 61.445 1.00 83.65 413 ALA B N 1
ATOM 5973 C CA . ALA B 1 415 ? 22.856 44.987 60.093 1.00 83.92 413 ALA B CA 1
ATOM 5974 C C . ALA B 1 415 ? 22.393 43.574 59.750 1.00 80.10 413 ALA B C 1
ATOM 5975 O O . ALA B 1 415 ? 21.381 43.388 59.074 1.00 80.10 413 ALA B O 1
ATOM 5977 N N . LEU B 1 416 ? 23.143 42.584 60.223 1.00 78.36 414 LEU B N 1
ATOM 5978 C CA . LEU B 1 416 ? 22.815 41.184 59.984 1.00 77.09 414 LEU B CA 1
ATOM 5979 C C . LEU B 1 416 ? 21.395 40.900 60.457 1.00 77.80 414 LEU B C 1
ATOM 5980 O O . LEU B 1 416 ? 21.043 41.207 61.596 1.00 82.03 414 LEU B O 1
ATOM 5985 N N . LYS B 1 417 ? 20.578 40.316 59.586 1.00 76.75 415 LYS B N 1
ATOM 5986 C CA . LYS B 1 417 ? 19.198 40.020 59.949 1.00 76.25 415 LYS B CA 1
ATOM 5987 C C . LYS B 1 417 ? 18.955 38.519 60.076 1.00 74.61 415 LYS B C 1
ATOM 5988 O O . LYS B 1 417 ? 18.863 37.808 59.076 1.00 76.50 415 LYS B O 1
ATOM 5994 N N . CYS B 1 418 ? 18.827 38.059 61.317 1.00 75.95 416 CYS B N 1
ATOM 5995 C CA . CYS B 1 418 ? 18.522 36.665 61.625 1.00 74.40 416 CYS B CA 1
ATOM 5996 C C . CYS B 1 418 ? 18.577 36.425 63.133 1.00 72.39 416 CYS B C 1
ATOM 5997 O O . CYS B 1 418 ? 19.004 37.294 63.896 1.00 64.03 416 CYS B O 1
ATOM 6000 N N . LYS B 1 419 ? 18.143 35.245 63.559 1.00 69.85 417 LYS B N 1
ATOM 6001 C CA . LYS B 1 419 ? 18.139 34.901 64.975 1.00 69.82 417 LYS B CA 1
ATOM 6002 C C . LYS B 1 419 ? 19.032 33.695 65.241 1.00 71.20 417 LYS B C 1
ATOM 6003 O O . LYS B 1 419 ? 19.673 33.176 64.329 1.00 65.50 417 LYS B O 1
ATOM 6009 N N . GLY B 1 420 ? 19.072 33.256 66.495 1.00 81.33 418 GLY B N 1
ATOM 6010 C CA . GLY B 1 420 ? 19.887 32.117 66.877 1.00 75.50 418 GLY B CA 1
ATOM 6011 C C . GLY B 1 420 ? 19.473 30.852 66.153 1.00 72.31 418 GLY B C 1
ATOM 6012 O O . GLY B 1 420 ? 18.377 30.775 65.599 1.00 68.42 418 GLY B O 1
ATOM 6013 N N . PHE B 1 421 ? 20.350 29.854 66.158 1.00 71.84 419 PHE B N 1
ATOM 6014 C CA . PHE B 1 421 ? 20.081 28.599 65.466 1.00 68.00 419 PHE B CA 1
ATOM 6015 C C . PHE B 1 421 ? 19.008 27.775 66.168 1.00 70.32 419 PHE B C 1
ATOM 6016 O O . PHE B 1 421 ? 18.334 26.960 65.539 1.00 69.74 419 PHE B O 1
ATOM 6024 N N . HIS B 1 422 ? 18.848 27.989 67.470 1.00 73.45 420 HIS B N 1
ATOM 6025 C CA . HIS B 1 422 ? 17.860 27.238 68.234 1.00 75.75 420 HIS B CA 1
ATOM 6026 C C . HIS B 1 422 ? 16.464 27.832 68.094 1.00 76.54 420 HIS B C 1
ATOM 6027 O O . HIS B 1 422 ? 16.286 29.050 68.120 1.00 73.09 420 HIS B O 1
ATOM 6034 N N . VAL B 1 423 ? 15.478 26.953 67.953 1.00 76.39 421 VAL B N 1
ATOM 6035 C CA . VAL B 1 423 ? 14.087 27.357 67.811 1.00 73.65 421 VAL B CA 1
ATOM 6036 C C . VAL B 1 423 ? 13.378 27.381 69.159 1.00 75.50 421 VAL B C 1
ATOM 6037 O O . VAL B 1 423 ? 13.197 26.340 69.792 1.00 72.96 421 VAL B O 1
ATOM 6041 N N . PRO B 1 424 ? 12.974 28.577 69.605 1.00 73.12 422 PRO B N 1
ATOM 6042 C CA . PRO B 1 424 ? 12.235 28.700 70.863 1.00 66.60 422 PRO B CA 1
ATOM 6043 C C . PRO B 1 424 ? 10.831 28.134 70.705 1.00 68.67 422 PRO B C 1
ATOM 6044 O O . PRO B 1 424 ? 10.240 28.266 69.634 1.00 71.16 422 PRO B O 1
ATOM 6048 N N . ALA B 1 425 ? 10.307 27.508 71.753 1.00 70.00 423 ALA B N 1
ATOM 6049 C CA . ALA B 1 425 ? 8.976 26.917 71.693 1.00 63.32 423 ALA B CA 1
ATOM 6050 C C . ALA B 1 425 ? 7.931 27.947 71.276 1.00 63.82 423 ALA B C 1
ATOM 6051 O O . ALA B 1 425 ? 6.938 27.607 70.634 1.00 60.77 423 ALA B O 1
ATOM 6053 N N . LYS B 1 426 ? 8.163 29.206 71.639 1.00 68.16 424 LYS B N 1
ATOM 6054 C CA . LYS B 1 426 ? 7.231 30.277 71.299 1.00 64.31 424 LYS B CA 1
ATOM 6055 C C . LYS B 1 426 ? 6.963 30.317 69.802 1.00 65.35 424 LYS B C 1
ATOM 6056 O O . LYS B 1 426 ? 5.817 30.452 69.377 1.00 69.96 424 LYS B O 1
ATOM 6062 N N . GLU B 1 427 ? 8.013 30.205 68.996 1.00 69.73 425 GLU B N 1
ATOM 6063 C CA . GLU B 1 427 ? 7.807 30.012 67.570 1.00 72.25 425 GLU B CA 1
ATOM 6064 C C . GLU B 1 427 ? 8.315 28.638 67.142 1.00 71.51 425 GLU B C 1
ATOM 6065 O O . GLU B 1 427 ? 9.515 28.424 66.984 1.00 74.50 425 GLU B O 1
ATOM 6071 N N . GLN B 1 428 ? 7.380 27.714 66.949 1.00 69.07 426 GLN B N 1
ATOM 6072 C CA . GLN B 1 428 ? 7.650 26.427 66.325 1.00 65.45 426 GLN B CA 1
ATOM 6073 C C . GLN B 1 428 ? 6.407 26.025 65.550 1.00 73.46 426 GLN B C 1
ATOM 6074 O O . GLN B 1 428 ? 5.301 26.067 66.089 1.00 71.91 426 GLN B O 1
ATOM 6080 N N . VAL B 1 429 ? 6.578 25.630 64.296 1.00 71.87 427 VAL B N 1
ATOM 6081 C CA . VAL B 1 429 ? 5.438 25.254 63.473 1.00 63.15 427 VAL B CA 1
ATOM 6082 C C . VAL B 1 429 ? 5.772 24.034 62.630 1.00 71.68 427 VAL B C 1
ATOM 6083 O O . VAL B 1 429 ? 6.942 23.692 62.460 1.00 77.51 427 VAL B O 1
ATOM 6087 N N . GLU B 1 430 ? 4.744 23.375 62.109 1.00 76.67 428 GLU B N 1
ATOM 6088 C CA . GLU B 1 430 ? 4.957 22.238 61.227 1.00 82.28 428 GLU B CA 1
ATOM 6089 C C . GLU B 1 430 ? 5.445 22.726 59.870 1.00 77.17 428 GLU B C 1
ATOM 6090 O O . GLU B 1 430 ? 4.979 23.749 59.366 1.00 77.29 428 GLU B O 1
ATOM 6096 N N . GLY B 1 431 ? 6.399 22.003 59.293 1.00 77.94 429 GLY B N 1
ATOM 6097 C CA . GLY B 1 431 ? 6.895 22.318 57.967 1.00 80.83 429 GLY B CA 1
ATOM 6098 C C . GLY B 1 431 ? 7.378 23.749 57.839 1.00 84.63 429 GLY B C 1
ATOM 6099 O O . GLY B 1 431 ? 6.905 24.494 56.979 1.00 84.59 429 GLY B O 1
ATOM 6100 N N . MET B 1 432 ? 8.307 24.145 58.703 1.00 79.25 430 MET B N 1
ATOM 6101 C CA . MET B 1 432 ? 8.851 25.496 58.654 1.00 76.28 430 MET B CA 1
ATOM 6102 C C . MET B 1 432 ? 10.056 25.576 57.723 1.00 76.16 430 MET B C 1
ATOM 6103 O O . MET B 1 432 ? 10.496 24.565 57.175 1.00 73.49 430 MET B O 1
ATOM 6108 N N . GLY B 1 433 ? 10.591 26.781 57.562 1.00 75.61 431 GLY B N 1
ATOM 6109 C CA . GLY B 1 433 ? 11.633 27.029 56.583 1.00 75.43 431 GLY B CA 1
ATOM 6110 C C . GLY B 1 433 ? 13.005 26.505 56.957 1.00 72.01 431 GLY B C 1
ATOM 6111 O O . GLY B 1 433 ? 13.348 26.395 58.133 1.00 75.47 431 GLY B O 1
ATOM 6112 N N . ALA B 1 434 ? 13.791 26.176 55.938 1.00 68.85 432 ALA B N 1
ATOM 6113 C CA . ALA B 1 434 ? 15.164 25.732 56.130 1.00 66.12 432 ALA B CA 1
ATOM 6114 C C . ALA B 1 434 ? 15.987 26.064 54.892 1.00 69.24 432 ALA B C 1
ATOM 6115 O O . ALA B 1 434 ? 15.447 26.174 53.789 1.00 67.54 432 ALA B O 1
ATOM 6117 N N . ALA B 1 435 ? 17.293 26.226 55.076 1.00 66.41 433 ALA B N 1
ATOM 6118 C CA . ALA B 1 435 ? 18.178 26.551 53.965 1.00 62.97 433 ALA B CA 1
ATOM 6119 C C . ALA B 1 435 ? 19.590 26.040 54.205 1.00 67.92 433 ALA B C 1
ATOM 6120 O O . ALA B 1 435 ? 20.009 25.848 55.345 1.00 73.60 433 ALA B O 1
ATOM 6122 N N . LEU B 1 436 ? 20.317 25.819 53.116 1.00 71.29 434 LEU B N 1
ATOM 6123 C CA . LEU B 1 436 ? 21.706 25.393 53.188 1.00 67.07 434 LEU B CA 1
ATOM 6124 C C . LEU B 1 436 ? 22.569 26.571 53.615 1.00 60.65 434 LEU B C 1
ATOM 6125 O O . LEU B 1 436 ? 22.271 27.716 53.277 1.00 61.59 434 LEU B O 1
ATOM 6130 N N . MET B 1 437 ? 23.641 26.302 54.352 1.00 59.74 435 MET B N 1
ATOM 6131 C CA . MET B 1 437 ? 24.549 27.374 54.725 1.00 62.39 435 MET B CA 1
ATOM 6132 C C . MET B 1 437 ? 25.518 27.560 53.566 1.00 63.97 435 MET B C 1
ATOM 6133 O O . MET B 1 437 ? 26.336 26.686 53.275 1.00 57.94 435 MET B O 1
ATOM 6138 N N . SER B 1 438 ? 25.421 28.718 52.921 1.00 66.21 436 SER B N 1
ATOM 6139 C CA . SER B 1 438 ? 26.026 28.925 51.609 1.00 63.42 436 SER B CA 1
ATOM 6140 C C . SER B 1 438 ? 27.417 29.552 51.609 1.00 68.24 436 SER B C 1
ATOM 6141 O O . SER B 1 438 ? 28.064 29.623 50.563 1.00 76.16 436 SER B O 1
ATOM 6144 N N . ILE B 1 439 ? 27.882 30.008 52.766 1.00 62.60 437 ILE B N 1
ATOM 6145 C CA . ILE B 1 439 ? 29.169 30.693 52.816 1.00 63.31 437 ILE B CA 1
ATOM 6146 C C . ILE B 1 439 ? 30.339 29.728 52.986 1.00 63.40 437 ILE B C 1
ATOM 6147 O O . ILE B 1 439 ? 30.425 29.001 53.975 1.00 65.27 437 ILE B O 1
ATOM 6152 N N . LYS B 1 440 ? 31.236 29.735 52.004 1.00 62.49 438 LYS B N 1
ATOM 6153 C CA . LYS B 1 440 ? 32.391 28.848 51.997 1.00 59.75 438 LYS B CA 1
ATOM 6154 C C . LYS B 1 440 ? 33.681 29.656 52.016 1.00 60.00 438 LYS B C 1
ATOM 6155 O O . LYS B 1 440 ? 33.657 30.883 52.103 1.00 61.27 438 LYS B O 1
ATOM 6161 N N . LEU B 1 441 ? 34.806 28.957 51.932 1.00 56.95 439 LEU B N 1
ATOM 6162 C CA . LEU B 1 441 ? 36.109 29.604 51.872 1.00 62.75 439 LEU B CA 1
ATOM 6163 C C . LEU B 1 441 ? 36.668 29.559 50.455 1.00 70.34 439 LEU B C 1
ATOM 6164 O O . LEU B 1 441 ? 36.754 28.490 49.855 1.00 76.75 439 LEU B O 1
ATOM 6169 N N . GLN B 1 442 ? 37.029 30.719 49.915 1.00 75.26 440 GLN B N 1
ATOM 6170 C CA . GLN B 1 442 ? 37.818 30.771 48.689 1.00 73.49 440 GLN B CA 1
ATOM 6171 C C . GLN B 1 442 ? 39.269 30.475 49.033 1.00 64.82 440 GLN B C 1
ATOM 6172 O O . GLN B 1 442 ? 39.937 29.699 48.352 1.00 64.28 440 GLN B O 1
ATOM 6178 N N . PHE B 1 443 ? 39.745 31.105 50.101 1.00 68.36 441 PHE B N 1
ATOM 6179 C CA . PHE B 1 443 ? 41.099 30.890 50.588 1.00 73.43 441 PHE B CA 1
ATOM 6180 C C . PHE B 1 443 ? 41.060 30.413 52.034 1.00 71.79 441 PHE B C 1
ATOM 6181 O O . PHE B 1 443 ? 39.991 30.311 52.637 1.00 67.38 441 PHE B O 1
ATOM 6189 N N . TRP B 1 444 ? 42.233 30.128 52.589 1.00 68.46 442 TRP B N 1
ATOM 6190 C CA . TRP B 1 444 ? 42.332 29.656 53.962 1.00 66.52 442 TRP B CA 1
ATOM 6191 C C . TRP B 1 444 ? 43.678 30.017 54.581 1.00 73.52 442 TRP B C 1
ATOM 6192 O O . TRP B 1 444 ? 44.695 30.068 53.890 1.00 76.65 442 TRP B O 1
ATOM 6203 N N . ALA B 1 445 ? 43.674 30.261 55.887 1.00 74.79 443 ALA B N 1
ATOM 6204 C CA . ALA B 1 445 ? 44.904 30.486 56.634 1.00 65.50 443 ALA B CA 1
ATOM 6205 C C . ALA B 1 445 ? 44.853 29.667 57.916 1.00 71.57 443 ALA B C 1
ATOM 6206 O O . ALA B 1 445 ? 43.770 29.383 58.428 1.00 75.85 443 ALA B O 1
ATOM 6208 N N . PRO B 1 446 ? 46.023 29.280 58.442 1.00 69.48 444 PRO B N 1
ATOM 6209 C CA . PRO B 1 446 ? 46.054 28.442 59.645 1.00 72.75 444 PRO B CA 1
ATOM 6210 C C . PRO B 1 446 ? 45.347 29.114 60.817 1.00 71.43 444 PRO B C 1
ATOM 6211 O O . PRO B 1 446 ? 45.311 30.342 60.887 1.00 69.10 444 PRO B O 1
ATOM 6215 N N . MET B 1 447 ? 44.784 28.316 61.719 1.00 72.62 445 MET B N 1
ATOM 6216 C CA . MET B 1 447 ? 44.156 28.855 62.920 1.00 76.13 445 MET B CA 1
ATOM 6217 C C . MET B 1 447 ? 45.207 29.155 63.985 1.00 80.91 445 MET B C 1
ATOM 6218 O O . MET B 1 447 ? 45.922 28.261 64.438 1.00 82.44 445 MET B O 1
ATOM 6223 N N . THR B 1 448 ? 45.292 30.418 64.386 1.00 77.62 446 THR B N 1
ATOM 6224 C CA . THR B 1 448 ? 46.324 30.851 65.318 1.00 81.20 446 THR B CA 1
ATOM 6225 C C . THR B 1 448 ? 45.857 30.817 66.768 1.00 83.78 446 THR B C 1
ATOM 6226 O O . THR B 1 448 ? 44.724 31.184 67.087 1.00 75.24 446 THR B O 1
ATOM 6230 N N . ARG B 1 449 ? 46.750 30.369 67.642 1.00 87.26 447 ARG B N 1
ATOM 6231 C CA . ARG B 1 449 ? 46.486 30.337 69.069 1.00 81.41 447 ARG B CA 1
ATOM 6232 C C . ARG B 1 449 ? 46.915 31.653 69.696 1.00 80.12 447 ARG B C 1
ATOM 6233 O O . ARG B 1 449 ? 46.857 31.813 70.915 1.00 78.96 447 ARG B O 1
ATOM 6241 N N . SER B 1 450 ? 47.361 32.594 68.869 1.00 76.41 448 SER B N 1
ATOM 6242 C CA . SER B 1 450 ? 47.872 33.845 69.408 1.00 82.28 448 SER B CA 1
ATOM 6243 C C . SER B 1 450 ? 46.919 35.031 69.270 1.00 83.93 448 SER B C 1
ATOM 6244 O O . SER B 1 450 ? 45.894 34.963 68.590 1.00 89.57 448 SER B O 1
ATOM 6247 N N . GLY B 1 451 ? 47.298 36.117 69.933 1.00 86.17 449 GLY B N 1
ATOM 6248 C CA . GLY B 1 451 ? 46.666 37.417 69.828 1.00 88.79 449 GLY B CA 1
ATOM 6249 C C . GLY B 1 451 ? 47.574 38.370 69.079 1.00 96.84 449 GLY B C 1
ATOM 6250 O O . GLY B 1 451 ? 47.476 39.583 69.255 1.00 104.86 449 GLY B O 1
ATOM 6251 N N . GLY B 1 452 ? 48.426 37.829 68.214 1.00 100.51 450 GLY B N 1
ATOM 6252 C CA . GLY B 1 452 ? 49.774 38.336 68.006 1.00 111.84 450 GLY B CA 1
ATOM 6253 C C . GLY B 1 452 ? 50.047 39.827 67.925 1.00 114.97 450 GLY B C 1
ATOM 6254 O O . GLY B 1 452 ? 51.147 40.258 68.274 1.00 110.79 450 GLY B O 1
ATOM 6255 N N . ASN B 1 453 ? 49.077 40.620 67.481 1.00 113.12 451 ASN B N 1
ATOM 6256 C CA . ASN B 1 453 ? 49.265 42.069 67.425 1.00 111.23 451 ASN B CA 1
ATOM 6257 C C . ASN B 1 453 ? 50.419 42.412 66.493 1.00 116.92 451 ASN B C 1
ATOM 6258 O O . ASN B 1 453 ? 50.451 41.985 65.339 1.00 120.06 451 ASN B O 1
ATOM 6263 N N . GLU B 1 454 ? 51.370 43.186 67.010 1.00 117.30 452 GLU B N 1
ATOM 6264 C CA . GLU B 1 454 ? 52.584 43.520 66.273 1.00 119.50 452 GLU B CA 1
ATOM 6265 C C . GLU B 1 454 ? 53.755 42.659 66.746 1.00 119.84 452 GLU B C 1
ATOM 6266 O O . GLU B 1 454 ? 54.006 42.539 67.947 1.00 110.62 452 GLU B O 1
ATOM 6272 N N . VAL B 1 455 ? 54.467 42.064 65.794 1.00 123.80 453 VAL B N 1
ATOM 6273 C CA . VAL B 1 455 ? 55.531 41.114 66.109 1.00 125.69 453 VAL B CA 1
ATOM 6274 C C . VAL B 1 455 ? 56.764 41.802 66.688 1.00 124.95 453 VAL B C 1
ATOM 6275 O O . VAL B 1 455 ? 56.776 43.017 66.879 1.00 121.96 453 VAL B O 1
ATOM 6279 N N . GLY B 1 456 ? 57.798 41.013 66.970 1.00 122.79 454 GLY B N 1
ATOM 6280 C CA . GLY B 1 456 ? 59.021 41.530 67.556 1.00 113.33 454 GLY B CA 1
ATOM 6281 C C . GLY B 1 456 ? 58.919 41.659 69.063 1.00 123.63 454 GLY B C 1
ATOM 6282 O O . GLY B 1 456 ? 59.583 42.499 69.668 1.00 123.53 454 GLY B O 1
ATOM 6283 N N . GLY B 1 457 ? 58.083 40.822 69.670 1.00 126.60 455 GLY B N 1
ATOM 6284 C CA . GLY B 1 457 ? 57.856 40.869 71.103 1.00 115.35 455 GLY B CA 1
ATOM 6285 C C . GLY B 1 457 ? 58.843 40.032 71.894 1.00 125.17 455 GLY B C 1
ATOM 6286 O O . GLY B 1 457 ? 59.633 39.279 71.322 1.00 124.04 455 GLY B O 1
ATOM 6287 N N . ASP B 1 458 ? 58.794 40.177 73.216 1.00 121.67 456 ASP B N 1
ATOM 6288 C CA . ASP B 1 458 ? 59.679 39.456 74.131 1.00 113.43 456 ASP B CA 1
ATOM 6289 C C . ASP B 1 458 ? 61.127 39.943 74.050 1.00 106.00 456 ASP B C 1
ATOM 6290 O O . ASP B 1 458 ? 61.945 39.626 74.912 1.00 105.97 456 ASP B O 1
ATOM 6295 N N . GLY B 1 459 ? 61.437 40.718 73.016 1.00 102.87 457 GLY B N 1
ATOM 6296 C CA . GLY B 1 459 ? 62.756 41.306 72.873 1.00 99.57 457 GLY B CA 1
ATOM 6297 C C . GLY B 1 459 ? 63.823 40.330 72.414 1.00 94.77 457 GLY B C 1
ATOM 6298 O O . GLY B 1 459 ? 64.926 40.736 72.051 1.00 90.43 457 GLY B O 1
ATOM 6299 N N . GLY B 1 460 ? 63.497 39.042 72.429 1.00 95.53 458 GLY B N 1
ATOM 6300 C CA . GLY B 1 460 ? 64.422 38.018 71.978 1.00 97.65 458 GLY B CA 1
ATOM 6301 C C . GLY B 1 460 ? 65.122 37.267 73.096 1.00 96.30 458 GLY B C 1
ATOM 6302 O O . GLY B 1 460 ? 65.617 36.162 72.886 1.00 100.83 458 GLY B O 1
ATOM 6303 N N . SER B 1 461 ? 65.186 37.876 74.277 1.00 90.29 459 SER B N 1
ATOM 6304 C CA . SER B 1 461 ? 65.727 37.222 75.472 1.00 95.62 459 SER B CA 1
ATOM 6305 C C . SER B 1 461 ? 67.220 36.889 75.371 1.00 91.30 459 SER B C 1
ATOM 6306 O O . SER B 1 461 ? 67.842 36.482 76.353 1.00 82.49 459 SER B O 1
ATOM 6309 N N . GLY B 1 462 ? 67.788 37.067 74.184 1.00 95.56 460 GLY B N 1
ATOM 6310 C CA . GLY B 1 462 ? 69.196 36.794 73.960 1.00 87.26 460 GLY B CA 1
ATOM 6311 C C . GLY B 1 462 ? 70.010 38.066 74.070 1.00 75.40 460 GLY B C 1
ATOM 6312 O O . GLY B 1 462 ? 69.659 38.963 74.835 1.00 80.09 460 GLY B O 1
ATOM 6313 N N . GLN B 1 463 ? 71.094 38.152 73.306 1.00 69.67 461 GLN B N 1
ATOM 6314 C CA . GLN B 1 463 ? 71.911 39.358 73.301 1.00 66.88 461 GLN B CA 1
ATOM 6315 C C . GLN B 1 463 ? 71.109 40.478 72.657 1.00 68.63 461 GLN B C 1
ATOM 6316 O O . GLN B 1 463 ? 70.687 40.367 71.509 1.00 78.95 461 GLN B O 1
ATOM 6322 N N . ILE B 1 464 ? 70.897 41.556 73.403 1.00 68.50 462 ILE B N 1
ATOM 6323 C CA . ILE B 1 464 ? 70.021 42.632 72.953 1.00 68.09 462 ILE B CA 1
ATOM 6324 C C . ILE B 1 464 ? 70.752 43.775 72.251 1.00 69.02 462 ILE B C 1
ATOM 6325 O O . ILE B 1 464 ? 70.126 44.633 71.629 1.00 72.25 462 ILE B O 1
ATOM 6330 N N . SER B 1 465 ? 72.077 43.777 72.328 1.00 62.96 463 SER B N 1
ATOM 6331 C CA . SER B 1 465 ? 72.838 44.904 71.809 1.00 69.92 463 SER B CA 1
ATOM 6332 C C . SER B 1 465 ? 74.255 44.500 71.423 1.00 78.02 463 SER B C 1
ATOM 6333 O O . SER B 1 465 ? 74.651 43.349 71.604 1.00 76.09 463 SER B O 1
ATOM 6336 N N . CYS B 1 466 ? 75.017 45.455 70.898 1.00 77.12 464 CYS B N 1
ATOM 6337 C CA . CYS B 1 466 ? 76.380 45.189 70.456 1.00 66.65 464 CYS B CA 1
ATOM 6338 C C . CYS B 1 466 ? 77.390 46.101 71.139 1.00 75.42 464 CYS B C 1
ATOM 6339 O O . CYS B 1 466 ? 77.155 47.300 71.289 1.00 76.82 464 CYS B O 1
ATOM 6342 N N . SER B 1 467 ? 78.513 45.523 71.551 1.00 75.27 465 SER B N 1
ATOM 6343 C CA . SER B 1 467 ? 79.619 46.299 72.090 1.00 67.63 465 SER B CA 1
ATOM 6344 C C . SER B 1 467 ? 80.737 46.322 71.054 1.00 68.27 465 SER B C 1
ATOM 6345 O O . SER B 1 467 ? 81.418 45.319 70.850 1.00 68.99 465 SER B O 1
ATOM 6348 N N . PRO B 1 468 ? 80.923 47.477 70.397 1.00 70.70 466 PRO B N 1
ATOM 6349 C CA . PRO B 1 468 ? 81.863 47.696 69.289 1.00 69.72 466 PRO B CA 1
ATOM 6350 C C . PRO B 1 468 ? 83.312 47.316 69.589 1.00 69.33 466 PRO B C 1
ATOM 6351 O O . PRO B 1 468 ? 83.761 47.381 70.736 1.00 73.34 466 PRO B O 1
ATOM 6355 N N . VAL B 1 469 ? 84.030 46.919 68.542 1.00 61.32 467 VAL B N 1
ATOM 6356 C CA . VAL B 1 469 ? 85.464 46.666 68.625 1.00 59.66 467 VAL B CA 1
ATOM 6357 C C . VAL B 1 469 ? 86.215 47.555 67.631 1.00 62.77 467 VAL B C 1
ATOM 6358 O O . VAL B 1 469 ? 87.014 48.403 68.029 1.00 67.62 467 VAL B O 1
ATOM 6362 N N . PHE B 1 470 ? 85.953 47.357 66.341 1.00 67.48 468 PHE B N 1
ATOM 6363 C CA . PHE B 1 470 ? 86.561 48.169 65.291 1.00 69.72 468 PHE B CA 1
ATOM 6364 C C . PHE B 1 470 ? 85.919 49.550 65.215 1.00 66.00 468 PHE B C 1
ATOM 6365 O O . PHE B 1 470 ? 84.728 49.704 65.477 1.00 63.08 468 PHE B O 1
ATOM 6373 N N . ALA B 1 471 ? 86.710 50.550 64.841 1.00 66.37 469 ALA B N 1
ATOM 6374 C CA . ALA B 1 471 ? 86.192 51.900 64.665 1.00 65.23 469 ALA B CA 1
ATOM 6375 C C . ALA B 1 471 ? 85.790 52.128 63.216 1.00 76.96 469 ALA B C 1
ATOM 6376 O O . ALA B 1 471 ? 86.637 52.171 62.323 1.00 75.80 469 ALA B O 1
ATOM 6378 N N . VAL B 1 472 ? 84.490 52.286 62.997 1.00 78.44 470 VAL B N 1
ATOM 6379 C CA . VAL B 1 472 ? 83.950 52.534 61.669 1.00 73.54 470 VAL B CA 1
ATOM 6380 C C . VAL B 1 472 ? 82.441 52.700 61.784 1.00 69.66 470 VAL B C 1
ATOM 6381 O O . VAL B 1 472 ? 81.832 52.246 62.752 1.00 70.93 470 VAL B O 1
ATOM 6385 N N . GLU B 1 473 ? 81.836 53.333 60.787 1.00 65.76 471 GLU B N 1
ATOM 6386 C CA . GLU B 1 473 ? 80.426 53.679 60.859 1.00 65.39 471 GLU B CA 1
ATOM 6387 C C . GLU B 1 473 ? 79.532 52.447 60.733 1.00 69.25 471 GLU B C 1
ATOM 6388 O O . GLU B 1 473 ? 79.848 51.511 60.004 1.00 71.01 471 GLU B O 1
ATOM 6394 N N . ARG B 1 474 ? 78.409 52.465 61.446 1.00 73.98 472 ARG B N 1
ATOM 6395 C CA . ARG B 1 474 ? 77.454 51.359 61.439 1.00 75.94 472 ARG B CA 1
ATOM 6396 C C . ARG B 1 474 ? 76.239 51.727 62.286 1.00 83.19 472 ARG B C 1
ATOM 6397 O O . ARG B 1 474 ? 76.358 52.484 63.249 1.00 80.27 472 ARG B O 1
ATOM 6405 N N . PRO B 1 475 ? 75.060 51.201 61.918 1.00 87.29 473 PRO B N 1
ATOM 6406 C CA . PRO B 1 475 ? 73.797 51.682 62.490 1.00 92.63 473 PRO B CA 1
ATOM 6407 C C . PRO B 1 475 ? 73.380 51.091 63.846 1.00 95.26 473 PRO B C 1
ATOM 6408 O O . PRO B 1 475 ? 72.231 50.664 63.970 1.00 100.12 473 PRO B O 1
ATOM 6412 N N . ILE B 1 476 ? 74.276 51.074 64.832 1.00 85.73 474 ILE B N 1
ATOM 6413 C CA . ILE B 1 476 ? 73.879 50.882 66.233 1.00 89.45 474 ILE B CA 1
ATOM 6414 C C . ILE B 1 476 ? 72.775 49.843 66.442 1.00 92.46 474 ILE B C 1
ATOM 6415 O O . ILE B 1 476 ? 71.625 50.201 66.701 1.00 90.83 474 ILE B O 1
ATOM 6420 N N . ALA B 1 477 ? 73.104 48.564 66.302 1.00 90.09 475 ALA B N 1
ATOM 6421 C CA . ALA B 1 477 ? 72.089 47.530 66.466 1.00 86.18 475 ALA B CA 1
ATOM 6422 C C . ALA B 1 477 ? 71.605 47.470 67.915 1.00 88.68 475 ALA B C 1
ATOM 6423 O O . ALA B 1 477 ? 72.395 47.279 68.840 1.00 87.61 475 ALA B O 1
ATOM 6425 N N . LEU B 1 478 ? 70.299 47.645 68.099 1.00 82.74 476 LEU B N 1
ATOM 6426 C CA . LEU B 1 478 ? 69.682 47.593 69.420 1.00 79.28 476 LEU B CA 1
ATOM 6427 C C . LEU B 1 478 ? 68.213 47.189 69.317 1.00 83.64 476 LEU B C 1
ATOM 6428 O O . LEU B 1 478 ? 67.541 47.516 68.339 1.00 83.79 476 LEU B O 1
ATOM 6433 N N . SER B 1 479 ? 67.715 46.486 70.329 1.00 77.29 477 SER B N 1
ATOM 6434 C CA . SER B 1 479 ? 66.304 46.120 70.372 1.00 83.77 477 SER B CA 1
ATOM 6435 C C . SER B 1 479 ? 65.556 47.007 71.361 1.00 85.82 477 SER B C 1
ATOM 6436 O O . SER B 1 479 ? 65.742 46.893 72.572 1.00 84.75 477 SER B O 1
ATOM 6439 N N . LYS B 1 480 ? 64.702 47.883 70.841 1.00 85.66 478 LYS B N 1
ATOM 6440 C CA . LYS B 1 480 ? 63.987 48.841 71.679 1.00 86.33 478 LYS B CA 1
ATOM 6441 C C . LYS B 1 480 ? 62.948 48.177 72.578 1.00 91.43 478 LYS B C 1
ATOM 6442 O O . LYS B 1 480 ? 62.721 48.619 73.704 1.00 92.49 478 LYS B O 1
ATOM 6448 N N . GLN B 1 481 ? 62.315 47.121 72.078 1.00 92.35 479 GLN B N 1
ATOM 6449 C CA . GLN B 1 481 ? 61.268 46.442 72.833 1.00 90.79 479 GLN B CA 1
ATOM 6450 C C . GLN B 1 481 ? 61.847 45.488 73.873 1.00 89.40 479 GLN B C 1
ATOM 6451 O O . GLN B 1 481 ? 61.174 45.121 74.835 1.00 90.30 479 GLN B O 1
ATOM 6457 N N . ALA B 1 482 ? 63.100 45.093 73.679 1.00 88.77 480 ALA B N 1
ATOM 6458 C CA . ALA B 1 482 ? 63.751 44.154 74.586 1.00 88.41 480 ALA B CA 1
ATOM 6459 C C . ALA B 1 482 ? 64.062 44.788 75.939 1.00 89.13 480 ALA B C 1
ATOM 6460 O O . ALA B 1 482 ? 64.123 44.098 76.957 1.00 86.34 480 ALA B O 1
ATOM 6462 N N . VAL B 1 483 ? 64.264 46.102 75.943 1.00 88.11 481 VAL B N 1
ATOM 6463 C CA . VAL B 1 483 ? 64.544 46.822 77.178 1.00 88.30 481 VAL B CA 1
ATOM 6464 C C . VAL B 1 483 ? 63.262 47.047 77.972 1.00 94.36 481 VAL B C 1
ATOM 6465 O O . VAL B 1 483 ? 63.269 47.006 79.203 1.00 93.62 481 VAL B O 1
ATOM 6469 N N . ARG B 1 484 ? 62.161 47.281 77.263 1.00 90.69 482 ARG B N 1
ATOM 6470 C CA . ARG B 1 484 ? 60.875 47.487 77.914 1.00 86.13 482 ARG B CA 1
ATOM 6471 C C . ARG B 1 484 ? 60.451 46.212 78.627 1.00 87.04 482 ARG B C 1
ATOM 6472 O O . ARG B 1 484 ? 59.571 46.231 79.484 1.00 94.12 482 ARG B O 1
ATOM 6480 N N . ARG B 1 485 ? 61.088 45.104 78.265 1.00 86.47 483 ARG B N 1
ATOM 6481 C CA . ARG B 1 485 ? 60.881 43.840 78.958 1.00 89.41 483 ARG B CA 1
ATOM 6482 C C . ARG B 1 485 ? 61.659 43.825 80.269 1.00 95.86 483 ARG B C 1
ATOM 6483 O O . ARG B 1 485 ? 61.182 43.312 81.280 1.00 96.82 483 ARG B O 1
ATOM 6491 N N . MET B 1 486 ? 62.862 44.391 80.244 1.00 96.46 484 MET B N 1
ATOM 6492 C CA . MET B 1 486 ? 63.720 44.424 81.423 1.00 97.42 484 MET B CA 1
ATOM 6493 C C . MET B 1 486 ? 63.297 45.504 82.414 1.00 97.23 484 MET B C 1
ATOM 6494 O O . MET B 1 486 ? 63.359 45.303 83.626 1.00 101.42 484 MET B O 1
ATOM 6499 N N . LEU B 1 487 ? 62.881 46.654 81.894 1.00 93.56 485 LEU B N 1
ATOM 6500 C CA . LEU B 1 487 ? 62.450 47.759 82.742 1.00 93.38 485 LEU B CA 1
ATOM 6501 C C . LEU B 1 487 ? 61.102 47.467 83.392 1.00 95.52 485 LEU B C 1
ATOM 6502 O O . LEU B 1 487 ? 60.945 47.605 84.604 1.00 95.87 485 LEU B O 1
ATOM 6507 N N . SER B 1 488 ? 60.132 47.062 82.577 1.00 98.49 486 SER B N 1
ATOM 6508 C CA . SER B 1 488 ? 58.800 46.742 83.074 1.00 101.11 486 SER B CA 1
ATOM 6509 C C . SER B 1 488 ? 58.840 45.528 83.995 1.00 109.13 486 SER B C 1
ATOM 6510 O O . SER B 1 488 ? 58.387 45.590 85.139 1.00 112.26 486 SER B O 1
ATOM 6513 N N . MET B 1 489 ? 59.385 44.426 83.492 1.00 107.18 487 MET B N 1
ATOM 6514 C CA . MET B 1 489 ? 59.510 43.212 84.287 1.00 116.80 487 MET B CA 1
ATOM 6515 C C . MET B 1 489 ? 60.712 43.331 85.214 1.00 121.18 487 MET B C 1
ATOM 6516 O O . MET B 1 489 ? 61.827 43.595 84.767 1.00 115.54 487 MET B O 1
ATOM 6521 N N . ASN B 1 490 ? 60.480 43.137 86.508 1.00 127.81 488 ASN B N 1
ATOM 6522 C CA . ASN B 1 490 ? 61.539 43.276 87.499 1.00 134.65 488 ASN B CA 1
ATOM 6523 C C . ASN B 1 490 ? 62.118 41.937 87.942 1.00 133.07 488 ASN B C 1
ATOM 6524 O O . ASN B 1 490 ? 61.385 41.041 88.364 1.00 133.16 488 ASN B O 1
ATOM 6529 N N . ILE B 1 491 ? 63.437 41.806 87.846 1.00 131.79 489 ILE B N 1
ATOM 6530 C CA . ILE B 1 491 ? 64.116 40.611 88.329 1.00 132.07 489 ILE B CA 1
ATOM 6531 C C . ILE B 1 491 ? 64.368 40.710 89.836 1.00 129.99 489 ILE B C 1
ATOM 6532 O O . ILE B 1 491 ? 63.816 39.930 90.613 1.00 126.13 489 ILE B O 1
ATOM 6537 N N . GLU B 1 492 ? 65.202 41.663 90.244 1.00 133.15 490 GLU B N 1
ATOM 6538 C CA . GLU B 1 492 ? 65.467 41.894 91.662 1.00 139.59 490 GLU B CA 1
ATOM 6539 C C . GLU B 1 492 ? 64.635 43.036 92.248 1.00 145.58 490 GLU B C 1
ATOM 6540 O O . GLU B 1 492 ? 64.699 43.303 93.449 1.00 135.50 490 GLU B O 1
ATOM 6546 N N . GLY B 1 493 ? 63.858 43.707 91.402 1.00 143.53 491 GLY B N 1
ATOM 6547 C CA . GLY B 1 493 ? 63.084 44.859 91.833 1.00 146.03 491 GLY B CA 1
ATOM 6548 C C . GLY B 1 493 ? 61.597 44.606 92.004 1.00 152.74 491 GLY B C 1
ATOM 6549 O O . GLY B 1 493 ? 61.085 43.556 91.616 1.00 145.54 491 GLY B O 1
ATOM 6550 N N . ARG B 1 494 ? 60.907 45.573 92.604 1.00 163.92 492 ARG B N 1
ATOM 6551 C CA . ARG B 1 494 ? 59.451 45.549 92.711 1.00 167.51 492 ARG B CA 1
ATOM 6552 C C . ARG B 1 494 ? 58.866 46.891 92.276 1.00 171.22 492 ARG B C 1
ATOM 6553 O O . ARG B 1 494 ? 58.200 46.992 91.244 1.00 160.06 492 ARG B O 1
ATOM 6561 N N . ASP B 1 495 ? 59.121 47.913 93.090 1.00 173.28 493 ASP B N 1
ATOM 6562 C CA . ASP B 1 495 ? 58.724 49.294 92.813 1.00 168.95 493 ASP B CA 1
ATOM 6563 C C . ASP B 1 495 ? 57.238 49.581 93.036 1.00 159.37 493 ASP B C 1
ATOM 6564 O O . ASP B 1 495 ? 56.841 50.742 93.145 1.00 157.60 493 ASP B O 1
ATOM 6569 N N . ALA B 1 496 ? 56.423 48.532 93.110 1.00 153.88 494 ALA B N 1
ATOM 6570 C CA . ALA B 1 496 ? 55.000 48.689 93.414 1.00 149.52 494 ALA B CA 1
ATOM 6571 C C . ALA B 1 496 ? 54.240 49.454 92.325 1.00 144.87 494 ALA B C 1
ATOM 6572 O O . ALA B 1 496 ? 53.022 49.617 92.404 1.00 135.78 494 ALA B O 1
ATOM 6574 N N . ASP B 1 497 ? 54.969 49.920 91.315 1.00 141.42 495 ASP B N 1
ATOM 6575 C CA . ASP B 1 497 ? 54.429 50.826 90.300 1.00 130.23 495 ASP B CA 1
ATOM 6576 C C . ASP B 1 497 ? 53.812 50.106 89.104 1.00 118.62 495 ASP B C 1
ATOM 6577 O O . ASP B 1 497 ? 53.466 50.734 88.104 1.00 114.54 495 ASP B O 1
ATOM 6582 N N . VAL B 1 498 ? 53.685 48.788 89.209 1.00 115.95 496 VAL B N 1
ATOM 6583 C CA . VAL B 1 498 ? 53.254 47.961 88.088 1.00 106.76 496 VAL B CA 1
ATOM 6584 C C . VAL B 1 498 ? 52.068 48.564 87.333 1.00 103.65 496 VAL B C 1
ATOM 6585 O O . VAL B 1 498 ? 52.019 48.509 86.104 1.00 98.45 496 VAL B O 1
ATOM 6589 N N . LYS B 1 499 ? 51.119 49.141 88.065 1.00 104.31 497 LYS B N 1
ATOM 6590 C CA . LYS B 1 499 ? 49.978 49.805 87.439 1.00 101.76 497 LYS B CA 1
ATOM 6591 C C . LYS B 1 499 ? 50.420 50.858 86.424 1.00 102.72 497 LYS B C 1
ATOM 6592 O O . LYS B 1 499 ? 49.944 50.875 85.288 1.00 101.66 497 LYS B O 1
ATOM 6598 N N . GLY B 1 500 ? 51.330 51.733 86.839 1.00 108.79 498 GLY B N 1
ATOM 6599 C CA . GLY B 1 500 ? 51.835 52.778 85.967 1.00 105.25 498 GLY B CA 1
ATOM 6600 C C . GLY B 1 500 ? 52.536 52.238 84.736 1.00 101.65 498 GLY B C 1
ATOM 6601 O O . GLY B 1 500 ? 52.521 52.867 83.677 1.00 95.46 498 GLY B O 1
ATOM 6602 N N . ASN B 1 501 ? 53.155 51.069 84.875 1.00 102.61 499 ASN B N 1
ATOM 6603 C CA . ASN B 1 501 ? 53.839 50.429 83.757 1.00 96.13 499 ASN B CA 1
ATOM 6604 C C . ASN B 1 501 ? 52.872 50.015 82.652 1.00 95.34 499 ASN B C 1
ATOM 6605 O O . ASN B 1 501 ? 53.109 50.293 81.476 1.00 95.56 499 ASN B O 1
ATOM 6610 N N . LEU B 1 502 ? 51.786 49.349 83.031 1.00 95.12 500 LEU B N 1
ATOM 6611 C CA . LEU B 1 502 ? 50.754 48.974 82.070 1.00 86.13 500 LEU B CA 1
ATOM 6612 C C . LEU B 1 502 ? 50.204 50.211 81.377 1.00 86.96 500 LEU B C 1
ATOM 6613 O O . LEU B 1 502 ? 50.097 50.251 80.152 1.00 90.93 500 LEU B O 1
ATOM 6618 N N . LEU B 1 503 ? 49.857 51.217 82.172 1.00 90.78 501 LEU B N 1
ATOM 6619 C CA . LEU B 1 503 ? 49.328 52.469 81.644 1.00 96.06 501 LEU B CA 1
ATOM 6620 C C . LEU B 1 503 ? 50.256 53.039 80.575 1.00 92.62 501 LEU B C 1
ATOM 6621 O O . LEU B 1 503 ? 49.833 53.311 79.452 1.00 89.72 501 LEU B O 1
ATOM 6626 N N . LYS B 1 504 ? 51.524 53.209 80.932 1.00 95.12 502 LYS B N 1
ATOM 6627 C CA . LYS B 1 504 ? 52.509 53.774 80.018 1.00 99.95 502 LYS B CA 1
ATOM 6628 C C . LYS B 1 504 ? 52.677 52.904 78.773 1.00 94.77 502 LYS B C 1
ATOM 6629 O O . LYS B 1 504 ? 52.938 53.415 77.685 1.00 94.91 502 LYS B O 1
ATOM 6635 N N . MET B 1 505 ? 52.527 51.592 78.939 1.00 92.41 503 MET B N 1
ATOM 6636 C CA . MET B 1 505 ? 52.611 50.667 77.812 1.00 87.89 503 MET B CA 1
ATOM 6637 C C . MET B 1 505 ? 51.528 50.969 76.789 1.00 87.13 503 MET B C 1
ATOM 6638 O O . MET B 1 505 ? 51.812 51.190 75.612 1.00 86.29 503 MET B O 1
ATOM 6643 N N . MET B 1 506 ? 50.282 50.970 77.248 1.00 87.54 504 MET B N 1
ATOM 6644 C CA . MET B 1 506 ? 49.148 51.247 76.380 1.00 90.80 504 MET B CA 1
ATOM 6645 C C . MET B 1 506 ? 49.282 52.616 75.725 1.00 99.29 504 MET B C 1
ATOM 6646 O O . MET B 1 506 ? 49.187 52.739 74.507 1.00 108.00 504 MET B O 1
ATOM 6651 N N . ASN B 1 507 ? 49.509 53.640 76.541 1.00 99.29 505 ASN B N 1
ATOM 6652 C CA . ASN B 1 507 ? 49.618 55.010 76.046 1.00 102.57 505 ASN B CA 1
ATOM 6653 C C . ASN B 1 507 ? 50.672 55.199 74.955 1.00 104.14 505 ASN B C 1
ATOM 6654 O O . ASN B 1 507 ? 50.468 55.970 74.017 1.00 107.26 505 ASN B O 1
ATOM 6659 N N . ASP B 1 508 ? 51.795 54.497 75.078 1.00 99.89 506 ASP B N 1
ATOM 6660 C CA . ASP B 1 508 ? 52.862 54.594 74.085 1.00 100.46 506 ASP B CA 1
ATOM 6661 C C . ASP B 1 508 ? 52.448 53.960 72.762 1.00 100.89 506 ASP B C 1
ATOM 6662 O O . ASP B 1 508 ? 52.734 54.495 71.690 1.00 101.84 506 ASP B O 1
ATOM 6667 N N . SER B 1 509 ? 51.777 52.816 72.843 1.00 100.16 507 SER B N 1
ATOM 6668 C CA . SER B 1 509 ? 51.247 52.160 71.654 1.00 98.67 507 SER B CA 1
ATOM 6669 C C . SER B 1 509 ? 50.163 53.031 71.028 1.00 101.21 507 SER B C 1
ATOM 6670 O O . SER B 1 509 ? 49.929 52.982 69.821 1.00 109.32 507 SER B O 1
ATOM 6673 N N . MET B 1 510 ? 49.511 53.832 71.864 1.00 102.02 508 MET B N 1
ATOM 6674 C CA . MET B 1 510 ? 48.498 54.777 71.411 1.00 105.70 508 MET B CA 1
ATOM 6675 C C . MET B 1 510 ? 49.148 55.947 70.682 1.00 111.83 508 MET B C 1
ATOM 6676 O O . MET B 1 510 ? 48.520 56.602 69.850 1.00 114.15 508 MET B O 1
ATOM 6681 N N . ALA B 1 511 ? 50.414 56.200 71.002 1.00 114.43 509 ALA B N 1
ATOM 6682 C CA . ALA B 1 511 ? 51.126 57.374 70.504 1.00 115.69 509 ALA B CA 1
ATOM 6683 C C . ALA B 1 511 ? 51.444 57.301 69.011 1.00 120.19 509 ALA B C 1
ATOM 6684 O O . ALA B 1 511 ? 51.366 58.308 68.307 1.00 124.95 509 ALA B O 1
ATOM 6686 N N . LYS B 1 512 ? 51.808 56.115 68.533 1.00 113.56 510 LYS B N 1
ATOM 6687 C CA . LYS B 1 512 ? 52.133 55.935 67.121 1.00 125.24 510 LYS B CA 1
ATOM 6688 C C . LYS B 1 512 ? 50.999 56.439 66.227 1.00 135.07 510 LYS B C 1
ATOM 6689 O O . LYS B 1 512 ? 49.834 56.105 66.449 1.00 136.50 510 LYS B O 1
ATOM 6695 N N . LYS B 1 513 ? 51.340 57.245 65.223 1.00 137.92 511 LYS B N 1
ATOM 6696 C CA . LYS B 1 513 ? 50.327 57.911 64.406 1.00 137.57 511 LYS B CA 1
ATOM 6697 C C . LYS B 1 513 ? 49.261 56.937 63.909 1.00 140.38 511 LYS B C 1
ATOM 6698 O O . LYS B 1 513 ? 48.140 56.925 64.417 1.00 142.23 511 LYS B O 1
ATOM 6704 N N . THR B 1 514 ? 49.611 56.118 62.923 1.00 141.65 512 THR B N 1
ATOM 6705 C CA . THR B 1 514 ? 48.820 54.936 62.609 1.00 143.74 512 THR B CA 1
ATOM 6706 C C . THR B 1 514 ? 49.779 53.771 62.406 1.00 143.12 512 THR B C 1
ATOM 6707 O O . THR B 1 514 ? 50.582 53.778 61.471 1.00 145.10 512 THR B O 1
ATOM 6711 N N . SER B 1 515 ? 49.734 52.793 63.306 1.00 136.61 513 SER B N 1
ATOM 6712 C CA . SER B 1 515 ? 50.595 51.625 63.164 1.00 136.17 513 SER B CA 1
ATOM 6713 C C . SER B 1 515 ? 49.961 50.304 63.585 1.00 124.80 513 SER B C 1
ATOM 6714 O O . SER B 1 515 ? 49.576 50.132 64.744 1.00 124.65 513 SER B O 1
ATOM 6717 N N . GLY B 1 516 ? 49.879 49.363 62.651 1.00 116.61 514 GLY B N 1
ATOM 6718 C CA . GLY B 1 516 ? 49.717 47.971 63.018 1.00 111.28 514 GLY B CA 1
ATOM 6719 C C . GLY B 1 516 ? 49.822 47.003 61.859 1.00 103.73 514 GLY B C 1
ATOM 6720 O O . GLY B 1 516 ? 49.491 47.332 60.721 1.00 105.78 514 GLY B O 1
ATOM 6721 N N . ASN B 1 517 ? 50.287 45.797 62.162 1.00 98.09 515 ASN B N 1
ATOM 6722 C CA . ASN B 1 517 ? 50.202 44.664 61.255 1.00 92.88 515 ASN B CA 1
ATOM 6723 C C . ASN B 1 517 ? 50.269 43.371 62.057 1.00 89.59 515 ASN B C 1
ATOM 6724 O O . ASN B 1 517 ? 50.994 43.289 63.046 1.00 96.78 515 ASN B O 1
ATOM 6729 N N . ALA B 1 518 ? 49.542 42.352 61.618 1.00 84.95 516 ALA B N 1
ATOM 6730 C CA . ALA B 1 518 ? 49.489 41.098 62.357 1.00 81.32 516 ALA B CA 1
ATOM 6731 C C . ALA B 1 518 ? 49.961 39.948 61.489 1.00 83.54 516 ALA B C 1
ATOM 6732 O O . ALA B 1 518 ? 49.610 39.870 60.317 1.00 90.79 516 ALA B O 1
ATOM 6734 N N . PHE B 1 519 ? 50.752 39.055 62.071 1.00 85.77 517 PHE B N 1
ATOM 6735 C CA . PHE B 1 519 ? 51.275 37.912 61.336 1.00 91.73 517 PHE B CA 1
ATOM 6736 C C . PHE B 1 519 ? 51.864 38.357 60.001 1.00 92.27 517 PHE B C 1
ATOM 6737 O O . PHE B 1 519 ? 51.586 37.755 58.964 1.00 86.71 517 PHE B O 1
ATOM 6745 N N . ILE B 1 520 ? 52.663 39.420 60.026 1.00 97.76 518 ILE B N 1
ATOM 6746 C CA . ILE B 1 520 ? 53.294 39.924 58.811 1.00 95.86 518 ILE B CA 1
ATOM 6747 C C . ILE B 1 520 ? 54.117 38.834 58.134 1.00 98.49 518 ILE B C 1
ATOM 6748 O O . ILE B 1 520 ? 54.964 38.200 58.763 1.00 91.85 518 ILE B O 1
ATOM 6753 N N . GLY B 1 521 ? 53.861 38.624 56.847 1.00 89.29 519 GLY B N 1
ATOM 6754 C CA . GLY B 1 521 ? 54.534 37.583 56.095 1.00 92.26 519 GLY B CA 1
ATOM 6755 C C . GLY B 1 521 ? 53.656 36.360 55.916 1.00 93.18 519 GLY B C 1
ATOM 6756 O O . GLY B 1 521 ? 53.875 35.554 55.012 1.00 104.97 519 GLY B O 1
ATOM 6757 N N . LYS B 1 522 ? 52.655 36.222 56.778 1.00 95.58 520 LYS B N 1
ATOM 6758 C CA . LYS B 1 522 ? 51.712 35.118 56.671 1.00 91.99 520 LYS B CA 1
ATOM 6759 C C . LYS B 1 522 ? 50.715 35.387 55.552 1.00 86.95 520 LYS B C 1
ATOM 6760 O O . LYS B 1 522 ? 50.049 36.421 55.535 1.00 83.55 520 LYS B O 1
ATOM 6766 N N . LYS B 1 523 ? 50.619 34.448 54.617 1.00 92.31 521 LYS B N 1
ATOM 6767 C CA . LYS B 1 523 ? 49.795 34.630 53.428 1.00 94.68 521 LYS B CA 1
ATOM 6768 C C . LYS B 1 523 ? 48.593 33.694 53.423 1.00 87.13 521 LYS B C 1
ATOM 6769 O O . LYS B 1 523 ? 48.629 32.616 54.014 1.00 80.69 521 LYS B O 1
ATOM 6775 N N . MET B 1 524 ? 47.525 34.125 52.763 1.00 87.36 522 MET B N 1
ATOM 6776 C CA . MET B 1 524 ? 46.341 33.295 52.585 1.00 84.08 522 MET B CA 1
ATOM 6777 C C . MET B 1 524 ? 46.477 32.441 51.330 1.00 83.29 522 MET B C 1
ATOM 6778 O O . MET B 1 524 ? 47.064 32.873 50.337 1.00 86.48 522 MET B O 1
ATOM 6783 N N . PHE B 1 525 ? 45.947 31.224 51.385 1.00 78.79 523 PHE B N 1
ATOM 6784 C CA . PHE B 1 525 ? 46.060 30.289 50.272 1.00 78.72 523 PHE B CA 1
ATOM 6785 C C . PHE B 1 525 ? 44.691 29.797 49.810 1.00 77.82 523 PHE B C 1
ATOM 6786 O O . PHE B 1 525 ? 43.790 29.607 50.622 1.00 77.22 523 PHE B O 1
ATOM 6794 N N . GLN B 1 526 ? 44.544 29.578 48.507 1.00 76.84 524 GLN B N 1
ATOM 6795 C CA . GLN B 1 526 ? 43.292 29.067 47.958 1.00 71.08 524 GLN B CA 1
ATOM 6796 C C . GLN B 1 526 ? 42.912 27.748 48.623 1.00 73.07 524 GLN B C 1
ATOM 6797 O O . GLN B 1 526 ? 43.780 26.962 48.996 1.00 77.09 524 GLN B O 1
ATOM 6803 N N . ILE B 1 527 ? 41.613 27.510 48.780 1.00 73.94 525 ILE B N 1
ATOM 6804 C CA . ILE B 1 527 ? 41.141 26.264 49.376 1.00 72.08 525 ILE B CA 1
ATOM 6805 C C . ILE B 1 527 ? 41.557 25.053 48.547 1.00 75.40 525 ILE B C 1
ATOM 6806 O O . ILE B 1 527 ? 41.599 23.931 49.049 1.00 73.62 525 ILE B O 1
ATOM 6811 N N . SER B 1 528 ? 41.857 25.291 47.275 1.00 69.94 526 SER B N 1
ATOM 6812 C CA . SER B 1 528 ? 42.375 24.246 46.403 1.00 69.68 526 SER B CA 1
ATOM 6813 C C . SER B 1 528 ? 43.867 24.082 46.648 1.00 73.28 526 SER B C 1
ATOM 6814 O O . SER B 1 528 ? 44.453 23.043 46.343 1.00 70.81 526 SER B O 1
ATOM 6817 N N . ASP B 1 529 ? 44.470 25.120 47.214 1.00 74.82 527 ASP B N 1
ATOM 6818 C CA . ASP B 1 529 ? 45.899 25.131 47.480 1.00 79.70 527 ASP B CA 1
ATOM 6819 C C . ASP B 1 529 ? 46.178 24.639 48.893 1.00 82.27 527 ASP B C 1
ATOM 6820 O O . ASP B 1 529 ? 45.842 25.300 49.875 1.00 77.35 527 ASP B O 1
ATOM 6825 N N . LYS B 1 530 ? 46.808 23.475 48.986 1.00 82.18 528 LYS B N 1
ATOM 6826 C CA . LYS B 1 530 ? 47.224 22.937 50.267 1.00 70.68 528 LYS B CA 1
ATOM 6827 C C . LYS B 1 530 ? 48.743 22.969 50.280 1.00 83.28 528 LYS B C 1
ATOM 6828 O O . LYS B 1 530 ? 49.363 23.361 49.290 1.00 86.90 528 LYS B O 1
ATOM 6834 N N . ASN B 1 531 ? 49.344 22.568 51.395 1.00 82.74 529 ASN B N 1
ATOM 6835 C CA . ASN B 1 531 ? 50.795 22.591 51.520 1.00 81.82 529 ASN B CA 1
ATOM 6836 C C . ASN B 1 531 ? 51.316 24.026 51.487 1.00 80.24 529 ASN B C 1
ATOM 6837 O O . ASN B 1 531 ? 52.504 24.271 51.690 1.00 85.29 529 ASN B O 1
ATOM 6842 N N . LYS B 1 532 ? 50.411 24.967 51.225 1.00 76.91 530 LYS B N 1
ATOM 6843 C CA . LYS B 1 532 ? 50.736 26.389 51.202 1.00 79.21 530 LYS B CA 1
ATOM 6844 C C . LYS B 1 532 ? 51.862 26.706 50.220 1.00 84.72 530 LYS B C 1
ATOM 6845 O O . LYS B 1 532 ? 52.781 27.460 50.538 1.00 90.74 530 LYS B O 1
ATOM 6851 N N . THR B 1 533 ? 51.781 26.137 49.022 1.00 82.75 531 THR B N 1
ATOM 6852 C CA . THR B 1 533 ? 52.846 26.289 48.039 1.00 86.09 531 THR B CA 1
ATOM 6853 C C . THR B 1 533 ? 52.651 27.497 47.125 1.00 88.58 531 THR B C 1
ATOM 6854 O O . THR B 1 533 ? 53.545 27.850 46.357 1.00 93.07 531 THR B O 1
ATOM 6858 N N . ASN B 1 534 ? 51.484 28.127 47.204 1.00 87.21 532 ASN B N 1
ATOM 6859 C CA . ASN B 1 534 ? 51.184 29.252 46.324 1.00 92.19 532 ASN B CA 1
ATOM 6860 C C . ASN B 1 534 ? 50.404 30.372 47.011 1.00 96.64 532 ASN B C 1
ATOM 6861 O O . ASN B 1 534 ? 49.188 30.483 46.845 1.00 90.60 532 ASN B O 1
ATOM 6866 N N . PRO B 1 535 ? 51.110 31.201 47.793 1.00 91.88 533 PRO B N 1
ATOM 6867 C CA . PRO B 1 535 ? 50.537 32.348 48.509 1.00 92.71 533 PRO B CA 1
ATOM 6868 C C . PRO B 1 535 ? 49.897 33.368 47.568 1.00 99.00 533 PRO B C 1
ATOM 6869 O O . PRO B 1 535 ? 50.435 33.626 46.491 1.00 98.10 533 PRO B O 1
ATOM 6873 N N . VAL B 1 536 ? 48.765 33.937 47.975 1.00 106.57 534 VAL B N 1
ATOM 6874 C CA . VAL B 1 536 ? 48.098 34.976 47.191 1.00 107.11 534 VAL B CA 1
ATOM 6875 C C . VAL B 1 536 ? 48.236 36.341 47.870 1.00 112.10 534 VAL B C 1
ATOM 6876 O O . VAL B 1 536 ? 48.189 36.443 49.097 1.00 105.47 534 VAL B O 1
ATOM 6880 N N . GLU B 1 537 ? 48.402 37.383 47.061 1.00 117.27 535 GLU B N 1
ATOM 6881 C CA . GLU B 1 537 ? 48.772 38.707 47.561 1.00 125.22 535 GLU B CA 1
ATOM 6882 C C . GLU B 1 537 ? 47.600 39.654 47.819 1.00 122.46 535 GLU B C 1
ATOM 6883 O O . GLU B 1 537 ? 47.808 40.816 48.168 1.00 126.21 535 GLU B O 1
ATOM 6889 N N . ILE B 1 538 ? 46.376 39.167 47.643 1.00 123.18 536 ILE B N 1
ATOM 6890 C CA . ILE B 1 538 ? 45.194 40.014 47.797 1.00 129.53 536 ILE B CA 1
ATOM 6891 C C . ILE B 1 538 ? 45.125 40.703 49.163 1.00 129.54 536 ILE B C 1
ATOM 6892 O O . ILE B 1 538 ? 45.431 40.097 50.192 1.00 124.49 536 ILE B O 1
ATOM 6897 N N . GLN B 1 539 ? 44.724 41.973 49.164 1.00 128.50 537 GLN B N 1
ATOM 6898 C CA . GLN B 1 539 ? 44.541 42.717 50.408 1.00 126.95 537 GLN B CA 1
ATOM 6899 C C . GLN B 1 539 ? 43.052 42.798 50.742 1.00 112.24 537 GLN B C 1
ATOM 6900 O O . GLN B 1 539 ? 42.217 42.319 49.973 1.00 90.90 537 GLN B O 1
ATOM 6906 N N . ILE B 1 540 ? 42.714 43.395 51.882 1.00 111.13 538 ILE B N 1
ATOM 6907 C CA . ILE B 1 540 ? 41.341 43.293 52.371 1.00 107.14 538 ILE B CA 1
ATOM 6908 C C . ILE B 1 540 ? 40.492 44.565 52.489 1.00 102.27 538 ILE B C 1
ATOM 6909 O O . ILE B 1 540 ? 40.682 45.368 53.401 1.00 85.33 538 ILE B O 1
ATOM 6914 N N . LYS B 1 541 ? 39.571 44.743 51.543 1.00 112.50 539 LYS B N 1
ATOM 6915 C CA . LYS B 1 541 ? 38.237 45.295 51.812 1.00 104.56 539 LYS B CA 1
ATOM 6916 C C . LYS B 1 541 ? 38.128 46.436 52.831 1.00 106.75 539 LYS B C 1
ATOM 6917 O O . LYS B 1 541 ? 37.338 46.355 53.772 1.00 103.62 539 LYS B O 1
ATOM 6923 N N . GLN B 1 542 ? 38.916 47.488 52.649 1.00 107.20 540 GLN B N 1
ATOM 6924 C CA . GLN B 1 542 ? 38.997 48.561 53.639 1.00 104.50 540 GLN B CA 1
ATOM 6925 C C . GLN B 1 542 ? 37.671 49.289 53.892 1.00 94.90 540 GLN B C 1
ATOM 6926 O O . GLN B 1 542 ? 37.571 50.098 54.814 1.00 89.60 540 GLN B O 1
ATOM 6932 N N . THR B 1 543 ? 36.662 49.008 53.073 1.00 99.36 541 THR B N 1
ATOM 6933 C CA . THR B 1 543 ? 35.365 49.675 53.194 1.00 102.72 541 THR B CA 1
ATOM 6934 C C . THR B 1 543 ? 34.409 49.001 54.187 1.00 97.76 541 THR B C 1
ATOM 6935 O O . THR B 1 543 ? 33.369 49.561 54.534 1.00 93.62 541 THR B O 1
ATOM 6939 N N . ILE B 1 544 ? 34.765 47.804 54.642 1.00 94.70 542 ILE B N 1
ATOM 6940 C CA . ILE B 1 544 ? 33.895 47.020 55.519 1.00 94.00 542 ILE B CA 1
ATOM 6941 C C . ILE B 1 544 ? 34.145 47.281 57.007 1.00 90.20 542 ILE B C 1
ATOM 6942 O O . ILE B 1 544 ? 35.292 47.378 57.441 1.00 83.85 542 ILE B O 1
ATOM 6947 N N . PRO B 1 545 ? 33.061 47.402 57.791 1.00 88.08 543 PRO B N 1
ATOM 6948 C CA . PRO B 1 545 ? 33.146 47.562 59.247 1.00 87.53 543 PRO B CA 1
ATOM 6949 C C . PRO B 1 545 ? 33.998 46.468 59.886 1.00 86.55 543 PRO B C 1
ATOM 6950 O O . PRO B 1 545 ? 33.837 45.293 59.556 1.00 84.22 543 PRO B O 1
ATOM 6954 N N . ASN B 1 546 ? 34.892 46.857 60.790 1.00 81.05 544 ASN B N 1
ATOM 6955 C CA . ASN B 1 546 ? 35.837 45.923 61.394 1.00 79.06 544 ASN B CA 1
ATOM 6956 C C . ASN B 1 546 ? 35.209 44.938 62.376 1.00 82.69 544 ASN B C 1
ATOM 6957 O O . ASN B 1 546 ? 35.361 43.723 62.235 1.00 77.87 544 ASN B O 1
ATOM 6962 N N . PHE B 1 547 ? 34.500 45.470 63.367 1.00 87.07 545 PHE B N 1
ATOM 6963 C CA . PHE B 1 547 ? 34.060 44.680 64.514 1.00 75.46 545 PHE B CA 1
ATOM 6964 C C . PHE B 1 547 ? 32.646 44.136 64.360 1.00 70.81 545 PHE B C 1
ATOM 6965 O O . PHE B 1 547 ? 31.726 44.863 63.982 1.00 70.56 545 PHE B O 1
ATOM 6973 N N . PHE B 1 548 ? 32.479 42.855 64.671 1.00 63.41 546 PHE B N 1
ATOM 6974 C CA . PHE B 1 548 ? 31.181 42.203 64.556 1.00 67.60 546 PHE B CA 1
ATOM 6975 C C . PHE B 1 548 ? 30.174 42.791 65.539 1.00 69.78 546 PHE B C 1
ATOM 6976 O O . PHE B 1 548 ? 29.022 43.044 65.186 1.00 71.13 546 PHE B O 1
ATOM 6984 N N . PHE B 1 549 ? 30.613 43.003 66.775 1.00 71.93 547 PHE B N 1
ATOM 6985 C CA . PHE B 1 549 ? 29.740 43.549 67.808 1.00 73.98 547 PHE B CA 1
ATOM 6986 C C . PHE B 1 549 ? 29.880 45.061 67.977 1.00 79.53 547 PHE B C 1
ATOM 6987 O O . PHE B 1 549 ? 29.240 45.656 68.845 1.00 88.70 547 PHE B O 1
ATOM 6995 N N . GLY B 1 550 ? 30.721 45.678 67.152 1.00 72.01 548 GLY B N 1
ATOM 6996 C CA . GLY B 1 550 ? 30.872 47.122 67.170 1.00 78.49 548 GLY B CA 1
ATOM 6997 C C . GLY B 1 550 ? 29.533 47.807 66.976 1.00 90.24 548 GLY B C 1
ATOM 6998 O O . GLY B 1 550 ? 28.684 47.318 66.230 1.00 89.35 548 GLY B O 1
ATOM 6999 N N . ARG B 1 551 ? 29.335 48.937 67.646 1.00 96.57 549 ARG B N 1
ATOM 7000 C CA . ARG B 1 551 ? 28.049 49.625 67.586 1.00 110.82 549 ARG B CA 1
ATOM 7001 C C . ARG B 1 551 ? 28.127 51.085 68.020 1.00 116.94 549 ARG B C 1
ATOM 7002 O O . ARG B 1 551 ? 29.213 51.629 68.227 1.00 109.37 549 ARG B O 1
ATOM 7010 N N . ASP B 1 552 ? 26.958 51.709 68.138 1.00 126.44 550 ASP B N 1
ATOM 7011 C CA . ASP B 1 552 ? 26.836 53.096 68.576 1.00 129.57 550 ASP B CA 1
ATOM 7012 C C . ASP B 1 552 ? 27.302 54.077 67.500 1.00 133.82 550 ASP B C 1
ATOM 7013 O O . ASP B 1 552 ? 27.167 55.291 67.654 1.00 133.95 550 ASP B O 1
ATOM 7018 N N . THR B 1 553 ? 27.845 53.543 66.410 1.00 133.14 551 THR B N 1
ATOM 7019 C CA . THR B 1 553 ? 28.307 54.371 65.302 1.00 137.20 551 THR B CA 1
ATOM 7020 C C . THR B 1 553 ? 27.585 54.012 64.006 1.00 141.88 551 THR B C 1
ATOM 7021 O O . THR B 1 553 ? 26.869 53.012 63.938 1.00 139.02 551 THR B O 1
#

Radius of gyration: 34.16 Å; Cα contacts (8 Å, |Δi|>4): 1474; chains: 2; bounding box: 82×87×114 Å

Solvent-accessible surface area: 46503 Å² total; per-residue (Å²): 136,107,98,78,112,62,33,29,56,11,0,18,50,0,0,89,0,0,48,68,0,0,86,123,24,49,13,90,67,80,61,13,26,16,0,0,10,0,0,34,7,0,8,162,0,0,26,26,5,28,54,138,129,239,184,98,114,12,17,5,30,0,6,94,41,58,146,68,104,169,81,48,69,1,14,40,60,137,44,82,17,80,41,114,79,0,98,80,35,5,89,116,31,0,30,114,31,1,156,70,0,19,22,6,6,3,9,12,40,2,10,36,37,11,0,17,116,89,67,28,159,2,2,126,181,17,40,10,57,61,65,17,20,56,8,1,16,0,27,49,13,61,202,86,4,37,72,67,0,22,36,7,27,1,0,0,2,1,0,0,42,0,13,81,29,0,28,169,0,67,96,81,108,38,45,26,223,71,121,160,29,49,71,32,9,61,107,26,0,100,24,0,48,106,16,2,57,13,56,14,0,68,16,0,0,61,72,3,60,69,42,213,113,8,18,104,75,7,36,106,6,0,24,33,0,0,102,0,0,57,18,22,106,6,43,17,17,34,57,0,11,4,11,1,1,6,2,5,27,6,82,128,22,49,149,94,108,114,55,9,10,23,70,9,40,29,0,4,26,15,2,3,44,4,34,3,5,0,1,29,33,159,74,8,62,40,85,2,1,0,1,0,5,2,0,7,4,18,27,5,4,57,78,42,0,55,54,8,0,11,24,7,21,27,95,1,72,18,63,98,45,8,142,15,103,17,4,117,4,30,89,188,46,54,90,153,24,18,31,27,22,49,4,37,5,16,6,24,4,4,33,41,32,38,179,14,41,10,63,63,58,62,59,41,53,32,116,54,157,48,51,74,100,98,133,161,110,103,174,95,134,132,70,105,32,130,51,2,46,85,85,104,123,3,66,52,119,173,44,180,124,50,94,19,96,32,29,0,72,72,16,28,82,21,51,123,80,66,154,137,91,81,116,32,90,97,67,118,81,28,13,0,30,53,12,105,109,81,96,54,60,5,90,59,116,61,65,133,123,8,71,44,144,4,31,34,213,184,142,125,64,82,82,102,54,30,22,58,12,0,16,57,0,0,76,0,0,40,63,3,0,80,126,22,56,15,90,56,83,60,10,38,22,0,0,8,0,0,35,9,0,8,133,2,0,10,45,9,31,69,182,155,114,36,10,10,25,0,1,82,44,66,125,69,134,137,68,32,72,1,14,40,62,134,52,67,36,88,52,114,84,1,92,70,36,1,83,117,35,0,29,116,32,0,157,59,0,13,22,7,4,4,11,9,18,2,13,32,28,9,0,19,115,79,75,26,159,23,0,136,213,19,61,5,46,77,64,13,22,51,8,9,13,0,32,48,13,56,203,88,1,38,86,69,0,17,33,7,23,0,0,0,3,2,0,7,38,0,18,131,36,2,33,157,2,93,99,84,129,51,43,42,228,78,109,162,34,42,73,32,13,49,103,20,0,105,40,0,43,100,21,3,63,11,19,9,0,59,10,0,0,46,55,1,61,70,38,211,109,29,39,148,42,4,62,84,0,0,31,31,0,0,106,0,1,62,36,26,120,6,40,34,20,38,69,0,10,4,12,0,1,8,0,5,26,0,75,66,8,4,28,19,84,97,62,0,12,17,61,16,29,20,0,3,19,1,4,8,24,6,49,3,10,0,1,30,30,164,71,21,54,39,84,1,0,0,2,0,6,2,0,7,4,15,28,4,2,56,78,48,0,52,60,7,0,7,23,7,32,44,98,2,81,20,52,79,56,6,122,18,99,18,7,130,3,35,88,185,45,50,87,146,24,18,29,30,22,80,2,75,5,45,9,64,11,7,36,54,29,36,158,45,15,25,30,95,97,56,51,91,13,53,80,48,153,31,55,71,105,94,130,163,109,109,172,99,133,142,63,101,35,152,69,0,45,102,58,102,134,13,72,46,162,156,44,192,117,68,79,14,75,30,38,0,84,134,25,20,71,61,52,139,79,114,191,129,76,63,99,53,83,84,59,115,78,26,10,12,30,14,2,56,97,92,44,38,66,22,126,61,139,44,81,140,125,4,68,49,147,4,19,32,174,154,141

Secondary structure (DSSP, 8-state):
--HHHHHHHHHHHHHHHHHHHHHHHT--SHHHHSBHHHHHHHHHHHHHHTS-------EE--EEEE--SSS-EEEE--EE--HHHHHHHHHHHHGGGHHHHHHHHHHHHHHHHHHH---HHHHHHTT--S--GGG--S-S--GGGHHHHTTS--HHHHHHHHHHHHHHHHHSGGGTTSSSHHHHHHHHHHHTTTS--SHHHHHHHHHHHH-SS--HHHHHHHHHHHHHHHHS-----------HHHHTTHHHH----S---SSSHHHHHHHHH---EEE--SS--HHHHHHHHHHHHHT-TTS-HHHHHHHHSS----TTT-----SS--TTS--TTB-EEE-----SEE----S-S----SPPP-SS--B----S-------B-HHHHHHHHHS--SSS---HHHHHHHHHHHHHSSS-----STT--BEETT-SS--S-B-S---SSS-S-SS---/---HHHHHHHHHHHHHHHHHHHHHHHT--SHHHHSBHHHHHHHHHHHHHHT---EE----EEEEE-SSSEEEEE----EEHHHHHHHHHHHHGGGHHHHHHHHHHHHHHHHHHHS-THHHHHHTT--SS-GGG-TT-S--GGGHHHHGGG--HHHHHHHHHHHHHHHHHS--SSTT-HHHHHHHHHHHHTTTS--SHHHHHHHHHHHT-SS--HHHHHHHHHHHHHTTTS-----------HHHHTSTTTS---SS---SSSHHHHHHHHH---EEE--TT--HHHHHHHHHHHHHTGGGS-HHHHHHHHSSPPPPTTT-----SS--TTS--TTB-EEE-----SEE-PPPS----SS--STTSS--B----S-S-----B-HHHHHHHHHS-SS---S-HHHHHHHHHHHHHHSSS---SSTT--BEETT--TT-S-B-----TTS-S-SS----

Nearest PDB structures (foldseek):
  3tj0-assembly1_A  TM=1.002E+00  e=7.989E-76  Influenza B virus (B/Managua/4577.01/2008)
  3tj0-assembly1_B-3  TM=9.611E-01  e=9.660E-65  Influenza B virus (B/Managua/4577.01/2008)
  2q06-assembly1_A  TM=8.627E-01  e=2.387E-34  Influenza A virus
  2q06-assembly2_B  TM=8.618E-01  e=9.237E-34  Influenza A virus
  7dkg-assembly1_A  TM=9.324E-01  e=2.079E-28  Influenza A virus (A/Chicken/Hong Kong/786/97 (H5N1))

InterPro domains:
  IPR002141 Influenza virus nucleoprotein (NP) [MF_04070] (38-557)
  IPR002141 Influenza virus nucleoprotein (NP) [PF00506] (38-557)

B-factor: mean 82.91, std 19.53, range [48.0, 173.28]